Protein 4EQL (pdb70)

Solvent-accessible surface area: 38523 Å² total; per-residue (Å²): 128,140,114,9,81,134,60,14,134,53,16,0,32,71,1,117,57,41,9,36,97,14,0,76,88,2,1,76,78,10,14,153,5,71,7,0,95,146,29,117,2,98,138,62,42,49,132,48,2,68,151,46,2,50,59,7,28,14,93,89,10,74,83,21,3,52,76,3,20,95,47,79,70,10,71,10,3,2,48,98,85,5,67,1,4,0,26,12,33,5,20,17,88,44,57,42,31,43,3,4,34,5,82,32,28,2,67,9,13,32,58,0,16,67,2,33,24,48,5,1,24,103,76,15,144,52,0,106,180,11,55,0,2,11,4,14,19,2,47,127,52,49,122,7,105,34,44,52,32,0,46,30,25,31,0,8,6,9,84,25,84,77,2,134,95,45,63,124,54,16,6,13,38,30,4,7,28,42,81,0,0,63,3,68,68,13,83,7,0,7,7,0,1,2,0,0,0,0,16,28,28,94,75,0,13,7,0,0,5,63,87,0,9,24,2,9,15,0,4,18,37,1,40,68,17,12,14,15,0,0,14,0,0,48,40,9,115,22,2,75,50,1,101,38,118,20,0,69,87,11,0,59,149,32,1,63,27,100,86,62,143,37,0,78,62,0,40,120,30,6,85,99,168,51,50,115,7,0,1,78,78,0,3,65,60,5,77,0,0,9,4,18,2,19,32,50,11,30,64,18,21,90,78,0,43,81,6,0,63,108,16,54,10,0,0,12,22,18,43,25,14,10,5,3,0,0,1,4,17,90,3,88,23,135,17,116,95,2,19,2,0,0,0,0,30,1,1,2,0,2,0,31,18,83,59,60,50,5,187,84,129,40,14,18,1,68,79,7,98,117,49,9,27,0,11,0,0,0,0,10,14,6,5,0,3,5,0,106,3,20,7,8,0,48,2,61,14,96,81,80,93,0,1,38,1,71,36,47,124,44,81,100,42,70,3,11,4,10,30,0,54,1,28,54,72,24,26,60,52,0,60,90,127,47,123,27,118,23,12,35,97,88,71,42,5,19,1,0,1,99,85,129,87,64,45,39,41,25,27,44,22,0,18,34,0,2,30,39,10,7,50,2,0,10,46,0,29,47,112,27,33,7,2,6,49,2,4,0,61,96,158,20,98,31,191,116,22,86,132,62,14,134,55,16,0,33,71,1,103,59,40,7,40,97,13,0,81,95,3,0,75,79,10,12,162,6,74,6,0,96,145,33,129,2,105,150,47,49,41,118,50,1,50,175,40,3,48,60,8,31,13,93,86,11,72,78,27,6,56,77,3,22,93,48,78,69,9,76,11,2,1,48,100,85,5,67,2,5,0,23,14,29,7,28,21,86,44,35,34,32,22,3,5,33,4,79,27,26,1,69,11,14,29,57,0,16,58,2,35,18,60,6,1,34,119,80,13,189,48,1,90,174,10,55,0,2,14,3,16,14,3,70,118,40,15,49,1,37,32,32,52,31,0,44,40,24,27,0,7,6,7,88,22,80,76,1,136,100,47,62,120,54,28,10,10,36,31,3,5,27,40,81,0,0,62,3,69,68,16,83,7,0,5,6,0,1,2,0,0,0,0,15,30,30,93,78,0,12,3,0,0,5,62,89,0,9,25,2,6,19,0,4,19,38,1,44,73,18,13,16,15,0,0,14,0,0,48,42,9,113,21,2,70,49,0,100,38,121,22,0,70,86,11,0,56,148,32,0,64,26,97,75,57,109,29,0,79,58,0,41,118,26,2,82,85,160,52,40,111,0,1,1,82,77,0,3,69,63,4,71,0,0,11,5,20,2,24,35,49,11,28,64,20,22,90,83,0,44,82,7,0,54,106,13,54,9,0,0,12,23,19,41,25,14,12,5,3,0,0,0,5,16,89,3,87,24,137,19,119,96,3,19,2,0,1,0,0,29,0,1,3,0,0,0,30,19,74,59,69,49,4,194,80,121,28,11,16,1,59,76,6,95,124,51,8,28,0,2,0,0,0,1,9,19,6,7,1,5,6,1,96,4,13,8,3,0,48,2,62,14,89,80,85,92,0,1,37,1,76,40,55,130,50,52,110,44,74,14,13,1,12,46,0,61,20,52,148,196,124,44,118,22,13,38,97,87,74,40,5,17,2,0,13,94,142,109,58,70,49,0,8,77,60,1,34,92,34,18,26,13,0,17,115,2,17,58,119,32,31,8,2,5,48,2,3,4,80,112,133,62,95,3,40

Organism: Arabidopsis thaliana (NCBI:txid3702)

InterPro domains:
  IPR004993 GH3 family [PTHR31901] (2-574)
  IPR055377 GH3, middle domain [PF23571] (347-417)
  IPR055378 GH3, C-terminal domain [PF23572] (432-558)

Nearest PDB structures (foldseek):
  4eql-assembly3_A  TM=1.002E+00  e=3.583E-100  Arabidopsis thaliana
  6oms-assembly2_B  TM=9.947E-01  e=7.011E-95  Arabidopsis thaliana
  6oms-assembly1_A  TM=1.000E+00  e=2.782E-94  Arabidopsis thaliana
  4eq4-assembly3_A  TM=9.995E-01  e=4.380E-93  Arabidopsis thaliana
  4eql-assembly3_B  TM=1.001E+00  e=4.437E-92  Arabidopsis thaliana

Radius of gyration: 33.2 Å; Cα contacts (8 Å, |Δi|>4): 2059; chains: 2; bounding box: 100×49×92 Å

Structure (mmCIF, N/CA/C/O backbone):
data_4EQL
#
_entry.id   4EQL
#
_cell.length_a   91.420
_cell.length_b   66.580
_cell.length_c   101.000
_cell.angle_alpha   90.00
_cell.angle_beta   106.48
_cell.angle_gamma   90.00
#
_symmetry.space_group_name_H-M   'P 1 21 1'
#
loop_
_entity.id
_entity.type
_entity.pdbx_description
1 polymer '4-substituted benzoates-glutamate ligase GH3.12'
2 non-polymer 'ADENOSINE MONOPHOSPHATE'
3 non-polymer '2-HYDROXYBENZOIC ACID'
4 water water
#
loop_
_atom_site.group_PDB
_atom_site.id
_atom_site.type_symbol
_atom_site.label_atom_id
_atom_site.label_alt_id
_atom_site.label_comp_id
_atom_site.label_asym_id
_atom_site.label_entity_id
_atom_site.label_seq_id
_atom_site.pdbx_PDB_ins_code
_atom_site.Cartn_x
_atom_site.Cartn_y
_atom_site.Cartn_z
_atom_site.occupancy
_atom_site.B_iso_or_equiv
_atom_site.auth_seq_id
_atom_site.auth_comp_id
_atom_site.auth_asym_id
_atom_site.auth_atom_id
_atom_site.pdbx_PDB_model_num
ATOM 1 N N . ASN A 1 14 ? 40.598 11.225 -16.500 1.00 55.24 8 ASN A N 1
ATOM 2 C CA . ASN A 1 14 ? 41.078 9.847 -16.565 1.00 54.24 8 ASN A CA 1
ATOM 3 C C . ASN A 1 14 ? 42.593 9.759 -16.706 1.00 43.39 8 ASN A C 1
ATOM 4 O O . ASN A 1 14 ? 43.273 9.411 -15.752 1.00 41.49 8 ASN A O 1
ATOM 9 N N . GLU A 1 15 ? 43.112 10.073 -17.891 1.00 40.21 9 GLU A N 1
ATOM 10 C CA . GLU A 1 15 ? 44.557 10.059 -18.134 1.00 43.44 9 GLU A CA 1
ATOM 11 C C . GLU A 1 15 ? 45.313 10.796 -17.036 1.00 34.07 9 GLU A C 1
ATOM 12 O O . GLU A 1 15 ? 46.270 10.277 -16.465 1.00 33.61 9 GLU A O 1
ATOM 18 N N . THR A 1 16 ? 44.883 12.018 -16.753 1.00 27.24 10 THR A N 1
ATOM 19 C CA . THR A 1 16 ? 45.510 12.818 -15.710 1.00 27.72 10 THR A CA 1
ATOM 20 C C . THR A 1 16 ? 45.368 12.116 -14.367 1.00 26.07 10 THR A C 1
ATOM 21 O O . THR A 1 16 ? 46.325 12.040 -13.594 1.00 20.13 10 THR A O 1
ATOM 25 N N . PHE A 1 17 ? 44.168 11.609 -14.091 1.00 24.89 11 PHE A N 1
ATOM 26 C CA . PHE A 1 17 ? 43.923 10.885 -12.843 1.00 20.44 11 PHE A CA 1
ATOM 27 C C . PHE A 1 17 ? 44.712 9.576 -12.740 1.00 18.96 11 PHE A C 1
ATOM 28 O O . PHE A 1 17 ? 45.308 9.286 -11.704 1.00 23.28 11 PHE A O 1
ATOM 36 N N . GLU A 1 18 ? 44.701 8.779 -13.800 1.00 25.54 12 GLU A N 1
ATOM 37 C CA . GLU A 1 18 ? 45.411 7.501 -13.782 1.00 27.46 12 GLU A CA 1
ATOM 38 C C . GLU A 1 18 ? 46.877 7.730 -13.423 1.00 27.14 12 GLU A C 1
ATOM 39 O O . GLU A 1 18 ? 47.443 7.032 -12.576 1.00 20.17 12 GLU A O 1
ATOM 45 N N . LYS A 1 19 ? 47.480 8.726 -14.062 1.00 20.26 13 LYS A N 1
ATOM 46 C CA . LYS A 1 19 ? 48.874 9.048 -13.823 1.00 21.27 13 LYS A CA 1
ATOM 47 C C . LYS A 1 19 ? 49.075 9.610 -12.425 1.00 15.71 13 LYS A C 1
ATOM 48 O O . LYS A 1 19 ? 50.070 9.322 -11.761 1.00 14.38 13 LYS A O 1
ATOM 54 N N . GLN A 1 20 ? 48.121 10.417 -11.985 1.00 14.33 14 GLN A N 1
ATOM 55 C CA . GLN A 1 20 ? 48.195 11.042 -10.685 1.00 17.88 14 GLN A CA 1
ATOM 56 C C . GLN A 1 20 ? 48.221 9.978 -9.588 1.00 15.31 14 GLN A C 1
ATOM 57 O O . GLN A 1 20 ? 49.049 10.035 -8.675 1.00 13.56 14 GLN A O 1
ATOM 63 N N . LEU A 1 21 ? 47.319 9.008 -9.683 1.00 13.85 15 LEU A N 1
ATOM 64 C CA . LEU A 1 21 ? 47.221 7.967 -8.647 1.00 14.30 15 LEU A CA 1
ATOM 65 C C . LEU A 1 21 ? 48.433 7.025 -8.659 1.00 12.71 15 LEU A C 1
ATOM 66 O O . LEU A 1 21 ? 48.960 6.669 -7.602 1.00 12.58 15 LEU A O 1
ATOM 71 N N . LYS A 1 22 ? 48.875 6.628 -9.848 1.00 10.87 16 LYS A N 1
ATOM 72 C CA . LYS A 1 22 ? 50.047 5.761 -9.963 1.00 11.24 16 LYS A CA 1
ATOM 73 C C . LYS A 1 22 ? 51.278 6.437 -9.335 1.00 13.92 16 LYS A C 1
ATOM 74 O O . LYS A 1 22 ? 52.026 5.807 -8.595 1.00 14.98 16 LYS A O 1
ATOM 80 N N . ASP A 1 23 ? 51.478 7.727 -9.605 1.00 14.80 17 ASP A N 1
ATOM 81 C CA . ASP A 1 23 ? 52.599 8.463 -9.000 1.00 15.10 17 ASP A CA 1
ATOM 82 C C . ASP A 1 23 ? 52.516 8.600 -7.472 1.00 10.52 17 ASP A C 1
ATOM 83 O O . ASP A 1 23 ? 53.508 8.391 -6.770 1.00 13.77 17 ASP A O 1
ATOM 88 N N . LEU A 1 24 ? 51.349 8.998 -6.970 1.00 12.07 18 LEU A N 1
ATOM 89 C CA . LEU A 1 24 ? 51.132 9.089 -5.518 1.00 11.28 18 LEU A CA 1
ATOM 90 C C . LEU A 1 24 ? 51.435 7.781 -4.805 1.00 11.90 18 LEU A C 1
ATOM 91 O O . LEU A 1 24 ? 52.001 7.773 -3.716 1.00 18.26 18 LEU A O 1
ATOM 96 N N . THR A 1 25 ? 51.028 6.673 -5.413 1.00 11.55 19 THR A N 1
ATOM 97 C CA . THR A 1 25 ? 51.143 5.395 -4.737 1.00 11.56 19 THR A CA 1
ATOM 98 C C . THR A 1 25 ? 52.454 4.700 -5.069 1.00 14.32 19 THR A C 1
ATOM 99 O O . THR A 1 25 ? 52.866 3.807 -4.356 1.00 11.98 19 THR A O 1
ATOM 103 N N . SER A 1 26 ? 53.115 5.113 -6.148 1.00 11.31 20 SER A N 1
ATOM 104 C CA . SER A 1 26 ? 54.400 4.501 -6.475 1.00 13.79 20 SER A CA 1
ATOM 105 C C . SER A 1 26 ? 55.569 5.207 -5.785 1.00 16.44 20 SER A C 1
ATOM 106 O O . SER A 1 26 ? 56.532 4.568 -5.380 1.00 13.05 20 SER A O 1
ATOM 109 N N . ASN A 1 27 ? 55.470 6.523 -5.628 1.00 13.84 21 ASN A N 1
ATOM 110 C CA . ASN A 1 27 ? 56.594 7.311 -5.120 1.00 12.11 21 ASN A CA 1
ATOM 111 C C . ASN A 1 27 ? 56.449 7.722 -3.646 1.00 15.96 21 ASN A C 1
ATOM 112 O O . ASN A 1 27 ? 56.883 8.799 -3.243 1.00 12.67 21 ASN A O 1
ATOM 117 N N . VAL A 1 28 ? 55.858 6.849 -2.842 1.00 15.40 22 VAL A N 1
ATOM 118 C CA . VAL A 1 28 ? 55.572 7.143 -1.433 1.00 14.57 22 VAL A CA 1
ATOM 119 C C . VAL A 1 28 ? 56.790 7.593 -0.624 1.00 10.35 22 VAL A C 1
ATOM 120 O O . VAL A 1 28 ? 56.724 8.563 0.134 1.00 12.48 22 VAL A O 1
ATOM 124 N N . LYS A 1 29 ? 57.905 6.885 -0.779 1.00 11.27 23 LYS A N 1
ATOM 125 C CA . LYS A 1 29 ? 59.110 7.214 -0.029 1.00 14.01 23 LYS A CA 1
ATOM 126 C C . LYS A 1 29 ? 59.574 8.649 -0.284 1.00 15.77 23 LYS A C 1
ATOM 127 O O . LYS A 1 29 ? 59.783 9.423 0.648 1.00 15.25 23 LYS A O 1
ATOM 133 N N . SER A 1 30 ? 59.731 9.013 -1.551 1.00 12.47 24 SER A N 1
ATOM 134 C CA A SER A 1 30 ? 60.210 10.352 -1.879 0.54 16.10 24 SER A CA 1
ATOM 135 C CA B SER A 1 30 ? 60.197 10.347 -1.903 0.46 16.10 24 SER A CA 1
ATOM 136 C C . SER A 1 30 ? 59.159 11.419 -1.575 1.00 16.25 24 SER A C 1
ATOM 137 O O . SER A 1 30 ? 59.501 12.514 -1.123 1.00 12.13 24 SER A O 1
ATOM 142 N N . ILE A 1 31 ? 57.884 11.104 -1.803 1.00 13.42 25 ILE A N 1
ATOM 143 C CA . ILE A 1 31 ? 56.827 12.082 -1.502 1.00 10.80 25 ILE A CA 1
ATOM 144 C C . ILE A 1 31 ? 56.786 12.378 -0.004 1.00 12.50 25 ILE A C 1
ATOM 145 O O . ILE A 1 31 ? 56.696 13.528 0.401 1.00 12.95 25 ILE A O 1
ATOM 150 N N . GLN A 1 32 ? 56.887 11.341 0.819 1.00 9.77 26 GLN A N 1
ATOM 151 C CA . GLN A 1 32 ? 56.905 11.537 2.270 1.00 10.49 26 GLN A CA 1
ATOM 152 C C . GLN A 1 32 ? 58.132 12.352 2.718 1.00 14.47 26 GLN A C 1
ATOM 153 O O . GLN A 1 32 ? 58.004 13.285 3.513 1.00 10.04 26 GLN A O 1
ATOM 159 N N . ASP A 1 33 ? 59.309 12.002 2.209 1.00 14.16 27 ASP A N 1
ATOM 160 C CA . ASP A 1 33 ? 60.534 12.709 2.601 1.00 16.47 27 ASP A CA 1
ATOM 161 C C . ASP A 1 33 ? 60.493 14.170 2.154 1.00 14.64 27 ASP A C 1
ATOM 162 O O . ASP A 1 33 ? 60.936 15.064 2.877 1.00 14.21 27 ASP A O 1
ATOM 167 N N . ASN A 1 34 ? 59.973 14.409 0.957 1.00 14.31 28 ASN A N 1
ATOM 168 C CA . ASN A 1 34 ? 59.858 15.773 0.451 1.00 12.62 28 ASN A CA 1
ATOM 169 C C . ASN A 1 34 ? 58.838 16.565 1.279 1.00 16.86 28 ASN A C 1
ATOM 170 O O . ASN A 1 34 ? 59.033 17.743 1.545 1.00 11.51 28 ASN A O 1
ATOM 175 N N . LEU A 1 35 ? 57.758 15.905 1.697 1.00 9.69 29 LEU A N 1
ATOM 176 C CA . LEU A 1 35 ? 56.717 16.568 2.473 1.00 9.48 29 LEU A CA 1
ATOM 177 C C . LEU A 1 35 ? 57.283 16.994 3.817 1.00 10.82 29 LEU A C 1
ATOM 178 O O . LEU A 1 35 ? 57.014 18.093 4.294 1.00 13.10 29 LEU A O 1
ATOM 183 N N . LEU A 1 36 ? 58.079 16.123 4.424 1.00 9.68 30 LEU A N 1
ATOM 184 C CA . LEU A 1 36 ? 58.649 16.438 5.738 1.00 10.98 30 LEU A CA 1
ATOM 185 C C . LEU A 1 36 ? 59.552 17.670 5.623 1.00 13.99 30 LEU A C 1
ATOM 186 O O . LEU A 1 36 ? 59.550 18.541 6.490 1.00 11.00 30 LEU A O 1
ATOM 191 N N . GLU A 1 37 ? 60.297 17.763 4.530 1.00 13.11 31 GLU A N 1
ATOM 192 C CA . GLU A 1 37 ? 61.162 18.921 4.326 1.00 10.54 31 GLU A CA 1
ATOM 193 C C . GLU A 1 37 ? 60.332 20.184 4.098 1.00 10.34 31 GLU A C 1
ATOM 194 O O . GLU A 1 37 ? 60.673 21.260 4.593 1.00 12.59 31 GLU A O 1
ATOM 200 N N . GLU A 1 38 ? 59.242 20.037 3.349 1.00 10.13 32 GLU A N 1
ATOM 201 C CA . GLU A 1 38 ? 58.322 21.136 3.084 1.00 10.09 32 GLU A CA 1
ATOM 202 C C . GLU A 1 38 ? 57.743 21.695 4.385 1.00 10.27 32 GLU A C 1
ATOM 203 O O . GLU A 1 38 ? 57.579 22.914 4.530 1.00 11.31 32 GLU A O 1
ATOM 209 N N . ILE A 1 39 ? 57.425 20.798 5.320 1.00 11.93 33 ILE A N 1
ATOM 210 C CA . ILE A 1 39 ? 56.911 21.197 6.633 1.00 13.09 33 ILE A CA 1
ATOM 211 C C . ILE A 1 39 ? 58.000 21.789 7.537 1.00 15.68 33 ILE A C 1
ATOM 212 O O . ILE A 1 39 ? 57.811 22.846 8.140 1.00 18.08 33 ILE A O 1
ATOM 217 N N . ILE A 1 40 ? 59.142 21.117 7.632 1.00 12.87 34 ILE A N 1
ATOM 218 C CA . ILE A 1 40 ? 60.152 21.525 8.604 1.00 11.55 34 ILE A CA 1
ATOM 219 C C . ILE A 1 40 ? 60.834 22.846 8.255 1.00 15.97 34 ILE A C 1
ATOM 220 O O . ILE A 1 40 ? 61.047 23.693 9.133 1.00 12.08 34 ILE A O 1
ATOM 225 N N . THR A 1 41 ? 61.174 23.029 6.982 1.00 12.08 35 THR A N 1
ATOM 226 C CA . THR A 1 41 ? 62.027 24.159 6.596 1.00 12.09 35 THR A CA 1
ATOM 227 C C . THR A 1 41 ? 61.508 25.540 7.036 1.00 11.47 35 THR A C 1
ATOM 228 O O . THR A 1 41 ? 62.250 26.319 7.629 1.00 13.02 35 THR A O 1
ATOM 232 N N . PRO A 1 42 ? 60.242 25.856 6.745 1.00 11.29 36 PRO A N 1
ATOM 233 C CA . PRO A 1 42 ? 59.760 27.169 7.195 1.00 16.11 36 PRO A CA 1
ATOM 234 C C . PRO A 1 42 ? 59.525 27.237 8.698 1.00 16.48 36 PRO A C 1
ATOM 235 O O . PRO A 1 42 ? 59.379 28.334 9.235 1.00 17.08 36 PRO A O 1
ATOM 239 N N . ASN A 1 43 ? 59.525 26.084 9.364 1.00 11.36 37 ASN A N 1
ATOM 240 C CA . ASN A 1 43 ? 59.201 26.030 10.784 1.00 11.43 37 ASN A CA 1
ATOM 241 C C . ASN A 1 43 ? 60.397 25.946 11.726 1.00 12.97 37 ASN A C 1
ATOM 242 O O . ASN A 1 43 ? 60.217 25.819 12.935 1.00 13.29 37 ASN A O 1
ATOM 247 N N . THR A 1 44 ? 61.612 26.052 11.192 1.00 12.34 38 THR A N 1
ATOM 248 C CA . THR A 1 44 ? 62.802 25.865 12.026 1.00 14.67 38 THR A CA 1
ATOM 249 C C . THR A 1 44 ? 62.980 26.959 13.081 1.00 18.16 38 THR A C 1
ATOM 250 O O . THR A 1 44 ? 63.720 26.773 14.039 1.00 20.41 38 THR A O 1
ATOM 254 N N . LYS A 1 45 ? 62.297 28.086 12.916 1.00 13.63 39 LYS A N 1
ATOM 255 C CA . LYS A 1 45 ? 62.412 29.177 13.885 1.00 19.76 39 LYS A CA 1
ATOM 256 C C . LYS A 1 45 ? 61.197 29.332 14.811 1.00 17.39 39 LYS A C 1
ATOM 257 O O . LYS A 1 45 ? 61.112 30.302 15.570 1.00 17.31 39 LYS A O 1
ATOM 263 N N . THR A 1 46 ? 60.253 28.403 14.733 1.00 14.45 40 THR A N 1
ATOM 264 C CA . THR A 1 46 ? 59.158 28.360 15.692 1.00 12.81 40 THR A CA 1
ATOM 265 C C . THR A 1 46 ? 59.721 28.008 17.070 1.00 13.12 40 THR A C 1
ATOM 266 O O . THR A 1 46 ? 60.750 27.337 17.181 1.00 13.15 40 THR A O 1
ATOM 270 N N . GLU A 1 47 ? 59.040 28.447 18.124 1.00 13.40 41 GLU A N 1
ATOM 271 C CA . GLU A 1 47 ? 59.490 28.126 19.474 1.00 16.56 41 GLU A CA 1
ATOM 272 C C . GLU A 1 47 ? 59.625 26.610 19.639 1.00 13.45 41 GLU A C 1
ATOM 273 O O . GLU A 1 47 ? 60.582 26.113 20.256 1.00 15.49 41 GLU A O 1
ATOM 279 N N . TYR A 1 48 ? 58.674 25.879 19.079 1.00 13.34 42 TYR A N 1
ATOM 280 C CA . TYR A 1 48 ? 58.630 24.430 19.252 1.00 15.11 42 TYR A CA 1
ATOM 281 C C . TYR A 1 48 ? 59.826 23.728 18.610 1.00 13.33 42 TYR A C 1
ATOM 282 O O . TYR A 1 48 ? 60.510 22.964 19.284 1.00 12.80 42 TYR A O 1
ATOM 291 N N . LEU A 1 49 ? 60.093 23.968 17.323 1.00 14.86 43 LEU A N 1
ATOM 292 C CA . LEU A 1 49 ? 61.259 23.322 16.704 1.00 13.20 43 LEU A CA 1
ATOM 293 C C . LEU A 1 49 ? 62.584 23.836 17.278 1.00 14.03 43 LEU A C 1
ATOM 294 O O . LEU A 1 49 ? 63.561 23.085 17.361 1.00 15.41 43 LEU A O 1
ATOM 299 N N . GLN A 1 50 ? 62.631 25.109 17.664 1.00 15.38 44 GLN A N 1
ATOM 300 C CA A GLN A 1 50 ? 63.832 25.649 18.306 0.67 17.85 44 GLN A CA 1
ATOM 301 C CA B GLN A 1 50 ? 63.811 25.669 18.333 0.33 18.13 44 GLN A CA 1
ATOM 302 C C . GLN A 1 50 ? 64.119 24.900 19.606 1.00 16.74 44 GLN A C 1
ATOM 303 O O . GLN A 1 50 ? 65.278 24.622 19.930 1.00 16.78 44 GLN A O 1
ATOM 314 N N . ARG A 1 51 ? 63.062 24.568 20.336 1.00 13.81 45 ARG A N 1
ATOM 315 C CA . ARG A 1 51 ? 63.205 23.826 21.580 1.00 15.05 45 ARG A CA 1
ATOM 316 C C . ARG A 1 51 ? 63.969 22.528 21.344 1.00 13.96 45 ARG A C 1
ATOM 317 O O . ARG A 1 51 ? 64.831 22.141 22.147 1.00 14.95 45 ARG A O 1
ATOM 325 N N . PHE A 1 52 ? 63.648 21.853 20.242 1.00 13.47 46 PHE A N 1
ATOM 326 C CA . PHE A 1 52 ? 64.254 20.555 19.965 1.00 13.35 46 PHE A CA 1
ATOM 327 C C . PHE A 1 52 ? 65.454 20.626 19.021 1.00 15.12 46 PHE A C 1
ATOM 328 O O . PHE A 1 52 ? 65.936 19.608 18.540 1.00 13.19 46 PHE A O 1
ATOM 336 N N . LEU A 1 53 ? 65.952 21.841 18.808 1.00 14.12 47 LEU A N 1
ATOM 337 C CA . LEU A 1 53 ? 67.216 22.044 18.101 1.00 16.06 47 LEU A CA 1
ATOM 338 C C . LEU A 1 53 ? 67.129 21.612 16.635 1.00 15.48 47 LEU A C 1
ATOM 339 O O . LEU A 1 53 ? 68.115 21.175 16.037 1.00 18.93 47 LEU A O 1
ATOM 344 N N . ILE A 1 54 ? 65.944 21.738 16.056 1.00 16.83 48 ILE A N 1
ATOM 345 C CA . ILE A 1 54 ? 65.780 21.461 14.636 1.00 17.48 48 ILE A CA 1
ATOM 346 C C . ILE A 1 54 ? 65.950 22.773 13.875 1.00 20.72 48 ILE A C 1
ATOM 347 O O . ILE A 1 54 ? 64.990 23.513 13.677 1.00 17.62 48 ILE A O 1
ATOM 352 N N . ASP A 1 55 ? 67.179 23.070 13.470 1.00 22.59 49 ASP A N 1
ATOM 353 C CA . ASP A 1 55 ? 67.451 24.340 12.797 1.00 28.13 49 ASP A CA 1
ATOM 354 C C . ASP A 1 55 ? 67.601 24.208 11.277 1.00 24.61 49 ASP A C 1
ATOM 355 O O . ASP A 1 55 ? 67.879 25.183 10.581 1.00 29.47 49 ASP A O 1
ATOM 360 N N . ARG A 1 56 ? 67.398 23.002 10.772 1.00 23.90 50 ARG A N 1
ATOM 361 C CA . ARG A 1 56 ? 67.430 22.754 9.342 1.00 24.05 50 ARG A CA 1
ATOM 362 C C . ARG A 1 56 ? 66.719 21.433 9.110 1.00 23.97 50 ARG A C 1
ATOM 363 O O . ARG A 1 56 ? 66.510 20.666 10.054 1.00 24.49 50 ARG A O 1
ATOM 371 N N . PHE A 1 57 ? 66.341 21.157 7.866 1.00 25.44 51 PHE A N 1
ATOM 372 C CA . PHE A 1 57 ? 65.778 19.855 7.553 1.00 27.49 51 PHE A CA 1
ATOM 373 C C . PHE A 1 57 ? 66.838 18.766 7.653 1.00 29.97 51 PHE A C 1
ATOM 374 O O . PHE A 1 57 ? 67.823 18.759 6.918 1.00 25.99 51 PHE A O 1
ATOM 382 N N . ASP A 1 58 ? 66.619 17.841 8.570 1.00 24.62 52 ASP A N 1
ATOM 383 C CA . ASP A 1 58 ? 67.478 16.685 8.710 1.00 20.14 52 ASP A CA 1
ATOM 384 C C . ASP A 1 58 ? 66.615 15.596 9.306 1.00 19.43 52 ASP A C 1
ATOM 385 O O . ASP A 1 58 ? 66.192 15.677 10.464 1.00 22.34 52 ASP A O 1
ATOM 390 N N . LYS A 1 59 ? 66.339 14.580 8.503 1.00 16.62 53 LYS A N 1
ATOM 391 C CA . LYS A 1 59 ? 65.365 13.573 8.884 1.00 22.17 53 LYS A CA 1
ATOM 392 C C . LYS A 1 59 ? 65.802 12.798 10.121 1.00 20.90 53 LYS A C 1
ATOM 393 O O . LYS A 1 59 ? 64.992 12.499 10.996 1.00 20.38 53 LYS A O 1
ATOM 399 N N . GLU A 1 60 ? 67.094 12.484 10.194 1.00 21.23 54 GLU A N 1
ATOM 400 C CA . GLU A 1 60 ? 67.627 11.714 11.311 1.00 23.42 54 GLU A CA 1
ATOM 401 C C . GLU A 1 60 ? 67.562 12.508 12.617 1.00 18.64 54 GLU A C 1
ATOM 402 O O . GLU A 1 60 ? 67.177 11.976 13.664 1.00 19.01 54 GLU A O 1
ATOM 408 N N . LEU A 1 61 ? 67.923 13.781 12.549 1.00 14.53 55 LEU A N 1
ATOM 409 C CA . LEU A 1 61 ? 67.852 14.631 13.736 1.00 20.59 55 LEU A CA 1
ATOM 410 C C . LEU A 1 61 ? 66.407 14.818 14.200 1.00 21.35 55 LEU A C 1
ATOM 411 O O . LEU A 1 61 ? 66.139 14.844 15.396 1.00 16.59 55 LEU A O 1
ATOM 416 N N . PHE A 1 62 ? 65.484 14.941 13.246 1.00 18.15 56 PHE A N 1
ATOM 417 C CA . PHE A 1 62 ? 64.057 15.028 13.545 1.00 16.10 56 PHE A CA 1
ATOM 418 C C . PHE A 1 62 ? 63.592 13.803 14.316 1.00 21.32 56 PHE A C 1
ATOM 419 O O . PHE A 1 62 ? 62.951 13.933 15.360 1.00 17.31 56 PHE A O 1
ATOM 427 N N . LYS A 1 63 ? 63.924 12.610 13.812 1.00 11.72 57 LYS A N 1
ATOM 428 C CA . LYS A 1 63 ? 63.494 11.370 14.453 1.00 15.00 57 LYS A CA 1
ATOM 429 C C . LYS A 1 63 ? 64.166 11.169 15.804 1.00 17.36 57 LYS A C 1
ATOM 430 O O . LYS A 1 63 ? 63.607 10.545 16.702 1.00 18.84 57 LYS A O 1
ATOM 436 N N . LYS A 1 64 ? 65.366 11.710 15.941 1.00 17.08 58 LYS A N 1
ATOM 437 C CA . LYS A 1 64 ? 66.152 11.509 17.151 1.00 19.70 58 LYS A CA 1
ATOM 438 C C . LYS A 1 64 ? 65.748 12.472 18.260 1.00 18.47 58 LYS A C 1
ATOM 439 O O . LYS A 1 64 ? 65.714 12.095 19.433 1.00 18.32 58 LYS A O 1
ATOM 445 N N . ASN A 1 65 ? 65.409 13.705 17.887 1.00 16.48 59 ASN A N 1
ATOM 446 C CA . ASN A 1 65 ? 65.298 14.782 18.874 1.00 20.71 59 ASN A CA 1
ATOM 447 C C . ASN A 1 65 ? 63.896 15.331 19.122 1.00 17.71 59 ASN A C 1
ATOM 448 O O . ASN A 1 65 ? 63.620 15.847 20.203 1.00 20.23 59 ASN A O 1
ATOM 453 N N . VAL A 1 66 ? 63.016 15.232 18.131 1.00 15.47 60 VAL A N 1
ATOM 454 C CA . VAL A 1 66 ? 61.636 15.655 18.323 1.00 13.37 60 VAL A CA 1
ATOM 455 C C . VAL A 1 66 ? 60.883 14.494 18.959 1.00 19.39 60 VAL A C 1
ATOM 456 O O . VAL A 1 66 ? 60.900 13.385 18.440 1.00 17.47 60 VAL A O 1
ATOM 460 N N . PRO A 1 67 ? 60.226 14.743 20.095 1.00 18.96 61 PRO A N 1
ATOM 461 C CA . PRO A 1 67 ? 59.557 13.649 20.809 1.00 21.09 61 PRO A CA 1
ATOM 462 C C . PRO A 1 67 ? 58.240 13.263 20.157 1.00 18.11 61 PRO A C 1
ATOM 463 O O . PRO A 1 67 ? 57.571 14.101 19.558 1.00 17.44 61 PRO A O 1
ATOM 467 N N . ILE A 1 68 ? 57.888 11.985 20.260 1.00 16.00 62 ILE A N 1
ATOM 468 C CA . ILE A 1 68 ? 56.567 11.515 19.887 1.00 17.24 62 ILE A CA 1
ATOM 469 C C . ILE A 1 68 ? 55.620 11.875 21.037 1.00 20.07 62 ILE A C 1
ATOM 470 O O . ILE A 1 68 ? 55.871 11.511 22.182 1.00 21.40 62 ILE A O 1
ATOM 475 N N . VAL A 1 69 ? 54.547 12.601 20.738 1.00 12.22 63 VAL A N 1
ATOM 476 C CA . VAL A 1 69 ? 53.745 13.209 21.793 1.00 13.00 63 VAL A CA 1
ATOM 477 C C . VAL A 1 69 ? 52.290 12.777 21.774 1.00 16.65 63 VAL A C 1
ATOM 478 O O . VAL A 1 69 ? 51.761 12.354 20.747 1.00 18.38 63 VAL A O 1
ATOM 482 N N . SER A 1 70 ? 51.647 12.893 22.930 1.00 13.72 64 SER A N 1
ATOM 483 C CA . SER A 1 70 ? 50.205 12.780 23.018 1.00 15.59 64 SER A CA 1
ATOM 484 C C . SER A 1 70 ? 49.646 14.187 23.034 1.00 16.32 64 SER A C 1
ATOM 485 O O . SER A 1 70 ? 50.382 15.163 23.212 1.00 15.21 64 SER A O 1
ATOM 488 N N . TYR A 1 71 ? 48.335 14.290 22.857 1.00 15.53 65 TYR A N 1
ATOM 489 C CA . TYR A 1 71 ? 47.660 15.582 22.928 1.00 14.68 65 TYR A CA 1
ATOM 490 C C . TYR A 1 71 ? 47.963 16.290 24.250 1.00 21.68 65 TYR A C 1
ATOM 491 O O . TYR A 1 71 ? 48.304 17.476 24.278 1.00 19.50 65 TYR A O 1
ATOM 500 N N . GLU A 1 72 ? 47.852 15.562 25.353 1.00 18.16 66 GLU A N 1
ATOM 501 C CA . GLU A 1 72 ? 48.129 16.149 26.655 1.00 18.55 66 GLU A CA 1
ATOM 502 C C . GLU A 1 72 ? 49.564 16.704 26.756 1.00 21.33 66 GLU A C 1
ATOM 503 O O . GLU A 1 72 ? 49.792 17.725 27.406 1.00 20.09 66 GLU A O 1
ATOM 509 N N . ASP A 1 73 ? 50.530 16.042 26.118 1.00 19.05 67 ASP A N 1
ATOM 510 C CA . ASP A 1 73 ? 51.919 16.517 26.161 1.00 20.16 67 ASP A CA 1
ATOM 511 C C . ASP A 1 73 ? 52.063 17.935 25.600 1.00 19.89 67 ASP A C 1
ATOM 512 O O . ASP A 1 73 ? 52.848 18.738 26.118 1.00 20.71 67 ASP A O 1
ATOM 517 N N . ILE A 1 74 ? 51.334 18.236 24.525 1.00 15.63 68 ILE A N 1
ATOM 518 C CA . ILE A 1 74 ? 51.505 19.531 23.857 1.00 21.01 68 ILE A CA 1
ATOM 519 C C . ILE A 1 74 ? 50.395 20.538 24.137 1.00 22.23 68 ILE A C 1
ATOM 520 O O . ILE A 1 74 ? 50.398 21.639 23.594 1.00 18.63 68 ILE A O 1
ATOM 525 N N . LYS A 1 75 ? 49.458 20.169 25.004 1.00 21.01 69 LYS A N 1
ATOM 526 C CA . LYS A 1 75 ? 48.331 21.046 25.314 1.00 20.29 69 LYS A CA 1
ATOM 527 C C . LYS A 1 75 ? 48.750 22.437 25.799 1.00 19.51 69 LYS A C 1
ATOM 528 O O . LYS A 1 75 ? 48.079 23.424 25.500 1.00 19.63 69 LYS A O 1
ATOM 534 N N . PRO A 1 76 ? 49.859 22.526 26.553 1.00 22.57 70 PRO A N 1
ATOM 535 C CA . PRO A 1 76 ? 50.305 23.860 26.962 1.00 21.08 70 PRO A CA 1
ATOM 536 C C . PRO A 1 76 ? 50.631 24.778 25.776 1.00 24.19 70 PRO A C 1
ATOM 537 O O . PRO A 1 76 ? 50.434 25.985 25.903 1.00 22.06 70 PRO A O 1
ATOM 541 N N . TYR A 1 77 ? 51.123 24.233 24.662 1.00 16.48 71 TYR A N 1
ATOM 542 C CA . TYR A 1 77 ? 51.354 25.049 23.462 1.00 14.55 71 TYR A CA 1
ATOM 543 C C . TYR A 1 77 ? 50.025 25.413 22.818 1.00 14.66 71 TYR A C 1
ATOM 544 O O . TYR A 1 77 ? 49.780 26.573 22.477 1.00 16.04 71 TYR A O 1
ATOM 553 N N . LEU A 1 78 ? 49.164 24.415 22.655 1.00 17.75 72 LEU A N 1
ATOM 554 C CA . LEU A 1 78 ? 47.859 24.629 22.052 1.00 19.09 72 LEU A CA 1
ATOM 555 C C . LEU A 1 78 ? 47.036 25.659 22.835 1.00 15.17 72 LEU A C 1
ATOM 556 O O . LEU A 1 78 ? 46.405 26.532 22.248 1.00 17.25 72 LEU A O 1
ATOM 561 N N . ASP A 1 79 ? 47.038 25.550 24.158 1.00 16.28 73 ASP A N 1
ATOM 562 C CA . ASP A 1 79 ? 46.312 26.505 24.992 1.00 18.10 73 ASP A CA 1
ATOM 563 C C . ASP A 1 79 ? 46.751 27.951 24.722 1.00 16.02 73 ASP A C 1
ATOM 564 O O . ASP A 1 79 ? 45.935 28.872 24.688 1.00 16.90 73 ASP A O 1
ATOM 569 N N . ARG A 1 80 ? 48.050 28.145 24.527 1.00 18.03 74 ARG A N 1
ATOM 570 C CA . ARG A 1 80 ? 48.573 29.481 24.240 1.00 18.21 74 ARG A CA 1
ATOM 571 C C . ARG A 1 80 ? 47.998 30.043 22.937 1.00 14.23 74 ARG A C 1
ATOM 572 O O . ARG A 1 80 ? 47.576 31.201 22.882 1.00 18.91 74 ARG A O 1
ATOM 580 N N . VAL A 1 81 ? 47.969 29.217 21.897 1.00 17.98 75 VAL A N 1
ATOM 581 C CA . VAL A 1 81 ? 47.417 29.652 20.611 1.00 13.23 75 VAL A CA 1
ATOM 582 C C . VAL A 1 81 ? 45.899 29.847 20.703 1.00 16.16 75 VAL A C 1
ATOM 583 O O . VAL A 1 81 ? 45.348 30.806 20.158 1.00 15.74 75 VAL A O 1
ATOM 587 N N . VAL A 1 82 ? 45.232 28.957 21.426 1.00 17.47 76 VAL A N 1
ATOM 588 C CA . VAL A 1 82 ? 43.782 29.072 21.629 1.00 21.32 76 VAL A CA 1
ATOM 589 C C . VAL A 1 82 ? 43.409 30.369 22.336 1.00 13.89 76 VAL A C 1
ATOM 590 O O . VAL A 1 82 ? 42.366 30.964 22.058 1.00 20.45 76 VAL A O 1
ATOM 594 N N . ASN A 1 83 ? 44.279 30.806 23.243 1.00 14.41 77 ASN A N 1
ATOM 595 C CA . ASN A 1 83 ? 44.061 32.017 24.024 1.00 15.20 77 ASN A CA 1
ATOM 596 C C . ASN A 1 83 ? 44.521 33.306 23.329 1.00 23.76 77 ASN A C 1
ATOM 597 O O . ASN A 1 83 ? 44.272 34.402 23.827 1.00 23.84 77 ASN A O 1
ATOM 602 N N . GLY A 1 84 ? 45.191 33.182 22.184 1.00 19.07 78 GLY A N 1
ATOM 603 C CA . GLY A 1 84 ? 45.489 34.356 21.377 1.00 18.31 78 GLY A CA 1
ATOM 604 C C . GLY A 1 84 ? 46.956 34.661 21.118 1.00 15.07 78 GLY A C 1
ATOM 605 O O . GLY A 1 84 ? 47.286 35.681 20.504 1.00 16.69 78 GLY A O 1
ATOM 606 N N . GLU A 1 85 ? 47.845 33.787 21.569 1.00 16.32 79 GLU A N 1
ATOM 607 C CA . GLU A 1 85 ? 49.258 34.008 21.328 1.00 15.05 79 GLU A CA 1
ATOM 608 C C . GLU A 1 85 ? 49.563 33.703 19.862 1.00 14.47 79 GLU A C 1
ATOM 609 O O . GLU A 1 85 ? 48.864 32.916 19.223 1.00 13.92 79 GLU A O 1
ATOM 615 N N . SER A 1 86 ? 50.586 34.357 19.318 1.00 17.56 80 SER A N 1
ATOM 616 C CA . SER A 1 86 ? 50.951 34.140 17.922 1.00 15.14 80 SER A CA 1
ATOM 617 C C . SER A 1 86 ? 51.164 32.658 17.632 1.00 13.77 80 SER A C 1
ATOM 618 O O . SER A 1 86 ? 51.847 31.958 18.385 1.00 16.80 80 SER A O 1
ATOM 621 N N . SER A 1 87 ? 50.614 32.183 16.522 1.00 13.07 81 SER A N 1
ATOM 622 C CA A SER A 1 87 ? 50.728 30.776 16.155 0.64 14.33 81 SER A CA 1
ATOM 623 C CA B SER A 1 87 ? 50.725 30.772 16.167 0.36 14.85 81 SER A CA 1
ATOM 624 C C . SER A 1 87 ? 52.154 30.348 15.821 1.00 12.46 81 SER A C 1
ATOM 625 O O . SER A 1 87 ? 52.431 29.157 15.695 1.00 12.11 81 SER A O 1
ATOM 630 N N . ASP A 1 88 ? 53.060 31.318 15.678 1.00 12.84 82 ASP A N 1
ATOM 631 C CA . ASP A 1 88 ? 54.454 30.995 15.391 1.00 12.85 82 ASP A CA 1
ATOM 632 C C . ASP A 1 88 ? 55.158 30.242 16.515 1.00 17.03 82 ASP A C 1
ATOM 633 O O . ASP A 1 88 ? 56.270 29.775 16.346 1.00 18.90 82 ASP A O 1
ATOM 638 N N . VAL A 1 89 ? 54.498 30.093 17.655 1.00 13.69 83 VAL A N 1
ATOM 639 C CA A VAL A 1 89 ? 55.013 29.217 18.700 0.33 14.74 83 VAL A CA 1
ATOM 640 C CA B VAL A 1 89 ? 55.048 29.229 18.687 0.67 13.21 83 VAL A CA 1
ATOM 641 C C . VAL A 1 89 ? 55.159 27.798 18.159 1.00 14.08 83 VAL A C 1
ATOM 642 O O . VAL A 1 89 ? 56.086 27.082 18.521 1.00 14.57 83 VAL A O 1
ATOM 649 N N . ILE A 1 90 ? 54.232 27.396 17.280 1.00 12.24 84 ILE A N 1
ATOM 650 C CA . ILE A 1 90 ? 54.272 26.044 16.702 1.00 15.96 84 ILE A CA 1
ATOM 651 C C . ILE A 1 90 ? 54.219 25.952 15.168 1.00 12.35 84 ILE A C 1
ATOM 652 O O . ILE A 1 90 ? 54.596 24.929 14.598 1.00 11.92 84 ILE A O 1
ATOM 657 N N . SER A 1 91 ? 53.737 26.996 14.504 1.00 11.44 85 SER A N 1
ATOM 658 C CA . SER A 1 91 ? 53.557 26.927 13.051 1.00 11.12 85 SER A CA 1
ATOM 659 C C . SER A 1 91 ? 53.793 28.267 12.359 1.00 15.24 85 SER A C 1
ATOM 660 O O . SER A 1 91 ? 53.158 29.272 12.698 1.00 12.27 85 SER A O 1
ATOM 663 N N . ALA A 1 92 ? 54.683 28.277 11.372 1.00 11.35 86 ALA A N 1
ATOM 664 C CA . ALA A 1 92 ? 54.901 29.493 10.566 1.00 12.00 86 ALA A CA 1
ATOM 665 C C . ALA A 1 92 ? 53.810 29.688 9.498 1.00 14.98 86 ALA A C 1
ATOM 666 O O . ALA A 1 92 ? 53.788 30.709 8.811 1.00 16.55 86 ALA A O 1
ATOM 668 N N . ARG A 1 93 ? 52.943 28.690 9.348 1.00 15.00 87 ARG A N 1
ATOM 669 C CA . ARG A 1 93 ? 51.726 28.832 8.554 1.00 13.15 87 ARG A CA 1
ATOM 670 C C . ARG A 1 93 ? 50.613 29.222 9.536 1.00 14.54 87 ARG A C 1
ATOM 671 O O . ARG A 1 93 ? 50.236 28.428 10.398 1.00 12.90 87 ARG A O 1
ATOM 679 N N . THR A 1 94 ? 50.100 30.439 9.413 1.00 11.17 88 THR A N 1
ATOM 680 C CA . THR A 1 94 ? 49.241 31.001 10.454 1.00 11.65 88 THR A CA 1
ATOM 681 C C . THR A 1 94 ? 48.060 30.089 10.781 1.00 13.12 88 THR A C 1
ATOM 682 O O . THR A 1 94 ? 47.395 29.567 9.891 1.00 10.68 88 THR A O 1
ATOM 686 N N . ILE A 1 95 ? 47.819 29.887 12.073 1.00 11.13 89 ILE A N 1
ATOM 687 C CA . ILE A 1 95 ? 46.631 29.179 12.524 1.00 10.90 89 ILE A CA 1
ATOM 688 C C . ILE A 1 95 ? 45.420 30.123 12.529 1.00 12.38 89 ILE A C 1
ATOM 689 O O . ILE A 1 95 ? 45.419 31.150 13.210 1.00 11.55 89 ILE A O 1
ATOM 694 N N . THR A 1 96 ? 44.395 29.766 11.758 1.00 10.78 90 THR A N 1
ATOM 695 C CA . THR A 1 96 ? 43.230 30.627 11.549 1.00 10.94 90 THR A CA 1
ATOM 696 C C . THR A 1 96 ? 41.944 30.024 12.127 1.00 10.79 90 THR A C 1
ATOM 697 O O . THR A 1 96 ? 40.868 30.576 11.959 1.00 10.88 90 THR A O 1
ATOM 701 N N . GLY A 1 97 ? 42.070 28.893 12.819 1.00 11.59 91 GLY A N 1
ATOM 702 C CA . GLY A 1 97 ? 40.920 28.253 13.439 1.00 13.44 91 GLY A CA 1
ATOM 703 C C . GLY A 1 97 ? 41.345 26.963 14.115 1.00 11.22 91 GLY A C 1
ATOM 704 O O . GLY A 1 97 ? 42.520 26.607 14.084 1.00 10.33 91 GLY A O 1
ATOM 705 N N . PHE A 1 98 ? 40.391 26.262 14.714 1.00 12.48 92 PHE A N 1
ATOM 706 C CA . PHE A 1 98 ? 40.677 25.007 15.389 1.00 10.98 92 PHE A CA 1
ATOM 707 C C . PHE A 1 98 ? 39.639 23.984 14.964 1.00 11.71 92 PHE A C 1
ATOM 708 O O . PHE A 1 98 ? 38.550 24.347 14.562 1.00 10.56 92 PHE A O 1
ATOM 716 N N . LEU A 1 99 ? 40.006 22.712 15.020 1.00 12.06 93 LEU A N 1
ATOM 717 C CA . LEU A 1 99 ? 39.058 21.631 14.815 1.00 13.08 93 LEU A CA 1
ATOM 718 C C . LEU A 1 99 ? 38.689 21.024 16.151 1.00 10.95 93 LEU A C 1
ATOM 719 O O . LEU A 1 99 ? 39.553 20.752 16.990 1.00 12.16 93 LEU A O 1
ATOM 724 N N . LEU A 1 100 ? 37.394 20.826 16.341 1.00 15.77 94 LEU A N 1
ATOM 725 C CA . LEU A 1 100 ? 36.871 20.110 17.489 1.00 16.26 94 LEU A CA 1
ATOM 726 C C . LEU A 1 100 ? 36.887 18.608 17.206 1.00 19.52 94 LEU A C 1
ATOM 727 O O . LEU A 1 100 ? 36.227 18.126 16.291 1.00 19.91 94 LEU A O 1
ATOM 732 N N . SER A 1 101 ? 37.633 17.861 18.003 1.00 19.25 95 SER A N 1
ATOM 733 C CA . SER A 1 101 ? 37.711 16.426 17.804 1.00 22.85 95 SER A CA 1
ATOM 734 C C . SER A 1 101 ? 36.605 15.742 18.607 1.00 27.00 95 SER A C 1
ATOM 735 O O . SER A 1 101 ? 36.236 16.211 19.676 1.00 24.46 95 SER A O 1
ATOM 738 N N . SER A 1 102 ? 36.068 14.644 18.080 1.00 32.09 96 SER A N 1
ATOM 739 C CA . SER A 1 102 ? 35.097 13.851 18.831 1.00 38.53 96 SER A CA 1
ATOM 740 C C . SER A 1 102 ? 35.812 13.193 20.001 1.00 39.62 96 SER A C 1
ATOM 741 O O . SER A 1 102 ? 35.192 12.829 21.001 1.00 43.75 96 SER A O 1
ATOM 744 N N . GLY A 1 103 ? 37.128 13.049 19.866 1.00 32.81 97 GLY A N 1
ATOM 745 C CA . GLY A 1 103 ? 37.954 12.538 20.942 1.00 34.94 97 GLY A CA 1
ATOM 746 C C . GLY A 1 103 ? 38.034 13.539 22.074 1.00 40.86 97 GLY A C 1
ATOM 747 O O . GLY A 1 103 ? 38.108 14.743 21.839 1.00 47.71 97 GLY A O 1
ATOM 748 N N . THR A 1 104 ? 38.019 13.052 23.308 1.00 41.72 98 THR A N 1
ATOM 749 C CA . THR A 1 104 ? 38.015 13.947 24.456 1.00 45.15 98 THR A CA 1
ATOM 750 C C . THR A 1 104 ? 39.301 13.872 25.291 1.00 46.05 98 THR A C 1
ATOM 751 O O . THR A 1 104 ? 39.974 12.839 25.334 1.00 43.58 98 THR A O 1
ATOM 755 N N . SER A 1 105 ? 39.645 14.991 25.923 1.00 46.15 99 SER A N 1
ATOM 756 C CA . SER A 1 105 ? 40.727 15.052 26.902 1.00 51.85 99 SER A CA 1
ATOM 757 C C . SER A 1 105 ? 40.216 15.699 28.191 1.00 57.14 99 SER A C 1
ATOM 758 O O . SER A 1 105 ? 39.868 16.877 28.206 1.00 59.35 99 SER A O 1
ATOM 761 N N . GLY A 1 106 ? 40.158 14.921 29.267 1.00 60.38 100 GLY A N 1
ATOM 762 C CA . GLY A 1 106 ? 39.656 15.409 30.540 1.00 58.85 100 GLY A CA 1
ATOM 763 C C . GLY A 1 106 ? 38.203 15.845 30.480 1.00 59.65 100 GLY A C 1
ATOM 764 O O . GLY A 1 106 ? 37.822 16.850 31.078 1.00 67.20 100 GLY A O 1
ATOM 765 N N . GLY A 1 107 ? 37.388 15.087 29.755 1.00 53.51 101 GLY A N 1
ATOM 766 C CA . GLY A 1 107 ? 35.979 15.410 29.610 1.00 56.21 101 GLY A CA 1
ATOM 767 C C . GLY A 1 107 ? 35.686 16.520 28.615 1.00 58.30 101 GLY A C 1
ATOM 768 O O . GLY A 1 107 ? 34.528 16.768 28.283 1.00 60.49 101 GLY A O 1
ATOM 769 N N . ALA A 1 108 ? 36.732 17.187 28.138 1.00 52.49 102 ALA A N 1
ATOM 770 C CA . ALA A 1 108 ? 36.579 18.262 27.169 1.00 45.49 102 ALA A CA 1
ATOM 771 C C . ALA A 1 108 ? 37.080 17.838 25.790 1.00 40.33 102 ALA A C 1
ATOM 772 O O . ALA A 1 108 ? 38.119 17.200 25.672 1.00 45.74 102 ALA A O 1
ATOM 774 N N . GLN A 1 109 ? 36.327 18.184 24.752 1.00 32.13 103 GLN A N 1
ATOM 775 C CA . GLN A 1 109 ? 36.730 17.899 23.384 1.00 31.95 103 GLN A CA 1
ATOM 776 C C . GLN A 1 109 ? 38.112 18.470 23.094 1.00 24.16 103 GLN A C 1
ATOM 777 O O . GLN A 1 109 ? 38.424 19.601 23.472 1.00 27.82 103 GLN A O 1
ATOM 783 N N . LYS A 1 110 ? 38.938 17.687 22.417 1.00 22.79 104 LYS A N 1
ATOM 784 C CA . LYS A 1 110 ? 40.241 18.175 22.011 1.00 24.53 104 LYS A CA 1
ATOM 785 C C . LYS A 1 110 ? 40.092 19.227 20.917 1.00 26.66 104 LYS A C 1
ATOM 786 O O . LYS A 1 110 ? 39.230 19.119 20.042 1.00 23.01 104 LYS A O 1
ATOM 792 N N . MET A 1 111 ? 40.919 20.261 20.992 1.00 17.66 105 MET A N 1
ATOM 793 C CA . MET A 1 111 ? 40.964 21.279 19.960 1.00 19.20 105 MET A CA 1
ATOM 794 C C . MET A 1 111 ? 42.294 21.217 19.231 1.00 16.77 105 MET A C 1
ATOM 795 O O . MET A 1 111 ? 43.338 21.470 19.821 1.00 18.05 105 MET A O 1
ATOM 800 N N . MET A 1 112 ? 42.236 20.900 17.946 1.00 13.04 106 MET A N 1
ATOM 801 C CA . MET A 1 112 ? 43.435 20.762 17.144 1.00 11.76 106 MET A CA 1
ATOM 802 C C . MET A 1 112 ? 43.643 22.031 16.328 1.00 14.61 106 MET A C 1
ATOM 803 O O . MET A 1 112 ? 42.682 22.654 15.873 1.00 10.84 106 MET A O 1
ATOM 808 N N . PRO A 1 113 ? 44.905 22.418 16.124 1.00 14.03 107 PRO A N 1
ATOM 809 C CA . PRO A 1 113 ? 45.140 23.622 15.316 1.00 12.05 107 PRO A CA 1
ATOM 810 C C . PRO A 1 113 ? 44.796 23.385 13.843 1.00 9.79 107 PRO A C 1
ATOM 811 O O . PRO A 1 113 ? 44.860 22.249 13.356 1.00 11.20 107 PRO A O 1
ATOM 815 N N . TRP A 1 114 ? 44.428 24.448 13.140 1.00 9.79 108 TRP A N 1
ATOM 816 C CA . TRP A 1 114 ? 43.918 24.303 11.786 1.00 12.14 108 TRP A CA 1
ATOM 817 C C . TRP A 1 114 ? 44.253 25.532 10.958 1.00 9.59 108 TRP A C 1
ATOM 818 O O . TRP A 1 114 ? 44.393 26.632 11.495 1.00 9.92 108 TRP A O 1
ATOM 829 N N . ASN A 1 115 ? 44.389 25.323 9.649 1.00 9.36 109 ASN A N 1
ATOM 830 C CA . ASN A 1 115 ? 44.525 26.396 8.670 1.00 9.47 109 ASN A CA 1
ATOM 831 C C . ASN A 1 115 ? 44.094 25.827 7.334 1.00 9.25 109 ASN A C 1
ATOM 832 O O . ASN A 1 115 ? 43.639 24.675 7.265 1.00 12.36 109 ASN A O 1
ATOM 837 N N . ASN A 1 116 ? 44.194 26.614 6.271 1.00 9.29 110 ASN A N 1
ATOM 838 C CA . ASN A 1 116 ? 43.595 26.176 5.019 1.00 9.39 110 ASN A CA 1
ATOM 839 C C . ASN A 1 116 ? 44.291 25.000 4.333 1.00 9.61 110 ASN A C 1
ATOM 840 O O . ASN A 1 116 ? 43.749 24.429 3.395 1.00 10.04 110 ASN A O 1
ATOM 845 N N . LYS A 1 117 ? 45.469 24.609 4.817 1.00 8.90 111 LYS A N 1
ATOM 846 C CA . LYS A 1 117 ? 46.090 23.388 4.295 1.00 11.26 111 LYS A CA 1
ATOM 847 C C . LYS A 1 117 ? 45.223 22.159 4.580 1.00 9.93 111 LYS A C 1
ATOM 848 O O . LYS A 1 117 ? 45.207 21.193 3.816 1.00 10.74 111 LYS A O 1
ATOM 854 N N . TYR A 1 118 ? 44.518 22.183 5.704 1.00 8.47 112 TYR A N 1
ATOM 855 C CA . TYR A 1 118 ? 43.583 21.110 5.998 1.00 8.29 112 TYR A CA 1
ATOM 856 C C . TYR A 1 118 ? 42.569 20.983 4.851 1.00 11.21 112 TYR A C 1
ATOM 857 O O . TYR A 1 118 ? 42.251 19.870 4.400 1.00 12.92 112 TYR A O 1
ATOM 866 N N . LEU A 1 119 ? 42.070 22.124 4.378 1.00 9.29 113 LEU A N 1
ATOM 867 C CA . LEU A 1 119 ? 41.057 22.126 3.314 1.00 8.14 113 LEU A CA 1
ATOM 868 C C . LEU A 1 119 ? 41.649 21.868 1.925 1.00 11.10 113 LEU A C 1
ATOM 869 O O . LEU A 1 119 ? 40.991 21.285 1.068 1.00 9.40 113 LEU A O 1
ATOM 874 N N . ASP A 1 120 ? 42.884 22.316 1.700 1.00 12.91 114 ASP A N 1
ATOM 875 C CA . ASP A 1 120 ? 43.606 21.969 0.487 1.00 10.12 114 ASP A CA 1
ATOM 876 C C . ASP A 1 120 ? 43.675 20.446 0.380 1.00 10.80 114 ASP A C 1
ATOM 877 O O . ASP A 1 120 ? 43.351 19.863 -0.661 1.00 8.15 114 ASP A O 1
ATOM 882 N N . ASN A 1 121 ? 44.098 19.798 1.460 1.00 11.00 115 ASN A N 1
ATOM 883 C CA . ASN A 1 121 ? 44.190 18.329 1.471 1.00 11.60 115 ASN A CA 1
ATOM 884 C C . ASN A 1 121 ? 42.825 17.639 1.401 1.00 15.17 115 ASN A C 1
ATOM 885 O O . ASN A 1 121 ? 42.658 16.633 0.706 1.00 9.29 115 ASN A O 1
ATOM 890 N N . LEU A 1 122 ? 41.841 18.196 2.098 1.00 7.83 116 LEU A N 1
ATOM 891 C CA . LEU A 1 122 ? 40.507 17.606 2.107 1.00 10.25 116 LEU A CA 1
ATOM 892 C C . LEU A 1 122 ? 39.925 17.630 0.698 1.00 12.93 116 LEU A C 1
ATOM 893 O O . LEU A 1 122 ? 39.399 16.617 0.225 1.00 9.18 116 LEU A O 1
ATOM 898 N N . THR A 1 123 ? 40.017 18.778 0.018 1.00 9.19 117 THR A N 1
ATOM 899 C CA . THR A 1 123 ? 39.475 18.871 -1.330 1.00 7.85 117 THR A CA 1
ATOM 900 C C . THR A 1 123 ? 40.252 18.035 -2.355 1.00 9.34 117 THR A C 1
ATOM 901 O O . THR A 1 123 ? 39.682 17.550 -3.338 1.00 9.09 117 THR A O 1
ATOM 905 N N . PHE A 1 124 ? 41.552 17.885 -2.130 1.00 8.94 118 PHE A N 1
ATOM 906 C CA . PHE A 1 124 ? 42.372 16.978 -2.932 1.00 10.11 118 PHE A CA 1
ATOM 907 C C . PHE A 1 124 ? 41.786 15.562 -2.854 1.00 11.34 118 PHE A C 1
ATOM 908 O O . PHE A 1 124 ? 41.662 14.865 -3.872 1.00 10.18 118 PHE A O 1
ATOM 916 N N . ILE A 1 125 ? 41.413 15.156 -1.645 1.00 8.32 119 ILE A N 1
ATOM 917 C CA . ILE A 1 125 ? 40.874 13.804 -1.401 1.00 11.54 119 ILE A CA 1
ATOM 918 C C . ILE A 1 125 ? 39.481 13.654 -1.994 1.00 10.86 119 ILE A C 1
ATOM 919 O O . ILE A 1 125 ? 39.131 12.610 -2.552 1.00 11.62 119 ILE A O 1
ATOM 924 N N . TYR A 1 126 ? 38.677 14.700 -1.872 1.00 8.25 120 TYR A N 1
ATOM 925 C CA . TYR A 1 126 ? 37.353 14.701 -2.498 1.00 8.09 120 TYR A CA 1
ATOM 926 C C . TYR A 1 126 ? 37.459 14.504 -4.010 1.00 10.54 120 TYR A C 1
ATOM 927 O O . TYR A 1 126 ? 36.700 13.743 -4.588 1.00 9.99 120 TYR A O 1
ATOM 936 N N . ASP A 1 127 ? 38.390 15.202 -4.663 1.00 9.08 121 ASP A N 1
ATOM 937 C CA A ASP A 1 127 ? 38.551 15.066 -6.104 0.54 11.15 121 ASP A CA 1
ATOM 938 C CA B ASP A 1 127 ? 38.561 15.073 -6.105 0.46 11.17 121 ASP A CA 1
ATOM 939 C C . ASP A 1 127 ? 39.085 13.676 -6.450 1.00 12.72 121 ASP A C 1
ATOM 940 O O . ASP A 1 127 ? 38.653 13.059 -7.413 1.00 12.40 121 ASP A O 1
ATOM 949 N N . LEU A 1 128 ? 40.007 13.177 -5.639 1.00 10.36 122 LEU A N 1
ATOM 950 C CA . LEU A 1 128 ? 40.608 11.869 -5.891 1.00 8.92 122 LEU A CA 1
ATOM 951 C C . LEU A 1 128 ? 39.562 10.746 -5.748 1.00 8.52 122 LEU A C 1
ATOM 952 O O . LEU A 1 128 ? 39.453 9.858 -6.613 1.00 10.84 122 LEU A O 1
ATOM 957 N N . ARG A 1 129 ? 38.795 10.789 -4.663 1.00 9.67 123 ARG A N 1
ATOM 958 C CA . ARG A 1 129 ? 37.805 9.743 -4.418 1.00 11.38 123 ARG A CA 1
ATOM 959 C C . ARG A 1 129 ? 36.679 9.781 -5.447 1.00 11.60 123 ARG A C 1
ATOM 960 O O . ARG A 1 129 ? 36.131 8.733 -5.818 1.00 13.47 123 ARG A O 1
ATOM 968 N N . MET A 1 130 ? 36.349 10.980 -5.925 1.00 10.74 124 MET A N 1
ATOM 969 C CA . MET A 1 130 ? 35.392 11.133 -7.027 1.00 11.17 124 MET A CA 1
ATOM 970 C C . MET A 1 130 ? 35.861 10.387 -8.278 1.00 12.83 124 MET A C 1
ATOM 971 O O . MET A 1 130 ? 35.069 9.708 -8.942 1.00 13.29 124 MET A O 1
ATOM 976 N N . GLN A 1 131 ? 37.141 10.519 -8.608 1.00 8.92 125 GLN A N 1
ATOM 977 C CA . GLN A 1 131 ? 37.686 9.811 -9.772 1.00 10.85 125 GLN A CA 1
ATOM 978 C C . GLN A 1 131 ? 37.692 8.287 -9.560 1.00 13.36 125 GLN A C 1
ATOM 979 O O . GLN A 1 131 ? 37.452 7.515 -10.490 1.00 14.50 125 GLN A O 1
ATOM 985 N N . VAL A 1 132 ? 38.012 7.865 -8.344 1.00 10.21 126 VAL A N 1
ATOM 986 C CA . VAL A 1 132 ? 38.005 6.445 -8.007 1.00 15.96 126 VAL A CA 1
ATOM 987 C C . VAL A 1 132 ? 36.597 5.882 -8.195 1.00 13.07 126 VAL A C 1
ATOM 988 O O . VAL A 1 132 ? 36.396 4.821 -8.796 1.00 12.55 126 VAL A O 1
ATOM 992 N N . ILE A 1 133 ? 35.610 6.607 -7.684 1.00 10.99 127 ILE A N 1
ATOM 993 C CA . ILE A 1 133 ? 34.219 6.183 -7.830 1.00 12.55 127 ILE A CA 1
ATOM 994 C C . ILE A 1 133 ? 33.781 6.092 -9.294 1.00 13.41 127 ILE A C 1
ATOM 995 O O . ILE A 1 133 ? 33.221 5.084 -9.711 1.00 14.77 127 ILE A O 1
ATOM 1000 N N . THR A 1 134 ? 34.032 7.121 -10.092 1.00 12.28 128 THR A N 1
ATOM 1001 C CA A THR A 1 134 ? 33.556 7.083 -11.467 0.45 11.75 128 THR A CA 1
ATOM 1002 C CA B THR A 1 134 ? 33.577 7.104 -11.477 0.55 12.49 128 THR A CA 1
ATOM 1003 C C . THR A 1 134 ? 34.330 6.071 -12.311 1.00 10.39 128 THR A C 1
ATOM 1004 O O . THR A 1 134 ? 33.827 5.606 -13.337 1.00 14.25 128 THR A O 1
ATOM 1011 N N . LYS A 1 135 ? 35.533 5.709 -11.875 1.00 10.39 129 LYS A N 1
ATOM 1012 C CA . LYS A 1 135 ? 36.256 4.648 -12.591 1.00 10.86 129 LYS A CA 1
ATOM 1013 C C . LYS A 1 135 ? 35.457 3.346 -12.485 1.00 11.13 129 LYS A C 1
ATOM 1014 O O . LYS A 1 135 ? 35.361 2.571 -13.440 1.00 16.39 129 LYS A O 1
ATOM 1020 N N . HIS A 1 136 ? 34.880 3.116 -11.315 1.00 14.05 130 HIS A N 1
ATOM 1021 C CA . HIS A 1 136 ? 34.233 1.830 -11.040 1.00 13.89 130 HIS A CA 1
ATOM 1022 C C . HIS A 1 136 ? 32.710 1.821 -11.135 1.00 17.03 130 HIS A C 1
ATOM 1023 O O . HIS A 1 136 ? 32.104 0.747 -11.236 1.00 16.06 130 HIS A O 1
ATOM 1030 N N . VAL A 1 137 ? 32.092 3.001 -11.091 1.00 13.36 131 VAL A N 1
ATOM 1031 C CA . VAL A 1 137 ? 30.631 3.101 -11.084 1.00 17.41 131 VAL A CA 1
ATOM 1032 C C . VAL A 1 137 ? 30.148 3.975 -12.237 1.00 16.76 131 VAL A C 1
ATOM 1033 O O . VAL A 1 137 ? 30.505 5.156 -12.320 1.00 16.91 131 VAL A O 1
ATOM 1037 N N . LYS A 1 138 ? 29.352 3.388 -13.127 1.00 18.36 132 LYS A N 1
ATOM 1038 C CA . LYS A 1 138 ? 28.784 4.126 -14.255 1.00 29.62 132 LYS A CA 1
ATOM 1039 C C . LYS A 1 138 ? 27.374 4.644 -13.968 1.00 14.82 132 LYS A C 1
ATOM 1040 O O . LYS A 1 138 ? 26.726 4.222 -13.012 1.00 16.48 132 LYS A O 1
ATOM 1046 N N . GLY A 1 139 ? 26.924 5.586 -14.795 1.00 21.67 133 GLY A N 1
ATOM 1047 C CA . GLY A 1 139 ? 25.560 6.090 -14.718 1.00 23.01 133 GLY A CA 1
ATOM 1048 C C . GLY A 1 139 ? 25.326 7.098 -13.608 1.00 25.90 133 GLY A C 1
ATOM 1049 O O . GLY A 1 139 ? 24.240 7.157 -13.027 1.00 32.16 133 GLY A O 1
ATOM 1050 N N . VAL A 1 140 ? 26.339 7.896 -13.302 1.00 20.75 134 VAL A N 1
ATOM 1051 C CA . VAL A 1 140 ? 26.203 8.870 -12.227 1.00 21.29 134 VAL A CA 1
ATOM 1052 C C . VAL A 1 140 ? 26.428 10.316 -12.666 1.00 24.69 134 VAL A C 1
ATOM 1053 O O . VAL A 1 140 ? 26.081 11.255 -11.943 1.00 20.22 134 VAL A O 1
ATOM 1057 N N . GLU A 1 141 ? 26.995 10.501 -13.851 1.00 20.19 135 GLU A N 1
ATOM 1058 C CA . GLU A 1 141 ? 27.516 11.812 -14.221 1.00 22.63 135 GLU A CA 1
ATOM 1059 C C . GLU A 1 141 ? 26.469 12.843 -14.667 1.00 21.46 135 GLU A C 1
ATOM 1060 O O . GLU A 1 141 ? 26.772 14.032 -14.757 1.00 28.37 135 GLU A O 1
ATOM 1066 N N . GLU A 1 142 ? 25.245 12.401 -14.930 1.00 19.35 136 GLU A N 1
ATOM 1067 C CA . GLU A 1 142 ? 24.176 13.344 -15.267 1.00 16.97 136 GLU A CA 1
ATOM 1068 C C . GLU A 1 142 ? 23.160 13.523 -14.139 1.00 20.85 136 GLU A C 1
ATOM 1069 O O . GLU A 1 142 ? 22.156 14.205 -14.316 1.00 27.44 136 GLU A O 1
ATOM 1075 N N . GLY A 1 143 ? 23.417 12.922 -12.980 1.00 14.29 137 GLY A N 1
ATOM 1076 C CA . GLY A 1 143 ? 22.461 12.997 -11.883 1.00 10.44 137 GLY A CA 1
ATOM 1077 C C . GLY A 1 143 ? 22.956 13.825 -10.709 1.00 13.26 137 GLY A C 1
ATOM 1078 O O . GLY A 1 143 ? 23.989 14.500 -10.800 1.00 13.28 137 GLY A O 1
ATOM 1079 N N . LYS A 1 144 ? 22.201 13.786 -9.615 1.00 8.93 138 LYS A N 1
ATOM 1080 C CA . LYS A 1 144 ? 22.523 14.546 -8.409 1.00 12.70 138 LYS A CA 1
ATOM 1081 C C . LYS A 1 144 ? 22.636 13.596 -7.226 1.00 11.71 138 LYS A C 1
ATOM 1082 O O . LYS A 1 144 ? 22.174 12.469 -7.296 1.00 13.72 138 LYS A O 1
ATOM 1088 N N . GLY A 1 145 ? 23.221 14.055 -6.126 1.00 9.52 139 GLY A N 1
ATOM 1089 C CA . GLY A 1 145 ? 23.241 13.237 -4.926 1.00 10.76 139 GLY A CA 1
ATOM 1090 C C . GLY A 1 145 ? 22.306 13.759 -3.859 1.00 11.60 139 GLY A C 1
ATOM 1091 O O . GLY A 1 145 ? 22.222 14.960 -3.645 1.00 10.68 139 GLY A O 1
ATOM 1092 N N . MET A 1 146 ? 21.583 12.860 -3.200 1.00 9.42 140 MET A N 1
ATOM 1093 C CA . MET A 1 146 ? 20.834 13.240 -2.009 1.00 9.63 140 MET A CA 1
ATOM 1094 C C . MET A 1 146 ? 21.739 12.988 -0.820 1.00 13.78 140 MET A C 1
ATOM 1095 O O . MET A 1 146 ? 21.741 11.899 -0.261 1.00 12.04 140 MET A O 1
ATOM 1100 N N . MET A 1 147 ? 22.516 13.994 -0.444 1.00 11.34 141 MET A N 1
ATOM 1101 C CA . MET A 1 147 ? 23.561 13.794 0.550 1.00 10.84 141 MET A CA 1
ATOM 1102 C C . MET A 1 147 ? 23.162 14.470 1.849 1.00 9.88 141 MET A C 1
ATOM 1103 O O . MET A 1 147 ? 22.888 15.671 1.882 1.00 14.70 141 MET A O 1
ATOM 1108 N N . PHE A 1 148 ? 23.125 13.686 2.919 1.00 9.45 142 PHE A N 1
ATOM 1109 C CA . PHE A 1 148 ? 22.686 14.190 4.215 1.00 11.43 142 PHE A CA 1
ATOM 1110 C C . PHE A 1 148 ? 23.877 14.807 4.927 1.00 12.22 142 PHE A C 1
ATOM 1111 O O . PHE A 1 148 ? 24.515 14.182 5.769 1.00 11.11 142 PHE A O 1
ATOM 1119 N N . LEU A 1 149 ? 24.161 16.045 4.547 1.00 11.30 143 LEU A N 1
ATOM 1120 C CA . LEU A 1 149 ? 25.346 16.772 4.988 1.00 12.43 143 LEU A CA 1
ATOM 1121 C C . LEU A 1 149 ? 24.916 17.851 5.959 1.00 14.15 143 LEU A C 1
ATOM 1122 O O . LEU A 1 149 ? 23.960 18.575 5.687 1.00 11.44 143 LEU A O 1
ATOM 1127 N N . PHE A 1 150 ? 25.629 17.973 7.078 1.00 10.66 144 PHE A N 1
ATOM 1128 C CA . PHE A 1 150 ? 25.218 18.885 8.148 1.00 8.52 144 PHE A CA 1
ATOM 1129 C C . PHE A 1 150 ? 26.300 19.838 8.598 1.00 15.02 144 PHE A C 1
ATOM 1130 O O . PHE A 1 150 ? 27.471 19.477 8.669 1.00 17.84 144 PHE A O 1
ATOM 1138 N N . THR A 1 151 ? 25.887 21.057 8.916 1.00 12.66 145 THR A N 1
ATOM 1139 C CA . THR A 1 151 ? 26.793 22.045 9.474 1.00 14.59 145 THR A CA 1
ATOM 1140 C C . THR A 1 151 ? 26.502 22.144 10.962 1.00 20.85 145 THR A C 1
ATOM 1141 O O . THR A 1 151 ? 25.339 22.109 11.375 1.00 17.67 145 THR A O 1
ATOM 1145 N N . LYS A 1 152 ? 27.560 22.226 11.763 1.00 14.75 146 LYS A N 1
ATOM 1146 C CA . LYS A 1 152 ? 27.423 22.378 13.209 1.00 23.79 146 LYS A CA 1
ATOM 1147 C C . LYS A 1 152 ? 27.912 23.765 13.626 1.00 20.30 146 LYS A C 1
ATOM 1148 O O . LYS A 1 152 ? 28.960 24.218 13.172 1.00 21.14 146 LYS A O 1
ATOM 1154 N N . GLN A 1 153 ? 27.163 24.478 14.438 1.00 27.12 147 GLN A N 1
ATOM 1155 C CA . GLN A 1 153 ? 27.580 25.833 14.801 1.00 32.44 147 GLN A CA 1
ATOM 1156 C C . GLN A 1 153 ? 28.931 25.830 15.562 1.00 25.97 147 GLN A C 1
ATOM 1157 O O . GLN A 1 153 ? 29.197 24.962 16.327 1.00 24.09 147 GLN A O 1
ATOM 1163 N N . GLU A 1 154 ? 29.743 26.824 15.266 1.00 28.32 148 GLU A N 1
ATOM 1164 C CA . GLU A 1 154 ? 31.077 26.885 15.759 1.00 32.63 148 GLU A CA 1
ATOM 1165 C C . GLU A 1 154 ? 31.112 27.258 17.257 1.00 36.09 148 GLU A C 1
ATOM 1166 O O . GLU A 1 154 ? 30.141 27.710 17.806 1.00 32.41 148 GLU A O 1
ATOM 1172 N N . SER A 1 155 ? 32.226 27.003 17.903 1.00 26.58 149 SER A N 1
ATOM 1173 C CA . SER A 1 155 ? 32.497 27.469 19.238 1.00 28.69 149 SER A CA 1
ATOM 1174 C C . SER A 1 155 ? 33.593 28.535 19.202 1.00 27.84 149 SER A C 1
ATOM 1175 O O . SER A 1 155 ? 34.518 28.416 18.455 1.00 29.47 149 SER A O 1
ATOM 1178 N N . MET A 1 156 ? 33.433 29.600 19.958 1.00 22.41 150 MET A N 1
ATOM 1179 C CA . MET A 1 156 ? 34.383 30.709 19.939 1.00 26.01 150 MET A CA 1
ATOM 1180 C C . MET A 1 156 ? 35.471 30.503 20.997 1.00 22.11 150 MET A C 1
ATOM 1181 O O . MET A 1 156 ? 35.176 30.048 22.099 1.00 23.83 150 MET A O 1
ATOM 1186 N N . THR A 1 157 ? 36.724 30.808 20.652 1.00 21.01 151 THR A N 1
ATOM 1187 C CA . THR A 1 157 ? 37.842 30.710 21.608 1.00 16.98 151 THR A CA 1
ATOM 1188 C C . THR A 1 157 ? 38.294 32.105 22.030 1.00 16.22 151 THR A C 1
ATOM 1189 O O . THR A 1 157 ? 37.929 33.091 21.389 1.00 20.96 151 THR A O 1
ATOM 1193 N N . PRO A 1 158 ? 39.080 32.205 23.120 1.00 19.77 152 PRO A N 1
ATOM 1194 C CA . PRO A 1 158 ? 39.454 33.544 23.588 1.00 22.27 152 PRO A CA 1
ATOM 1195 C C . PRO A 1 158 ? 40.291 34.298 22.553 1.00 21.63 152 PRO A C 1
ATOM 1196 O O . PRO A 1 158 ? 40.258 35.521 22.544 1.00 22.33 152 PRO A O 1
ATOM 1200 N N . SER A 1 159 ? 41.009 33.577 21.693 1.00 20.87 153 SER A N 1
ATOM 1201 C CA . SER A 1 159 ? 41.776 34.206 20.619 1.00 17.61 153 SER A CA 1
ATOM 1202 C C . SER A 1 159 ? 40.853 34.897 19.629 1.00 20.00 153 SER A C 1
ATOM 1203 O O . SER A 1 159 ? 41.286 35.754 18.863 1.00 23.46 153 SER A O 1
ATOM 1206 N N . GLY A 1 160 ? 39.584 34.507 19.633 1.00 17.56 154 GLY A N 1
ATOM 1207 C CA . GLY A 1 160 ? 38.633 35.058 18.693 1.00 19.30 154 GLY A CA 1
ATOM 1208 C C . GLY A 1 160 ? 38.504 34.201 17.446 1.00 26.40 154 GLY A C 1
ATOM 1209 O O . GLY A 1 160 ? 37.677 34.493 16.587 1.00 25.91 154 GLY A O 1
ATOM 1210 N N . LEU A 1 161 ? 39.317 33.145 17.345 1.00 18.01 155 LEU A N 1
ATOM 1211 C CA . LEU A 1 161 ? 39.227 32.198 16.233 1.00 12.35 155 LEU A CA 1
ATOM 1212 C C . LEU A 1 161 ? 38.185 31.118 16.533 1.00 15.30 155 LEU A C 1
ATOM 1213 O O . LEU A 1 161 ? 38.073 30.660 17.669 1.00 16.56 155 LEU A O 1
ATOM 1218 N N . PRO A 1 162 ? 37.424 30.697 15.512 1.00 12.44 156 PRO A N 1
ATOM 1219 C CA . PRO A 1 162 ? 36.379 29.692 15.729 1.00 12.07 156 PRO A CA 1
ATOM 1220 C C . PRO A 1 162 ? 36.934 28.268 15.802 1.00 16.84 156 PRO A C 1
ATOM 1221 O O . PRO A 1 162 ? 37.968 27.964 15.202 1.00 13.65 156 PRO A O 1
ATOM 1225 N N . ALA A 1 163 ? 36.226 27.408 16.532 1.00 11.54 157 ALA A N 1
ATOM 1226 C CA . ALA A 1 163 ? 36.529 25.984 16.598 1.00 15.18 157 ALA A CA 1
ATOM 1227 C C . ALA A 1 163 ? 35.327 25.263 15.996 1.00 18.14 157 ALA A C 1
ATOM 1228 O O . ALA A 1 163 ? 34.191 25.475 16.428 1.00 20.73 157 ALA A O 1
ATOM 1230 N N . ARG A 1 164 ? 35.581 24.433 14.985 1.00 10.06 158 ARG A N 1
ATOM 1231 C CA . ARG A 1 164 ? 34.525 23.723 14.261 1.00 12.67 158 ARG A CA 1
ATOM 1232 C C . ARG A 1 164 ? 34.880 22.255 14.100 1.00 17.12 158 ARG A C 1
ATOM 1233 O O . ARG A 1 164 ? 36.048 21.885 14.231 1.00 14.62 158 ARG A O 1
ATOM 1241 N N . VAL A 1 165 ? 33.894 21.407 13.813 1.00 10.01 159 VAL A N 1
ATOM 1242 C CA . VAL A 1 165 ? 34.226 20.045 13.402 1.00 13.45 159 VAL A CA 1
ATOM 1243 C C . VAL A 1 165 ? 34.748 20.080 11.968 1.00 16.04 159 VAL A C 1
ATOM 1244 O O . VAL A 1 165 ? 34.444 21.010 11.221 1.00 12.65 159 VAL A O 1
ATOM 1248 N N . ALA A 1 166 ? 35.522 19.067 11.582 1.00 12.35 160 ALA A N 1
ATOM 1249 C CA . ALA A 1 166 ? 36.203 19.074 10.287 1.00 13.96 160 ALA A CA 1
ATOM 1250 C C . ALA A 1 166 ? 35.326 19.476 9.104 1.00 10.58 160 ALA A C 1
ATOM 1251 O O . ALA A 1 166 ? 35.637 20.413 8.371 1.00 13.95 160 ALA A O 1
ATOM 1253 N N . THR A 1 167 ? 34.220 18.775 8.901 1.00 9.96 161 THR A N 1
ATOM 1254 C CA . THR A 1 167 ? 33.421 19.065 7.715 1.00 10.83 161 THR A CA 1
ATOM 1255 C C . THR A 1 167 ? 32.712 20.419 7.773 1.00 11.37 161 THR A C 1
ATOM 1256 O O . THR A 1 167 ? 32.442 21.001 6.730 1.00 12.22 161 THR A O 1
ATOM 1260 N N . SER A 1 168 ? 32.409 20.915 8.980 1.00 12.12 162 SER A N 1
ATOM 1261 C CA . SER A 1 168 ? 31.892 22.277 9.113 1.00 14.72 162 SER A CA 1
ATOM 1262 C C . SER A 1 168 ? 32.945 23.323 8.739 1.00 14.41 162 SER A C 1
ATOM 1263 O O . SER A 1 168 ? 32.611 24.360 8.174 1.00 12.39 162 SER A O 1
ATOM 1266 N N . SER A 1 169 ? 34.214 23.041 9.024 1.00 13.39 163 SER A N 1
ATOM 1267 C CA . SER A 1 169 ? 35.279 23.954 8.617 1.00 10.93 163 SER A CA 1
ATOM 1268 C C . SER A 1 169 ? 35.297 24.068 7.091 1.00 11.29 163 SER A C 1
ATOM 1269 O O . SER A 1 169 ? 35.601 25.130 6.554 1.00 11.61 163 SER A O 1
ATOM 1272 N N . TYR A 1 170 ? 34.932 22.984 6.405 1.00 10.85 164 TYR A N 1
ATOM 1273 C CA . TYR A 1 170 ? 34.786 22.977 4.939 1.00 9.35 164 TYR A CA 1
ATOM 1274 C C . TYR A 1 170 ? 33.500 23.686 4.449 1.00 11.07 164 TYR A C 1
ATOM 1275 O O . TYR A 1 170 ? 33.568 24.622 3.642 1.00 9.68 164 TYR A O 1
ATOM 1284 N N . PHE A 1 171 ? 32.341 23.267 4.951 1.00 9.81 165 PHE A N 1
ATOM 1285 C CA . PHE A 1 171 ? 31.074 23.861 4.503 1.00 8.29 165 PHE A CA 1
ATOM 1286 C C . PHE A 1 171 ? 31.047 25.387 4.672 1.00 10.64 165 PHE A C 1
ATOM 1287 O O . PHE A 1 171 ? 30.550 26.102 3.802 1.00 13.70 165 PHE A O 1
ATOM 1295 N N . LYS A 1 172 ? 31.586 25.887 5.779 1.00 11.33 166 LYS A N 1
ATOM 1296 C CA . LYS A 1 172 ? 31.591 27.338 6.027 1.00 11.58 166 LYS A CA 1
ATOM 1297 C C . LYS A 1 172 ? 32.769 28.054 5.368 1.00 19.69 166 LYS A C 1
ATOM 1298 O O . LYS A 1 172 ? 33.261 29.048 5.892 1.00 25.49 166 LYS A O 1
ATOM 1304 N N . SER A 1 173 ? 33.227 27.547 4.225 1.00 17.07 167 SER A N 1
ATOM 1305 C CA . SER A 1 173 ? 34.332 28.166 3.509 1.00 13.31 167 SER A CA 1
ATOM 1306 C C . SER A 1 173 ? 34.068 28.204 2.011 1.00 11.10 167 SER A C 1
ATOM 1307 O O . SER A 1 173 ? 33.163 27.515 1.505 1.00 11.17 167 SER A O 1
ATOM 1310 N N . ASP A 1 174 ? 34.866 29.000 1.296 1.00 9.35 168 ASP A N 1
ATOM 1311 C CA . ASP A 1 174 ? 34.757 29.054 -0.151 1.00 14.19 168 ASP A CA 1
ATOM 1312 C C . ASP A 1 174 ? 35.163 27.732 -0.810 1.00 9.09 168 ASP A C 1
ATOM 1313 O O . ASP A 1 174 ? 34.866 27.522 -1.985 1.00 14.32 168 ASP A O 1
ATOM 1318 N N . TYR A 1 175 ? 35.866 26.864 -0.078 1.00 12.05 169 TYR A N 1
ATOM 1319 C CA . TYR A 1 175 ? 36.200 25.540 -0.614 1.00 12.77 169 TYR A CA 1
ATOM 1320 C C . TYR A 1 175 ? 34.909 24.784 -0.970 1.00 11.32 169 TYR A C 1
ATOM 1321 O O . TYR A 1 175 ? 34.887 23.978 -1.906 1.00 13.56 169 TYR A O 1
ATOM 1330 N N . PHE A 1 176 ? 33.843 25.056 -0.216 1.00 10.37 170 PHE A N 1
ATOM 1331 C CA . PHE A 1 176 ? 32.525 24.475 -0.478 1.00 10.06 170 PHE A CA 1
ATOM 1332 C C . PHE A 1 176 ? 31.657 25.396 -1.331 1.00 11.81 170 PHE A C 1
ATOM 1333 O O . PHE A 1 176 ? 31.072 24.960 -2.334 1.00 9.77 170 PHE A O 1
ATOM 1341 N N . LYS A 1 177 ? 31.571 26.669 -0.947 1.00 12.66 171 LYS A N 1
ATOM 1342 C CA . LYS A 1 177 ? 30.728 27.619 -1.683 1.00 9.41 171 LYS A CA 1
ATOM 1343 C C . LYS A 1 177 ? 31.071 27.665 -3.169 1.00 12.77 171 LYS A C 1
ATOM 1344 O O . LYS A 1 177 ? 30.178 27.748 -4.011 1.00 13.62 171 LYS A O 1
ATOM 1350 N N . ASN A 1 178 ? 32.371 27.633 -3.482 1.00 13.68 172 ASN A N 1
ATOM 1351 C CA . ASN A 1 178 ? 32.852 27.774 -4.861 1.00 11.16 172 ASN A CA 1
ATOM 1352 C C . ASN A 1 178 ? 33.378 26.439 -5.414 1.00 12.74 172 ASN A C 1
ATOM 1353 O O . ASN A 1 178 ? 34.238 26.407 -6.299 1.00 15.18 172 ASN A O 1
ATOM 1358 N N . ARG A 1 179 ? 32.841 25.341 -4.894 1.00 10.33 173 ARG A N 1
ATOM 1359 C CA . ARG A 1 179 ? 33.228 24.007 -5.341 1.00 13.62 173 ARG A CA 1
ATOM 1360 C C . ARG A 1 179 ? 32.942 23.797 -6.828 1.00 15.54 173 ARG A C 1
ATOM 1361 O O . ARG A 1 179 ? 32.181 24.553 -7.435 1.00 16.18 173 ARG A O 1
ATOM 1369 N N . PRO A 1 180 ? 33.539 22.749 -7.416 1.00 13.56 174 PRO A N 1
ATOM 1370 C CA . PRO A 1 180 ? 33.378 22.469 -8.847 1.00 20.24 174 PRO A CA 1
ATOM 1371 C C . PRO A 1 180 ? 31.927 22.214 -9.231 1.00 25.20 174 PRO A C 1
ATOM 1372 O O . PRO A 1 180 ? 31.125 21.724 -8.423 1.00 15.90 174 PRO A O 1
ATOM 1376 N N . SER A 1 181 ? 31.588 22.567 -10.464 1.00 20.23 175 SER A N 1
ATOM 1377 C CA . SER A 1 181 ? 30.240 22.375 -10.972 1.00 30.52 175 SER A CA 1
ATOM 1378 C C . SER A 1 181 ? 30.203 21.120 -11.826 1.00 38.51 175 SER A C 1
ATOM 1379 O O . SER A 1 181 ? 30.258 21.190 -13.054 1.00 40.90 175 SER A O 1
ATOM 1382 N N . ASN A 1 182 ? 30.153 19.972 -11.161 1.00 23.50 176 ASN A N 1
ATOM 1383 C CA . ASN A 1 182 ? 29.973 18.694 -11.826 1.00 21.53 176 ASN A CA 1
ATOM 1384 C C . ASN A 1 182 ? 29.135 17.801 -10.926 1.00 20.13 176 ASN A C 1
ATOM 1385 O O . ASN A 1 182 ? 28.841 18.173 -9.783 1.00 14.61 176 ASN A O 1
ATOM 1390 N N . TRP A 1 183 ? 28.758 16.630 -11.439 1.00 13.89 177 TRP A N 1
ATOM 1391 C CA . TRP A 1 183 ? 27.809 15.744 -10.767 1.00 13.24 177 TRP A CA 1
ATOM 1392 C C . TRP A 1 183 ? 28.148 15.452 -9.310 1.00 14.14 177 TRP A C 1
ATOM 1393 O O . TRP A 1 183 ? 27.251 15.330 -8.467 1.00 12.67 177 TRP A O 1
ATOM 1404 N N . TYR A 1 184 ? 29.438 15.324 -9.014 1.00 14.68 178 TYR A N 1
ATOM 1405 C CA . TYR A 1 184 ? 29.860 14.883 -7.696 1.00 11.14 178 TYR A CA 1
ATOM 1406 C C . TYR A 1 184 ? 29.587 15.949 -6.648 1.00 13.80 178 TYR A C 1
ATOM 1407 O O . TYR A 1 184 ? 29.463 15.644 -5.465 1.00 11.62 178 TYR A O 1
ATOM 1416 N N . TYR A 1 185 ? 29.510 17.202 -7.091 1.00 10.94 179 TYR A N 1
ATOM 1417 C CA . TYR A 1 185 ? 29.333 18.317 -6.167 1.00 10.76 179 TYR A CA 1
ATOM 1418 C C . TYR A 1 185 ? 27.932 18.909 -6.292 1.00 12.79 179 TYR A C 1
ATOM 1419 O O . TYR A 1 185 ? 27.661 20.008 -5.802 1.00 11.21 179 TYR A O 1
ATOM 1428 N N . SER A 1 186 ? 27.053 18.149 -6.943 1.00 10.42 180 SER A N 1
ATOM 1429 C CA A SER A 1 186 ? 25.680 18.577 -7.196 0.54 11.29 180 SER A CA 1
ATOM 1430 C CA B SER A 1 186 ? 25.682 18.578 -7.198 0.46 11.41 180 SER A CA 1
ATOM 1431 C C . SER A 1 186 ? 24.711 17.800 -6.305 1.00 11.84 180 SER A C 1
ATOM 1432 O O . SER A 1 186 ? 24.631 16.576 -6.388 1.00 12.42 180 SER A O 1
ATOM 1437 N N . TYR A 1 187 ? 23.975 18.521 -5.468 1.00 9.96 181 TYR A N 1
ATOM 1438 C CA . TYR A 1 187 ? 23.095 17.902 -4.474 1.00 10.49 181 TYR A CA 1
ATOM 1439 C C . TYR A 1 187 ? 21.651 18.281 -4.707 1.00 13.19 181 TYR A C 1
ATOM 1440 O O . TYR A 1 187 ? 21.374 19.317 -5.284 1.00 11.52 181 TYR A O 1
ATOM 1449 N N . THR A 1 188 ? 20.724 17.445 -4.246 1.00 11.61 182 THR A N 1
ATOM 1450 C CA . THR A 1 188 ? 19.310 17.801 -4.341 1.00 8.84 182 THR A CA 1
ATOM 1451 C C . THR A 1 188 ? 18.946 18.924 -3.362 1.00 9.02 182 THR A C 1
ATOM 1452 O O . THR A 1 188 ? 17.976 19.642 -3.589 1.00 10.74 182 THR A O 1
ATOM 1456 N N . SER A 1 189 ? 19.721 19.090 -2.285 1.00 9.80 183 SER A N 1
ATOM 1457 C CA . SER A 1 189 ? 19.464 20.177 -1.344 1.00 9.78 183 SER A CA 1
ATOM 1458 C C . SER A 1 189 ? 20.234 21.435 -1.725 1.00 9.30 183 SER A C 1
ATOM 1459 O O . SER A 1 189 ? 21.412 21.358 -2.087 1.00 11.16 183 SER A O 1
ATOM 1462 N N . PRO A 1 190 ? 19.565 22.600 -1.643 1.00 11.58 184 PRO A N 1
ATOM 1463 C CA . PRO A 1 190 ? 20.239 23.898 -1.783 1.00 12.23 184 PRO A CA 1
ATOM 1464 C C . PRO A 1 190 ? 21.330 24.032 -0.729 1.00 11.06 184 PRO A C 1
ATOM 1465 O O . PRO A 1 190 ? 21.233 23.434 0.338 1.00 9.46 184 PRO A O 1
ATOM 1469 N N . ASP A 1 191 ? 22.356 24.827 -1.014 1.00 10.53 185 ASP A N 1
ATOM 1470 C CA . ASP A 1 191 ? 23.417 25.054 -0.039 1.00 13.55 185 ASP A CA 1
ATOM 1471 C C . ASP A 1 191 ? 22.886 25.571 1.308 1.00 12.99 185 ASP A C 1
ATOM 1472 O O . ASP A 1 191 ? 23.456 25.280 2.355 1.00 12.39 185 ASP A O 1
ATOM 1477 N N . GLU A 1 192 ? 21.823 26.365 1.272 1.00 12.90 186 GLU A N 1
ATOM 1478 C CA . GLU A 1 192 ? 21.253 26.915 2.498 1.00 12.51 186 GLU A CA 1
ATOM 1479 C C . GLU A 1 192 ? 20.817 25.822 3.467 1.00 15.52 186 GLU A C 1
ATOM 1480 O O . GLU A 1 192 ? 20.917 25.983 4.686 1.00 12.13 186 GLU A O 1
ATOM 1486 N N . VAL A 1 193 ? 20.302 24.720 2.927 1.00 10.73 187 VAL A N 1
ATOM 1487 C CA . VAL A 1 193 ? 19.919 23.586 3.770 1.00 10.72 187 VAL A CA 1
ATOM 1488 C C . VAL A 1 193 ? 21.140 22.924 4.399 1.00 11.99 187 VAL A C 1
ATOM 1489 O O . VAL A 1 193 ? 21.142 22.600 5.589 1.00 12.69 187 VAL A O 1
ATOM 1493 N N . ILE A 1 194 ? 22.187 22.734 3.602 1.00 9.35 188 ILE A N 1
ATOM 1494 C CA . ILE A 1 194 ? 23.425 22.144 4.108 1.00 9.77 188 ILE A CA 1
ATOM 1495 C C . ILE A 1 194 ? 24.038 23.032 5.176 1.00 12.32 188 ILE A C 1
ATOM 1496 O O . ILE A 1 194 ? 24.556 22.530 6.176 1.00 13.37 188 ILE A O 1
ATOM 1501 N N . LEU A 1 195 ? 23.958 24.347 4.983 1.00 11.05 189 LEU A N 1
ATOM 1502 C CA . LEU A 1 195 ? 24.578 25.292 5.924 1.00 14.38 189 LEU A CA 1
ATOM 1503 C C . LEU A 1 195 ? 23.771 25.565 7.198 1.00 17.75 189 LEU A C 1
ATOM 1504 O O . LEU A 1 195 ? 24.257 26.247 8.112 1.00 16.35 189 LEU A O 1
ATOM 1509 N N . CYS A 1 196 ? 22.550 25.041 7.262 1.00 14.85 190 CYS A N 1
ATOM 1510 C CA . CYS A 1 196 ? 21.658 25.331 8.381 1.00 14.42 190 CYS A CA 1
ATOM 1511 C C . CYS A 1 196 ? 22.134 24.636 9.653 1.00 13.22 190 CYS A C 1
ATOM 1512 O O . CYS A 1 196 ? 22.233 23.416 9.684 1.00 15.92 190 CYS A O 1
ATOM 1515 N N . PRO A 1 197 ? 22.416 25.410 10.717 1.00 17.62 191 PRO A N 1
ATOM 1516 C CA . PRO A 1 197 ? 22.959 24.801 11.939 1.00 17.79 191 PRO A CA 1
ATOM 1517 C C . PRO A 1 197 ? 21.913 24.078 12.791 1.00 16.22 191 PRO A C 1
ATOM 1518 O O . PRO A 1 197 ? 22.269 23.355 13.720 1.00 18.66 191 PRO A O 1
ATOM 1522 N N . ASN A 1 198 ? 20.638 24.261 12.488 1.00 18.99 192 ASN A N 1
ATOM 1523 C CA . ASN A 1 198 ? 19.624 23.421 13.112 1.00 15.57 192 ASN A CA 1
ATOM 1524 C C . ASN A 1 198 ? 19.443 22.164 12.273 1.00 13.81 192 ASN A C 1
ATOM 1525 O O . ASN A 1 198 ? 18.799 22.200 11.240 1.00 11.25 192 ASN A O 1
ATOM 1530 N N . ASN A 1 199 ? 20.024 21.054 12.719 1.00 13.87 193 ASN A N 1
ATOM 1531 C CA . ASN A 1 199 ? 20.058 19.840 11.913 1.00 15.45 193 ASN A CA 1
ATOM 1532 C C . ASN A 1 199 ? 18.733 19.081 11.898 1.00 14.50 193 ASN A C 1
ATOM 1533 O O . ASN A 1 199 ? 18.522 18.209 11.058 1.00 14.20 193 ASN A O 1
ATOM 1538 N N . THR A 1 200 ? 17.832 19.394 12.826 1.00 12.63 194 THR A N 1
ATOM 1539 C CA . THR A 1 200 ? 16.512 18.774 12.761 1.00 13.32 194 THR A CA 1
ATOM 1540 C C . THR A 1 200 ? 15.752 19.377 11.585 1.00 14.32 194 THR A C 1
ATOM 1541 O O . THR A 1 200 ? 15.126 18.669 10.799 1.00 14.97 194 THR A O 1
ATOM 1545 N N . GLU A 1 201 ? 15.838 20.697 11.454 1.00 13.95 195 GLU A N 1
ATOM 1546 C CA . GLU A 1 201 ? 15.260 21.375 10.310 1.00 13.59 195 GLU A CA 1
ATOM 1547 C C . GLU A 1 201 ? 15.929 20.932 9.021 1.00 13.78 195 GLU A C 1
ATOM 1548 O O . GLU A 1 201 ? 15.269 20.708 8.005 1.00 12.68 195 GLU A O 1
ATOM 1554 N N . SER A 1 202 ? 17.250 20.832 9.031 1.00 12.20 196 SER A N 1
ATOM 1555 C CA . SER A 1 202 ? 17.908 20.603 7.756 1.00 11.21 196 SER A CA 1
ATOM 1556 C C . SER A 1 202 ? 17.733 19.165 7.279 1.00 10.50 196 SER A C 1
ATOM 1557 O O . SER A 1 202 ? 17.607 18.925 6.084 1.00 10.09 196 SER A O 1
ATOM 1560 N N . LEU A 1 203 ? 17.695 18.204 8.197 1.00 12.00 197 LEU A N 1
ATOM 1561 C CA . LEU A 1 203 ? 17.429 16.825 7.770 1.00 12.96 197 LEU A CA 1
ATOM 1562 C C . LEU A 1 203 ? 16.036 16.710 7.147 1.00 12.28 197 LEU A C 1
ATOM 1563 O O . LEU A 1 203 ? 15.848 16.024 6.147 1.00 10.98 197 LEU A O 1
ATOM 1568 N N . TYR A 1 204 ? 15.051 17.368 7.750 1.00 9.64 198 TYR A N 1
ATOM 1569 C CA . TYR A 1 204 ? 13.707 17.353 7.181 1.00 9.75 198 TYR A CA 1
ATOM 1570 C C . TYR A 1 204 ? 13.765 17.935 5.764 1.00 13.26 198 TYR A C 1
ATOM 1571 O O . TYR A 1 204 ? 13.202 17.375 4.818 1.00 9.47 198 TYR A O 1
ATOM 1580 N N . CYS A 1 205 ? 14.458 19.058 5.614 1.00 9.41 199 CYS A N 1
ATOM 1581 C CA . CYS A 1 205 ? 14.553 19.690 4.301 1.00 12.69 199 CYS A CA 1
ATOM 1582 C C . CYS A 1 205 ? 15.337 18.841 3.292 1.00 10.71 199 CYS A C 1
ATOM 1583 O O . CYS A 1 205 ? 14.984 18.813 2.114 1.00 9.18 199 CYS A O 1
ATOM 1586 N N . HIS A 1 206 ? 16.392 18.154 3.738 1.00 10.08 200 HIS A N 1
ATOM 1587 C CA . HIS A 1 206 ? 17.113 17.228 2.851 1.00 10.19 200 HIS A CA 1
ATOM 1588 C C . HIS A 1 206 ? 16.163 16.193 2.246 1.00 11.25 200 HIS A C 1
ATOM 1589 O O . HIS A 1 206 ? 16.207 15.905 1.036 1.00 9.29 200 HIS A O 1
ATOM 1596 N N . 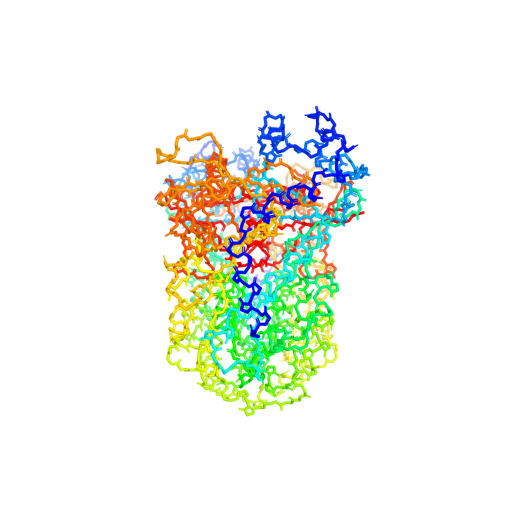LEU A 1 207 ? 15.345 15.591 3.099 1.00 8.97 201 LEU A N 1
ATOM 1597 C CA . LEU A 1 207 ? 14.407 14.579 2.643 1.00 10.91 201 LEU A CA 1
ATOM 1598 C C . LEU A 1 207 ? 13.371 15.160 1.690 1.00 9.68 201 LEU A C 1
ATOM 1599 O O . LEU A 1 207 ? 13.024 14.539 0.695 1.00 9.87 201 LEU A O 1
ATOM 1604 N N . LEU A 1 208 ? 12.847 16.334 2.018 1.00 9.24 202 LEU A N 1
ATOM 1605 C CA . LEU A 1 208 ? 11.821 16.938 1.179 1.00 9.34 202 LEU A CA 1
ATOM 1606 C C . LEU A 1 208 ? 12.351 17.235 -0.230 1.00 9.59 202 LEU A C 1
ATOM 1607 O O . LEU A 1 208 ? 11.705 16.924 -1.241 1.00 11.44 202 LEU A O 1
ATOM 1612 N N . CYS A 1 209 ? 13.518 17.865 -0.288 1.00 10.99 203 CYS A N 1
ATOM 1613 C CA . CYS A 1 209 ? 14.136 18.214 -1.561 1.00 8.92 203 CYS A CA 1
ATOM 1614 C C . CYS A 1 209 ? 14.487 16.945 -2.337 1.00 13.67 203 CYS A C 1
ATOM 1615 O O . CYS A 1 209 ? 14.315 16.886 -3.552 1.00 11.48 203 CYS A O 1
ATOM 1618 N N . GLY A 1 210 ? 14.963 15.919 -1.634 1.00 9.01 204 GLY A N 1
ATOM 1619 C CA . GLY A 1 210 ? 15.312 14.674 -2.299 1.00 8.81 204 GLY A CA 1
ATOM 1620 C C . GLY A 1 210 ? 14.087 13.994 -2.900 1.00 9.02 204 GLY A C 1
ATOM 1621 O O . GLY A 1 210 ? 14.155 13.427 -3.981 1.00 9.98 204 GLY A O 1
ATOM 1622 N N . LEU A 1 211 ? 12.969 14.024 -2.178 1.00 9.83 205 LEU A N 1
ATOM 1623 C CA . LEU A 1 211 ? 11.716 13.470 -2.692 1.00 10.82 205 LEU A CA 1
ATOM 1624 C C . LEU A 1 211 ? 11.201 14.232 -3.921 1.00 16.89 205 LEU A C 1
ATOM 1625 O O . LEU A 1 211 ? 10.749 13.632 -4.901 1.00 11.96 205 LEU A O 1
ATOM 1630 N N . VAL A 1 212 ? 11.245 15.557 -3.864 1.00 14.30 206 VAL A N 1
ATOM 1631 C CA . VAL A 1 212 ? 10.759 16.359 -4.978 1.00 16.22 206 VAL A CA 1
ATOM 1632 C C . VAL A 1 212 ? 11.536 16.033 -6.254 1.00 12.41 206 VAL A C 1
ATOM 1633 O O . VAL A 1 212 ? 10.960 16.002 -7.350 1.00 14.24 206 VAL A O 1
ATOM 1637 N N . GLN A 1 213 ? 12.835 15.763 -6.101 1.00 10.14 207 GLN A N 1
ATOM 1638 C CA . GLN A 1 213 ? 13.734 15.526 -7.228 1.00 10.25 207 GLN A CA 1
ATOM 1639 C C . GLN A 1 213 ? 14.133 14.062 -7.341 1.00 11.20 207 GLN A C 1
ATOM 1640 O O . GLN A 1 213 ? 15.191 13.742 -7.874 1.00 12.43 207 GLN A O 1
ATOM 1646 N N . ARG A 1 214 ? 13.276 13.170 -6.844 1.00 14.32 208 ARG A N 1
ATOM 1647 C CA . ARG A 1 214 ? 13.648 11.765 -6.682 1.00 9.51 208 ARG A CA 1
ATOM 1648 C C . ARG A 1 214 ? 14.217 11.074 -7.928 1.00 11.90 208 ARG A C 1
ATOM 1649 O O . ARG A 1 214 ? 15.099 10.227 -7.815 1.00 15.45 208 ARG A O 1
ATOM 1657 N N . ASP A 1 215 ? 13.715 11.415 -9.108 1.00 11.94 209 ASP A N 1
ATOM 1658 C CA . ASP A 1 215 ? 14.185 10.748 -10.326 1.00 17.60 209 ASP A CA 1
ATOM 1659 C C . ASP A 1 215 ? 15.649 11.079 -10.653 1.00 18.61 209 ASP A C 1
ATOM 1660 O O . ASP A 1 215 ? 16.346 10.302 -11.321 1.00 15.82 209 ASP A O 1
ATOM 1665 N N . GLU A 1 216 ? 16.110 12.230 -10.173 1.00 13.61 210 GLU A N 1
ATOM 1666 C CA . GLU A 1 216 ? 17.467 12.699 -10.467 1.00 11.75 210 GLU A CA 1
ATOM 1667 C C . GLU A 1 216 ? 18.540 12.122 -9.547 1.00 14.39 210 GLU A C 1
ATOM 1668 O O . GLU A 1 216 ? 19.730 12.263 -9.813 1.00 14.83 210 GLU A O 1
ATOM 1674 N N . VAL A 1 217 ? 18.113 11.486 -8.459 1.00 11.08 211 VAL A N 1
ATOM 1675 C CA . VAL A 1 217 ? 19.029 10.945 -7.465 1.00 9.08 211 VAL A CA 1
ATOM 1676 C C . VAL A 1 217 ? 19.765 9.704 -7.991 1.00 13.56 211 VAL A C 1
ATOM 1677 O O . VAL A 1 217 ? 19.146 8.681 -8.271 1.00 12.98 211 VAL A O 1
ATOM 1681 N N . VAL A 1 218 ? 21.083 9.801 -8.125 1.00 11.33 212 VAL A N 1
ATOM 1682 C CA . VAL A 1 218 ? 21.902 8.660 -8.558 1.00 11.52 212 VAL A CA 1
ATOM 1683 C C . VAL A 1 218 ? 22.834 8.163 -7.462 1.00 11.25 212 VAL A C 1
ATOM 1684 O O . VAL A 1 218 ? 23.551 7.170 -7.636 1.00 12.71 212 VAL A O 1
ATOM 1688 N N . ARG A 1 219 ? 22.850 8.870 -6.338 1.00 11.87 213 ARG A N 1
ATOM 1689 C CA . ARG A 1 219 ? 23.596 8.412 -5.164 1.00 12.05 213 ARG A CA 1
ATOM 1690 C C . ARG A 1 219 ? 22.987 9.072 -3.943 1.00 12.18 213 ARG A C 1
ATOM 1691 O O . ARG A 1 219 ? 22.362 10.119 -4.051 1.00 11.13 213 ARG A O 1
ATOM 1699 N N . THR A 1 220 ? 23.153 8.447 -2.790 1.00 13.17 214 THR A N 1
ATOM 1700 C CA . THR A 1 220 ? 22.748 9.057 -1.535 1.00 13.02 214 THR A CA 1
ATOM 1701 C C . THR A 1 220 ? 23.749 8.613 -0.473 1.00 14.38 214 THR A C 1
ATOM 1702 O O . THR A 1 220 ? 24.496 7.663 -0.685 1.00 14.36 214 THR A O 1
ATOM 1706 N N . GLY A 1 221 ? 23.781 9.310 0.652 1.00 13.29 215 GLY A N 1
ATOM 1707 C CA . GLY A 1 221 ? 24.687 8.955 1.728 1.00 12.10 215 GLY A CA 1
ATOM 1708 C C . GLY A 1 221 ? 24.944 10.093 2.694 1.00 15.60 215 GLY A C 1
ATOM 1709 O O . GLY A 1 221 ? 24.192 11.075 2.755 1.00 11.73 215 GLY A O 1
ATOM 1710 N N . SER A 1 222 ? 26.021 9.953 3.451 1.00 13.54 216 SER A N 1
ATOM 1711 C CA . SER A 1 222 ? 26.363 10.885 4.529 1.00 14.41 216 SER A CA 1
ATOM 1712 C C . SER A 1 222 ? 27.779 10.547 4.945 1.00 17.22 216 SER A C 1
ATOM 1713 O O . SER A 1 222 ? 28.340 9.587 4.434 1.00 15.32 216 SER A O 1
ATOM 1716 N N . ILE A 1 223 ? 28.369 11.315 5.859 1.00 14.63 217 ILE A N 1
ATOM 1717 C CA . ILE A 1 223 ? 29.756 11.034 6.230 1.00 15.98 217 ILE A CA 1
ATOM 1718 C C . ILE A 1 223 ? 29.851 9.657 6.898 1.00 15.38 217 ILE A C 1
ATOM 1719 O O . ILE A 1 223 ? 30.643 8.807 6.490 1.00 16.48 217 ILE A O 1
ATOM 1724 N N . PHE A 1 224 ? 29.026 9.433 7.915 1.00 10.83 218 PHE A N 1
ATOM 1725 C CA . PHE A 1 224 ? 29.021 8.162 8.634 1.00 12.82 218 PHE A CA 1
ATOM 1726 C C . PHE A 1 224 ? 27.687 7.424 8.517 1.00 13.06 218 PHE A C 1
ATOM 1727 O O . PHE A 1 224 ? 26.624 8.042 8.414 1.00 19.60 218 PHE A O 1
ATOM 1735 N N . ALA A 1 225 ? 27.754 6.100 8.556 1.00 10.04 219 ALA A N 1
ATOM 1736 C CA . ALA A 1 225 ? 26.566 5.264 8.400 1.00 10.96 219 ALA A CA 1
ATOM 1737 C C . ALA A 1 225 ? 25.461 5.606 9.411 1.00 15.24 219 ALA A C 1
ATOM 1738 O O . ALA A 1 225 ? 24.286 5.453 9.111 1.00 17.18 219 ALA A O 1
ATOM 1740 N N . SER A 1 226 ? 25.840 6.055 10.606 1.00 18.01 220 SER A N 1
ATOM 1741 C CA . SER A 1 226 ? 24.852 6.321 11.646 1.00 18.32 220 SER A CA 1
ATOM 1742 C C . SER A 1 226 ? 23.874 7.398 11.195 1.00 18.62 220 SER A C 1
ATOM 1743 O O . SER A 1 226 ? 22.677 7.353 11.519 1.00 20.46 220 SER A O 1
ATOM 1746 N N . VAL A 1 227 ? 24.387 8.365 10.445 1.00 14.48 221 VAL A N 1
ATOM 1747 C CA . VAL A 1 227 ? 23.575 9.476 9.971 1.00 17.55 221 VAL A CA 1
ATOM 1748 C C . VAL A 1 227 ? 22.673 9.034 8.818 1.00 15.82 221 VAL A C 1
ATOM 1749 O O . VAL A 1 227 ? 21.519 9.462 8.727 1.00 13.35 221 VAL A O 1
ATOM 1753 N N . MET A 1 228 ? 23.176 8.150 7.957 1.00 13.10 222 MET A N 1
ATOM 1754 C CA . MET A 1 228 ? 22.325 7.591 6.910 1.00 10.82 222 MET A CA 1
ATOM 1755 C C . MET A 1 228 ? 21.134 6.843 7.515 1.00 14.60 222 MET A C 1
ATOM 1756 O O . MET A 1 228 ? 20.000 6.968 7.043 1.00 12.51 222 MET A O 1
ATOM 1761 N N . VAL A 1 229 ? 21.392 6.037 8.536 1.00 11.83 223 VAL A N 1
ATOM 1762 C CA . VAL A 1 229 ? 20.313 5.284 9.169 1.00 17.48 223 VAL A CA 1
ATOM 1763 C C . VAL A 1 229 ? 19.300 6.233 9.821 1.00 15.23 223 VAL A C 1
ATOM 1764 O O . VAL A 1 229 ? 18.086 6.028 9.719 1.00 15.49 223 VAL A O 1
ATOM 1768 N N . ARG A 1 230 ? 19.807 7.272 10.474 1.00 14.73 224 ARG A N 1
ATOM 1769 C CA . ARG A 1 230 ? 18.956 8.279 11.092 1.00 21.86 224 ARG A CA 1
ATOM 1770 C C . ARG A 1 230 ? 18.058 8.959 10.053 1.00 20.69 224 ARG A C 1
ATOM 1771 O O . ARG A 1 230 ? 16.884 9.207 10.308 1.00 14.52 224 ARG A O 1
ATOM 1779 N N . ALA A 1 231 ? 18.616 9.260 8.884 1.00 19.01 225 ALA A N 1
ATOM 1780 C CA . ALA A 1 231 ? 17.848 9.907 7.821 1.00 12.48 225 ALA A CA 1
ATOM 1781 C C . ALA A 1 231 ? 16.684 9.020 7.379 1.00 12.51 225 ALA A C 1
ATOM 1782 O O . ALA A 1 231 ? 15.589 9.500 7.137 1.00 14.03 225 ALA A O 1
ATOM 1784 N N . ILE A 1 232 ? 16.935 7.724 7.242 1.00 11.48 226 ILE A N 1
ATOM 1785 C CA . ILE A 1 232 ? 15.881 6.785 6.878 1.00 10.62 226 ILE A CA 1
ATOM 1786 C C . ILE A 1 232 ? 14.843 6.651 7.996 1.00 11.05 226 ILE A C 1
ATOM 1787 O O . ILE A 1 232 ? 13.641 6.578 7.739 1.00 13.85 226 ILE A O 1
ATOM 1792 N N . GLU A 1 233 ? 15.305 6.619 9.240 1.00 11.24 227 GLU A N 1
ATOM 1793 C CA . GLU A 1 233 ? 14.374 6.506 10.366 1.00 17.69 227 GLU A CA 1
ATOM 1794 C C . GLU A 1 233 ? 13.503 7.763 10.447 1.00 14.39 227 GLU A C 1
ATOM 1795 O O . GLU A 1 233 ? 12.301 7.667 10.710 1.00 11.91 227 GLU A O 1
ATOM 1801 N N . VAL A 1 234 ? 14.096 8.934 10.190 1.00 12.43 228 VAL A N 1
ATOM 1802 C CA . VAL A 1 234 ? 13.323 10.173 10.180 1.00 16.21 228 VAL A CA 1
ATOM 1803 C C . VAL A 1 234 ? 12.311 10.184 9.024 1.00 16.05 228 VAL A C 1
ATOM 1804 O O . VAL A 1 234 ? 11.173 10.637 9.181 1.00 13.65 228 VAL A O 1
ATOM 1808 N N . LEU A 1 235 ? 12.717 9.644 7.876 1.00 11.90 229 LEU A N 1
ATOM 1809 C CA . LEU A 1 235 ? 11.811 9.464 6.739 1.00 10.73 229 LEU A CA 1
ATOM 1810 C C . LEU A 1 235 ? 10.607 8.607 7.129 1.00 14.06 229 LEU A C 1
ATOM 1811 O O . LEU A 1 235 ? 9.460 8.961 6.855 1.00 12.24 229 LEU A O 1
ATOM 1816 N N . LYS A 1 236 ? 10.865 7.482 7.789 1.00 11.53 230 LYS A N 1
ATOM 1817 C CA . LYS A 1 236 ? 9.786 6.608 8.245 1.00 12.06 230 LYS A CA 1
ATOM 1818 C C . LYS A 1 236 ? 8.833 7.344 9.200 1.00 12.81 230 LYS A C 1
ATOM 1819 O O . LYS A 1 236 ? 7.624 7.093 9.207 1.00 12.98 230 LYS A O 1
ATOM 1825 N N . ASN A 1 237 ? 9.383 8.265 9.987 1.00 12.62 231 ASN A N 1
ATOM 1826 C CA . ASN A 1 237 ? 8.584 8.997 1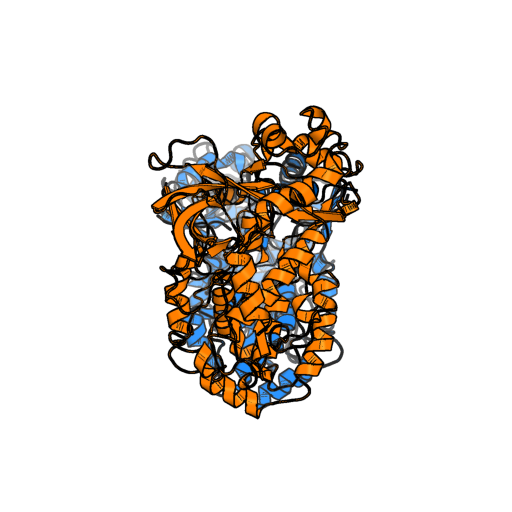0.970 1.00 12.85 231 ASN A CA 1
ATOM 1827 C C . ASN A 1 237 ? 7.991 10.328 10.501 1.00 12.23 231 ASN A C 1
ATOM 1828 O O . ASN A 1 237 ? 7.317 11.017 11.286 1.00 14.13 231 ASN A O 1
ATOM 1833 N N . SER A 1 238 ? 8.237 10.688 9.243 1.00 11.79 232 SER A N 1
ATOM 1834 C CA . SER A 1 238 ? 7.891 12.022 8.747 1.00 11.56 232 SER A CA 1
ATOM 1835 C C . SER A 1 238 ? 7.276 12.023 7.349 1.00 12.43 232 SER A C 1
ATOM 1836 O O . SER A 1 238 ? 6.996 13.095 6.811 1.00 14.85 232 SER A O 1
ATOM 1839 N N . TRP A 1 239 ? 7.099 10.851 6.741 1.00 14.16 233 TRP A N 1
ATOM 1840 C CA . TRP A 1 239 ? 6.694 10.811 5.331 1.00 13.35 233 TRP A CA 1
ATOM 1841 C C . TRP A 1 239 ? 5.317 11.430 5.056 1.00 15.08 233 TRP A C 1
ATOM 1842 O O . TRP A 1 239 ? 5.130 12.079 4.025 1.00 11.27 233 TRP A O 1
ATOM 1853 N N . GLU A 1 240 ? 4.367 11.243 5.973 1.00 12.29 234 GLU A N 1
ATOM 1854 C CA . GLU A 1 240 ? 3.047 11.843 5.818 1.00 12.66 234 GLU A CA 1
ATOM 1855 C C . GLU A 1 240 ? 3.169 13.364 5.740 1.00 14.36 234 GLU A C 1
ATOM 1856 O O . GLU A 1 240 ? 2.530 14.000 4.905 1.00 13.20 234 GLU A O 1
ATOM 1862 N N . GLU A 1 241 ? 3.987 13.946 6.610 1.00 12.17 235 GLU A N 1
ATOM 1863 C CA . GLU A 1 241 ? 4.152 15.400 6.633 1.00 13.71 235 GLU A CA 1
ATOM 1864 C C . GLU A 1 241 ? 4.889 15.873 5.393 1.00 11.54 235 GLU A C 1
ATOM 1865 O O . GLU A 1 241 ? 4.491 16.852 4.758 1.00 11.18 235 GLU A O 1
ATOM 1871 N N . LEU A 1 242 ? 5.968 15.178 5.052 1.00 10.96 236 LEU A N 1
ATOM 1872 C CA . LEU A 1 242 ? 6.716 15.510 3.843 1.00 12.56 236 LEU A CA 1
ATOM 1873 C C . LEU A 1 242 ? 5.779 15.529 2.638 1.00 10.65 236 LEU A C 1
ATOM 1874 O O . LEU A 1 242 ? 5.815 16.457 1.825 1.00 10.53 236 LEU A O 1
ATOM 1879 N N . CYS A 1 243 ? 4.928 14.509 2.525 1.00 10.89 237 CYS A N 1
ATOM 1880 C CA . CYS A 1 243 ? 4.019 14.435 1.379 1.00 15.65 237 CYS A CA 1
ATOM 1881 C C . CYS A 1 243 ? 2.974 15.544 1.414 1.00 12.35 237 CYS A C 1
ATOM 1882 O O . CYS A 1 243 ? 2.549 16.024 0.359 1.00 11.48 237 CYS A O 1
ATOM 1885 N N . SER A 1 244 ? 2.557 15.963 2.607 1.00 11.37 238 SER A N 1
ATOM 1886 C CA . SER A 1 244 ? 1.613 17.080 2.668 1.00 11.57 238 SER A CA 1
ATOM 1887 C C . SER A 1 244 ? 2.245 18.381 2.131 1.00 13.27 238 SER A C 1
ATOM 1888 O O . SER A 1 244 ? 1.548 19.179 1.498 1.00 14.48 238 SER A O 1
ATOM 1891 N N . ASN A 1 245 ? 3.538 18.603 2.398 1.00 11.09 239 ASN A N 1
ATOM 1892 C CA . ASN A 1 245 ? 4.258 19.778 1.856 1.00 10.92 239 ASN A CA 1
ATOM 1893 C C . ASN A 1 245 ? 4.377 19.713 0.327 1.00 10.77 239 ASN A C 1
ATOM 1894 O O . ASN A 1 245 ? 4.216 20.717 -0.381 1.00 11.40 239 ASN A O 1
ATOM 1899 N N . ILE A 1 246 ? 4.719 18.536 -0.177 1.00 10.62 240 ILE A N 1
ATOM 1900 C CA . ILE A 1 246 ? 4.744 18.304 -1.620 1.00 14.16 240 ILE A CA 1
ATOM 1901 C C . ILE A 1 246 ? 3.363 18.585 -2.242 1.00 16.46 240 ILE A C 1
ATOM 1902 O O . ILE A 1 246 ? 3.258 19.278 -3.256 1.00 12.63 240 ILE A O 1
ATOM 1907 N N . ARG A 1 247 ? 2.308 18.059 -1.619 1.00 12.38 241 ARG A N 1
ATOM 1908 C CA . ARG A 1 247 ? 0.942 18.265 -2.094 1.00 12.31 241 ARG A CA 1
ATOM 1909 C C . ARG A 1 247 ? 0.553 19.746 -2.141 1.00 17.14 241 ARG A C 1
ATOM 1910 O O . ARG A 1 247 ? -0.067 20.194 -3.111 1.00 15.64 241 ARG A O 1
ATOM 1918 N N . SER A 1 248 ? 0.929 20.504 -1.112 1.00 12.64 242 SER A N 1
ATOM 1919 C CA . SER A 1 248 ? 0.486 21.898 -1.000 1.00 17.40 242 SER A CA 1
ATOM 1920 C C . SER A 1 248 ? 1.454 22.873 -1.672 1.00 18.47 242 SER A C 1
ATOM 1921 O O . SER A 1 248 ? 1.090 24.016 -1.963 1.00 16.80 242 SER A O 1
ATOM 1924 N N . GLY A 1 249 ? 2.685 22.420 -1.887 1.00 14.38 243 GLY A N 1
ATOM 1925 C CA . GLY A 1 249 ? 3.762 23.275 -2.379 1.00 13.06 243 GLY A CA 1
ATOM 1926 C C . GLY A 1 249 ? 4.287 24.260 -1.354 1.00 14.38 243 GLY A C 1
ATOM 1927 O O . GLY A 1 249 ? 4.973 25.231 -1.695 1.00 17.90 243 GLY A O 1
ATOM 1928 N N . HIS A 1 250 ? 3.970 24.009 -0.087 1.00 11.31 244 HIS A N 1
ATOM 1929 C CA . HIS A 1 250 ? 4.463 24.824 1.021 1.00 14.89 244 HIS A CA 1
ATOM 1930 C C . HIS A 1 250 ? 5.274 24.010 2.041 1.00 13.65 244 HIS A C 1
ATOM 1931 O O . HIS A 1 250 ? 4.894 22.899 2.418 1.00 15.94 244 HIS A O 1
ATOM 1938 N N . LEU A 1 251 ? 6.380 24.586 2.496 1.00 14.17 245 LEU A N 1
ATOM 1939 C CA . LEU A 1 251 ? 7.186 24.008 3.572 1.00 11.97 245 LEU A CA 1
ATOM 1940 C C . LEU A 1 251 ? 6.437 24.169 4.901 1.00 14.40 245 LEU A C 1
ATOM 1941 O O . LEU A 1 251 ? 5.796 25.197 5.127 1.00 15.09 245 LEU A O 1
ATOM 1946 N N . SER A 1 252 ? 6.513 23.175 5.782 1.00 12.35 246 SER A N 1
ATOM 1947 C CA . SER A 1 252 ? 5.871 23.306 7.096 1.00 11.61 246 SER A CA 1
ATOM 1948 C C . SER A 1 252 ? 6.359 24.530 7.881 1.00 11.82 246 SER A C 1
ATOM 1949 O O . SER A 1 252 ? 7.546 24.850 7.873 1.00 12.80 246 SER A O 1
ATOM 1952 N N . ASN A 1 253 ? 5.425 25.206 8.549 1.00 18.88 247 ASN A N 1
ATOM 1953 C CA . ASN A 1 253 ? 5.706 26.415 9.330 1.00 21.70 247 ASN A CA 1
ATOM 1954 C C . ASN A 1 253 ? 6.791 26.261 10.398 1.00 20.22 247 ASN A C 1
ATOM 1955 O O . ASN A 1 253 ? 7.488 27.226 10.723 1.00 17.46 247 ASN A O 1
ATOM 1960 N N . TRP A 1 254 ? 6.925 25.063 10.961 1.00 12.50 248 TRP A N 1
ATOM 1961 C CA . TRP A 1 254 ? 7.857 24.875 12.079 1.00 15.99 248 TRP A CA 1
ATOM 1962 C C . TRP A 1 254 ? 9.328 25.087 11.711 1.00 18.00 248 TRP A C 1
ATOM 1963 O O . TRP A 1 254 ? 10.152 25.320 12.589 1.00 14.51 248 TRP A O 1
ATOM 1974 N N . VAL A 1 255 ? 9.661 24.989 10.425 1.00 13.58 249 VAL A N 1
ATOM 1975 C CA . VAL A 1 255 ? 11.035 25.229 9.992 1.00 13.93 249 VAL A CA 1
ATOM 1976 C C . VAL A 1 255 ? 11.307 26.731 10.015 1.00 13.34 249 VAL A C 1
ATOM 1977 O O . VAL A 1 255 ? 10.736 27.488 9.227 1.00 19.72 249 VAL A O 1
ATOM 1981 N N . THR A 1 256 ? 12.180 27.157 10.922 1.00 16.76 250 THR A N 1
ATOM 1982 C CA . THR A 1 256 ? 12.355 28.583 11.198 1.00 20.18 250 THR A CA 1
ATOM 1983 C C . THR A 1 256 ? 13.495 29.211 10.404 1.00 20.81 250 THR A C 1
ATOM 1984 O O . THR A 1 256 ? 13.536 30.429 10.233 1.00 19.49 250 THR A O 1
ATOM 1988 N N . ASP A 1 257 ? 14.429 28.390 9.935 1.00 13.12 251 ASP A N 1
ATOM 1989 C CA . ASP A 1 257 ? 15.595 28.925 9.233 1.00 16.33 251 ASP A CA 1
ATOM 1990 C C . ASP A 1 257 ? 15.191 29.635 7.940 1.00 15.26 251 ASP A C 1
ATOM 1991 O O . ASP A 1 257 ? 14.637 29.024 7.035 1.00 13.30 251 ASP A O 1
ATOM 1996 N N . LEU A 1 258 ? 15.479 30.930 7.861 1.00 11.62 252 LEU A N 1
ATOM 1997 C CA . LEU A 1 258 ? 15.172 31.728 6.679 1.00 21.00 252 LEU A CA 1
ATOM 1998 C C . LEU A 1 258 ? 15.762 31.157 5.382 1.00 16.32 252 LEU A C 1
ATOM 1999 O O . LEU A 1 258 ? 15.097 31.154 4.355 1.00 16.07 252 LEU A O 1
ATOM 2004 N N . GLY A 1 259 ? 17.005 30.690 5.430 1.00 18.90 253 GLY A N 1
ATOM 2005 C CA . GLY A 1 259 ? 17.642 30.092 4.265 1.00 15.09 253 GLY A CA 1
ATOM 2006 C C . GLY A 1 259 ? 16.881 28.884 3.736 1.00 17.87 253 GLY A C 1
ATOM 2007 O O . GLY A 1 259 ? 16.671 28.745 2.529 1.00 16.66 253 GLY A O 1
ATOM 2008 N N . CYS A 1 260 ? 16.467 28.005 4.642 1.00 14.44 254 CYS A N 1
ATOM 2009 C CA . CYS A 1 260 ? 15.670 26.844 4.263 1.00 12.07 254 CYS A CA 1
ATOM 2010 C C . CYS A 1 260 ? 14.325 27.264 3.668 1.00 12.28 254 CYS A C 1
ATOM 2011 O O . CYS A 1 260 ? 13.914 26.765 2.624 1.00 17.10 254 CYS A O 1
ATOM 2014 N N . GLN A 1 261 ? 13.631 28.171 4.356 1.00 13.20 255 GLN A N 1
ATOM 2015 C CA . GLN A 1 261 ? 12.343 28.653 3.890 1.00 12.25 255 GLN A CA 1
ATOM 2016 C C . GLN A 1 261 ? 12.429 29.160 2.450 1.00 15.44 255 GLN A C 1
ATOM 2017 O O . GLN A 1 261 ? 11.644 28.758 1.586 1.00 17.16 255 GLN A O 1
ATOM 2023 N N . ASN A 1 262 ? 13.373 30.052 2.183 1.00 12.41 256 ASN A N 1
ATOM 2024 C CA . ASN A 1 262 ? 13.450 30.635 0.846 1.00 16.41 256 ASN A CA 1
ATOM 2025 C C . ASN A 1 262 ? 13.862 29.612 -0.218 1.00 11.33 256 ASN A C 1
ATOM 2026 O O . ASN A 1 262 ? 13.227 29.506 -1.270 1.00 17.10 256 ASN A O 1
ATOM 2031 N N . SER A 1 263 ? 14.910 28.852 0.061 1.00 13.55 257 SER A N 1
ATOM 2032 C CA . SER A 1 263 ? 15.456 27.932 -0.937 1.00 14.11 257 SER A CA 1
ATOM 2033 C C . SER A 1 263 ? 14.537 26.738 -1.207 1.00 17.09 257 SER A C 1
ATOM 2034 O O . SER A 1 263 ? 14.342 26.329 -2.361 1.00 17.25 257 SER A O 1
ATOM 2037 N N . VAL A 1 264 ? 13.961 26.183 -0.144 1.00 12.06 258 VAL A N 1
ATOM 2038 C CA . VAL A 1 264 ? 13.082 25.024 -0.285 1.00 15.00 258 VAL A CA 1
ATOM 2039 C C . VAL A 1 264 ? 11.759 25.408 -0.952 1.00 14.22 258 VAL A C 1
ATOM 2040 O O . VAL A 1 264 ? 11.219 24.647 -1.738 1.00 14.80 258 VAL A O 1
ATOM 2044 N N . SER A 1 265 ? 11.246 26.597 -0.660 1.00 15.65 259 SER A N 1
ATOM 2045 C CA . SER A 1 265 ? 10.076 27.076 -1.389 1.00 14.87 259 SER A CA 1
ATOM 2046 C C . SER A 1 265 ? 10.290 27.042 -2.912 1.00 14.11 259 SER A C 1
ATOM 2047 O O . SER A 1 265 ? 9.382 26.684 -3.662 1.00 15.32 259 SER A O 1
ATOM 2050 N N . LEU A 1 266 ? 11.485 27.413 -3.367 1.00 13.75 260 LEU A N 1
ATOM 2051 C CA . LEU A 1 266 ? 11.790 27.394 -4.800 1.00 16.39 260 LEU A CA 1
ATOM 2052 C C . LEU A 1 266 ? 11.849 25.970 -5.363 1.00 16.83 260 LEU A C 1
ATOM 2053 O O . LEU A 1 266 ? 11.406 25.729 -6.476 1.00 14.27 260 LEU A O 1
ATOM 2058 N N . VAL A 1 267 ? 12.394 25.034 -4.593 1.00 15.07 261 VAL A N 1
ATOM 2059 C CA . VAL A 1 267 ? 12.402 23.621 -4.977 1.00 15.18 261 VAL A CA 1
ATOM 2060 C C . VAL A 1 267 ? 10.989 23.065 -5.128 1.00 15.21 261 VAL A C 1
ATOM 2061 O O . VAL A 1 267 ? 10.694 22.345 -6.092 1.00 13.68 261 VAL A O 1
ATOM 2065 N N . LEU A 1 268 ? 10.127 23.388 -4.163 1.00 14.12 262 LEU A N 1
ATOM 2066 C CA . LEU A 1 268 ? 8.728 22.964 -4.199 1.00 16.99 262 LEU A CA 1
ATOM 2067 C C . LEU A 1 268 ? 8.030 23.550 -5.428 1.00 16.16 262 LEU A C 1
ATOM 2068 O O . LEU A 1 268 ? 7.374 22.832 -6.177 1.00 15.18 262 LEU A O 1
ATOM 2073 N N . GLY A 1 269 ? 8.181 24.857 -5.627 1.00 17.21 263 GLY A N 1
ATOM 2074 C CA . GLY A 1 269 ? 7.632 25.529 -6.795 1.00 14.61 263 GLY A CA 1
ATOM 2075 C C . GLY A 1 269 ? 6.139 25.809 -6.744 1.00 23.16 263 GLY A C 1
ATOM 2076 O O . GLY A 1 269 ? 5.708 26.954 -6.879 1.00 35.58 263 GLY A O 1
ATOM 2077 N N . GLY A 1 270 ? 5.346 24.757 -6.574 1.00 22.90 264 GLY A N 1
ATOM 2078 C CA . GLY A 1 270 ? 3.897 24.877 -6.534 1.00 16.98 264 GLY A CA 1
ATOM 2079 C C . GLY A 1 270 ? 3.330 23.537 -6.118 1.00 14.10 264 GLY A C 1
ATOM 2080 O O . GLY A 1 270 ? 4.089 22.583 -5.949 1.00 15.00 264 GLY A O 1
ATOM 2081 N N . PRO A 1 271 ? 2.007 23.454 -5.958 1.00 15.95 265 PRO A N 1
ATOM 2082 C CA . PRO A 1 271 ? 1.358 22.203 -5.542 1.00 17.78 265 PRO A CA 1
ATOM 2083 C C . PRO A 1 271 ? 1.709 21.019 -6.437 1.00 16.45 265 PRO A C 1
ATOM 2084 O O . PRO A 1 271 ? 1.646 21.127 -7.664 1.00 19.29 265 PRO A O 1
ATOM 2088 N N . ARG A 1 272 ? 2.080 19.898 -5.820 1.00 14.87 266 ARG A N 1
ATOM 2089 C CA . ARG A 1 272 ? 2.364 18.668 -6.553 1.00 15.23 266 ARG A CA 1
ATOM 2090 C C . ARG A 1 272 ? 1.539 17.480 -6.031 1.00 17.79 266 ARG A C 1
ATOM 2091 O O . ARG A 1 272 ? 2.107 16.500 -5.542 1.00 14.43 266 ARG A O 1
ATOM 2099 N N . PRO A 1 273 ? 0.201 17.552 -6.151 1.00 16.76 267 PRO A N 1
ATOM 2100 C CA . PRO A 1 273 ? -0.636 16.479 -5.593 1.00 17.33 267 PRO A CA 1
ATOM 2101 C C . PRO A 1 273 ? -0.355 15.110 -6.207 1.00 20.10 267 PRO A C 1
ATOM 2102 O O . PRO A 1 273 ? -0.471 14.100 -5.500 1.00 19.93 267 PRO A O 1
ATOM 2106 N N . GLU A 1 274 ? -0.002 15.058 -7.491 1.00 17.02 268 GLU A N 1
ATOM 2107 C CA . GLU A 1 274 ? 0.231 13.762 -8.128 1.00 15.24 268 GLU A CA 1
ATOM 2108 C C . GLU A 1 274 ? 1.501 13.090 -7.632 1.00 17.95 268 GLU A C 1
ATOM 2109 O O . GLU A 1 274 ? 1.531 11.871 -7.445 1.00 15.87 268 GLU A O 1
ATOM 2115 N N . LEU A 1 275 ? 2.554 13.878 -7.448 1.00 15.51 269 LEU A N 1
ATOM 2116 C CA . LEU A 1 275 ? 3.802 13.350 -6.909 1.00 12.03 269 LEU A CA 1
ATOM 2117 C C . LEU A 1 275 ? 3.593 12.898 -5.466 1.00 11.05 269 LEU A C 1
ATOM 2118 O O . LEU A 1 275 ? 4.082 11.844 -5.063 1.00 13.27 269 LEU A O 1
ATOM 2123 N N . ALA A 1 276 ? 2.845 13.687 -4.709 1.00 11.87 270 ALA A N 1
ATOM 2124 C CA . ALA A 1 276 ? 2.472 13.293 -3.351 1.00 16.16 270 ALA A CA 1
ATOM 2125 C C . ALA A 1 276 ? 1.752 11.939 -3.346 1.00 17.84 270 ALA A C 1
ATOM 2126 O O . ALA A 1 276 ? 2.099 11.057 -2.558 1.00 15.00 270 ALA A O 1
ATOM 2128 N N . ASP A 1 277 ? 0.773 11.763 -4.235 1.00 11.77 271 ASP A N 1
ATOM 2129 C CA . ASP A 1 277 ? 0.066 10.481 -4.328 1.00 19.60 271 ASP A CA 1
ATOM 2130 C C . ASP A 1 277 ? 1.035 9.342 -4.598 1.00 17.12 271 ASP A C 1
ATOM 2131 O O . ASP A 1 277 ? 0.944 8.282 -3.987 1.00 16.03 271 ASP A O 1
ATOM 2136 N N . THR A 1 278 ? 1.959 9.562 -5.528 1.00 11.85 272 THR A N 1
ATOM 2137 C CA . THR A 1 278 ? 2.924 8.541 -5.916 1.00 12.92 272 THR A CA 1
ATOM 2138 C C . THR A 1 278 ? 3.799 8.123 -4.741 1.00 15.64 272 THR A C 1
ATOM 2139 O O . THR A 1 278 ? 4.013 6.933 -4.498 1.00 12.83 272 THR A O 1
ATOM 2143 N N . ILE A 1 279 ? 4.306 9.112 -4.014 1.00 11.37 273 ILE A N 1
ATOM 2144 C CA . ILE A 1 279 ? 5.165 8.843 -2.871 1.00 11.24 273 ILE A CA 1
ATOM 2145 C C . ILE A 1 279 ? 4.365 8.160 -1.749 1.00 13.28 273 ILE A C 1
ATOM 2146 O O . ILE A 1 279 ? 4.820 7.178 -1.160 1.00 13.36 273 ILE A O 1
ATOM 2151 N N . GLU A 1 280 ? 3.177 8.680 -1.456 1.00 11.74 274 GLU A N 1
ATOM 2152 C CA . GLU A 1 280 ? 2.316 8.062 -0.442 1.00 12.13 274 GLU A CA 1
ATOM 2153 C C . GLU A 1 280 ? 2.034 6.594 -0.731 1.00 14.57 274 GLU A C 1
ATOM 2154 O O . GLU A 1 280 ? 2.108 5.765 0.179 1.00 15.31 274 GLU A O 1
ATOM 2160 N N . GLU A 1 281 ? 1.722 6.263 -1.987 1.00 16.31 275 GLU A N 1
ATOM 2161 C CA . GLU A 1 281 ? 1.510 4.854 -2.344 1.00 17.28 275 GLU A CA 1
ATOM 2162 C C . GLU A 1 281 ? 2.728 3.981 -2.066 1.00 19.87 275 GLU A C 1
ATOM 2163 O O . GLU A 1 281 ? 2.585 2.836 -1.638 1.00 20.74 275 GLU A O 1
ATOM 2169 N N . ILE A 1 282 ? 3.922 4.504 -2.332 1.00 14.28 276 ILE A N 1
ATOM 2170 C CA . ILE A 1 282 ? 5.144 3.746 -2.070 1.00 15.06 276 ILE A CA 1
ATOM 2171 C C . ILE A 1 282 ? 5.353 3.512 -0.575 1.00 18.71 276 ILE A C 1
ATOM 2172 O O . ILE A 1 282 ? 5.651 2.392 -0.144 1.00 19.72 276 ILE A O 1
ATOM 2177 N N . CYS A 1 283 ? 5.196 4.571 0.214 1.00 14.94 277 CYS A N 1
ATOM 2178 C CA . CYS A 1 283 ? 5.374 4.465 1.658 1.00 16.91 277 CYS A CA 1
ATOM 2179 C C . CYS A 1 283 ? 4.314 3.596 2.340 1.00 19.07 277 CYS A C 1
ATOM 2180 O O . CYS A 1 283 ? 4.565 3.066 3.410 1.00 16.37 277 CYS A O 1
ATOM 2183 N N . ASN A 1 284 ? 3.143 3.440 1.723 1.00 16.38 278 ASN A N 1
ATOM 2184 C CA . ASN A 1 284 ? 2.064 2.640 2.316 1.00 21.35 278 ASN A CA 1
ATOM 2185 C C . ASN A 1 284 ? 2.151 1.123 2.109 1.00 28.88 278 ASN A C 1
ATOM 2186 O O . ASN A 1 284 ? 1.223 0.397 2.469 1.00 27.74 278 ASN A O 1
ATOM 2191 N N . GLN A 1 285 ? 3.239 0.631 1.532 1.00 31.11 279 GLN A N 1
ATOM 2192 C CA . GLN A 1 285 ? 3.376 -0.815 1.371 1.00 34.82 279 GLN A CA 1
ATOM 2193 C C . GLN A 1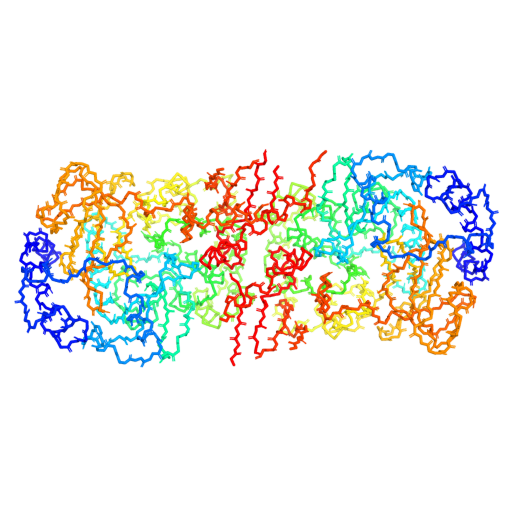 285 ? 3.542 -1.489 2.742 1.00 40.61 279 GLN A C 1
ATOM 2194 O O . GLN A 1 285 ? 3.793 -0.819 3.743 1.00 43.21 279 GLN A O 1
ATOM 2200 N N . ASN A 1 286 ? 3.396 -2.810 2.777 1.00 45.06 280 ASN A N 1
ATOM 2201 C CA . ASN A 1 286 ? 3.471 -3.570 4.025 1.00 45.61 280 ASN A CA 1
ATOM 2202 C C . ASN A 1 286 ? 4.787 -3.414 4.786 1.00 36.15 280 ASN A C 1
ATOM 2203 O O . ASN A 1 286 ? 4.814 -3.511 6.012 1.00 36.68 280 ASN A O 1
ATOM 2208 N N . SER A 1 287 ? 5.876 -3.184 4.060 1.00 27.43 281 SER A N 1
ATOM 2209 C CA . SER A 1 287 ? 7.207 -3.255 4.653 1.00 23.13 281 SER A CA 1
ATOM 2210 C C . SER A 1 287 ? 8.113 -2.107 4.208 1.00 21.57 281 SER A C 1
ATOM 2211 O O . SER A 1 287 ? 7.937 -1.562 3.120 1.00 24.69 281 SER A O 1
ATOM 2214 N N . TRP A 1 288 ? 9.074 -1.752 5.061 1.00 17.88 282 TRP A N 1
ATOM 2215 C CA . TRP A 1 288 ? 10.075 -0.737 4.739 1.00 20.74 282 TRP A CA 1
ATOM 2216 C C . TRP A 1 288 ? 11.286 -1.343 4.026 1.00 17.59 282 TRP A C 1
ATOM 2217 O O . TRP A 1 288 ? 12.203 -0.620 3.635 1.00 18.11 282 TRP A O 1
ATOM 2228 N N . LYS A 1 289 ? 11.290 -2.665 3.863 1.00 20.49 283 LYS A N 1
ATOM 2229 C CA . LYS A 1 289 ? 12.366 -3.317 3.117 1.00 22.90 283 LYS A CA 1
ATOM 2230 C C . LYS A 1 289 ? 12.557 -2.651 1.747 1.00 13.68 283 LYS A C 1
ATOM 2231 O O . LYS A 1 289 ? 11.600 -2.458 0.998 1.00 19.00 283 LYS A O 1
ATOM 2237 N N . GLY A 1 290 ? 13.803 -2.304 1.436 1.00 15.50 284 GLY A N 1
ATOM 2238 C CA . GLY A 1 290 ? 14.155 -1.698 0.166 1.00 14.85 284 GLY A CA 1
ATOM 2239 C C . GLY A 1 290 ? 13.620 -0.302 -0.094 1.00 18.97 284 GLY A C 1
ATOM 2240 O O . GLY A 1 290 ? 13.655 0.170 -1.232 1.00 15.82 284 GLY A O 1
ATOM 2241 N N . ILE A 1 291 ? 13.148 0.376 0.952 1.00 13.96 285 ILE A N 1
ATOM 2242 C CA . ILE A 1 291 ? 12.472 1.660 0.766 1.00 11.91 285 ILE A CA 1
ATOM 2243 C C . ILE A 1 291 ? 13.343 2.682 0.014 1.00 11.37 285 ILE A C 1
ATOM 2244 O O . ILE A 1 291 ? 12.834 3.439 -0.806 1.00 14.97 285 ILE A O 1
ATOM 2249 N N . VAL A 1 292 ? 14.642 2.702 0.285 1.00 13.64 286 VAL A N 1
ATOM 2250 C CA . VAL A 1 292 ? 15.510 3.676 -0.369 1.00 14.41 286 VAL A CA 1
ATOM 2251 C C . VAL A 1 292 ? 15.526 3.484 -1.876 1.00 15.42 286 VAL A C 1
ATOM 2252 O O . VAL A 1 292 ? 15.418 4.443 -2.629 1.00 14.08 286 VAL A O 1
ATOM 2256 N N . LYS A 1 293 ? 15.616 2.240 -2.328 1.00 14.16 287 LYS A N 1
ATOM 2257 C CA A LYS A 1 293 ? 15.690 1.978 -3.761 0.49 12.59 287 LYS A CA 1
ATOM 2258 C CA B LYS A 1 293 ? 15.689 1.975 -3.761 0.51 12.55 287 LYS A CA 1
ATOM 2259 C C . LYS A 1 293 ? 14.325 2.149 -4.432 1.00 14.66 287 LYS A C 1
ATOM 2260 O O . LYS A 1 293 ? 14.228 2.431 -5.633 1.00 17.92 287 LYS A O 1
ATOM 2271 N N . ARG A 1 294 ? 13.262 1.995 -3.657 1.00 17.82 288 ARG A N 1
ATOM 2272 C CA . ARG A 1 294 ? 11.929 2.178 -4.204 1.00 12.72 288 ARG A CA 1
ATOM 2273 C C . ARG A 1 294 ? 11.583 3.659 -4.360 1.00 15.51 288 ARG A C 1
ATOM 2274 O O . ARG A 1 294 ? 10.937 4.045 -5.327 1.00 15.66 288 ARG A O 1
ATOM 2282 N N . LEU A 1 295 ? 12.011 4.490 -3.411 1.00 15.91 289 LEU A N 1
ATOM 2283 C CA . LEU A 1 295 ? 11.749 5.934 -3.506 1.00 16.72 289 LEU A CA 1
ATOM 2284 C C . LEU A 1 295 ? 12.717 6.618 -4.453 1.00 15.04 289 LEU A C 1
ATOM 2285 O O . LEU A 1 295 ? 12.378 7.620 -5.077 1.00 12.58 289 LEU A O 1
ATOM 2290 N N . TRP A 1 296 ? 13.917 6.063 -4.563 1.00 12.42 290 TRP A N 1
ATOM 2291 C CA . TRP A 1 296 ? 14.966 6.641 -5.408 1.00 10.90 290 TRP A CA 1
ATOM 2292 C C . TRP A 1 296 ? 15.534 5.554 -6.333 1.00 13.61 290 TRP A C 1
ATOM 2293 O O . TRP A 1 296 ? 16.632 5.044 -6.122 1.00 13.73 290 TRP A O 1
ATOM 2304 N N . PRO A 1 297 ? 14.764 5.199 -7.368 1.00 12.16 291 PRO A N 1
ATOM 2305 C CA . PRO A 1 297 ? 15.037 4.007 -8.182 1.00 13.70 291 PRO A CA 1
ATOM 2306 C C . PRO A 1 297 ? 16.300 4.096 -9.042 1.00 15.31 291 PRO A C 1
ATOM 2307 O O . PRO A 1 297 ? 16.769 3.051 -9.512 1.00 15.97 291 PRO A O 1
ATOM 2311 N N . ASN A 1 298 ? 16.850 5.298 -9.226 1.00 13.11 292 ASN A N 1
ATOM 2312 C CA . ASN A 1 298 ? 18.056 5.472 -10.045 1.00 17.32 292 ASN A CA 1
ATOM 2313 C C . ASN A 1 298 ? 19.353 5.527 -9.244 1.00 15.93 292 ASN A C 1
ATOM 2314 O O . ASN A 1 298 ? 20.436 5.729 -9.800 1.00 13.42 292 ASN A O 1
ATOM 2319 N N . THR A 1 299 ? 19.237 5.315 -7.939 1.00 12.51 293 THR A N 1
ATOM 2320 C CA . THR A 1 299 ? 20.395 5.275 -7.045 1.00 10.38 293 THR A CA 1
ATOM 2321 C C . THR A 1 299 ? 21.348 4.149 -7.434 1.00 17.59 293 THR A C 1
ATOM 2322 O O . THR A 1 299 ? 20.924 3.011 -7.578 1.00 14.56 293 THR A O 1
ATOM 2326 N N . LYS A 1 300 ? 22.628 4.470 -7.591 1.00 13.00 294 LYS A N 1
ATOM 2327 C CA . LYS A 1 300 ? 23.635 3.477 -7.995 1.00 16.38 294 LYS A CA 1
ATOM 2328 C C . LYS A 1 300 ? 24.410 2.915 -6.805 1.00 14.11 294 LYS A C 1
ATOM 2329 O O . LYS A 1 300 ? 24.896 1.766 -6.830 1.00 12.30 294 LYS A O 1
ATOM 2335 N N . TYR A 1 301 ? 24.554 3.731 -5.772 1.00 9.92 295 TYR A N 1
ATOM 2336 C CA . TYR A 1 301 ? 25.276 3.314 -4.562 1.00 13.10 295 TYR A CA 1
ATOM 2337 C C . TYR A 1 301 ? 24.940 4.227 -3.381 1.00 12.40 295 TYR A C 1
ATOM 2338 O O . TYR A 1 301 ? 24.391 5.323 -3.556 1.00 12.56 295 TYR A O 1
ATOM 2347 N N . ILE A 1 302 ? 25.257 3.747 -2.182 1.00 9.65 296 ILE A N 1
ATOM 2348 C CA . ILE A 1 302 ? 25.153 4.514 -0.946 1.00 13.85 296 ILE A CA 1
ATOM 2349 C C . ILE A 1 302 ? 26.559 4.913 -0.521 1.00 14.53 296 ILE A C 1
ATOM 2350 O O . ILE A 1 302 ? 27.428 4.049 -0.358 1.00 15.06 296 ILE A O 1
ATOM 2355 N N . GLU A 1 303 ? 26.794 6.210 -0.332 1.00 10.54 297 GLU A N 1
ATOM 2356 C CA . GLU A 1 303 ? 28.144 6.671 -0.014 1.00 10.91 297 GLU A CA 1
ATOM 2357 C C . GLU A 1 303 ? 28.244 7.046 1.463 1.00 16.20 297 GLU A C 1
ATOM 2358 O O . GLU A 1 303 ? 27.786 8.110 1.870 1.00 12.91 297 GLU A O 1
ATOM 2364 N N . THR A 1 304 ? 28.831 6.164 2.267 1.00 10.75 298 THR A N 1
ATOM 2365 C CA . THR A 1 304 ? 28.910 6.421 3.702 1.00 16.35 298 THR A CA 1
ATOM 2366 C C . THR A 1 304 ? 29.945 5.513 4.345 1.00 14.15 298 THR A C 1
ATOM 2367 O O . THR A 1 304 ? 30.158 4.394 3.885 1.00 14.21 298 THR A O 1
ATOM 2371 N N . VAL A 1 305 ? 30.600 5.999 5.395 1.00 11.13 299 VAL A N 1
ATOM 2372 C CA . VAL A 1 305 ? 31.575 5.172 6.107 1.00 13.09 299 VAL A CA 1
ATOM 2373 C C . VAL A 1 305 ? 30.894 4.036 6.853 1.00 14.08 299 VAL A C 1
ATOM 2374 O O . VAL A 1 305 ? 29.965 4.270 7.639 1.00 14.54 299 VAL A O 1
ATOM 2378 N N . VAL A 1 306 ? 31.347 2.805 6.594 1.00 10.09 300 VAL A N 1
ATOM 2379 C CA . VAL A 1 306 ? 30.771 1.640 7.253 1.00 12.57 300 VAL A CA 1
ATOM 2380 C C . VAL A 1 306 ? 31.827 0.819 7.997 1.00 13.95 300 VAL A C 1
ATOM 2381 O O . VAL A 1 306 ? 31.607 -0.347 8.339 1.00 16.73 300 VAL A O 1
ATOM 2385 N N . THR A 1 307 ? 32.959 1.445 8.274 1.00 11.92 301 THR A N 1
ATOM 2386 C CA . THR A 1 307 ? 34.046 0.781 8.979 1.00 11.05 301 THR A CA 1
ATOM 2387 C C . THR A 1 307 ? 34.107 1.214 10.443 1.00 15.42 301 THR A C 1
ATOM 2388 O O . THR A 1 307 ? 33.390 2.131 10.861 1.00 14.64 301 THR A O 1
ATOM 2392 N N . GLY A 1 308 ? 34.937 0.539 11.232 1.00 14.78 302 GLY A N 1
ATOM 2393 C CA . GLY A 1 308 ? 34.992 0.799 12.665 1.00 13.79 302 GLY A CA 1
ATOM 2394 C C . GLY A 1 308 ? 33.638 0.596 13.341 1.00 15.57 302 GLY A C 1
ATOM 2395 O O . GLY A 1 308 ? 32.934 -0.385 13.085 1.00 17.13 302 GLY A O 1
ATOM 2396 N N . SER A 1 309 ? 33.259 1.528 14.204 1.00 17.52 303 SER A N 1
ATOM 2397 C CA . SER A 1 309 ? 32.013 1.385 14.954 1.00 26.46 303 SER A CA 1
ATOM 2398 C C . SER A 1 309 ? 30.800 1.461 14.029 1.00 26.91 303 SER A C 1
ATOM 2399 O O . SER A 1 309 ? 29.703 1.013 14.381 1.00 26.79 303 SER A O 1
ATOM 2402 N N . MET A 1 310 ? 31.002 2.010 12.837 1.00 17.64 304 MET A N 1
ATOM 2403 C CA . MET A 1 310 ? 29.901 2.134 11.885 1.00 16.23 304 MET A CA 1
ATOM 2404 C C . MET A 1 310 ? 29.498 0.813 11.236 1.00 18.42 304 MET A C 1
ATOM 2405 O O . MET A 1 310 ? 28.450 0.735 10.605 1.00 19.11 304 MET A O 1
ATOM 2410 N N . GLY A 1 311 ? 30.331 -0.215 11.379 1.00 15.79 305 GLY A N 1
ATOM 2411 C CA . GLY A 1 311 ? 30.007 -1.521 10.834 1.00 14.58 305 GLY A CA 1
ATOM 2412 C C . GLY A 1 311 ? 28.702 -2.068 11.389 1.00 24.11 305 GLY A C 1
ATOM 2413 O O . GLY A 1 311 ? 28.057 -2.904 10.762 1.00 17.26 305 GLY A O 1
ATOM 2414 N N . GLN A 1 312 ? 28.302 -1.602 12.570 1.00 22.62 306 GLN A N 1
ATOM 2415 C CA . GLN A 1 312 ? 27.093 -2.135 13.201 1.00 24.54 306 GLN A CA 1
ATOM 2416 C C . GLN A 1 312 ? 25.828 -1.797 12.407 1.00 19.22 306 GLN A C 1
ATOM 2417 O O . GLN A 1 312 ? 24.792 -2.440 12.584 1.00 19.87 306 GLN A O 1
ATOM 2423 N N . TYR A 1 313 ? 25.921 -0.804 11.519 1.00 13.74 307 TYR A N 1
ATOM 2424 C CA . TYR A 1 313 ? 24.754 -0.314 10.792 1.00 17.55 307 TYR A CA 1
ATOM 2425 C C . TYR A 1 313 ? 24.562 -0.987 9.438 1.00 16.76 307 TYR A C 1
ATOM 2426 O O . TYR A 1 313 ? 23.551 -0.778 8.777 1.00 16.31 307 TYR A O 1
ATOM 2435 N N . VAL A 1 314 ? 25.527 -1.813 9.043 1.00 16.40 308 VAL A N 1
ATOM 2436 C CA . VAL A 1 314 ? 25.487 -2.449 7.731 1.00 14.58 308 VAL A CA 1
ATOM 2437 C C . VAL A 1 314 ? 24.236 -3.309 7.490 1.00 18.00 308 VAL A C 1
ATOM 2438 O O . VAL A 1 314 ? 23.632 -3.227 6.425 1.00 19.02 308 VAL A O 1
ATOM 2442 N N . PRO A 1 315 ? 23.844 -4.145 8.468 1.00 19.88 309 PRO A N 1
ATOM 2443 C CA . PRO A 1 315 ? 22.637 -4.931 8.196 1.00 18.77 309 PRO A CA 1
ATOM 2444 C C . PRO A 1 315 ? 21.389 -4.070 7.968 1.00 15.61 309 PRO A C 1
ATOM 2445 O O . PRO A 1 315 ? 20.611 -4.381 7.064 1.00 16.68 309 PRO A O 1
ATOM 2449 N N . MET A 1 316 ? 21.201 -3.012 8.755 1.00 15.68 310 MET A N 1
ATOM 2450 C CA . MET A 1 316 ? 20.039 -2.143 8.560 1.00 19.22 310 MET A CA 1
ATOM 2451 C C . MET A 1 316 ? 20.110 -1.432 7.210 1.00 18.39 310 MET A C 1
ATOM 2452 O O . MET A 1 316 ? 19.117 -1.342 6.504 1.00 15.96 310 MET A O 1
ATOM 2457 N N . LEU A 1 317 ? 21.286 -0.922 6.853 1.00 18.16 311 LEU A N 1
ATOM 2458 C CA . LEU A 1 317 ? 21.450 -0.306 5.540 1.00 15.74 311 LEU A CA 1
ATOM 2459 C C . LEU A 1 317 ? 21.090 -1.255 4.393 1.00 16.54 311 LEU A C 1
ATOM 2460 O O . LEU A 1 317 ? 20.355 -0.869 3.482 1.00 17.79 311 LEU A O 1
ATOM 2465 N N . ASN A 1 318 ? 21.603 -2.485 4.425 1.00 13.27 312 ASN A N 1
ATOM 2466 C CA . ASN A 1 318 ? 21.284 -3.440 3.363 1.00 14.82 312 ASN A CA 1
ATOM 2467 C C . ASN A 1 318 ? 19.784 -3.735 3.290 1.00 16.64 312 ASN A C 1
ATOM 2468 O O . ASN A 1 318 ? 19.228 -3.936 2.212 1.00 16.88 312 ASN A O 1
ATOM 2473 N N . TYR A 1 319 ? 19.132 -3.753 4.444 1.00 15.18 313 TYR A N 1
ATOM 2474 C CA . TYR A 1 319 ? 17.688 -3.984 4.481 1.00 19.66 313 TYR A CA 1
ATOM 2475 C C . TYR A 1 319 ? 16.931 -2.863 3.758 1.00 15.88 313 TYR A C 1
ATOM 2476 O O . TYR A 1 319 ? 16.087 -3.125 2.898 1.00 15.21 313 TYR A O 1
ATOM 2485 N N . TYR A 1 320 ? 17.263 -1.621 4.098 1.00 15.66 314 TYR A N 1
ATOM 2486 C CA . TYR A 1 320 ? 16.591 -0.451 3.530 1.00 13.45 314 TYR A CA 1
ATOM 2487 C C . TYR A 1 320 ? 16.993 -0.143 2.085 1.00 15.13 314 TYR A C 1
ATOM 2488 O O . TYR A 1 320 ? 16.255 0.528 1.368 1.00 17.18 314 TYR A O 1
ATOM 2497 N N . CYS A 1 321 ? 18.154 -0.635 1.658 1.00 18.09 315 CYS A N 1
ATOM 2498 C CA . CYS A 1 321 ? 18.720 -0.232 0.367 1.00 15.44 315 CYS A CA 1
ATOM 2499 C C . CYS A 1 321 ? 18.790 -1.368 -0.673 1.00 23.26 315 CYS A C 1
ATOM 2500 O O . CYS A 1 321 ? 19.349 -1.188 -1.751 1.00 21.75 315 CYS A O 1
ATOM 2503 N N . ASN A 1 322 ? 18.205 -2.520 -0.349 1.00 20.73 316 ASN A N 1
ATOM 2504 C CA A ASN A 1 322 ? 18.205 -3.678 -1.241 0.46 20.09 316 ASN A CA 1
ATOM 2505 C CA B ASN A 1 322 ? 18.199 -3.667 -1.260 0.54 20.89 316 ASN A CA 1
ATOM 2506 C C . ASN A 1 322 ? 19.599 -4.014 -1.772 1.00 20.52 316 ASN A C 1
ATOM 2507 O O . ASN A 1 322 ? 19.797 -4.227 -2.971 1.00 22.04 316 ASN A O 1
ATOM 2516 N N . ASP A 1 323 ? 20.566 -4.063 -0.867 1.00 17.16 317 ASP A N 1
ATOM 2517 C CA . ASP A 1 323 ? 21.922 -4.435 -1.238 1.00 31.89 317 ASP A CA 1
ATOM 2518 C C . ASP A 1 323 ? 22.515 -3.627 -2.409 1.00 34.75 317 ASP A C 1
ATOM 2519 O O . ASP A 1 323 ? 23.297 -4.155 -3.204 1.00 28.61 317 ASP A O 1
ATOM 2524 N N . LEU A 1 324 ? 22.130 -2.355 -2.521 1.00 24.71 318 LEU A N 1
ATOM 2525 C CA . LEU A 1 324 ? 22.935 -1.401 -3.271 1.00 15.93 318 LEU A CA 1
ATOM 2526 C C . LEU A 1 324 ? 24.314 -1.442 -2.628 1.00 15.02 318 LEU A C 1
ATOM 2527 O O . LEU A 1 324 ? 24.433 -1.691 -1.423 1.00 15.61 318 LEU A O 1
ATOM 2532 N N . PRO A 1 325 ? 25.365 -1.196 -3.418 1.00 12.31 319 PRO A N 1
ATOM 2533 C CA . PRO A 1 325 ? 26.712 -1.170 -2.837 1.00 16.63 319 PRO A CA 1
ATOM 2534 C C . PRO A 1 325 ? 26.831 -0.080 -1.783 1.00 14.66 319 PRO A C 1
ATOM 2535 O O . PRO A 1 325 ? 26.343 1.027 -1.998 1.00 15.52 319 PRO A O 1
ATOM 2539 N N . LEU A 1 326 ? 27.470 -0.399 -0.661 1.00 11.69 320 LEU A N 1
ATOM 2540 C CA . LEU A 1 326 ? 27.827 0.591 0.339 1.00 13.84 320 LEU A CA 1
ATOM 2541 C C . LEU A 1 326 ? 29.287 0.972 0.136 1.00 15.13 320 LEU A C 1
ATOM 2542 O O . LEU A 1 326 ? 30.186 0.154 0.323 1.00 17.79 320 LEU A O 1
ATOM 2547 N N . VAL A 1 327 ? 29.518 2.215 -0.262 1.00 12.25 321 VAL A N 1
ATOM 2548 C CA . VAL A 1 327 ? 30.857 2.682 -0.621 1.00 10.62 321 VAL A CA 1
ATOM 2549 C C . VAL A 1 327 ? 31.422 3.563 0.485 1.00 13.54 321 VAL A C 1
ATOM 2550 O O . VAL A 1 327 ? 30.919 4.658 0.749 1.00 13.76 321 VAL A O 1
ATOM 2554 N N . SER A 1 328 ? 32.465 3.046 1.128 1.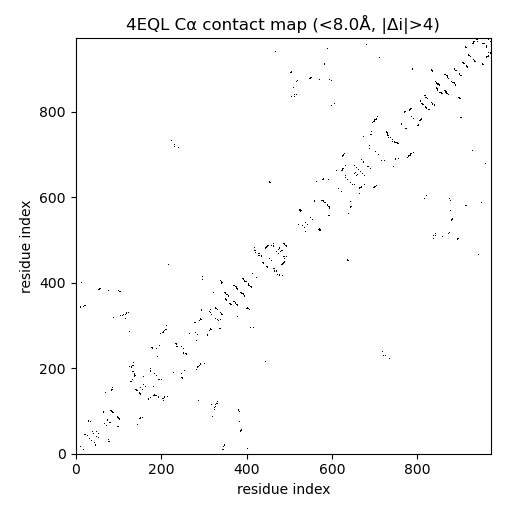00 13.11 322 SER A N 1
ATOM 2555 C CA . SER A 1 328 ? 33.111 3.663 2.269 1.00 12.71 322 SER A CA 1
ATOM 2556 C C . SER A 1 328 ? 34.441 4.236 1.781 1.00 13.85 322 SER A C 1
ATOM 2557 O O . SER A 1 328 ? 35.398 3.486 1.595 1.00 11.32 322 SER A O 1
ATOM 2560 N N . THR A 1 329 ? 34.506 5.553 1.566 1.00 11.68 323 THR A N 1
ATOM 2561 C CA . THR A 1 329 ? 35.622 6.124 0.800 1.00 10.03 323 THR A CA 1
ATOM 2562 C C . THR A 1 329 ? 36.837 6.593 1.593 1.00 11.68 323 THR A C 1
ATOM 2563 O O . THR A 1 329 ? 37.954 6.485 1.117 1.00 13.14 323 THR A O 1
ATOM 2567 N N . THR A 1 330 ? 36.608 7.151 2.776 1.00 8.53 324 THR A N 1
ATOM 2568 C CA . THR A 1 330 ? 37.597 8.044 3.378 1.00 11.70 324 THR A CA 1
ATOM 2569 C C . THR A 1 330 ? 37.821 7.797 4.856 1.00 14.47 324 THR A C 1
ATOM 2570 O O . THR A 1 330 ? 36.883 7.550 5.605 1.00 11.36 324 THR A O 1
ATOM 2574 N N . TYR A 1 331 ? 39.087 7.876 5.261 1.00 8.58 325 TYR A N 1
ATOM 2575 C CA . TYR A 1 331 ? 39.487 7.785 6.657 1.00 8.80 325 TYR A CA 1
ATOM 2576 C C . TYR A 1 331 ? 40.203 9.095 6.976 1.00 12.00 325 TYR A C 1
ATOM 2577 O O . TYR A 1 331 ? 41.144 9.484 6.279 1.00 10.23 325 TYR A O 1
ATOM 2586 N N . GLY A 1 332 ? 39.726 9.804 7.997 1.00 11.19 326 GLY A N 1
ATOM 2587 C CA . GLY A 1 332 ? 40.278 11.107 8.336 1.00 10.52 326 GLY A CA 1
ATOM 2588 C C . GLY A 1 332 ? 40.055 11.456 9.795 1.00 14.21 326 GLY A C 1
ATOM 2589 O O . GLY A 1 332 ? 39.231 10.838 10.459 1.00 13.28 326 GLY A O 1
ATOM 2590 N N . SER A 1 333 ? 40.787 12.455 10.287 1.00 14.31 327 SER A N 1
ATOM 2591 C CA . SER A 1 333 ? 40.656 12.889 11.674 1.00 12.63 327 SER A CA 1
ATOM 2592 C C . SER A 1 333 ? 40.936 14.380 11.750 1.00 14.93 327 SER A C 1
ATOM 2593 O O . SER A 1 333 ? 41.296 15.000 10.743 1.00 13.08 327 SER A O 1
ATOM 2596 N N . SER A 1 334 ? 40.799 14.938 12.951 1.00 15.99 328 SER A N 1
ATOM 2597 C CA A SER A 1 334 ? 41.073 16.353 13.177 0.51 14.68 328 SER A CA 1
ATOM 2598 C CA B SER A 1 334 ? 41.069 16.354 13.164 0.49 14.62 328 SER A CA 1
ATOM 2599 C C . SER A 1 334 ? 42.554 16.691 12.988 1.00 14.32 328 SER A C 1
ATOM 2600 O O . SER A 1 334 ? 42.917 17.855 12.810 1.00 18.06 328 SER A O 1
ATOM 2605 N N . GLU A 1 335 ? 43.417 15.677 13.035 1.00 12.55 329 GLU A N 1
ATOM 2606 C CA . GLU A 1 335 ? 44.842 15.904 12.781 1.00 13.96 329 GLU A CA 1
ATOM 2607 C C . GLU A 1 335 ? 45.157 16.034 11.294 1.00 15.81 329 GLU A C 1
ATOM 2608 O O . GLU A 1 335 ? 46.022 16.815 10.900 1.00 14.53 329 GLU A O 1
ATOM 2614 N N . THR A 1 336 ? 44.478 15.231 10.481 1.00 13.15 330 THR A N 1
ATOM 2615 C CA . THR A 1 336 ? 44.724 15.187 9.051 1.00 13.71 330 THR A CA 1
ATOM 2616 C C . THR A 1 336 ? 43.780 14.190 8.410 1.00 9.61 330 THR A C 1
ATOM 2617 O O . THR A 1 336 ? 43.307 13.264 9.070 1.00 11.72 330 THR A O 1
ATOM 2621 N N . THR A 1 337 ? 43.525 14.370 7.120 1.00 8.44 331 THR A N 1
ATOM 2622 C CA . THR A 1 337 ? 42.872 13.323 6.344 1.00 9.35 331 THR A CA 1
ATOM 2623 C C . THR A 1 337 ? 43.958 12.268 6.096 1.00 15.63 331 THR A C 1
ATOM 2624 O O . THR A 1 337 ? 45.113 12.609 5.874 1.00 13.64 331 THR A O 1
ATOM 2628 N N . PHE A 1 338 ? 43.609 10.994 6.177 1.00 8.84 332 PHE A N 1
ATOM 2629 C CA . PHE A 1 338 ? 44.611 9.948 6.007 1.00 13.27 332 PHE A CA 1
ATOM 2630 C C . PHE A 1 338 ? 44.648 9.426 4.568 1.00 15.29 332 PHE A C 1
ATOM 2631 O O . PHE A 1 338 ? 45.697 9.452 3.916 1.00 9.48 332 PHE A O 1
ATOM 2639 N N . GLY A 1 339 ? 43.516 8.931 4.073 1.00 8.50 333 GLY A N 1
ATOM 2640 C CA . GLY A 1 339 ? 43.501 8.427 2.717 1.00 11.25 333 GLY A CA 1
ATOM 2641 C C . GLY A 1 339 ? 42.166 7.818 2.346 1.00 12.63 333 GLY A C 1
ATOM 2642 O O . GLY A 1 339 ? 41.150 8.046 3.016 1.00 11.94 333 GLY A O 1
ATOM 2643 N N . ILE A 1 340 ? 42.174 7.042 1.273 1.00 10.03 334 ILE A N 1
ATOM 2644 C CA . ILE A 1 340 ? 40.929 6.581 0.682 1.00 8.75 334 ILE A CA 1
ATOM 2645 C C . ILE A 1 340 ? 40.921 5.107 0.310 1.00 10.36 334 ILE A C 1
ATOM 2646 O O . ILE A 1 340 ? 41.966 4.455 0.206 1.00 10.99 334 ILE A O 1
ATOM 2651 N N . ASN A 1 341 ? 39.714 4.611 0.067 1.00 11.83 335 ASN A N 1
ATOM 2652 C CA . ASN A 1 341 ? 39.500 3.230 -0.323 1.00 9.54 335 ASN A CA 1
ATOM 2653 C C . ASN A 1 341 ? 39.636 3.077 -1.844 1.00 11.88 335 ASN A C 1
ATOM 2654 O O . ASN A 1 341 ? 38.826 3.596 -2.620 1.00 10.75 335 ASN A O 1
ATOM 2659 N N . LEU A 1 342 ? 40.682 2.390 -2.274 1.00 9.93 336 LEU A N 1
ATOM 2660 C CA . LEU A 1 342 ? 40.924 2.224 -3.701 1.00 10.64 336 LEU A CA 1
ATOM 2661 C C . LEU A 1 342 ? 40.169 1.031 -4.310 1.00 15.35 336 LEU A C 1
ATOM 2662 O O . LEU A 1 342 ? 40.272 0.784 -5.506 1.00 14.64 336 LEU A O 1
ATOM 2667 N N . ASP A 1 343 ? 39.407 0.309 -3.489 1.00 11.51 337 ASP A N 1
ATOM 2668 C CA . ASP A 1 343 ? 38.538 -0.773 -3.977 1.00 11.05 337 ASP A CA 1
ATOM 2669 C C . ASP A 1 343 ? 37.117 -0.531 -3.454 1.00 11.98 337 ASP A C 1
ATOM 2670 O O . ASP A 1 343 ? 36.618 -1.277 -2.610 1.00 16.52 337 ASP A O 1
ATOM 2675 N N . PRO A 1 344 ? 36.468 0.530 -3.947 1.00 13.13 338 PRO A N 1
ATOM 2676 C CA . PRO A 1 344 ? 35.212 1.030 -3.379 1.00 14.10 338 PRO A CA 1
ATOM 2677 C C . PRO A 1 344 ? 34.065 0.018 -3.417 1.00 12.65 338 PRO A C 1
ATOM 2678 O O . PRO A 1 344 ? 33.157 0.111 -2.584 1.00 13.27 338 PRO A O 1
ATOM 2682 N N . LEU A 1 345 ? 34.091 -0.932 -4.349 1.00 11.99 339 LEU A N 1
ATOM 2683 C CA . LEU A 1 345 ? 32.966 -1.862 -4.470 1.00 12.05 339 LEU A CA 1
ATOM 2684 C C . LEU A 1 345 ? 33.101 -3.133 -3.608 1.00 16.30 339 LEU A C 1
ATOM 2685 O O . LEU A 1 345 ? 32.303 -4.059 -3.744 1.00 16.23 339 LEU A O 1
ATOM 2690 N N . CYS A 1 346 ? 34.102 -3.177 -2.728 1.00 17.17 340 CYS A N 1
ATOM 2691 C CA . CYS A 1 346 ? 34.295 -4.317 -1.822 1.00 15.33 340 CYS A CA 1
ATOM 2692 C C . CYS A 1 346 ? 33.229 -4.346 -0.724 1.00 13.19 340 CYS A C 1
ATOM 2693 O O . CYS A 1 346 ? 32.530 -3.355 -0.494 1.00 15.53 340 CYS A O 1
ATOM 2696 N N . LYS A 1 347 ? 33.102 -5.486 -0.047 1.00 13.79 341 LYS A N 1
ATOM 2697 C CA . LYS A 1 347 ? 32.210 -5.581 1.105 1.00 14.61 341 LYS A CA 1
ATOM 2698 C C . LYS A 1 347 ? 32.747 -4.743 2.268 1.00 13.47 341 LYS A C 1
ATOM 2699 O O . LYS A 1 347 ? 33.955 -4.561 2.407 1.00 14.74 341 LYS A O 1
ATOM 2705 N N . PRO A 1 348 ? 31.844 -4.225 3.116 1.00 17.58 342 PRO A N 1
ATOM 2706 C CA . PRO A 1 348 ? 32.248 -3.385 4.252 1.00 17.72 342 PRO A CA 1
ATOM 2707 C C . PRO A 1 348 ? 33.344 -4.008 5.113 1.00 14.76 342 PRO A C 1
ATOM 2708 O O . PRO A 1 348 ? 34.290 -3.314 5.502 1.00 18.20 342 PRO A O 1
ATOM 2712 N N . GLU A 1 349 ? 33.231 -5.303 5.386 1.00 14.34 343 GLU A N 1
ATOM 2713 C CA . GLU A 1 349 ? 34.210 -5.987 6.218 1.00 19.49 343 GLU A CA 1
ATOM 2714 C C . GLU A 1 349 ? 35.576 -6.097 5.550 1.00 24.46 343 GLU A C 1
ATOM 2715 O O . GLU A 1 349 ? 36.559 -6.427 6.210 1.00 20.92 343 GLU A O 1
ATOM 2721 N N . ASP A 1 350 ? 35.643 -5.823 4.249 1.00 15.89 344 ASP A N 1
ATOM 2722 C CA . ASP A 1 350 ? 36.902 -5.951 3.506 1.00 16.24 344 ASP A CA 1
ATOM 2723 C C . ASP A 1 350 ? 37.529 -4.595 3.156 1.00 17.65 344 ASP A C 1
ATOM 2724 O O . ASP A 1 350 ? 38.499 -4.539 2.406 1.00 12.46 344 ASP A O 1
ATOM 2729 N N . VAL A 1 351 ? 36.965 -3.511 3.680 1.00 12.06 345 VAL A N 1
ATOM 2730 C CA . VAL A 1 351 ? 37.475 -2.168 3.382 1.00 11.46 345 VAL A CA 1
ATOM 2731 C C . VAL A 1 351 ? 38.824 -1.876 4.017 1.00 13.87 345 VAL A C 1
ATOM 2732 O O . VAL A 1 351 ? 39.020 -2.045 5.230 1.00 15.08 345 VAL A O 1
ATOM 2736 N N . SER A 1 352 ? 39.761 -1.436 3.181 1.00 11.27 346 SER A N 1
ATOM 2737 C CA . SER A 1 352 ? 41.030 -0.885 3.648 1.00 13.35 346 SER A CA 1
ATOM 2738 C C . SER A 1 352 ? 41.243 0.486 3.036 1.00 11.52 346 SER A C 1
ATOM 2739 O O . SER A 1 352 ? 40.744 0.775 1.942 1.00 10.76 346 SER A O 1
ATOM 2742 N N . TYR A 1 353 ? 41.997 1.322 3.746 1.00 10.67 347 TYR A N 1
ATOM 2743 C CA . TYR A 1 353 ? 42.253 2.698 3.332 1.00 10.09 347 TYR A CA 1
ATOM 2744 C C . TYR A 1 353 ? 43.727 2.857 2.999 1.00 9.86 347 TYR A C 1
ATOM 2745 O O . TYR A 1 353 ? 44.593 2.499 3.793 1.00 12.88 347 TYR A O 1
ATOM 2754 N N . THR A 1 354 ? 44.006 3.374 1.811 1.00 12.45 348 THR A N 1
ATOM 2755 C CA . THR A 1 354 ? 45.376 3.590 1.367 1.00 13.90 348 THR A CA 1
ATOM 2756 C C . THR A 1 354 ? 45.766 5.013 1.742 1.00 10.28 348 THR A C 1
ATOM 2757 O O . THR A 1 354 ? 45.144 5.958 1.276 1.00 9.75 348 THR A O 1
ATOM 2761 N N . PHE A 1 355 ? 46.760 5.177 2.617 1.00 10.88 349 PHE A N 1
ATOM 2762 C CA . PHE A 1 355 ? 47.134 6.524 3.045 1.00 10.69 349 PHE A CA 1
ATOM 2763 C C . PHE A 1 355 ? 47.737 7.275 1.857 1.00 10.97 349 PHE A C 1
ATOM 2764 O O . PHE A 1 355 ? 48.454 6.696 1.037 1.00 11.97 349 PHE A O 1
ATOM 2772 N N . MET A 1 356 ? 47.447 8.566 1.753 1.00 9.06 350 MET A N 1
ATOM 2773 C CA . MET A 1 356 ? 47.989 9.365 0.662 1.00 8.78 350 MET A CA 1
ATOM 2774 C C . MET A 1 356 ? 49.179 10.175 1.164 1.00 10.46 350 MET A C 1
ATOM 2775 O O . MET A 1 356 ? 49.070 10.941 2.140 1.00 9.59 350 MET A O 1
ATOM 2780 N N . PRO A 1 357 ? 50.333 9.993 0.504 1.00 8.97 351 PRO A N 1
ATOM 2781 C CA . PRO A 1 357 ? 51.599 10.466 1.071 1.00 9.05 351 PRO A CA 1
ATOM 2782 C C . PRO A 1 357 ? 51.768 11.979 1.004 1.00 9.71 351 PRO A C 1
ATOM 2783 O O . PRO A 1 357 ? 52.754 12.500 1.518 1.00 11.09 351 PRO A O 1
ATOM 2787 N N . ASN A 1 358 ? 50.802 12.681 0.414 1.00 9.38 352 ASN A N 1
ATOM 2788 C CA . ASN A 1 358 ? 50.850 14.131 0.382 1.00 12.74 352 ASN A CA 1
ATOM 2789 C C . ASN A 1 358 ? 50.043 14.790 1.507 1.00 13.18 352 ASN A C 1
ATOM 2790 O O . ASN A 1 358 ? 49.996 16.013 1.601 1.00 14.20 352 ASN A O 1
ATOM 2795 N N . MET A 1 359 ? 49.431 13.980 2.373 1.00 8.47 353 MET A N 1
ATOM 2796 C CA . MET A 1 359 ? 48.541 14.509 3.406 1.00 8.35 353 MET A CA 1
ATOM 2797 C C . MET A 1 359 ? 49.264 15.094 4.620 1.00 13.09 353 MET A C 1
ATOM 2798 O O . MET A 1 359 ? 48.944 16.190 5.084 1.00 15.36 353 MET A O 1
ATOM 2803 N N . SER A 1 360 ? 50.211 14.329 5.144 1.00 8.58 354 SER A N 1
ATOM 2804 C CA . SER A 1 360 ? 50.997 14.686 6.317 1.00 8.72 354 SER A CA 1
ATOM 2805 C C . SER A 1 360 ? 52.160 13.718 6.302 1.00 10.28 354 SER A C 1
ATOM 2806 O O . SER A 1 360 ? 52.155 12.763 5.528 1.00 9.32 354 SER A O 1
ATOM 2809 N N . TYR A 1 361 ? 53.144 13.944 7.164 1.00 9.07 355 TYR A N 1
ATOM 2810 C CA . TYR A 1 361 ? 54.228 12.980 7.314 1.00 9.28 355 TYR A CA 1
ATOM 2811 C C . TYR A 1 361 ? 53.814 11.944 8.349 1.00 9.39 355 TYR A C 1
ATOM 2812 O O . TYR A 1 361 ? 53.575 12.285 9.504 1.00 12.12 355 TYR A O 1
ATOM 2821 N N . PHE A 1 362 ? 53.736 10.685 7.934 1.00 9.48 356 PHE A N 1
ATOM 2822 C CA . PHE A 1 362 ? 53.152 9.650 8.785 1.00 11.40 356 PHE A CA 1
ATOM 2823 C C . PHE A 1 362 ? 54.200 8.733 9.391 1.00 14.91 356 PHE A C 1
ATOM 2824 O O . PHE A 1 362 ? 55.083 8.236 8.688 1.00 14.56 356 PHE A O 1
ATOM 2832 N N . GLU A 1 363 ? 54.074 8.467 10.688 1.00 10.93 357 GLU A N 1
ATOM 2833 C CA . GLU A 1 363 ? 54.857 7.405 11.308 1.00 10.57 357 GLU A CA 1
ATOM 2834 C C . GLU A 1 363 ? 53.913 6.483 12.061 1.00 10.78 357 GLU A C 1
ATOM 2835 O O . GLU A 1 363 ? 52.731 6.804 12.222 1.00 10.96 357 GLU A O 1
ATOM 2841 N N . PHE A 1 364 ? 54.442 5.345 12.514 1.00 11.67 358 PHE A N 1
ATOM 2842 C CA . PHE A 1 364 ? 53.615 4.279 13.069 1.00 15.16 358 PHE A CA 1
ATOM 2843 C C . PHE A 1 364 ? 54.274 3.564 14.247 1.00 12.68 358 PHE A C 1
ATOM 2844 O O . PHE A 1 364 ? 55.399 3.070 14.141 1.00 13.86 358 PHE A O 1
ATOM 2852 N N . ILE A 1 365 ? 53.567 3.531 15.375 1.00 16.83 359 ILE A N 1
ATOM 2853 C CA . ILE A 1 365 ? 54.025 2.806 16.566 1.00 12.80 359 ILE A CA 1
ATOM 2854 C C . ILE A 1 365 ? 53.423 1.405 16.601 1.00 13.20 359 ILE A C 1
ATOM 2855 O O . ILE A 1 365 ? 52.207 1.266 16.655 1.00 15.45 359 ILE A O 1
ATOM 2860 N N . PRO A 1 366 ? 54.272 0.360 16.598 1.00 13.65 360 PRO A N 1
ATOM 2861 C CA . PRO A 1 366 ? 53.753 -1.013 16.620 1.00 16.07 360 PRO A CA 1
ATOM 2862 C C . PRO A 1 366 ? 52.936 -1.314 17.871 1.00 22.07 360 PRO A C 1
ATOM 2863 O O . PRO A 1 366 ? 53.318 -0.939 18.989 1.00 18.96 360 PRO A O 1
ATOM 2867 N N . MET A 1 367 ? 51.822 -2.008 17.677 1.00 15.62 361 MET A N 1
ATOM 2868 C CA . MET A 1 367 ? 50.890 -2.305 18.758 1.00 19.92 361 MET A CA 1
ATOM 2869 C C . MET A 1 367 ? 50.765 -3.805 18.993 1.00 22.67 361 MET A C 1
ATOM 2870 O O . MET A 1 367 ? 49.911 -4.248 19.759 1.00 29.28 361 MET A O 1
ATOM 2875 N N . ASP A 1 368 ? 51.608 -4.582 18.322 1.00 21.63 362 ASP A N 1
ATOM 2876 C CA . ASP A 1 368 ? 51.693 -6.017 18.583 1.00 25.93 362 ASP A CA 1
ATOM 2877 C C . ASP A 1 368 ? 53.123 -6.511 18.361 1.00 29.69 362 ASP A C 1
ATOM 2878 O O . ASP A 1 368 ? 53.997 -5.739 17.956 1.00 27.52 362 ASP A O 1
ATOM 2883 N N . GLY A 1 369 ? 53.361 -7.789 18.636 1.00 29.01 363 GLY A N 1
ATOM 2884 C CA . GLY A 1 369 ? 54.707 -8.336 18.605 1.00 33.88 363 GLY A CA 1
ATOM 2885 C C . GLY A 1 369 ? 55.286 -8.587 17.221 1.00 35.43 363 GLY A C 1
ATOM 2886 O O . GLY A 1 369 ? 56.449 -8.971 17.099 1.00 36.29 363 GLY A O 1
ATOM 2887 N N . GLY A 1 370 ? 54.489 -8.363 16.178 1.00 31.24 364 GLY A N 1
ATOM 2888 C CA . GLY A 1 370 ? 54.927 -8.628 14.816 1.00 28.47 364 GLY A CA 1
ATOM 2889 C C . GLY A 1 370 ? 56.002 -7.668 14.345 1.00 31.93 364 GLY A C 1
ATOM 2890 O O . GLY A 1 370 ? 56.782 -7.978 13.450 1.00 39.22 364 GLY A O 1
ATOM 2891 N N . ASP A 1 371 ? 56.042 -6.491 14.955 1.00 24.85 365 ASP A N 1
ATOM 2892 C CA . ASP A 1 371 ? 57.019 -5.473 14.598 1.00 22.65 365 ASP A CA 1
ATOM 2893 C C . ASP A 1 371 ? 57.684 -4.985 15.877 1.00 25.53 365 ASP A C 1
ATOM 2894 O O . ASP A 1 371 ? 57.030 -4.372 16.720 1.00 27.10 365 ASP A O 1
ATOM 2899 N N . LYS A 1 372 ? 58.983 -5.246 16.012 1.00 25.56 366 LYS A N 1
ATOM 2900 C CA . LYS A 1 372 ? 59.697 -4.958 17.254 1.00 29.05 366 LYS A CA 1
ATOM 2901 C C . LYS A 1 372 ? 60.386 -3.596 17.290 1.00 32.90 366 LYS A C 1
ATOM 2902 O O . LYS A 1 372 ? 61.089 -3.279 18.249 1.00 30.76 366 LYS A O 1
ATOM 2908 N N . ASN A 1 373 ? 60.187 -2.795 16.249 1.00 25.53 367 ASN A N 1
ATOM 2909 C CA . ASN A 1 373 ? 60.753 -1.452 16.212 1.00 26.11 367 ASN A CA 1
ATOM 2910 C C . ASN A 1 373 ? 60.010 -0.515 17.166 1.00 23.37 367 ASN A C 1
ATOM 2911 O O . ASN A 1 373 ? 58.895 -0.813 17.583 1.00 22.45 367 ASN A O 1
ATOM 2916 N N . ASP A 1 374 ? 60.615 0.622 17.505 1.00 22.28 368 ASP A N 1
ATOM 2917 C CA . ASP A 1 374 ? 59.945 1.590 18.377 1.00 22.41 368 ASP A CA 1
ATOM 2918 C C . ASP A 1 374 ? 58.912 2.399 17.588 1.00 16.10 368 ASP A C 1
ATOM 2919 O O . ASP A 1 374 ? 57.791 2.626 18.055 1.00 20.64 368 ASP A O 1
ATOM 2924 N N . VAL A 1 375 ? 59.302 2.833 16.390 1.00 17.08 369 VAL A N 1
ATOM 2925 C CA . VAL A 1 375 ? 58.421 3.600 15.518 1.00 18.98 369 VAL A CA 1
ATOM 2926 C C . VAL A 1 375 ? 58.959 3.462 14.094 1.00 19.13 369 VAL A C 1
ATOM 2927 O O . VAL A 1 375 ? 60.168 3.386 13.902 1.00 18.36 369 VAL A O 1
ATOM 2931 N N . VAL A 1 376 ? 58.074 3.430 13.101 1.00 16.85 370 VAL A N 1
ATOM 2932 C CA . VAL A 1 376 ? 58.505 3.207 11.725 1.00 15.16 370 VAL A CA 1
ATOM 2933 C C . VAL A 1 376 ? 57.819 4.147 10.740 1.00 15.89 370 VAL A C 1
ATOM 2934 O O . VAL A 1 376 ? 56.711 4.621 10.984 1.00 13.30 370 VAL A O 1
ATOM 2938 N N . ASP A 1 377 ? 58.497 4.424 9.631 1.00 12.35 371 ASP A N 1
ATOM 2939 C CA . ASP A 1 377 ? 57.907 5.216 8.539 1.00 11.09 371 ASP A CA 1
ATOM 2940 C C . ASP A 1 377 ? 56.788 4.472 7.816 1.00 11.04 371 ASP A C 1
ATOM 2941 O O . ASP A 1 377 ? 56.689 3.242 7.882 1.00 15.11 371 ASP A O 1
ATOM 2946 N N . LEU A 1 378 ? 55.952 5.233 7.114 1.00 10.67 372 LEU A N 1
ATOM 2947 C CA . LEU A 1 378 ? 54.892 4.668 6.286 1.00 10.61 372 LEU A CA 1
ATOM 2948 C C . LEU A 1 378 ? 55.420 3.555 5.392 1.00 12.68 372 LEU A C 1
ATOM 2949 O O . LEU A 1 378 ? 54.839 2.476 5.343 1.00 12.61 372 LEU A O 1
ATOM 2954 N N . GLU A 1 379 ? 56.533 3.796 4.705 1.00 11.34 373 GLU A N 1
ATOM 2955 C CA . GLU A 1 379 ? 57.024 2.814 3.732 1.00 13.61 373 GLU A CA 1
ATOM 2956 C C . GLU A 1 379 ? 57.557 1.512 4.346 1.00 12.91 373 GLU A C 1
ATOM 2957 O O . GLU A 1 379 ? 57.905 0.581 3.609 1.00 15.53 373 GLU A O 1
ATOM 2963 N N . ASP A 1 380 ? 57.635 1.454 5.677 1.00 14.42 374 ASP A N 1
ATOM 2964 C CA . ASP A 1 380 ? 58.233 0.307 6.383 1.00 15.06 374 ASP A CA 1
ATOM 2965 C C . ASP A 1 380 ? 57.259 -0.552 7.189 1.00 20.00 374 ASP A C 1
ATOM 2966 O O . ASP A 1 380 ? 57.680 -1.533 7.795 1.00 16.13 374 ASP A O 1
ATOM 2971 N N . VAL A 1 381 ? 55.978 -0.190 7.224 1.00 12.30 375 VAL A N 1
ATOM 2972 C CA . VAL A 1 381 ? 55.007 -0.985 7.990 1.00 12.54 375 VAL A CA 1
ATOM 2973 C C . VAL A 1 381 ? 54.862 -2.414 7.443 1.00 19.18 375 VAL A C 1
ATOM 2974 O O . VAL A 1 381 ? 55.036 -2.645 6.243 1.00 14.45 375 VAL A O 1
ATOM 2978 N N . LYS A 1 382 ? 54.554 -3.367 8.330 1.00 16.06 376 LYS A N 1
ATOM 2979 C CA . LYS A 1 382 ? 54.535 -4.792 7.972 1.00 18.02 376 LYS A CA 1
ATOM 2980 C C . LYS A 1 382 ? 53.143 -5.367 7.820 1.00 16.08 376 LYS A C 1
ATOM 2981 O O . LYS A 1 382 ? 52.241 -5.044 8.597 1.00 14.79 376 LYS A O 1
ATOM 2987 N N . LEU A 1 383 ? 52.973 -6.241 6.826 1.00 19.28 377 LEU A N 1
ATOM 2988 C CA . LEU A 1 383 ? 51.685 -6.889 6.568 1.00 15.88 377 LEU A CA 1
ATOM 2989 C C . LEU A 1 383 ? 51.185 -7.640 7.805 1.00 16.27 377 LEU A C 1
ATOM 2990 O O . LEU A 1 383 ? 51.941 -8.361 8.443 1.00 19.87 377 LEU A O 1
ATOM 2995 N N . GLY A 1 384 ? 49.917 -7.459 8.150 1.00 20.25 378 GLY A N 1
ATOM 2996 C CA . GLY A 1 384 ? 49.321 -8.184 9.261 1.00 21.53 378 GLY A CA 1
ATOM 2997 C C . GLY A 1 384 ? 49.644 -7.639 10.646 1.00 22.19 378 GLY A C 1
ATOM 2998 O O . GLY A 1 384 ? 49.246 -8.220 11.655 1.00 23.23 378 GLY A O 1
ATOM 2999 N N . CYS A 1 385 ? 50.361 -6.522 10.697 1.00 18.16 379 CYS A N 1
ATOM 3000 C CA . CYS A 1 385 ? 50.731 -5.910 11.973 1.00 23.21 379 CYS A CA 1
ATOM 3001 C C . CYS A 1 385 ? 49.876 -4.704 12.283 1.00 18.81 379 CYS A C 1
ATOM 3002 O O . CYS A 1 385 ? 49.427 -4.014 11.371 1.00 14.91 379 CYS A O 1
ATOM 3005 N N . THR A 1 386 ? 49.648 -4.447 13.570 1.00 14.46 380 THR A N 1
ATOM 3006 C CA . THR A 1 386 ? 48.822 -3.309 13.956 1.00 13.98 380 THR A CA 1
ATOM 3007 C C . THR A 1 386 ? 49.717 -2.173 14.424 1.00 13.67 380 THR A C 1
ATOM 3008 O O . THR A 1 386 ? 50.798 -2.415 14.973 1.00 14.99 380 THR A O 1
ATOM 3012 N N . TYR A 1 387 ? 49.252 -0.938 14.222 1.00 13.09 381 TYR A N 1
ATOM 3013 C CA . TYR A 1 387 ? 50.029 0.247 14.581 1.00 12.78 381 TYR A CA 1
ATOM 3014 C C . TYR A 1 387 ? 49.127 1.363 15.076 1.00 14.03 381 TYR A C 1
ATOM 3015 O O . TYR A 1 387 ? 47.939 1.384 14.751 1.00 15.23 381 TYR A O 1
ATOM 3024 N N . GLU A 1 388 ? 49.699 2.284 15.851 1.00 16.41 382 GLU A N 1
ATOM 3025 C CA . GLU A 1 388 ? 49.079 3.592 16.069 1.00 12.82 382 GLU A CA 1
ATOM 3026 C C . GLU A 1 388 ? 49.733 4.620 15.140 1.00 12.63 382 GLU A C 1
ATOM 3027 O O . GLU A 1 388 ? 50.954 4.809 15.171 1.00 13.65 382 GLU A O 1
ATOM 3033 N N . PRO A 1 389 ? 48.924 5.285 14.304 1.00 13.05 383 PRO A N 1
ATOM 3034 C CA . PRO A 1 389 ? 49.481 6.333 13.446 1.00 10.67 383 PRO A CA 1
ATOM 3035 C C . PRO A 1 389 ? 49.970 7.548 14.244 1.00 15.91 383 PRO A C 1
ATOM 3036 O O . PRO A 1 389 ? 49.422 7.878 15.303 1.00 15.26 383 PRO A O 1
ATOM 3040 N N . VAL A 1 390 ? 51.005 8.191 13.712 1.00 12.93 384 VAL A N 1
ATOM 3041 C CA . VAL A 1 390 ? 51.635 9.357 14.313 1.00 10.47 384 VAL A CA 1
ATOM 3042 C C . VAL A 1 390 ? 51.717 10.389 13.173 1.00 10.07 384 VAL A C 1
ATOM 3043 O O . VAL A 1 390 ? 52.102 10.039 12.058 1.00 13.15 384 VAL A O 1
ATOM 3047 N N . VAL A 1 391 ? 51.339 11.634 13.451 1.00 11.01 385 VAL A N 1
ATOM 3048 C CA . VAL A 1 391 ? 51.125 12.639 12.406 1.00 9.62 385 VAL A CA 1
ATOM 3049 C C . VAL A 1 391 ? 51.965 13.899 12.612 1.00 9.66 385 VAL A C 1
ATOM 3050 O O . VAL A 1 391 ? 51.988 14.473 13.701 1.00 12.56 385 VAL A O 1
ATOM 3054 N N . THR A 1 392 ? 52.664 14.309 11.560 1.00 11.33 386 THR A N 1
ATOM 3055 C CA . THR A 1 392 ? 53.282 15.627 11.507 1.00 9.70 386 THR A CA 1
ATOM 3056 C C . THR A 1 392 ? 52.583 16.404 10.400 1.00 13.77 386 THR A C 1
ATOM 3057 O O . THR A 1 392 ? 52.648 16.014 9.228 1.00 9.16 386 THR A O 1
ATOM 3061 N N . ASN A 1 393 ? 51.891 17.490 10.758 1.00 9.42 387 ASN A N 1
ATOM 3062 C CA . ASN A 1 393 ? 51.061 18.188 9.766 1.00 9.09 387 ASN A CA 1
ATOM 3063 C C . ASN A 1 393 ? 51.499 19.622 9.433 1.00 10.54 387 ASN A C 1
ATOM 3064 O O . ASN A 1 393 ? 52.619 20.030 9.763 1.00 9.74 387 ASN A O 1
ATOM 3069 N N . PHE A 1 394 ? 50.628 20.364 8.745 1.00 9.46 388 PHE A N 1
ATOM 3070 C CA . PHE A 1 394 ? 50.936 21.722 8.297 1.00 11.82 388 PHE A CA 1
ATOM 3071 C C . PHE A 1 394 ? 50.375 22.807 9.242 1.00 15.42 388 PHE A C 1
ATOM 3072 O O . PHE A 1 394 ? 50.301 23.987 8.876 1.00 11.20 388 PHE A O 1
ATOM 3080 N N . ALA A 1 395 ? 50.009 22.416 10.458 1.00 9.45 389 ALA A N 1
ATOM 3081 C CA . ALA A 1 395 ? 49.388 23.356 11.384 1.00 11.63 389 ALA A CA 1
ATOM 3082 C C . ALA A 1 395 ? 49.974 23.270 12.787 1.00 14.92 389 ALA A C 1
ATOM 3083 O O . ALA A 1 395 ? 49.310 23.625 13.767 1.00 16.11 389 ALA A O 1
ATOM 3085 N N . GLY A 1 396 ? 51.211 22.804 12.895 1.00 10.89 390 GLY A N 1
ATOM 3086 C CA . GLY A 1 396 ? 51.902 22.860 14.176 1.00 10.36 390 GLY A CA 1
ATOM 3087 C C . GLY A 1 396 ? 51.915 21.597 15.022 1.00 10.39 390 GLY A C 1
ATOM 3088 O O . GLY A 1 396 ? 52.360 21.639 16.165 1.00 11.03 390 GLY A O 1
ATOM 3089 N N . LEU A 1 397 ? 51.414 20.482 14.490 1.00 10.10 391 LEU A N 1
ATOM 3090 C CA . LEU A 1 397 ? 51.543 19.196 15.181 1.00 10.18 391 LEU A CA 1
ATOM 3091 C C . LEU A 1 397 ? 52.768 18.478 14.649 1.00 10.46 391 LEU A C 1
ATOM 3092 O O . LEU A 1 397 ? 52.901 18.302 13.436 1.00 12.54 391 LEU A O 1
ATOM 3097 N N . TYR A 1 398 ? 53.658 18.072 15.556 1.00 10.44 392 TYR A N 1
ATOM 3098 C CA . TYR A 1 398 ? 54.843 17.289 15.186 1.00 13.66 392 TYR A CA 1
ATOM 3099 C C . TYR A 1 398 ? 54.849 15.966 15.946 1.00 12.36 392 TYR A C 1
ATOM 3100 O O . TYR A 1 398 ? 54.820 15.942 17.183 1.00 12.87 392 TYR A O 1
ATOM 3109 N N . ARG A 1 399 ? 54.874 14.875 15.185 1.00 11.07 393 ARG A N 1
ATOM 3110 C CA . ARG A 1 399 ? 54.883 13.521 15.717 1.00 13.27 393 ARG A CA 1
ATOM 3111 C C . ARG A 1 399 ? 53.811 13.274 16.776 1.00 12.17 393 ARG A C 1
ATOM 3112 O O . ARG A 1 399 ? 54.092 12.714 17.821 1.00 13.96 393 ARG A O 1
ATOM 3120 N N . MET A 1 400 ? 52.577 13.665 16.460 1.00 10.98 394 MET A N 1
ATOM 3121 C CA . MET A 1 400 ? 51.426 13.514 17.360 1.00 12.08 394 MET A CA 1
ATOM 3122 C C . MET A 1 400 ? 50.715 12.162 17.198 1.00 15.39 394 MET A C 1
ATOM 3123 O O . MET A 1 400 ? 50.253 11.833 16.116 1.00 11.75 394 MET A O 1
ATOM 3128 N N . ARG A 1 401 ? 50.619 11.394 18.278 1.00 13.73 395 ARG A N 1
ATOM 3129 C CA . ARG A 1 401 ? 49.836 10.155 18.284 1.00 12.35 395 ARG A CA 1
ATOM 3130 C C . ARG A 1 401 ? 48.348 10.407 18.079 1.00 18.50 395 ARG A C 1
ATOM 3131 O O . ARG A 1 401 ? 47.757 11.301 18.703 1.00 16.97 395 ARG A O 1
ATOM 3139 N N . VAL A 1 402 ? 47.735 9.581 17.234 1.00 12.28 396 VAL A N 1
ATOM 3140 C CA . VAL A 1 402 ? 46.352 9.768 16.817 1.00 12.58 396 VAL A CA 1
ATOM 3141 C C . VAL A 1 402 ? 45.371 9.006 17.709 1.00 16.19 396 VAL A C 1
ATOM 3142 O O . VAL A 1 402 ? 44.205 9.375 17.819 1.00 23.21 396 VAL A O 1
ATOM 3146 N N . GLY A 1 403 ? 45.848 7.946 18.345 1.00 15.78 397 GLY A N 1
ATOM 3147 C CA . GLY A 1 403 ? 45.006 7.162 19.233 1.00 18.71 397 GLY A CA 1
ATOM 3148 C C . GLY A 1 403 ? 44.134 6.125 18.542 1.00 24.25 397 GLY A C 1
ATOM 3149 O O . GLY A 1 403 ? 43.320 5.468 19.191 1.00 24.38 397 GLY A O 1
ATOM 3150 N N . ASP A 1 404 ? 44.287 5.985 17.229 1.00 17.91 398 ASP A N 1
ATOM 3151 C CA . ASP A 1 404 ? 43.577 4.952 16.478 1.00 14.18 398 ASP A CA 1
ATOM 3152 C C . ASP A 1 404 ? 44.473 3.727 16.348 1.00 15.92 398 ASP A C 1
ATOM 3153 O O . ASP A 1 404 ? 45.685 3.818 16.501 1.00 15.18 398 ASP A O 1
ATOM 3158 N N . ILE A 1 405 ? 43.874 2.574 16.074 1.00 15.26 399 ILE A N 1
ATOM 3159 C CA . ILE A 1 405 ? 44.638 1.362 15.809 1.00 13.26 399 ILE A CA 1
ATOM 3160 C C . ILE A 1 405 ? 44.322 0.892 14.393 1.00 14.12 399 ILE A C 1
ATOM 3161 O O . ILE A 1 405 ? 43.161 0.710 14.055 1.00 16.25 399 ILE A O 1
ATOM 3166 N N . VAL A 1 406 ? 45.353 0.691 13.576 1.00 16.84 400 VAL A N 1
ATOM 3167 C CA . VAL A 1 406 ? 45.146 0.247 12.194 1.00 15.47 400 VAL A CA 1
ATOM 3168 C C . VAL A 1 406 ? 45.937 -1.027 11.918 1.00 14.22 400 VAL A C 1
ATOM 3169 O O . VAL A 1 406 ? 46.953 -1.282 12.549 1.00 17.83 400 VAL A O 1
ATOM 3173 N N . LEU A 1 407 ? 45.449 -1.830 10.977 1.00 15.24 401 LEU A N 1
ATOM 3174 C CA . LEU A 1 407 ? 46.074 -3.108 10.626 1.00 13.01 401 LEU A CA 1
ATOM 3175 C C . LEU A 1 407 ? 46.492 -3.076 9.148 1.00 12.76 401 LEU A C 1
ATOM 3176 O O . LEU A 1 407 ? 45.671 -2.792 8.288 1.00 15.78 401 LEU A O 1
ATOM 3181 N N . VAL A 1 408 ? 47.758 -3.371 8.860 1.00 12.93 402 VAL A N 1
ATOM 3182 C CA . VAL A 1 408 ? 48.207 -3.410 7.472 1.00 17.74 402 VAL A CA 1
ATOM 3183 C C . VAL A 1 408 ? 47.625 -4.652 6.772 1.00 13.23 402 VAL A C 1
ATOM 3184 O O . VAL A 1 408 ? 47.807 -5.787 7.236 1.00 13.84 402 VAL A O 1
ATOM 3188 N N . THR A 1 409 ? 46.909 -4.424 5.677 1.00 12.97 403 THR A N 1
ATOM 3189 C CA . THR A 1 409 ? 46.264 -5.504 4.943 1.00 14.28 403 THR A CA 1
ATOM 3190 C C . THR A 1 409 ? 46.922 -5.732 3.588 1.00 18.58 403 THR A C 1
ATOM 3191 O O . THR A 1 409 ? 46.704 -6.765 2.960 1.00 15.36 403 THR A O 1
ATOM 3195 N N . GLY A 1 410 ? 47.718 -4.770 3.125 1.00 16.38 404 GLY A N 1
ATOM 3196 C CA . GLY A 1 410 ? 48.382 -4.934 1.840 1.00 13.15 404 GLY A CA 1
ATOM 3197 C C . GLY A 1 410 ? 49.082 -3.670 1.377 1.00 12.65 404 GLY A C 1
ATOM 3198 O O . GLY A 1 410 ? 49.239 -2.732 2.157 1.00 12.26 404 GLY A O 1
ATOM 3199 N N . PHE A 1 411 ? 49.498 -3.653 0.112 1.00 12.71 405 PHE A N 1
ATOM 3200 C CA . PHE A 1 411 ? 50.195 -2.494 -0.465 1.00 13.40 405 PHE A CA 1
ATOM 3201 C C . PHE A 1 411 ? 49.723 -2.295 -1.897 1.00 12.99 405 PHE A C 1
ATOM 3202 O O . PHE A 1 411 ? 49.719 -3.241 -2.690 1.00 14.98 405 PHE A O 1
ATOM 3210 N N . TYR A 1 412 ? 49.318 -1.067 -2.223 1.00 12.03 406 TYR A N 1
ATOM 3211 C CA . TYR A 1 412 ? 48.884 -0.741 -3.575 1.00 11.76 406 TYR A CA 1
ATOM 3212 C C . TYR A 1 412 ? 50.056 -0.014 -4.202 1.00 11.72 406 TYR A C 1
ATOM 3213 O O . TYR A 1 412 ? 50.377 1.103 -3.799 1.00 11.33 406 TYR A O 1
ATOM 3222 N N . ASN A 1 413 ? 50.708 -0.651 -5.164 1.00 12.16 407 ASN A N 1
ATOM 3223 C CA . ASN A 1 413 ? 52.047 -0.217 -5.566 1.00 12.60 407 ASN A CA 1
ATOM 3224 C C . ASN A 1 413 ? 52.912 -0.134 -4.301 1.00 12.16 407 ASN A C 1
ATOM 3225 O O . ASN A 1 413 ? 53.055 -1.141 -3.601 1.00 13.26 407 ASN A O 1
ATOM 3230 N N . ASN A 1 414 ? 53.449 1.043 -3.978 1.00 11.80 408 ASN A N 1
ATOM 3231 C CA . ASN A 1 414 ? 54.244 1.202 -2.757 1.00 11.72 408 ASN A CA 1
ATOM 3232 C C . ASN A 1 414 ? 53.495 1.879 -1.594 1.00 11.28 408 ASN A C 1
ATOM 3233 O O . ASN A 1 414 ? 54.113 2.319 -0.626 1.00 15.17 408 ASN A O 1
ATOM 3238 N N . ALA A 1 415 ? 52.170 1.949 -1.686 1.00 11.08 409 ALA A N 1
ATOM 3239 C CA . ALA A 1 415 ? 51.364 2.604 -0.662 1.00 10.70 409 ALA A CA 1
ATOM 3240 C C . ALA A 1 415 ? 50.642 1.567 0.210 1.00 10.88 409 ALA A C 1
ATOM 3241 O O . ALA A 1 415 ? 49.806 0.826 -0.272 1.00 11.80 409 ALA A O 1
ATOM 3243 N N . PRO A 1 416 ? 51.006 1.499 1.496 1.00 10.90 410 PRO A N 1
ATOM 3244 C CA . PRO A 1 416 ? 50.363 0.611 2.472 1.00 11.12 410 PRO A CA 1
ATOM 3245 C C . PRO A 1 416 ? 48.861 0.854 2.564 1.00 10.88 410 PRO A C 1
ATOM 3246 O O . PRO A 1 416 ? 48.392 1.989 2.478 1.00 10.47 410 PRO A O 1
ATOM 3250 N N . GLN A 1 417 ? 48.116 -0.233 2.732 1.00 11.57 411 GLN A N 1
ATOM 3251 C CA . GLN A 1 417 ? 46.676 -0.175 2.889 1.00 11.32 411 GLN A CA 1
ATOM 3252 C C . GLN A 1 417 ? 46.307 -0.673 4.287 1.00 11.26 411 GLN A C 1
ATOM 3253 O O . GLN A 1 417 ? 46.846 -1.677 4.764 1.00 11.72 411 GLN A O 1
ATOM 3259 N N . PHE A 1 418 ? 45.386 0.031 4.938 1.00 10.98 412 PHE A N 1
ATOM 3260 C CA . PHE A 1 418 ? 45.113 -0.214 6.354 1.00 11.91 412 PHE A CA 1
ATOM 3261 C C . PHE A 1 418 ? 43.639 -0.502 6.628 1.00 11.51 412 PHE A C 1
ATOM 3262 O O . PHE A 1 418 ? 42.753 0.211 6.148 1.00 12.22 412 PHE A O 1
ATOM 3270 N N . LYS A 1 419 ? 43.373 -1.520 7.436 1.00 11.85 413 LYS A N 1
ATOM 3271 C CA . LYS A 1 419 ? 42.023 -1.706 7.963 1.00 12.47 413 LYS A CA 1
ATOM 3272 C C . LYS A 1 419 ? 41.911 -0.911 9.257 1.00 15.70 413 LYS A C 1
ATOM 3273 O O . LYS A 1 419 ? 42.805 -0.979 10.097 1.00 15.53 413 LYS A O 1
ATOM 3279 N N . PHE A 1 420 ? 40.831 -0.153 9.421 1.00 15.10 414 PHE A N 1
ATOM 3280 C CA . PHE A 1 420 ? 40.610 0.529 10.692 1.00 12.83 414 PHE A CA 1
ATOM 3281 C C . PHE A 1 420 ? 40.137 -0.494 11.723 1.00 15.40 414 PHE A C 1
ATOM 3282 O O . PHE A 1 420 ? 39.135 -1.170 11.516 1.00 20.26 414 PHE A O 1
ATOM 3290 N N . VAL A 1 421 ? 40.857 -0.615 12.829 1.00 16.75 415 VAL A N 1
ATOM 3291 C CA . VAL A 1 421 ? 40.489 -1.588 13.852 1.00 21.95 415 VAL A CA 1
ATOM 3292 C C . VAL A 1 421 ? 39.593 -0.965 14.924 1.00 21.91 415 VAL A C 1
ATOM 3293 O O . VAL A 1 421 ? 38.457 -1.400 15.131 1.00 23.75 415 VAL A O 1
ATOM 3297 N N . ARG A 1 422 ? 40.100 0.057 15.598 1.00 20.10 416 ARG A N 1
ATOM 3298 C CA . ARG A 1 422 ? 39.343 0.696 16.672 1.00 27.58 416 ARG A CA 1
ATOM 3299 C C . ARG A 1 422 ? 40.006 2.000 17.075 1.00 30.11 416 ARG A C 1
ATOM 3300 O O . ARG A 1 422 ? 41.176 2.224 16.778 1.00 20.41 416 ARG A O 1
ATOM 3308 N N . ARG A 1 423 ? 39.253 2.865 17.746 1.00 25.89 417 ARG A N 1
ATOM 3309 C CA . ARG A 1 423 ? 39.876 3.956 18.477 1.00 25.12 417 ARG A CA 1
ATOM 3310 C C . ARG A 1 423 ? 40.245 3.424 19.858 1.00 23.96 417 ARG A C 1
ATOM 3311 O O . ARG A 1 423 ? 39.416 2.830 20.555 1.00 26.26 417 ARG A O 1
ATOM 3319 N N . GLU A 1 424 ? 41.500 3.605 20.244 1.00 25.84 418 GLU A N 1
ATOM 3320 C CA . GLU A 1 424 ? 41.992 2.982 21.468 1.00 35.19 418 GLU A CA 1
ATOM 3321 C C . GLU A 1 424 ? 41.221 3.497 22.681 1.00 32.91 418 GLU A C 1
ATOM 3322 O O . GLU A 1 424 ? 40.918 4.687 22.773 1.00 32.47 418 GLU A O 1
ATOM 3328 N N . ASN A 1 425 ? 40.881 2.584 23.586 1.00 35.23 419 ASN A N 1
ATOM 3329 C CA . ASN A 1 425 ? 40.184 2.919 24.831 1.00 42.34 419 ASN A CA 1
ATOM 3330 C C . ASN A 1 425 ? 38.685 3.196 24.696 1.00 41.63 419 ASN A C 1
ATOM 3331 O O . ASN A 1 425 ? 37.997 3.338 25.702 1.00 41.80 419 ASN A O 1
ATOM 3336 N N . VAL A 1 426 ? 38.176 3.275 23.470 1.00 37.33 420 VAL A N 1
ATOM 3337 C CA . VAL A 1 426 ? 36.743 3.488 23.259 1.00 35.26 420 VAL A CA 1
ATOM 3338 C C . VAL A 1 426 ? 35.937 2.210 23.532 1.00 42.25 420 VAL A C 1
ATOM 3339 O O . VAL A 1 426 ? 36.189 1.164 22.930 1.00 41.09 420 VAL A O 1
ATOM 3343 N N . VAL A 1 427 ? 34.969 2.301 24.443 1.00 43.08 421 VAL A N 1
ATOM 3344 C CA . VAL A 1 427 ? 34.142 1.147 24.798 1.00 40.48 421 VAL A CA 1
ATOM 3345 C C . VAL A 1 427 ? 32.720 1.236 24.249 1.00 41.23 421 VAL A C 1
ATOM 3346 O O . VAL A 1 427 ? 32.086 0.215 23.985 1.00 46.71 421 VAL A O 1
ATOM 3350 N N . LEU A 1 428 ? 32.222 2.456 24.078 1.00 33.34 422 LEU A N 1
ATOM 3351 C CA . LEU A 1 428 ? 30.849 2.656 23.622 1.00 34.06 422 LEU A CA 1
ATOM 3352 C C . LEU A 1 428 ? 30.776 3.714 22.530 1.00 38.08 422 LEU A C 1
ATOM 3353 O O . LEU A 1 428 ? 31.276 4.829 22.698 1.00 36.72 422 LEU A O 1
ATOM 3358 N N . SER A 1 429 ? 30.155 3.361 21.410 1.00 35.10 423 SER A N 1
ATOM 3359 C CA . SER A 1 429 ? 29.947 4.315 20.326 1.00 35.00 423 SER A CA 1
ATOM 3360 C C . SER A 1 429 ? 28.687 3.993 19.519 1.00 35.06 423 SER A C 1
ATOM 3361 O O . SER A 1 429 ? 28.521 2.879 19.015 1.00 37.18 423 SER A O 1
ATOM 3364 N N . ILE A 1 430 ? 27.757 4.931 19.450 1.00 41.26 424 ILE A N 1
ATOM 3365 C CA . ILE A 1 430 ? 26.604 4.812 18.580 1.00 40.81 424 ILE A CA 1
ATOM 3366 C C . ILE A 1 430 ? 26.650 5.740 17.348 1.00 40.72 424 ILE A C 1
ATOM 3367 O O . ILE A 1 430 ? 26.370 5.320 16.258 1.00 41.39 424 ILE A O 1
ATOM 3372 N N . ASP A 1 431 ? 26.991 7.010 17.573 1.00 38.04 425 ASP A N 1
ATOM 3373 C CA . ASP A 1 431 ? 26.960 8.045 16.552 1.00 40.42 425 ASP A CA 1
ATOM 3374 C C . ASP A 1 431 ? 28.335 8.672 16.511 1.00 43.72 425 ASP A C 1
ATOM 3375 O O . ASP A 1 431 ? 29.280 7.988 16.297 1.00 40.08 425 ASP A O 1
ATOM 3380 N N . SER A 1 432 ? 28.449 9.971 16.733 1.00 45.97 426 SER A N 1
ATOM 3381 C CA . SER A 1 432 ? 29.786 10.571 16.835 1.00 49.63 426 SER A CA 1
ATOM 3382 C C . SER A 1 432 ? 30.437 10.445 18.213 1.00 45.34 426 SER A C 1
ATOM 3383 O O . SER A 1 432 ? 31.621 10.645 18.357 1.00 38.15 426 SER A O 1
ATOM 3386 N N . ASP A 1 433 ? 29.622 10.092 19.206 1.00 40.58 427 ASP A N 1
ATOM 3387 C CA . ASP A 1 433 ? 30.111 9.823 20.554 1.00 38.82 427 ASP A CA 1
ATOM 3388 C C . ASP A 1 433 ? 31.140 8.699 20.552 1.00 40.41 427 ASP A C 1
ATOM 3389 O O . ASP A 1 433 ? 30.925 7.652 19.941 1.00 36.70 427 ASP A O 1
ATOM 3394 N N . LYS A 1 434 ? 32.251 8.919 21.247 1.00 36.67 428 LYS A N 1
ATOM 3395 C CA . LYS A 1 434 ? 33.246 7.877 21.468 1.00 37.17 428 LYS A CA 1
ATOM 3396 C C . LYS A 1 434 ? 33.596 7.821 22.949 1.00 42.59 428 LYS A C 1
ATOM 3397 O O . LYS A 1 434 ? 34.616 8.359 23.380 1.00 42.70 428 LYS A O 1
ATOM 3403 N N . THR A 1 435 ? 32.734 7.174 23.726 1.00 41.00 429 THR A N 1
ATOM 3404 C CA . THR A 1 435 ? 32.934 7.054 25.165 1.00 38.84 429 THR A CA 1
ATOM 3405 C C . THR A 1 435 ? 33.992 6.006 25.468 1.00 39.83 429 THR A C 1
ATOM 3406 O O . THR A 1 435 ? 33.876 4.857 25.043 1.00 40.11 429 THR A O 1
ATOM 3410 N N . ASN A 1 436 ? 35.030 6.405 26.195 1.00 51.04 430 ASN A N 1
ATOM 3411 C CA . ASN A 1 436 ? 36.119 5.489 26.516 1.00 55.42 430 ASN A CA 1
ATOM 3412 C C . ASN A 1 436 ? 36.008 4.882 27.915 1.00 54.28 430 ASN A C 1
ATOM 3413 O O . ASN A 1 436 ? 35.170 5.297 28.716 1.00 51.06 430 ASN A O 1
ATOM 3418 N N . GLU A 1 437 ? 36.859 3.900 28.198 1.00 56.14 431 GLU A N 1
ATOM 3419 C CA . GLU A 1 437 ? 36.808 3.177 29.464 1.00 62.58 431 GLU A CA 1
ATOM 3420 C C . GLU A 1 437 ? 36.845 4.115 30.674 1.00 64.55 431 GLU A C 1
ATOM 3421 O O . GLU A 1 437 ? 36.176 3.869 31.679 1.00 61.95 431 GLU A O 1
ATOM 3423 N N . GLU A 1 438 ? 37.620 5.192 30.565 1.00 64.51 432 GLU A N 1
ATOM 3424 C CA . GLU A 1 438 ? 37.781 6.147 31.661 1.00 67.10 432 GLU A CA 1
ATOM 3425 C C . GLU A 1 438 ? 36.487 6.901 31.973 1.00 63.86 432 GLU A C 1
ATOM 3426 O O . GLU A 1 438 ? 36.126 7.063 33.138 1.00 64.19 432 GLU A O 1
ATOM 3428 N N . ASP A 1 439 ? 35.800 7.362 30.930 1.00 64.45 433 ASP A N 1
ATOM 3429 C CA . ASP A 1 439 ? 34.527 8.067 31.080 1.00 66.54 433 ASP A CA 1
ATOM 3430 C C . ASP A 1 439 ? 33.489 7.179 31.758 1.00 62.97 433 ASP A C 1
ATOM 3431 O O . ASP A 1 439 ? 32.697 7.639 32.589 1.00 46.04 433 ASP A O 1
ATOM 3436 N N . LEU A 1 440 ? 33.489 5.907 31.372 1.00 59.22 434 LEU A N 1
ATOM 3437 C CA . LEU A 1 440 ? 32.535 4.936 31.889 1.00 59.80 434 LEU A CA 1
ATOM 3438 C C . LEU A 1 440 ? 32.842 4.601 33.346 1.00 62.60 434 LEU A C 1
ATOM 3439 O O . LEU A 1 440 ? 31.936 4.344 34.141 1.00 60.30 434 LEU A O 1
ATOM 3444 N N . PHE A 1 441 ? 34.127 4.603 33.687 1.00 61.97 435 PHE A N 1
ATOM 3445 C CA . PHE A 1 441 ? 34.556 4.363 35.056 1.00 65.56 435 PHE A CA 1
ATOM 3446 C C . PHE A 1 441 ? 34.037 5.473 35.966 1.00 65.63 435 PHE A C 1
ATOM 3447 O O . PHE A 1 441 ? 33.492 5.207 37.038 1.00 67.14 435 PHE A O 1
ATOM 3449 N N . LYS A 1 442 ? 34.204 6.717 35.524 1.00 60.89 436 LYS A N 1
ATOM 3450 C CA . LYS A 1 442 ? 33.714 7.873 36.266 1.00 59.85 436 LYS A CA 1
ATOM 3451 C C . LYS A 1 442 ? 32.195 7.829 36.441 1.00 59.26 436 LYS A C 1
ATOM 3452 O O . LYS A 1 442 ? 31.673 8.176 37.499 1.00 58.90 436 LYS A O 1
ATOM 3454 N N . ALA A 1 443 ? 31.493 7.401 35.396 1.00 58.90 437 ALA A N 1
ATOM 3455 C CA . ALA A 1 443 ? 30.038 7.306 35.435 1.00 57.50 437 ALA A CA 1
ATOM 3456 C C . ALA A 1 443 ? 29.567 6.264 36.448 1.00 57.00 437 ALA A C 1
ATOM 3457 O O . ALA A 1 443 ? 28.720 6.545 37.297 1.00 53.80 437 ALA A O 1
ATOM 3459 N N . VAL A 1 444 ? 30.107 5.063 36.366 1.00 62.96 438 VAL A N 1
ATOM 3460 C CA . VAL A 1 444 ? 29.694 4.000 37.277 1.00 71.61 438 VAL A CA 1
ATOM 3461 C C . VAL A 1 444 ? 30.082 4.249 38.694 1.00 81.33 438 VAL A C 1
ATOM 3462 O O . VAL A 1 444 ? 29.470 3.716 39.608 1.00 88.55 438 VAL A O 1
ATOM 3466 N N . SER A 1 445 ? 31.139 5.017 38.878 1.00 79.01 439 SER A N 1
ATOM 3467 C CA . SER A 1 445 ? 31.486 5.497 40.181 1.00 78.11 439 SER A CA 1
ATOM 3468 C C . SER A 1 445 ? 30.313 6.319 40.667 1.00 80.49 439 SER A C 1
ATOM 3469 O O . SER A 1 445 ? 29.728 6.014 41.697 1.00 82.29 439 SER A O 1
ATOM 3472 N N . GLN A 1 446 ? 29.973 7.360 39.919 1.00 76.70 440 GLN A N 1
ATOM 3473 C CA . GLN A 1 446 ? 28.926 8.266 40.354 1.00 74.65 440 GLN A CA 1
ATOM 3474 C C . GLN A 1 446 ? 27.635 7.504 40.637 1.00 72.82 440 GLN A C 1
ATOM 3475 O O . GLN A 1 446 ? 26.866 7.927 41.484 1.00 73.08 440 GLN A O 1
ATOM 3481 N N . ALA A 1 447 ? 27.416 6.389 39.947 1.00 68.36 441 ALA A N 1
ATOM 3482 C CA . ALA A 1 447 ? 26.270 5.527 40.214 1.00 67.24 441 ALA A CA 1
ATOM 3483 C C . ALA A 1 447 ? 26.387 4.868 41.584 1.00 71.46 441 ALA A C 1
ATOM 3484 O O . ALA A 1 447 ? 25.395 4.718 42.298 1.00 73.91 441 ALA A O 1
ATOM 3486 N N . THR A 1 462 ? 29.321 -3.879 33.494 1.00 76.78 456 THR A N 1
ATOM 3487 C CA . THR A 1 462 ? 29.745 -3.837 32.098 1.00 75.89 456 THR A CA 1
ATOM 3488 C C . THR A 1 462 ? 28.715 -3.114 31.233 1.00 68.25 456 THR A C 1
ATOM 3489 O O . THR A 1 462 ? 27.671 -2.689 31.726 1.00 68.07 456 THR A O 1
ATOM 3493 N N . SER A 1 463 ? 29.008 -2.979 29.943 1.00 61.41 457 SER A N 1
ATOM 3494 C CA . SER A 1 463 ? 28.153 -2.196 29.063 1.00 61.31 457 SER A CA 1
ATOM 3495 C C . SER A 1 463 ? 28.048 -2.777 27.660 1.00 60.92 457 SER A C 1
ATOM 3496 O O . SER A 1 463 ? 28.794 -3.684 27.287 1.00 63.76 457 SER A O 1
ATOM 3499 N N . TYR A 1 464 ? 27.115 -2.231 26.888 1.00 59.20 458 TYR A N 1
ATOM 3500 C CA . TYR A 1 464 ? 26.852 -2.684 25.529 1.00 55.78 458 TYR A CA 1
ATOM 3501 C C . TYR A 1 464 ? 26.130 -1.581 24.765 1.00 50.75 458 TYR A C 1
ATOM 3502 O O . TYR A 1 464 ? 25.240 -0.920 25.310 1.00 44.95 458 TYR A O 1
ATOM 3511 N N . ALA A 1 465 ? 26.527 -1.374 23.510 1.00 44.40 459 ALA A N 1
ATOM 3512 C CA . ALA A 1 465 ? 25.885 -0.382 22.655 1.00 45.45 459 ALA A CA 1
ATOM 3513 C C . ALA A 1 465 ? 24.721 -1.017 21.904 1.00 53.36 459 ALA A C 1
ATOM 3514 O O . ALA A 1 465 ? 24.918 -1.830 20.997 1.00 53.21 459 ALA A O 1
ATOM 3516 N N . ASP A 1 466 ? 23.508 -0.640 22.291 1.00 52.38 460 ASP A N 1
ATOM 3517 C CA . ASP A 1 466 ? 22.302 -1.230 21.732 1.00 53.26 460 ASP A CA 1
ATOM 3518 C C . ASP A 1 466 ? 21.801 -0.398 20.556 1.00 54.31 460 ASP A C 1
ATOM 3519 O O . ASP A 1 466 ? 21.390 0.750 20.731 1.00 54.61 460 ASP A O 1
ATOM 3524 N N . THR A 1 467 ? 21.846 -0.976 19.358 1.00 54.87 461 THR A N 1
ATOM 3525 C CA . THR A 1 467 ? 21.305 -0.314 18.172 1.00 57.79 461 THR A CA 1
ATOM 3526 C C . THR A 1 467 ? 20.226 -1.162 17.502 1.00 62.10 461 THR A C 1
ATOM 3527 O O . THR A 1 467 ? 19.946 -0.999 16.315 1.00 64.68 461 THR A O 1
ATOM 3531 N N . SER A 1 468 ? 19.621 -2.063 18.271 1.00 65.60 462 SER A N 1
ATOM 3532 C CA . SER A 1 468 ? 18.540 -2.902 17.762 1.00 69.36 462 SER A CA 1
ATOM 3533 C C . SER A 1 468 ? 17.302 -2.059 17.488 1.00 73.02 462 SER A C 1
ATOM 3534 O O . SER A 1 468 ? 16.403 -2.473 16.757 1.00 77.13 462 SER A O 1
ATOM 3537 N N . THR A 1 469 ? 17.264 -0.874 18.086 1.00 73.40 463 THR A N 1
ATOM 3538 C CA . THR A 1 469 ? 16.188 0.079 17.850 1.00 77.32 463 THR A CA 1
ATOM 3539 C C . THR A 1 469 ? 16.754 1.480 17.630 1.00 72.04 463 THR A C 1
ATOM 3540 O O . THR A 1 469 ? 17.920 1.743 17.929 1.00 64.00 463 THR A O 1
ATOM 3544 N N . PHE A 1 470 ? 15.925 2.375 17.103 1.00 71.22 464 PHE A N 1
ATOM 3545 C CA . PHE A 1 470 ? 16.350 3.748 16.859 1.00 67.60 464 PHE A CA 1
ATOM 3546 C C . PHE A 1 470 ? 15.609 4.735 17.760 1.00 69.07 464 PHE A C 1
ATOM 3547 O O . PHE A 1 470 ? 14.386 4.666 17.891 1.00 74.15 464 PHE A O 1
ATOM 3555 N N . PRO A 1 471 ? 16.353 5.662 18.383 1.00 64.63 465 PRO A N 1
ATOM 3556 C CA . PRO A 1 471 ? 17.813 5.753 18.250 1.00 56.54 465 PRO A CA 1
ATOM 3557 C C . PRO A 1 471 ? 18.511 4.668 19.062 1.00 53.47 465 PRO A C 1
ATOM 3558 O O . PRO A 1 471 ? 17.873 4.035 19.904 1.00 56.70 465 PRO A O 1
ATOM 3562 N N . GLY A 1 472 ? 19.799 4.452 18.811 1.00 46.16 466 GLY A N 1
ATOM 3563 C CA . GLY A 1 472 ? 20.576 3.529 19.619 1.00 48.31 466 GLY A CA 1
ATOM 3564 C C . GLY A 1 472 ? 20.768 4.110 21.008 1.00 43.25 466 GLY A C 1
ATOM 3565 O O . GLY A 1 472 ? 20.603 5.317 21.198 1.00 42.83 466 GLY A O 1
ATOM 3566 N N . HIS A 1 473 ? 21.110 3.269 21.979 1.00 43.41 467 HIS A N 1
ATOM 3567 C CA . HIS A 1 473 ? 21.316 3.749 23.343 1.00 43.10 467 HIS A CA 1
ATOM 3568 C C . HIS A 1 473 ? 22.307 2.883 24.113 1.00 49.15 467 HIS A C 1
ATOM 3569 O O . HIS A 1 473 ? 22.472 1.700 23.813 1.00 47.99 467 HIS A O 1
ATOM 3576 N N . TYR A 1 474 ? 22.969 3.480 25.103 1.00 42.45 468 TYR A N 1
ATOM 3577 C CA . TYR A 1 474 ? 23.897 2.743 25.952 1.00 47.58 468 TYR A CA 1
ATOM 3578 C C . TYR A 1 474 ? 23.108 1.868 26.922 1.00 48.31 468 TYR A C 1
ATOM 3579 O O . TYR A 1 474 ? 22.054 2.275 27.414 1.00 45.12 468 TYR A O 1
ATOM 3588 N N . VAL A 1 475 ? 23.636 0.678 27.199 1.00 46.45 469 VAL A N 1
ATOM 3589 C CA . VAL A 1 475 ? 23.038 -0.236 28.162 1.00 53.46 469 VAL A CA 1
ATOM 3590 C C . VAL A 1 475 ? 24.083 -0.688 29.178 1.00 56.97 469 VAL A C 1
ATOM 3591 O O . VAL A 1 475 ? 25.030 -1.391 28.827 1.00 55.62 469 VAL A O 1
ATOM 3595 N N . VAL A 1 476 ? 23.914 -0.283 30.436 1.00 57.29 470 VAL A N 1
ATOM 3596 C CA . VAL A 1 476 ? 24.874 -0.646 31.479 1.00 57.44 470 VAL A CA 1
ATOM 3597 C C . VAL A 1 476 ? 24.306 -1.697 32.432 1.00 62.55 470 VAL A C 1
ATOM 3598 O O . VAL A 1 476 ? 23.326 -1.444 33.138 1.00 68.56 470 VAL A O 1
ATOM 3602 N N . TYR A 1 477 ? 24.918 -2.880 32.440 1.00 62.55 471 TYR A N 1
ATOM 3603 C CA . TYR A 1 477 ? 24.549 -3.929 33.389 1.00 65.95 471 TYR A CA 1
ATOM 3604 C C . TYR A 1 477 ? 25.178 -3.631 34.746 1.00 68.91 471 TYR A C 1
ATOM 3605 O O . TYR A 1 477 ? 26.374 -3.362 34.832 1.00 67.31 471 TYR A O 1
ATOM 3614 N N . LEU A 1 478 ? 24.375 -3.675 35.805 1.00 74.23 472 LEU A N 1
ATOM 3615 C CA . LEU A 1 478 ? 24.884 -3.438 37.154 1.00 78.73 472 LEU A CA 1
ATOM 3616 C C . LEU A 1 478 ? 24.536 -4.588 38.094 1.00 83.45 472 LEU A C 1
ATOM 3617 O O . LEU A 1 478 ? 23.377 -4.769 38.463 1.00 88.23 472 LEU A O 1
ATOM 3622 N N . GLU A 1 494 ? 11.062 -5.020 46.214 1.00 100.60 488 GLU A N 1
ATOM 3623 C CA . GLU A 1 494 ? 11.288 -4.370 44.926 1.00 95.72 488 GLU A CA 1
ATOM 3624 C C . GLU A 1 494 ? 12.449 -3.390 45.000 1.00 86.85 488 GLU A C 1
ATOM 3625 O O . GLU A 1 494 ? 12.937 -3.070 46.082 1.00 88.41 488 GLU A O 1
ATOM 3631 N N . LEU A 1 495 ? 12.880 -2.907 43.840 1.00 83.10 489 LEU A N 1
ATOM 3632 C CA . LEU A 1 495 ? 13.952 -1.922 43.776 1.00 83.10 489 LEU A CA 1
ATOM 3633 C C . LEU A 1 495 ? 13.402 -0.501 43.837 1.00 82.73 489 LEU A C 1
ATOM 3634 O O . LEU A 1 495 ? 12.289 -0.235 43.383 1.00 84.00 489 LEU A O 1
ATOM 3639 N N . ASP A 1 496 ? 14.186 0.402 44.416 1.00 79.95 490 ASP A N 1
ATOM 3640 C CA . ASP A 1 496 ? 13.842 1.815 44.444 1.00 86.30 490 ASP A CA 1
ATOM 3641 C C . ASP A 1 496 ? 13.989 2.368 43.026 1.00 77.83 490 ASP A C 1
ATOM 3642 O O . ASP A 1 496 ? 15.090 2.715 42.598 1.00 73.48 490 ASP A O 1
ATOM 3647 N N . GLU A 1 497 ? 12.879 2.433 42.296 1.00 76.11 491 GLU A N 1
ATOM 3648 C CA . GLU A 1 497 ? 12.916 2.904 40.915 1.00 73.06 491 GLU A CA 1
ATOM 3649 C C . GLU A 1 497 ? 13.365 4.359 40.803 1.00 72.14 491 GLU A C 1
ATOM 3650 O O . GLU A 1 497 ? 13.938 4.756 39.789 1.00 68.97 491 GLU A O 1
ATOM 3656 N N . GLU A 1 498 ? 13.103 5.153 41.839 1.00 76.24 492 GLU A N 1
ATOM 3657 C CA . GLU A 1 498 ? 13.590 6.527 41.868 1.00 81.39 492 GLU A CA 1
ATOM 3658 C C . GLU A 1 498 ? 15.116 6.515 41.940 1.00 77.57 492 GLU A C 1
ATOM 3659 O O . GLU A 1 498 ? 15.787 7.277 41.241 1.00 70.99 492 GLU A O 1
ATOM 3665 N N . ALA A 1 499 ? 15.651 5.631 42.780 1.00 77.83 493 ALA A N 1
ATOM 3666 C CA . ALA A 1 499 ? 17.091 5.528 42.993 1.00 75.48 493 ALA A CA 1
ATOM 3667 C C . ALA A 1 499 ? 17.832 5.051 41.748 1.00 72.11 493 ALA A C 1
ATOM 3668 O O . ALA A 1 499 ? 18.861 5.616 41.373 1.00 67.57 493 ALA A O 1
ATOM 3670 N N . LEU A 1 500 ? 17.306 4.007 41.113 1.00 73.30 494 LEU A N 1
ATOM 3671 C CA . LEU A 1 500 ? 17.957 3.415 39.946 1.00 71.63 494 LEU A CA 1
ATOM 3672 C C . LEU A 1 500 ? 17.736 4.217 38.662 1.00 72.29 494 LEU A C 1
ATOM 3673 O O . LEU A 1 500 ? 18.497 4.086 37.701 1.00 70.51 494 LEU A O 1
ATOM 3678 N N . SER A 1 501 ? 16.699 5.048 38.649 1.00 73.28 495 SER A N 1
ATOM 3679 C CA . SER A 1 501 ? 16.491 5.972 37.542 1.00 73.05 495 SER A CA 1
ATOM 3680 C C . SER A 1 501 ? 17.449 7.155 37.676 1.00 75.76 495 SER A C 1
ATOM 3681 O O . SER A 1 501 ? 17.862 7.748 36.677 1.00 75.71 495 SER A O 1
ATOM 3684 N N . THR A 1 502 ? 17.799 7.486 38.917 1.00 76.12 496 THR A N 1
ATOM 3685 C CA . THR A 1 502 ? 18.780 8.532 39.190 1.00 75.10 496 THR A CA 1
ATOM 3686 C C . THR A 1 502 ? 20.184 8.052 38.833 1.00 69.70 496 THR A C 1
ATOM 3687 O O . THR A 1 502 ? 21.029 8.842 38.411 1.00 68.93 496 THR A O 1
ATOM 3691 N N . CYS A 1 503 ? 20.424 6.754 39.005 1.00 64.38 497 CYS A N 1
ATOM 3692 C CA . CYS A 1 503 ? 21.686 6.145 38.593 1.00 63.32 497 CYS A CA 1
ATOM 3693 C C . CYS A 1 503 ? 21.907 6.322 37.093 1.00 62.38 497 CYS A C 1
ATOM 3694 O O . CYS A 1 503 ? 22.972 6.773 36.668 1.00 59.59 497 CYS A O 1
ATOM 3697 N N . CYS A 1 504 ? 20.900 5.959 36.298 1.00 59.34 498 CYS A N 1
ATOM 3698 C CA . CYS A 1 504 ? 20.944 6.157 34.852 1.00 59.16 498 CYS A CA 1
ATOM 3699 C C . CYS A 1 504 ? 21.272 7.609 34.546 1.00 59.95 498 CYS A C 1
ATOM 3700 O O . CYS A 1 504 ? 22.037 7.910 33.626 1.00 56.22 498 CYS A O 1
ATOM 3703 N N . LEU A 1 505 ? 20.679 8.502 35.332 1.00 61.77 499 LEU A N 1
ATOM 3704 C CA . LEU A 1 505 ? 20.811 9.935 35.121 1.00 62.52 499 LEU A CA 1
ATOM 3705 C C . LEU A 1 505 ? 22.239 10.421 35.359 1.00 58.47 499 LEU A C 1
ATOM 3706 O O . LEU A 1 505 ? 22.882 10.938 34.445 1.00 58.10 499 LEU A O 1
ATOM 3711 N N . VAL A 1 506 ? 22.734 10.247 36.581 1.00 57.85 500 VAL A N 1
ATOM 3712 C CA . VAL A 1 506 ? 24.076 10.705 36.926 1.00 57.99 500 VAL A CA 1
ATOM 3713 C C . VAL A 1 506 ? 25.148 10.077 36.035 1.00 58.89 500 VAL A C 1
ATOM 3714 O O . VAL A 1 506 ? 26.220 10.656 35.845 1.00 56.10 500 VAL A O 1
ATOM 3718 N N . MET A 1 507 ? 24.858 8.894 35.494 1.00 61.11 501 MET A N 1
ATOM 3719 C CA . MET A 1 507 ? 25.780 8.241 34.566 1.00 61.37 501 MET A CA 1
ATOM 3720 C C . MET A 1 507 ? 25.881 9.022 33.260 1.00 53.22 501 MET A C 1
ATOM 3721 O O . MET A 1 507 ? 26.981 9.275 32.767 1.00 49.38 501 MET A O 1
ATOM 3726 N N . GLU A 1 508 ? 24.733 9.408 32.708 1.00 49.72 502 GLU A N 1
ATOM 3727 C CA . GLU A 1 508 ? 24.706 10.204 31.484 1.00 46.74 502 GLU A CA 1
ATOM 3728 C C . GLU A 1 508 ? 25.313 11.587 31.688 1.00 47.67 502 GLU A C 1
ATOM 3729 O O . GLU A 1 508 ? 26.078 12.071 30.854 1.00 44.21 502 GLU A O 1
ATOM 3735 N N . GLU A 1 509 ? 24.963 12.226 32.799 1.00 47.23 503 GLU A N 1
ATOM 3736 C CA . GLU A 1 509 ? 25.461 13.565 33.088 1.00 50.23 503 GLU A CA 1
ATOM 3737 C C . GLU A 1 509 ? 26.987 13.612 33.177 1.00 50.58 503 GLU A C 1
ATOM 3738 O O . GLU A 1 509 ? 27.596 14.671 33.014 1.00 47.85 503 GLU A O 1
ATOM 3744 N N . SER A 1 510 ? 27.604 12.465 33.435 1.00 47.32 504 SER A N 1
ATOM 3745 C CA . SER A 1 510 ? 29.051 12.420 33.567 1.00 50.64 504 SER A CA 1
ATOM 3746 C C . SER A 1 510 ? 29.758 12.141 32.237 1.00 47.60 504 SER A C 1
ATOM 3747 O O . SER A 1 510 ? 30.978 12.212 32.162 1.00 45.32 504 SER A O 1
ATOM 3750 N N . LEU A 1 511 ? 28.992 11.826 31.194 1.00 44.26 505 LEU A N 1
ATOM 3751 C CA . LEU A 1 511 ? 29.566 11.620 29.858 1.00 44.99 505 LEU A CA 1
ATOM 3752 C C . LEU A 1 511 ? 29.941 12.959 29.220 1.00 42.41 505 LEU A C 1
ATOM 3753 O O . LEU A 1 511 ? 29.749 14.011 29.829 1.00 45.00 505 LEU A O 1
ATOM 3758 N N . ASP A 1 512 ? 30.470 12.929 27.999 1.00 44.58 506 ASP A N 1
ATOM 3759 C CA . ASP A 1 512 ? 31.016 14.148 27.399 1.00 45.25 506 ASP A CA 1
ATOM 3760 C C . ASP A 1 512 ? 30.046 14.916 26.491 1.00 44.31 506 ASP A C 1
ATOM 3761 O O . ASP A 1 512 ? 28.948 14.446 26.187 1.00 42.34 506 ASP A O 1
ATOM 3766 N N . ASN A 1 513 ? 30.478 16.098 26.059 1.00 40.70 507 ASN A N 1
ATOM 3767 C CA . ASN A 1 513 ? 29.640 17.012 25.289 1.00 50.53 507 ASN A CA 1
ATOM 3768 C C . ASN A 1 513 ? 29.194 16.465 23.939 1.00 46.58 507 ASN A C 1
ATOM 3769 O O . ASN A 1 513 ? 28.108 16.796 23.457 1.00 45.33 507 ASN A O 1
ATOM 3774 N N . VAL A 1 514 ? 30.029 15.635 23.323 1.00 45.47 508 VAL A N 1
ATOM 3775 C CA . VAL A 1 514 ? 29.628 14.971 22.092 1.00 37.97 508 VAL A CA 1
ATOM 3776 C C . VAL A 1 514 ? 28.418 14.077 22.367 1.00 37.90 508 VAL A C 1
ATOM 3777 O O . VAL A 1 514 ? 27.421 14.115 21.639 1.00 38.07 508 VAL A O 1
ATOM 3781 N N . TYR A 1 515 ? 28.508 13.281 23.427 1.00 37.95 509 TYR A N 1
ATOM 3782 C CA . TYR A 1 515 ? 27.400 12.413 23.816 1.00 41.19 509 TYR A CA 1
ATOM 3783 C C . TYR A 1 515 ? 26.130 13.221 24.035 1.00 39.08 509 TYR A C 1
ATOM 3784 O O . TYR A 1 515 ? 25.076 12.895 23.504 1.00 39.32 509 TYR A O 1
ATOM 3793 N N . LYS A 1 516 ? 26.244 14.287 24.817 1.00 39.90 510 LYS A N 1
ATOM 3794 C CA . LYS A 1 516 ? 25.086 15.091 25.174 1.00 41.20 510 LYS A CA 1
ATOM 3795 C C . LYS A 1 516 ? 24.465 15.798 23.967 1.00 47.23 510 LYS A C 1
ATOM 3796 O O . LYS A 1 516 ? 23.254 16.025 23.931 1.00 45.50 510 LYS A O 1
ATOM 3802 N N . ARG A 1 517 ? 25.285 16.128 22.974 1.00 43.35 511 ARG A N 1
ATOM 3803 C CA . ARG A 1 517 ? 24.757 16.719 21.749 1.00 45.55 511 ARG A CA 1
ATOM 3804 C C . ARG A 1 517 ? 23.956 15.691 20.958 1.00 45.90 511 ARG A C 1
ATOM 3805 O O . ARG A 1 517 ? 22.866 15.983 20.468 1.00 50.74 511 ARG A O 1
ATOM 3813 N N . CYS A 1 518 ? 24.505 14.485 20.834 1.00 39.77 512 CYS A N 1
ATOM 3814 C CA . CYS A 1 518 ? 23.818 13.388 20.151 1.00 42.80 512 CYS A CA 1
ATOM 3815 C C . CYS A 1 518 ? 22.538 12.999 20.886 1.00 41.79 512 CYS A C 1
ATOM 3816 O O . CYS A 1 518 ? 21.535 12.629 20.275 1.00 43.69 512 CYS A O 1
ATOM 3819 N N . ARG A 1 519 ? 22.588 13.076 22.208 1.00 44.69 513 ARG A N 1
ATOM 3820 C CA . ARG A 1 519 ? 21.484 12.622 23.040 1.00 41.98 513 ARG A CA 1
ATOM 3821 C C . ARG A 1 519 ? 20.347 13.639 23.123 1.00 46.11 513 ARG A C 1
ATOM 3822 O O . ARG A 1 519 ? 19.190 13.314 22.851 1.00 44.83 513 ARG A O 1
ATOM 3830 N N . PHE A 1 520 ? 20.677 14.874 23.482 1.00 52.18 514 PHE A N 1
ATOM 3831 C CA . PHE A 1 520 ? 19.650 15.865 23.795 1.00 59.03 514 PHE A CA 1
ATOM 3832 C C . PHE A 1 520 ? 19.307 16.829 22.655 1.00 65.48 514 PHE A C 1
ATOM 3833 O O . PHE A 1 520 ? 18.243 17.451 22.665 1.00 68.25 514 PHE A O 1
ATOM 3841 N N . LYS A 1 521 ? 20.198 16.949 21.676 1.00 62.87 515 LYS A N 1
ATOM 3842 C CA . LYS A 1 521 ? 19.979 17.872 20.567 1.00 63.56 515 LYS A CA 1
ATOM 3843 C C . LYS A 1 521 ? 19.655 17.144 19.263 1.00 63.46 515 LYS A C 1
ATOM 3844 O O . LYS A 1 521 ? 18.626 17.406 18.639 1.00 63.67 515 LYS A O 1
ATOM 3850 N N . ASP A 1 522 ? 20.532 16.231 18.856 1.00 60.12 516 ASP A N 1
ATOM 3851 C CA . ASP A 1 522 ? 20.346 15.501 17.605 1.00 61.12 516 ASP A CA 1
ATOM 3852 C C . ASP A 1 522 ? 19.273 14.421 17.726 1.00 58.75 516 ASP A C 1
ATOM 3853 O O . ASP A 1 522 ? 18.587 14.101 16.752 1.00 51.41 516 ASP A O 1
ATOM 3858 N N . GLY A 1 523 ? 19.136 13.856 18.920 1.00 56.02 517 GLY A N 1
ATOM 3859 C CA . GLY A 1 523 ? 18.226 12.745 19.130 1.00 55.77 517 GLY A CA 1
ATOM 3860 C C . GLY A 1 523 ? 18.739 11.467 18.493 1.00 51.06 517 GLY A C 1
ATOM 3861 O O . GLY A 1 523 ? 17.981 10.525 18.270 1.00 48.46 517 GLY A O 1
ATOM 3862 N N . SER A 1 524 ? 20.035 11.439 18.198 1.00 48.68 518 SER A N 1
ATOM 3863 C CA . SER A 1 524 ? 20.671 10.267 17.604 1.00 48.45 518 SER A CA 1
ATOM 3864 C C . SER A 1 524 ? 20.967 9.200 18.654 1.00 47.22 518 SER A C 1
ATOM 3865 O O . SER A 1 524 ? 21.303 8.061 18.321 1.00 46.74 518 SER A O 1
ATOM 3868 N N . ILE A 1 525 ? 20.847 9.573 19.924 1.00 41.79 519 ILE A N 1
ATOM 3869 C CA . ILE A 1 525 ? 21.038 8.623 21.011 1.00 43.86 519 ILE A CA 1
ATOM 3870 C C . ILE A 1 525 ? 19.872 8.709 21.988 1.00 44.72 519 ILE A C 1
ATOM 3871 O O . ILE A 1 525 ? 19.469 9.800 22.395 1.00 45.66 519 ILE A O 1
ATOM 3876 N N . GLY A 1 526 ? 19.333 7.554 22.362 1.00 43.67 520 GLY A N 1
ATOM 3877 C CA . GLY A 1 526 ? 18.217 7.507 23.287 1.00 45.21 520 GLY A CA 1
ATOM 3878 C C . GLY A 1 526 ? 18.673 7.503 24.730 1.00 45.03 520 GLY A C 1
ATOM 3879 O O . GLY A 1 526 ? 19.868 7.566 25.009 1.00 43.74 520 GLY A O 1
ATOM 3880 N N . PRO A 1 527 ? 17.713 7.431 25.662 1.00 49.68 521 PRO A N 1
ATOM 3881 C CA . PRO A 1 527 ? 18.008 7.378 27.096 1.00 47.01 521 PRO A CA 1
ATOM 3882 C C . PRO A 1 527 ? 18.866 6.172 27.477 1.00 46.42 521 PRO A C 1
ATOM 3883 O O . PRO A 1 527 ? 18.548 5.034 27.117 1.00 46.91 521 PRO A O 1
ATOM 3887 N N . LEU A 1 528 ? 19.951 6.432 28.200 1.00 45.67 522 LEU A N 1
ATOM 3888 C CA . LEU A 1 528 ? 20.794 5.373 28.735 1.00 45.55 522 LEU A CA 1
ATOM 3889 C C . LEU A 1 528 ? 19.952 4.440 29.593 1.00 52.42 522 LEU A C 1
ATOM 3890 O O . LEU A 1 528 ? 19.066 4.884 30.336 1.00 48.83 522 LEU A O 1
ATOM 3895 N N . GLU A 1 529 ? 20.230 3.146 29.483 1.00 47.68 523 GLU A N 1
ATOM 3896 C CA . GLU A 1 529 ? 19.452 2.132 30.178 1.00 55.94 523 GLU A CA 1
ATOM 3897 C C . GLU A 1 529 ? 20.321 1.327 31.136 1.00 55.11 523 GLU A C 1
ATOM 3898 O O . GLU A 1 529 ? 21.389 0.844 30.758 1.00 49.39 523 GLU A O 1
ATOM 3904 N N . ILE A 1 530 ? 19.867 1.196 32.378 1.00 52.11 524 ILE A N 1
ATOM 3905 C CA . ILE A 1 530 ? 20.537 0.330 33.341 1.00 58.58 524 ILE A CA 1
ATOM 3906 C C . ILE A 1 530 ? 19.773 -0.979 33.500 1.00 61.32 524 ILE A C 1
ATOM 3907 O O . ILE A 1 530 ? 18.566 -0.982 33.751 1.00 65.05 524 ILE A O 1
ATOM 3912 N N . ARG A 1 531 ? 20.480 -2.092 33.343 1.00 60.43 525 ARG A N 1
ATOM 3913 C CA . ARG A 1 531 ? 19.871 -3.405 33.504 1.00 63.53 525 ARG A CA 1
ATOM 3914 C C . ARG A 1 531 ? 20.494 -4.128 34.690 1.00 67.01 525 ARG A C 1
ATOM 3915 O O . ARG A 1 531 ? 21.586 -4.691 34.582 1.00 64.35 525 ARG A O 1
ATOM 3923 N N . VAL A 1 532 ? 19.791 -4.094 35.822 1.00 68.12 526 VAL A N 1
ATOM 3924 C CA . VAL A 1 532 ? 20.281 -4.675 37.072 1.00 70.95 526 VAL A CA 1
ATOM 3925 C C . VAL A 1 532 ? 20.324 -6.200 37.023 1.00 69.32 526 VAL A C 1
ATOM 3926 O O . VAL A 1 532 ? 19.411 -6.839 36.499 1.00 70.74 526 VAL A O 1
ATOM 3930 N N . LYS A 1 577 ? 15.006 -3.286 34.719 1.00 79.59 571 LYS A N 1
ATOM 3931 C CA . LYS A 1 577 ? 15.474 -2.291 33.762 1.00 76.90 571 LYS A CA 1
ATOM 3932 C C . LYS A 1 577 ? 14.986 -0.895 34.132 1.00 76.84 571 LYS A C 1
ATOM 3933 O O . LYS A 1 577 ? 13.821 -0.702 34.483 1.00 80.44 571 LYS A O 1
ATOM 3939 N N . PHE A 1 578 ? 15.886 0.076 34.049 1.00 59.40 572 PHE A N 1
ATOM 3940 C CA . PHE A 1 578 ? 15.539 1.463 34.316 1.00 64.68 572 PHE A CA 1
ATOM 3941 C C . PHE A 1 578 ? 16.155 2.353 33.244 1.00 56.55 572 PHE A C 1
ATOM 3942 O O . PHE A 1 578 ? 17.145 1.978 32.620 1.00 54.79 572 PHE A O 1
ATOM 3950 N N . PHE A 1 579 ? 15.561 3.524 33.031 1.00 59.16 573 PHE A N 1
ATOM 3951 C CA . PHE A 1 579 ? 16.033 4.455 32.011 1.00 54.39 573 PHE A CA 1
ATOM 3952 C C . PHE A 1 579 ? 16.271 5.843 32.592 1.00 56.64 573 PHE A C 1
ATOM 3953 O O . PHE A 1 579 ? 15.673 6.213 33.604 1.00 56.33 573 PHE A O 1
ATOM 3961 N N . SER A 1 580 ? 17.146 6.608 31.943 1.00 52.33 574 SER A N 1
ATOM 3962 C CA . SER A 1 580 ? 17.436 7.975 32.368 1.00 59.23 574 SER A CA 1
ATOM 3963 C C . SER A 1 580 ? 16.309 8.927 31.970 1.00 58.67 574 SER A C 1
ATOM 3964 O O . SER A 1 580 ? 15.336 8.518 31.334 1.00 57.68 574 SER A O 1
ATOM 3967 N N . GLU B 1 15 ? -31.546 21.548 42.325 1.00 47.30 9 GLU B N 1
ATOM 3968 C CA . GLU B 1 15 ? -31.919 21.730 43.723 1.00 52.07 9 GLU B CA 1
ATOM 3969 C C . GLU B 1 15 ? -30.908 21.057 44.638 1.00 45.99 9 GLU B C 1
ATOM 3970 O O . GLU B 1 15 ? -30.527 21.608 45.675 1.00 39.28 9 GLU B O 1
ATOM 3976 N N . THR B 1 16 ? -30.490 19.853 44.255 1.00 38.44 10 THR B N 1
ATOM 3977 C CA . THR B 1 16 ? -29.622 19.051 45.104 1.00 38.05 10 THR B CA 1
ATOM 3978 C C . THR B 1 16 ? -28.247 19.687 45.247 1.00 32.64 10 THR B C 1
ATOM 3979 O O . THR B 1 16 ? -27.721 19.784 46.357 1.00 32.13 10 THR B O 1
ATOM 3983 N N . PHE B 1 17 ? -27.665 20.117 44.130 1.00 27.64 11 PHE B N 1
ATOM 3984 C CA . PHE B 1 17 ? -26.373 20.798 44.181 1.00 27.36 11 PHE B CA 1
ATOM 3985 C C . PHE B 1 17 ? -26.434 22.122 44.941 1.00 21.48 11 PHE B C 1
ATOM 3986 O O . PHE B 1 17 ? -25.550 22.421 45.744 1.00 29.01 11 PHE B O 1
ATOM 3994 N N . GLU B 1 18 ? -27.467 22.913 44.684 1.00 17.79 12 GLU B N 1
ATOM 3995 C CA . GLU B 1 18 ? -27.660 24.173 45.400 1.00 21.68 12 GLU B CA 1
ATOM 3996 C C . GLU B 1 18 ? -27.635 23.950 46.905 1.00 27.75 12 GLU B C 1
ATOM 3997 O O . GLU B 1 18 ? -26.916 24.637 47.635 1.00 25.94 12 GLU B O 1
ATOM 4003 N N . LYS B 1 19 ? -28.427 22.982 47.362 1.00 24.03 13 LYS B N 1
ATOM 4004 C CA . LYS B 1 19 ? -28.480 22.641 48.777 1.00 26.00 13 LYS B CA 1
ATOM 4005 C C . LYS B 1 19 ? -27.150 22.079 49.248 1.00 18.63 13 LYS B C 1
ATOM 4006 O O . LYS B 1 19 ? -26.691 22.378 50.356 1.00 14.95 13 LYS B O 1
ATOM 4012 N N . GLN B 1 20 ? -26.535 21.260 48.404 1.00 17.71 14 GLN B N 1
ATOM 4013 C CA . GLN B 1 20 ? -25.266 20.648 48.731 1.00 14.18 14 GLN B CA 1
ATOM 4014 C C . GLN B 1 20 ? -24.213 21.709 49.038 1.00 17.28 14 GLN B C 1
ATOM 4015 O O . GLN B 1 20 ? -23.517 21.643 50.052 1.00 14.94 14 GLN B O 1
ATOM 4021 N N . LEU B 1 21 ? -24.096 22.679 48.144 1.00 13.12 15 LEU B N 1
ATOM 4022 C CA . LEU B 1 21 ? -23.054 23.699 48.281 1.00 13.96 15 LEU B CA 1
ATOM 4023 C C . LEU B 1 21 ? -23.388 24.620 49.446 1.00 14.28 15 LEU B C 1
ATOM 4024 O O . LEU B 1 21 ? -22.503 25.007 50.210 1.00 14.30 15 LEU B O 1
ATOM 4029 N N . LYS B 1 22 ? -24.659 24.982 49.577 1.00 12.13 16 LYS B N 1
ATOM 4030 C CA . LYS B 1 22 ? -25.076 25.773 50.727 1.00 12.55 16 LYS B CA 1
ATOM 4031 C C . LYS B 1 22 ? -24.662 25.103 52.048 1.00 20.09 16 LYS B C 1
ATOM 4032 O O . LYS B 1 22 ? -24.090 25.746 52.926 1.00 17.21 16 LYS B O 1
ATOM 4038 N N . ASP B 1 23 ? -24.938 23.809 52.187 1.00 18.99 17 ASP B N 1
ATOM 4039 C CA . ASP B 1 23 ? -24.591 23.096 53.414 1.00 15.86 17 ASP B CA 1
ATOM 4040 C C . ASP B 1 23 ? -23.086 23.018 53.662 1.00 15.17 17 ASP B C 1
ATOM 4041 O O . ASP B 1 23 ? -22.622 23.288 54.776 1.00 16.97 17 ASP B O 1
ATOM 4046 N N . LEU B 1 24 ? -22.325 22.631 52.640 1.00 13.01 18 LEU B N 1
ATOM 4047 C CA . LEU B 1 24 ? -20.869 22.560 52.774 1.00 16.67 18 LEU B CA 1
ATOM 4048 C C . LEU B 1 24 ? -20.279 23.883 53.253 1.00 16.33 18 LEU B C 1
ATOM 4049 O O . LEU B 1 24 ? -19.370 23.910 54.078 1.00 19.16 18 LEU B O 1
ATOM 4054 N N . THR B 1 25 ? -20.776 24.979 52.701 1.00 11.87 19 THR B N 1
ATOM 4055 C CA . THR B 1 25 ? -20.153 26.269 52.970 1.00 11.53 19 THR B CA 1
ATOM 4056 C C . THR B 1 25 ? -20.734 26.965 54.175 1.00 14.45 19 THR B C 1
ATOM 4057 O O . THR B 1 25 ? -20.124 27.899 54.701 1.00 14.20 19 THR B O 1
ATOM 4061 N N . SER B 1 26 ? -21.898 26.511 54.631 1.00 12.81 20 SER B N 1
ATOM 4062 C CA . SER B 1 26 ? -22.518 27.120 55.817 1.00 12.79 20 SER B CA 1
ATOM 4063 C C . SER B 1 26 ? -22.155 26.407 57.121 1.00 22.68 20 SER B C 1
ATOM 4064 O O . SER B 1 26 ? -22.078 27.038 58.171 1.00 22.40 20 SER B O 1
ATOM 4067 N N . ASN B 1 27 ? -21.930 25.096 57.055 1.00 16.78 21 ASN B N 1
ATOM 4068 C CA . ASN B 1 27 ? -21.677 24.306 58.263 1.00 17.01 21 ASN B CA 1
ATOM 4069 C C . ASN B 1 27 ? -20.215 23.885 58.415 1.00 19.65 21 ASN B C 1
ATOM 4070 O O . ASN B 1 27 ? -19.924 22.778 58.849 1.00 16.19 21 ASN B O 1
ATOM 4075 N N . VAL B 1 28 ? -19.308 24.792 58.080 1.00 16.10 22 VAL B N 1
ATOM 4076 C CA . VAL B 1 28 ? -17.878 24.508 58.048 1.00 11.80 22 VAL B CA 1
ATOM 4077 C C . VAL B 1 28 ? -17.314 24.054 59.389 1.00 13.31 22 VAL B C 1
ATOM 4078 O O . VAL B 1 28 ? -16.552 23.092 59.458 1.00 15.15 22 VAL B O 1
ATOM 4082 N N . LYS B 1 29 ? -17.680 24.727 60.472 1.00 16.40 23 LYS B N 1
ATOM 4083 C CA A LYS B 1 29 ? -17.147 24.349 61.777 0.55 21.63 23 LYS B CA 1
ATOM 4084 C CA B LYS B 1 29 ? -17.142 24.349 61.773 0.45 21.59 23 LYS B CA 1
ATOM 4085 C C . LYS B 1 29 ? -17.541 22.929 62.160 1.00 16.09 23 LYS B C 1
ATOM 4086 O O . LYS B 1 29 ? -16.700 22.139 62.575 1.00 15.43 23 LYS B O 1
ATOM 4097 N N . SER B 1 30 ? -18.825 22.607 62.027 1.00 13.50 24 SER B N 1
ATOM 4098 C CA . SER B 1 30 ? -19.277 21.270 62.409 1.00 16.27 24 SER B CA 1
ATOM 4099 C C . SER B 1 30 ? -18.795 20.180 61.447 1.00 14.81 24 SER B C 1
ATOM 4100 O O . SER B 1 30 ? -18.520 19.052 61.872 1.00 16.45 24 SER B O 1
ATOM 4103 N N . ILE B 1 31 ? -18.681 20.511 60.161 1.00 12.18 25 ILE B N 1
ATOM 4104 C CA . ILE B 1 31 ? -18.164 19.540 59.205 1.00 11.82 25 ILE B CA 1
ATOM 4105 C C . ILE B 1 31 ? -16.692 19.221 59.486 1.00 14.39 25 ILE B C 1
ATOM 4106 O O . ILE B 1 31 ? -16.284 18.055 59.451 1.00 13.85 25 ILE B O 1
ATOM 4111 N N . GLN B 1 32 ? -15.894 20.249 59.770 1.00 12.02 26 GLN B N 1
ATOM 4112 C CA . GLN B 1 32 ? -14.494 20.027 60.122 1.00 14.28 26 GLN B CA 1
ATOM 4113 C C . GLN B 1 32 ? -14.337 19.220 61.418 1.00 15.76 26 GLN B C 1
ATOM 4114 O O . GLN B 1 32 ? -13.535 18.283 61.480 1.00 12.42 26 GLN B O 1
ATOM 4120 N N . ASP B 1 33 ? -15.083 19.592 62.454 1.00 14.09 27 ASP B N 1
ATOM 4121 C CA . ASP B 1 33 ? -14.985 18.886 63.726 1.00 17.55 27 ASP B CA 1
ATOM 4122 C C . ASP B 1 33 ? -15.396 17.429 63.568 1.00 14.85 27 ASP B C 1
ATOM 4123 O O . ASP B 1 33 ? -14.738 16.536 64.104 1.00 16.20 27 ASP B O 1
ATOM 4128 N N . ASN B 1 34 ? -16.475 17.183 62.826 1.00 17.50 28 ASN B N 1
ATOM 4129 C CA . ASN B 1 34 ? -16.909 15.810 62.554 1.00 14.03 28 ASN B CA 1
ATOM 4130 C C . ASN B 1 34 ? -15.895 15.031 61.707 1.00 16.59 28 ASN B C 1
ATOM 4131 O O . ASN B 1 34 ? -15.720 13.829 61.891 1.00 15.81 28 ASN B O 1
ATOM 4136 N N . LEU B 1 35 ? -15.222 15.720 60.789 1.00 15.18 29 LEU B N 1
ATOM 4137 C CA . LEU B 1 35 ? -14.219 15.069 59.944 1.00 11.73 29 LEU B CA 1
ATOM 4138 C C . LEU B 1 35 ? -13.013 14.639 60.770 1.00 15.72 29 LEU B C 1
ATOM 4139 O O . LEU B 1 35 ? -12.454 13.561 60.556 1.00 14.38 29 LEU B O 1
ATOM 4144 N N . LEU B 1 36 ? -12.599 15.486 61.710 1.00 12.10 30 LEU B N 1
ATOM 4145 C CA . LEU B 1 36 ? -11.458 15.139 62.555 1.00 12.37 30 LEU B CA 1
ATOM 4146 C C . LEU B 1 36 ? -11.768 13.877 63.354 1.00 15.23 30 LEU B C 1
ATOM 4147 O O . LEU B 1 36 ? -10.911 13.009 63.500 1.00 12.96 30 LEU B O 1
ATOM 4152 N N . GLU B 1 37 ? -12.996 13.780 63.860 1.00 13.01 31 GLU B N 1
ATOM 4153 C CA . GLU B 1 37 ? -13.417 12.580 64.579 1.00 16.06 31 GLU B CA 1
ATOM 4154 C C . GLU B 1 37 ? -13.436 11.357 63.653 1.00 14.50 31 GLU B C 1
ATOM 4155 O O . GLU B 1 37 ? -12.983 10.278 64.041 1.00 18.11 31 GLU B O 1
ATOM 4161 N N . GLU B 1 38 ? -13.949 11.527 62.434 1.00 13.01 32 GLU B N 1
ATOM 4162 C CA . GLU B 1 38 ? -14.005 10.427 61.464 1.00 15.46 32 GLU B CA 1
ATOM 4163 C C . GLU B 1 38 ? -12.593 9.890 61.158 1.00 17.17 32 GLU B C 1
ATOM 4164 O O . GLU B 1 38 ? -12.375 8.676 61.073 1.00 13.13 32 GLU B O 1
ATOM 4170 N N . ILE B 1 39 ? -11.637 10.803 61.002 1.00 14.38 33 ILE B N 1
ATOM 4171 C CA . ILE B 1 39 ? -10.250 10.439 60.707 1.00 16.26 33 ILE B CA 1
ATOM 4172 C C . ILE B 1 39 ? -9.550 9.833 61.910 1.00 19.66 33 ILE B C 1
ATOM 4173 O O . ILE B 1 39 ? -8.907 8.789 61.802 1.00 21.07 33 ILE B O 1
ATOM 4178 N N . ILE B 1 40 ? -9.670 10.487 63.060 1.00 15.07 34 ILE B N 1
ATOM 4179 C CA . ILE B 1 40 ? -8.880 10.094 64.225 1.00 15.45 34 ILE B CA 1
ATOM 4180 C C . ILE B 1 40 ? -9.387 8.824 64.909 1.00 19.61 34 ILE B C 1
ATOM 4181 O O . ILE B 1 40 ? -8.590 8.004 65.367 1.00 19.49 34 ILE B O 1
ATOM 4186 N N . THR B 1 41 ? -10.704 8.660 64.986 1.00 17.13 35 THR B N 1
ATOM 4187 C CA . THR B 1 41 ? -11.271 7.542 65.753 1.00 16.29 35 THR B CA 1
ATOM 4188 C C . THR B 1 41 ? -10.669 6.165 65.419 1.00 15.34 35 THR B C 1
ATOM 4189 O O . THR B 1 41 ? -10.228 5.441 66.323 1.00 16.76 35 THR B O 1
ATOM 4193 N N . PRO B 1 42 ? -10.667 5.783 64.133 1.00 15.59 36 PRO B N 1
ATOM 4194 C CA . PRO B 1 42 ? -10.095 4.468 63.808 1.00 20.09 36 PRO B CA 1
ATOM 4195 C C . PRO B 1 42 ? -8.572 4.411 63.903 1.00 25.14 36 PRO B C 1
ATOM 4196 O O . PRO B 1 42 ? -8.019 3.316 63.770 1.00 18.86 36 PRO B O 1
ATOM 4200 N N . ASN B 1 43 ? -7.918 5.549 64.140 1.00 15.16 37 ASN B N 1
ATOM 4201 C CA . ASN B 1 43 ? -6.455 5.615 64.145 1.00 15.27 37 ASN B CA 1
ATOM 4202 C C . ASN B 1 43 ? -5.770 5.757 65.499 1.00 23.29 37 ASN B C 1
ATOM 4203 O O . ASN B 1 43 ? -4.537 5.813 65.568 1.00 20.65 37 ASN B O 1
ATOM 4208 N N . THR B 1 44 ? -6.559 5.801 66.571 1.00 16.11 38 THR B N 1
ATOM 4209 C CA . THR B 1 44 ? -6.002 6.018 67.902 1.00 23.87 38 THR B CA 1
ATOM 4210 C C . THR B 1 44 ? -5.031 4.916 68.320 1.00 27.17 38 THR B C 1
ATOM 4211 O O . THR B 1 44 ? -4.209 5.119 69.208 1.00 27.48 38 THR B O 1
ATOM 4215 N N . LYS B 1 45 ? -5.121 3.750 67.684 1.00 19.07 39 LYS B N 1
ATOM 4216 C CA . LYS B 1 45 ? -4.238 2.644 68.045 1.00 19.03 39 LYS B CA 1
ATOM 4217 C C . LYS B 1 45 ? -3.120 2.377 67.026 1.00 18.10 39 LYS B C 1
ATOM 4218 O O . LYS B 1 45 ? -2.458 1.341 67.078 1.00 23.10 39 LYS B O 1
ATOM 4224 N N . THR B 1 46 ? -2.902 3.314 66.112 1.00 17.39 40 THR B N 1
ATOM 4225 C CA . THR B 1 46 ? -1.755 3.229 65.214 1.00 17.32 40 THR B CA 1
ATOM 4226 C C . THR B 1 46 ? -0.501 3.560 66.013 1.00 22.26 40 THR B C 1
ATOM 4227 O O . THR B 1 46 ? -0.570 4.302 66.984 1.00 21.41 40 THR B O 1
ATOM 4231 N N . GLU B 1 47 ? 0.641 3.005 65.607 1.00 23.75 41 GLU B N 1
ATOM 4232 C CA . GLU B 1 47 ? 1.907 3.289 66.282 1.00 22.34 41 GLU B CA 1
ATOM 4233 C C . GLU B 1 47 ? 2.081 4.789 66.463 1.00 20.34 41 GLU B C 1
ATOM 4234 O O . GLU B 1 47 ? 2.417 5.257 67.548 1.00 18.71 41 GLU B O 1
ATOM 4240 N N . TYR B 1 48 ? 1.822 5.531 65.390 1.00 17.57 42 TYR B N 1
ATOM 4241 C CA . TYR B 1 48 ? 2.060 6.969 65.354 1.00 17.19 42 TYR B CA 1
ATOM 4242 C C . TYR B 1 48 ? 1.254 7.744 66.401 1.00 17.88 42 TYR B C 1
ATOM 4243 O O . TYR B 1 48 ? 1.819 8.497 67.195 1.00 19.18 42 TYR B O 1
ATOM 4252 N N . LEU B 1 49 ? -0.091 7.546 66.385 1.00 16.75 43 LEU B N 1
ATOM 4253 C CA . LEU B 1 49 ? -0.857 8.286 67.382 1.00 16.72 43 LEU B CA 1
ATOM 4254 C C . LEU B 1 49 ? -0.747 7.664 68.768 1.00 20.52 43 LEU B C 1
ATOM 4255 O O . LEU B 1 49 ? -0.860 8.366 69.777 1.00 23.42 43 LEU B O 1
ATOM 4260 N N . GLN B 1 50 ? -0.426 6.504 68.928 1.00 18.67 44 GLN B N 1
ATOM 4261 C CA . GLN B 1 50 ? -0.141 5.982 70.261 1.00 19.76 44 GLN B CA 1
ATOM 4262 C C . GLN B 1 50 ? 1.042 6.715 70.875 1.00 24.82 44 GLN B C 1
ATOM 4263 O O . GLN B 1 50 ? 1.069 6.959 72.078 1.00 28.18 44 GLN B O 1
ATOM 4269 N N . ARG B 1 51 ? 2.029 7.042 70.043 1.00 27.42 45 ARG B N 1
ATOM 4270 C CA . ARG B 1 51 ? 3.245 7.708 70.513 1.00 27.23 45 ARG B CA 1
ATOM 4271 C C . ARG B 1 51 ? 2.889 9.000 71.232 1.00 34.90 45 ARG B C 1
ATOM 4272 O O . ARG B 1 51 ? 3.486 9.342 72.247 1.00 33.42 45 ARG B O 1
ATOM 4280 N N . PHE B 1 52 ? 1.901 9.712 70.703 1.00 34.76 46 PHE B N 1
ATOM 4281 C CA . PHE B 1 52 ? 1.479 10.976 71.290 1.00 34.31 46 PHE B CA 1
ATOM 4282 C C . PHE B 1 52 ? 0.246 10.799 72.164 1.00 31.81 46 PHE B C 1
ATOM 4283 O O . PHE B 1 52 ? -0.525 11.732 72.390 1.00 34.21 46 PHE B O 1
ATOM 4291 N N . LEU B 1 53 ? 0.079 9.578 72.659 1.00 39.82 47 LEU B N 1
ATOM 4292 C CA . LEU B 1 53 ? -0.875 9.309 73.730 1.00 40.27 47 LEU B CA 1
ATOM 4293 C C . LEU B 1 53 ? -2.295 9.719 73.354 1.00 37.64 47 LEU B C 1
ATOM 4294 O O . LEU B 1 53 ? -3.113 10.037 74.218 1.00 41.16 47 LEU B O 1
ATOM 4299 N N . ILE B 1 54 ? -2.569 9.726 72.056 1.00 25.76 48 ILE B N 1
ATOM 4300 C CA . ILE B 1 54 ? -3.923 9.891 71.555 1.00 34.49 48 ILE B CA 1
ATOM 4301 C C . ILE B 1 54 ? -4.636 8.552 71.680 1.00 46.29 48 ILE B C 1
ATOM 4302 O O . ILE B 1 54 ? -4.593 7.731 70.763 1.00 51.61 48 ILE B O 1
ATOM 4307 N N . ASP B 1 55 ? -5.316 8.387 72.799 1.00 39.92 49 ASP B N 1
ATOM 4308 C CA . ASP B 1 55 ? -5.971 7.145 73.070 1.00 44.96 49 ASP B CA 1
ATOM 4309 C C . ASP B 1 55 ? -7.434 7.092 72.750 1.00 44.22 49 ASP B C 1
ATOM 4310 O O . ASP B 1 55 ? -8.051 6.048 72.786 1.00 46.87 49 ASP B O 1
ATOM 4315 N N . ARG B 1 56 ? -7.988 8.254 72.500 1.00 46.56 50 ARG B N 1
ATOM 4316 C CA . ARG B 1 56 ? -9.354 8.417 72.076 1.00 51.24 50 ARG B CA 1
ATOM 4317 C C . ARG B 1 56 ? -9.463 9.685 71.319 1.00 48.80 50 ARG B C 1
ATOM 4318 O O . ARG B 1 56 ? -8.556 10.505 71.368 1.00 45.95 50 ARG B O 1
ATOM 4326 N N . PHE B 1 57 ? -10.610 9.853 70.667 1.00 41.53 51 PHE B N 1
ATOM 4327 C CA . PHE B 1 57 ? -10.912 11.087 70.052 1.00 37.39 51 PHE B CA 1
ATOM 4328 C C . PHE B 1 57 ? -11.275 12.148 71.054 1.00 33.70 51 PHE B C 1
ATOM 4329 O O . PHE B 1 57 ? -12.248 12.041 71.714 1.00 32.40 51 PHE B O 1
ATOM 4337 N N . ASP B 1 58 ? -10.460 13.173 71.077 1.00 32.07 52 ASP B N 1
ATOM 4338 C CA . ASP B 1 58 ? -10.656 14.356 71.838 1.00 30.97 52 ASP B CA 1
ATOM 4339 C C . ASP B 1 58 ? -9.970 15.470 71.123 1.00 27.00 52 ASP B C 1
ATOM 4340 O O . ASP B 1 58 ? -8.793 15.455 71.010 1.00 26.46 52 ASP B O 1
ATOM 4345 N N . LYS B 1 59 ? -10.726 16.453 70.668 1.00 28.68 53 LYS B N 1
ATOM 4346 C CA . LYS B 1 59 ? -10.148 17.483 69.818 1.00 29.54 53 LYS B CA 1
ATOM 4347 C C . LYS B 1 59 ? -9.055 18.272 70.523 1.00 27.78 53 LYS B C 1
ATOM 4348 O O . LYS B 1 59 ? -8.040 18.605 69.917 1.00 25.53 53 LYS B O 1
ATOM 4354 N N . GLU B 1 60 ? -9.264 18.578 71.801 1.00 28.44 54 GLU B N 1
ATOM 4355 C CA . GLU B 1 60 ? -8.261 19.309 72.577 1.00 29.96 54 GLU B CA 1
ATOM 4356 C C . GLU B 1 60 ? -7.009 18.484 72.851 1.00 21.28 54 GLU B C 1
ATOM 4357 O O . GLU B 1 60 ? -5.907 19.014 72.853 1.00 25.33 54 GLU B O 1
ATOM 4363 N N . LEU B 1 61 ? -7.182 17.189 73.093 1.00 21.73 55 LEU B N 1
ATOM 4364 C CA . LEU B 1 61 ? -6.036 16.301 73.282 1.00 19.11 55 LEU B CA 1
ATOM 4365 C C . LEU B 1 61 ? -5.204 16.240 71.995 1.00 23.91 55 LEU B C 1
ATOM 4366 O O . LEU B 1 61 ? -3.972 16.299 72.024 1.00 22.77 55 LEU B O 1
ATOM 4371 N N . PHE B 1 62 ? -5.894 16.124 70.865 1.00 24.41 56 PHE B N 1
ATOM 4372 C CA . PHE B 1 62 ? -5.242 16.122 69.558 1.00 21.61 56 PHE B CA 1
ATOM 4373 C C . PHE B 1 62 ? -4.425 17.397 69.385 1.00 19.62 56 PHE B C 1
ATOM 4374 O O . PHE B 1 62 ? -3.245 17.344 69.083 1.00 17.74 56 PHE B O 1
ATOM 4382 N N . LYS B 1 63 ? -5.050 18.551 69.599 1.00 18.32 57 LYS B N 1
ATOM 4383 C CA . LYS B 1 63 ? -4.340 19.809 69.434 1.00 20.40 57 LYS B CA 1
ATOM 4384 C C . LYS B 1 63 ? -3.156 19.958 70.394 1.00 20.56 57 LYS B C 1
ATOM 4385 O O . LYS B 1 63 ? -2.129 20.535 70.040 1.00 19.57 57 LYS B O 1
ATOM 4391 N N . LYS B 1 64 ? -3.288 19.427 71.605 1.00 23.00 58 LYS B N 1
ATOM 4392 C CA . LYS B 1 64 ? -2.215 19.590 72.581 1.00 23.08 58 LYS B CA 1
ATOM 4393 C C . LYS B 1 64 ? -1.050 18.634 72.351 1.00 24.82 58 LYS B C 1
ATOM 4394 O O . LYS B 1 64 ? 0.115 19.005 72.534 1.00 23.60 58 LYS B O 1
ATOM 4400 N N . ASN B 1 65 ? -1.367 17.407 71.943 1.00 22.79 59 ASN B N 1
ATOM 4401 C CA . ASN B 1 65 ? -0.385 16.325 71.941 1.00 22.48 59 ASN B CA 1
ATOM 4402 C C . ASN B 1 65 ? 0.239 15.995 70.584 1.00 19.26 59 ASN B C 1
ATOM 4403 O O . ASN B 1 65 ? 1.402 15.595 70.514 1.00 17.86 59 ASN B O 1
ATOM 4408 N N . VAL B 1 66 ? -0.536 16.129 69.511 1.00 16.97 60 VAL B N 1
ATOM 4409 C CA . VAL B 1 66 ? -0.030 15.770 68.184 1.00 16.24 60 VAL B CA 1
ATOM 4410 C C . VAL B 1 66 ? 0.777 16.925 67.617 1.00 17.98 60 VAL B C 1
ATOM 4411 O O . VAL B 1 66 ? 0.279 18.041 67.506 1.00 17.81 60 VAL B O 1
ATOM 4415 N N . PRO B 1 67 ? 2.042 16.668 67.270 1.00 16.25 61 PRO B N 1
ATOM 4416 C CA . PRO B 1 67 ? 2.910 17.763 66.828 1.00 23.28 61 PRO B CA 1
ATOM 4417 C C . PRO B 1 67 ? 2.617 18.201 65.400 1.00 22.66 61 PRO B C 1
ATOM 4418 O O . PRO B 1 67 ? 2.219 17.384 64.570 1.00 18.67 61 PRO B O 1
ATOM 4422 N N . ILE B 1 68 ? 2.788 19.490 65.137 1.00 18.11 62 ILE B N 1
ATOM 4423 C CA . ILE B 1 68 ? 2.745 20.016 63.783 1.00 15.30 62 ILE B CA 1
ATOM 4424 C C . ILE B 1 68 ? 4.089 19.674 63.150 1.00 20.68 62 ILE B C 1
ATOM 4425 O O . ILE B 1 68 ? 5.140 20.009 63.698 1.00 22.76 62 ILE B O 1
ATOM 4430 N N . VAL B 1 69 ? 4.053 19.001 62.005 1.00 15.55 63 VAL B N 1
ATOM 4431 C CA . VAL B 1 69 ? 5.254 18.386 61.440 1.00 17.87 63 VAL B CA 1
ATOM 4432 C C . VAL B 1 69 ? 5.533 18.834 60.017 1.00 20.88 63 VAL B C 1
ATOM 4433 O O . VAL B 1 69 ? 4.642 19.305 59.310 1.00 20.63 63 VAL B O 1
ATOM 4437 N N . SER B 1 70 ? 6.795 18.713 59.622 1.00 20.09 64 SER B N 1
ATOM 4438 C CA . SER B 1 70 ? 7.190 18.845 58.235 1.00 21.23 64 SER B CA 1
ATOM 4439 C C . SER B 1 70 ? 7.378 17.436 57.693 1.00 20.16 64 SER B C 1
ATOM 4440 O O . SER B 1 70 ? 7.478 16.473 58.454 1.00 17.22 64 SER B O 1
ATOM 4443 N N . TYR B 1 71 ? 7.438 17.330 56.372 1.00 20.39 65 TYR B N 1
ATOM 4444 C CA . TYR B 1 71 ? 7.680 16.066 55.697 1.00 16.61 65 TYR B CA 1
ATOM 4445 C C . TYR B 1 71 ? 8.915 15.381 56.258 1.00 17.95 65 TYR B C 1
ATOM 4446 O O . TYR B 1 71 ? 8.905 14.179 56.531 1.00 22.63 65 TYR B O 1
ATOM 4455 N N . GLU B 1 72 ? 9.986 16.148 56.435 1.00 16.68 66 GLU B N 1
ATOM 4456 C CA . GLU B 1 72 ? 11.213 15.600 56.994 1.00 24.80 66 GLU B CA 1
ATOM 4457 C C . GLU B 1 72 ? 10.999 14.959 58.371 1.00 20.03 66 GLU B C 1
ATOM 4458 O O . GLU B 1 72 ? 11.624 13.953 58.688 1.00 20.44 66 GLU B O 1
ATOM 4464 N N . ASP B 1 73 ? 10.125 15.549 59.183 1.00 19.71 67 ASP B N 1
ATOM 4465 C CA . ASP B 1 73 ? 9.859 15.036 60.522 1.00 24.76 67 ASP B CA 1
ATOM 4466 C C . ASP B 1 73 ? 9.289 13.626 60.496 1.00 26.60 67 ASP B C 1
ATOM 4467 O O . ASP B 1 73 ? 9.629 12.808 61.338 1.00 24.47 67 ASP B O 1
ATOM 4472 N N . ILE B 1 74 ? 8.413 13.342 59.538 1.00 23.14 68 ILE B N 1
ATOM 4473 C CA . ILE B 1 74 ? 7.732 12.049 59.525 1.00 28.57 68 ILE B CA 1
ATOM 4474 C C . ILE B 1 74 ? 8.240 11.087 58.449 1.00 24.93 68 ILE B C 1
ATOM 4475 O O . ILE B 1 74 ? 7.709 9.988 58.284 1.00 21.35 68 ILE B O 1
ATOM 4480 N N . LYS B 1 75 ? 9.281 11.495 57.733 1.00 23.67 69 LYS B N 1
ATOM 4481 C CA . LYS B 1 75 ? 9.834 10.675 56.656 1.00 28.83 69 LYS B CA 1
ATOM 4482 C C . LYS B 1 75 ? 10.216 9.253 57.101 1.00 25.89 69 LYS B C 1
ATOM 4483 O O . LYS B 1 75 ? 10.021 8.305 56.345 1.00 25.03 69 LYS B O 1
ATOM 4489 N N . PRO B 1 76 ? 10.764 9.103 58.320 1.00 27.36 70 PRO B N 1
ATOM 4490 C CA . PRO B 1 76 ? 11.075 7.763 58.827 1.00 27.08 70 PRO B CA 1
ATOM 4491 C C . PRO B 1 76 ? 9.868 6.821 58.841 1.00 27.93 70 PRO B C 1
ATOM 4492 O O . PRO B 1 76 ? 10.044 5.627 58.578 1.00 24.26 70 PRO B O 1
ATOM 4496 N N . TYR B 1 77 ? 8.677 7.341 59.145 1.00 22.84 71 TYR B N 1
ATOM 4497 C CA . TYR B 1 77 ? 7.460 6.530 59.101 1.00 22.09 71 TYR B CA 1
ATOM 4498 C C . TYR B 1 77 ? 7.058 6.223 57.660 1.00 21.29 71 TYR B C 1
ATOM 4499 O O . TYR B 1 77 ? 6.703 5.095 57.328 1.00 19.74 71 TYR B O 1
ATOM 4508 N N . LEU B 1 78 ? 7.118 7.234 56.802 1.00 21.27 72 LEU B N 1
ATOM 4509 C CA . LEU B 1 78 ? 6.783 7.050 55.399 1.00 20.03 72 LEU B CA 1
ATOM 4510 C C . LEU B 1 78 ? 7.724 6.048 54.725 1.00 19.43 72 LEU B C 1
ATOM 4511 O O . LEU B 1 78 ? 7.283 5.197 53.950 1.00 18.26 72 LEU B O 1
ATOM 4516 N N . ASP B 1 79 ? 9.018 6.155 55.023 1.00 19.56 73 ASP B N 1
ATOM 4517 C CA . ASP B 1 79 ? 10.016 5.214 54.513 1.00 22.38 73 ASP B CA 1
ATOM 4518 C C . ASP B 1 79 ? 9.634 3.765 54.814 1.00 21.01 73 ASP B C 1
ATOM 4519 O O . ASP B 1 79 ? 9.784 2.880 53.970 1.00 19.46 73 ASP B O 1
ATOM 4524 N N . ARG B 1 80 ? 9.153 3.524 56.029 1.00 18.29 74 ARG B N 1
ATOM 4525 C CA . ARG B 1 80 ? 8.818 2.163 56.451 1.00 18.71 74 ARG B CA 1
ATOM 4526 C C . ARG B 1 80 ? 7.684 1.592 55.604 1.00 18.12 74 ARG B C 1
ATOM 4527 O O . ARG B 1 80 ? 7.728 0.437 55.198 1.00 19.66 74 ARG B O 1
ATOM 4535 N N . VAL B 1 81 ? 6.673 2.414 55.343 1.00 17.27 75 VAL B N 1
ATOM 4536 C CA . VAL B 1 81 ? 5.536 2.003 54.527 1.00 19.25 75 VAL B CA 1
ATOM 4537 C C . VAL B 1 81 ? 5.966 1.829 53.064 1.00 19.86 75 VAL B C 1
ATOM 4538 O O . VAL B 1 81 ? 5.624 0.835 52.420 1.00 16.66 75 VAL B O 1
ATOM 4542 N N . VAL B 1 82 ? 6.747 2.784 52.554 1.00 16.47 76 VAL B N 1
ATOM 4543 C CA . VAL B 1 82 ? 7.300 2.697 51.200 1.00 17.07 76 VAL B CA 1
ATOM 4544 C C . VAL B 1 82 ? 8.081 1.406 50.972 1.00 17.22 76 VAL B C 1
ATOM 4545 O O . VAL B 1 82 ? 8.062 0.843 49.876 1.00 22.46 76 VAL B O 1
ATOM 4549 N N . ASN B 1 83 ? 8.754 0.932 52.016 1.00 17.98 77 ASN B N 1
ATOM 4550 C CA . ASN B 1 83 ? 9.545 -0.291 51.932 1.00 19.96 77 ASN B CA 1
ATOM 4551 C C . ASN B 1 83 ? 8.769 -1.575 52.205 1.00 26.14 77 ASN B C 1
ATOM 4552 O O . ASN B 1 83 ? 9.313 -2.669 52.069 1.00 24.86 77 ASN B O 1
ATOM 4557 N N . GLY B 1 84 ? 7.504 -1.447 52.592 1.00 22.56 78 GLY B N 1
ATOM 4558 C CA . GLY B 1 84 ? 6.639 -2.611 52.674 1.00 21.54 78 GLY B CA 1
ATOM 4559 C C . GLY B 1 84 ? 6.087 -2.958 54.042 1.00 21.37 78 GLY B C 1
ATOM 4560 O O . GLY B 1 84 ? 5.395 -3.971 54.187 1.00 23.66 78 GLY B O 1
ATOM 4561 N N . GLU B 1 85 ? 6.382 -2.143 55.050 1.00 18.96 79 GLU B N 1
ATOM 4562 C CA . GLU B 1 85 ? 5.824 -2.391 56.379 1.00 21.45 79 GLU B CA 1
ATOM 4563 C C . GLU B 1 85 ? 4.323 -2.071 56.368 1.00 20.21 79 GLU B C 1
ATOM 4564 O O . GLU B 1 85 ? 3.874 -1.239 55.587 1.00 18.66 79 GLU B O 1
ATOM 4570 N N . SER B 1 86 ? 3.549 -2.766 57.201 1.00 18.78 80 SER B N 1
ATOM 4571 C CA . SER B 1 86 ? 2.117 -2.524 57.279 1.00 18.20 80 SER B CA 1
ATOM 4572 C C . SER B 1 86 ? 1.820 -1.043 57.482 1.00 17.45 80 SER B C 1
ATOM 4573 O O . SER B 1 86 ? 2.415 -0.389 58.349 1.00 17.98 80 SER B O 1
ATOM 4576 N N . SER B 1 87 ? 0.883 -0.520 56.696 1.00 16.69 81 SER B N 1
ATOM 4577 C CA A SER B 1 87 ? 0.534 0.891 56.784 0.70 16.00 81 SER B CA 1
ATOM 4578 C CA B SER B 1 87 ? 0.519 0.889 56.777 0.30 16.00 81 SER B CA 1
ATOM 4579 C C . SER B 1 87 ? -0.120 1.279 58.113 1.00 16.06 81 SER B C 1
ATOM 4580 O O . SER B 1 87 ? -0.272 2.457 58.406 1.00 17.41 81 SER B O 1
ATOM 4585 N N . ASP B 1 88 ? -0.506 0.290 58.912 1.00 16.63 82 ASP B N 1
ATOM 4586 C CA . ASP B 1 88 ? -1.125 0.584 60.212 1.00 16.77 82 ASP B CA 1
ATOM 4587 C C . ASP B 1 88 ? -0.182 1.266 61.206 1.00 18.25 82 ASP B C 1
ATOM 4588 O O . ASP B 1 88 ? -0.588 1.671 62.296 1.00 19.24 82 ASP B O 1
ATOM 4593 N N . VAL B 1 89 ? 1.075 1.422 60.809 1.00 22.86 83 VAL B N 1
ATOM 4594 C CA . VAL B 1 89 ? 1.979 2.286 61.549 1.00 20.47 83 VAL B CA 1
ATOM 4595 C C . VAL B 1 89 ? 1.424 3.707 61.588 1.00 16.69 83 VAL B C 1
ATOM 4596 O O . VAL B 1 89 ? 1.612 4.415 62.579 1.00 16.85 83 VAL B O 1
ATOM 4600 N N . ILE B 1 90 ? 0.735 4.123 60.521 1.00 15.98 84 ILE B N 1
ATOM 4601 C CA . ILE B 1 90 ? 0.188 5.487 60.471 1.00 15.35 84 ILE B CA 1
ATOM 4602 C C . ILE B 1 90 ? -1.293 5.618 60.103 1.00 18.52 84 ILE B C 1
ATOM 4603 O O . ILE B 1 90 ? -1.907 6.661 60.370 1.00 14.42 84 ILE B O 1
ATOM 4608 N N . SER B 1 91 ? -1.871 4.572 59.516 1.00 14.82 85 SER B N 1
ATOM 4609 C CA . SER B 1 91 ? -3.238 4.651 58.977 1.00 14.34 85 SER B CA 1
ATOM 4610 C C . SER B 1 91 ? -3.994 3.314 59.041 1.00 14.70 85 SER B C 1
ATOM 4611 O O . SER B 1 91 ? -3.506 2.293 58.543 1.00 16.65 85 SER B O 1
ATOM 4614 N N . ALA B 1 92 ? -5.185 3.338 59.635 1.00 18.57 86 ALA B N 1
ATOM 4615 C CA . ALA B 1 92 ? -6.061 2.163 59.722 1.00 16.86 86 ALA B CA 1
ATOM 4616 C C . ALA B 1 92 ? -6.750 1.911 58.388 1.00 14.70 86 ALA B C 1
ATOM 4617 O O . ALA B 1 92 ? -7.412 0.889 58.188 1.00 17.25 86 ALA B O 1
ATOM 4619 N N . ARG B 1 93 ? -6.624 2.888 57.498 1.00 14.06 87 ARG B N 1
ATOM 4620 C CA A ARG B 1 93 ? -7.101 2.766 56.125 0.57 13.68 87 ARG B CA 1
ATOM 4621 C CA B ARG B 1 93 ? -7.090 2.756 56.126 0.43 13.68 87 ARG B CA 1
ATOM 4622 C C . ARG B 1 93 ? -5.900 2.385 55.254 1.00 16.97 87 ARG B C 1
ATOM 4623 O O . ARG B 1 93 ? -4.995 3.187 55.063 1.00 15.50 87 ARG B O 1
ATOM 4638 N N . THR B 1 94 ? -5.894 1.157 54.745 1.00 14.06 88 THR B N 1
ATOM 4639 C CA . THR B 1 94 ? -4.726 0.625 54.050 1.00 14.25 88 THR B CA 1
ATOM 4640 C C . THR B 1 94 ? -4.150 1.575 53.001 1.00 13.74 88 THR B C 1
ATOM 4641 O O . THR B 1 94 ? -4.878 2.099 52.170 1.00 14.04 88 THR B O 1
ATOM 4645 N N . ILE B 1 95 ? -2.839 1.788 53.049 1.00 13.84 89 ILE B N 1
ATOM 4646 C CA A ILE B 1 95 ? -2.139 2.520 51.988 0.33 13.45 89 ILE B CA 1
ATOM 4647 C CA B ILE B 1 95 ? -2.149 2.526 51.988 0.67 13.45 89 ILE B CA 1
ATOM 4648 C C . ILE B 1 95 ? -1.870 1.610 50.786 1.00 13.59 89 ILE B C 1
ATOM 4649 O O . ILE B 1 95 ? -1.179 0.593 50.907 1.00 14.18 89 ILE B O 1
ATOM 4658 N N . THR B 1 96 ? -2.428 1.966 49.632 1.00 13.09 90 THR B N 1
ATOM 4659 C CA . THR B 1 96 ? -2.363 1.113 48.448 1.00 13.20 90 THR B CA 1
ATOM 4660 C C . THR B 1 96 ? -1.552 1.718 47.313 1.00 12.94 90 THR B C 1
ATOM 4661 O O . THR B 1 96 ? -1.520 1.172 46.208 1.00 12.97 90 THR B O 1
ATOM 4665 N N . GLY B 1 97 ? -0.898 2.841 47.593 1.00 12.74 91 GLY B N 1
ATOM 4666 C CA . GLY B 1 97 ? -0.027 3.485 46.622 1.00 16.63 91 GLY B CA 1
ATOM 4667 C C . GLY B 1 97 ? 0.550 4.761 47.206 1.00 16.37 91 GLY B C 1
ATOM 4668 O O . GLY B 1 97 ? 0.284 5.100 48.368 1.00 14.93 91 GLY B O 1
ATOM 4669 N N . PHE B 1 98 ? 1.332 5.481 46.407 1.00 13.83 92 PHE B N 1
ATOM 4670 C CA . PHE B 1 98 ? 1.893 6.744 46.856 1.00 13.52 92 PHE B CA 1
ATOM 4671 C C . PHE B 1 98 ? 1.722 7.821 45.799 1.00 16.57 92 PHE B C 1
ATOM 4672 O O . PHE B 1 98 ? 1.542 7.520 44.612 1.00 12.88 92 PHE B O 1
ATOM 4680 N N . LEU B 1 99 ? 1.754 9.076 46.237 1.00 13.21 93 LEU B N 1
ATOM 4681 C CA . LEU B 1 99 ? 1.752 10.185 45.286 1.00 17.97 93 LEU B CA 1
ATOM 4682 C C . LEU B 1 99 ? 3.118 10.853 45.242 1.00 20.01 93 LEU B C 1
ATOM 4683 O O . LEU B 1 99 ? 3.721 11.137 46.281 1.00 15.92 93 LEU B O 1
ATOM 4688 N N . LEU B 1 100 ? 3.607 11.088 44.030 1.00 16.59 94 LEU B N 1
ATOM 4689 C CA . LEU B 1 100 ? 4.851 11.818 43.834 1.00 16.10 94 LEU B CA 1
ATOM 4690 C C . LEU B 1 100 ? 4.565 13.308 43.786 1.00 21.66 94 LEU B C 1
ATOM 4691 O O . LEU B 1 100 ? 3.783 13.775 42.957 1.00 25.33 94 LEU B O 1
ATOM 4696 N N . SER B 1 101 ? 5.196 14.055 44.677 1.00 21.30 95 SER B N 1
ATOM 4697 C CA . SER B 1 101 ? 5.025 15.497 44.698 1.00 19.86 95 SER B CA 1
ATOM 4698 C C . SER B 1 101 ? 6.075 16.147 43.811 1.00 25.57 95 SER B C 1
ATOM 4699 O O . SER B 1 101 ? 7.147 15.584 43.591 1.00 21.03 95 SER B O 1
ATOM 4702 N N . SER B 1 102 ? 5.768 17.330 43.294 1.00 25.28 96 SER B N 1
ATOM 4703 C CA . SER B 1 102 ? 6.750 18.070 42.516 1.00 36.79 96 SER B CA 1
ATOM 4704 C C . SER B 1 102 ? 7.718 18.733 43.487 1.00 40.78 96 SER B C 1
ATOM 4705 O O . SER B 1 102 ? 8.770 19.237 43.092 1.00 39.54 96 SER B O 1
ATOM 4708 N N . GLY B 1 103 ? 7.361 18.709 44.767 1.00 34.81 97 GLY B N 1
ATOM 4709 C CA . GLY B 1 103 ? 8.263 19.153 45.813 1.00 33.71 97 GLY B CA 1
ATOM 4710 C C . GLY B 1 103 ? 9.333 18.110 46.074 1.00 40.99 97 GLY B C 1
ATOM 4711 O O . GLY B 1 103 ? 9.118 16.921 45.852 1.00 40.80 97 GLY B O 1
ATOM 4712 N N . THR B 1 104 ? 10.492 18.547 46.551 1.00 46.66 98 THR B N 1
ATOM 4713 C CA . THR B 1 104 ? 11.604 17.627 46.751 1.00 47.11 98 THR B CA 1
ATOM 4714 C C . THR B 1 104 ? 12.190 17.693 48.158 1.00 50.64 98 THR B C 1
ATOM 4715 O O . THR B 1 104 ? 12.086 18.713 48.843 1.00 47.62 98 THR B O 1
ATOM 4719 N N . SER B 1 105 ? 12.792 16.585 48.582 1.00 54.02 99 SER B N 1
ATOM 4720 C CA . SER B 1 105 ? 13.576 16.541 49.808 1.00 57.53 99 SER B CA 1
ATOM 4721 C C . SER B 1 105 ? 14.894 15.849 49.481 1.00 61.68 99 SER B C 1
ATOM 4722 O O . SER B 1 105 ? 14.938 14.633 49.280 1.00 63.90 99 SER B O 1
ATOM 4725 N N . GLY B 1 106 ? 15.962 16.635 49.404 1.00 63.70 100 GLY B N 1
ATOM 4726 C CA . GLY B 1 106 ? 17.250 16.123 48.976 1.00 63.42 100 GLY B CA 1
ATOM 4727 C C . GLY B 1 106 ? 17.266 15.906 47.475 1.00 63.54 100 GLY B C 1
ATOM 4728 O O . GLY B 1 106 ? 17.881 14.961 46.979 1.00 64.55 100 GLY B O 1
ATOM 4729 N N . GLY B 1 107 ? 16.579 16.782 46.748 1.00 62.72 101 GLY B N 1
ATOM 4730 C CA . GLY B 1 107 ? 16.491 16.665 45.304 1.00 62.83 101 GLY B CA 1
ATOM 4731 C C . GLY B 1 107 ? 15.713 15.434 44.884 1.00 61.52 101 GLY B C 1
ATOM 4732 O O . GLY B 1 107 ? 15.604 15.123 43.694 1.00 56.53 101 GLY B O 1
ATOM 4733 N N . ALA B 1 108 ? 15.180 14.725 45.875 1.00 59.86 102 ALA B N 1
ATOM 4734 C CA . ALA B 1 108 ? 14.341 13.561 45.634 1.00 51.72 102 ALA B CA 1
ATOM 4735 C C . ALA B 1 108 ? 12.885 13.962 45.819 1.00 47.70 102 ALA B C 1
ATOM 4736 O O . ALA B 1 108 ? 12.538 14.620 46.802 1.00 48.73 102 ALA B O 1
ATOM 4738 N N . GLN B 1 109 ? 12.036 13.585 44.870 1.00 37.12 103 GLN B N 1
ATOM 4739 C CA . GLN B 1 109 ? 10.622 13.911 44.972 1.00 32.48 103 GLN B CA 1
ATOM 4740 C C . GLN B 1 109 ? 10.047 13.338 46.259 1.00 26.07 103 GLN B C 1
ATOM 4741 O O . GLN B 1 109 ? 10.368 12.219 46.646 1.00 23.25 103 GLN B O 1
ATOM 4747 N N . LYS B 1 110 ? 9.194 14.112 46.919 1.00 23.35 104 LYS B N 1
ATOM 4748 C CA . LYS B 1 110 ? 8.506 13.612 48.094 1.00 28.91 104 LYS B CA 1
ATOM 4749 C C . LYS B 1 110 ? 7.470 12.578 47.670 1.00 24.89 104 LYS B C 1
ATOM 4750 O O . LYS B 1 110 ? 6.827 12.719 46.623 1.00 21.76 104 LYS B O 1
ATOM 4756 N N . MET B 1 111 ? 7.337 11.526 48.473 1.00 20.45 105 MET B N 1
ATOM 4757 C CA . MET B 1 111 ? 6.285 10.537 48.283 1.00 22.49 105 MET B CA 1
ATOM 4758 C C . MET B 1 111 ? 5.287 10.603 49.422 1.00 19.62 105 MET B C 1
ATOM 4759 O O . MET B 1 111 ? 5.647 10.392 50.577 1.00 23.96 105 MET B O 1
ATOM 4764 N N . MET B 1 112 ? 4.035 10.885 49.090 1.00 17.43 106 MET B N 1
ATOM 4765 C CA . MET B 1 112 ? 2.986 10.959 50.094 1.00 16.52 106 MET B CA 1
ATOM 4766 C C . MET B 1 112 ? 2.162 9.673 50.088 1.00 17.00 106 MET B C 1
ATOM 4767 O O . MET B 1 112 ? 1.949 9.067 49.037 1.00 13.18 106 MET B O 1
ATOM 4772 N N . PRO B 1 113 ? 1.687 9.250 51.268 1.00 15.44 107 PRO B N 1
ATOM 4773 C CA . PRO B 1 113 ? 0.823 8.061 51.315 1.00 13.28 107 PRO B CA 1
ATOM 4774 C C . PRO B 1 113 ? -0.522 8.320 50.630 1.00 13.61 107 PRO B C 1
ATOM 4775 O O . PRO B 1 113 ? -1.023 9.454 50.601 1.00 12.96 107 PRO B O 1
ATOM 4779 N N . TRP B 1 114 ? -1.109 7.265 50.077 1.00 12.80 108 TRP B N 1
ATOM 4780 C CA . TRP B 1 114 ? -2.308 7.413 49.256 1.00 12.43 108 TRP B CA 1
ATOM 4781 C C . TRP B 1 114 ? -3.203 6.176 49.389 1.00 11.53 108 TRP B C 1
ATOM 4782 O O . TRP B 1 114 ? -2.724 5.068 49.651 1.00 11.99 108 TRP B O 1
ATOM 4793 N N . ASN B 1 115 ? -4.508 6.382 49.252 1.00 11.23 109 ASN B N 1
ATOM 4794 C CA . ASN B 1 115 ? -5.464 5.280 49.175 1.00 11.39 109 ASN B CA 1
ATOM 4795 C C . ASN B 1 115 ? -6.675 5.822 48.447 1.00 11.60 109 ASN B C 1
ATOM 4796 O O . ASN B 1 115 ? -6.651 6.968 48.009 1.00 13.32 109 ASN B O 1
ATOM 4801 N N . ASN B 1 116 ? -7.725 5.021 48.296 1.00 11.09 110 ASN B N 1
ATOM 4802 C CA . ASN B 1 116 ? -8.845 5.460 47.475 1.00 14.67 110 ASN B CA 1
ATOM 4803 C C . ASN B 1 116 ? -9.668 6.626 48.039 1.00 10.50 110 ASN B C 1
ATOM 4804 O O . ASN B 1 116 ? -10.468 7.221 47.311 1.00 11.68 110 ASN B O 1
ATOM 4809 N N . LYS B 1 117 ? -9.467 6.971 49.310 1.00 10.64 111 LYS B N 1
ATOM 4810 C CA . LYS B 1 117 ? -10.082 8.194 49.846 1.00 12.70 111 LYS B CA 1
ATOM 4811 C C . LYS B 1 117 ? -9.606 9.441 49.102 1.00 10.76 111 LYS B C 1
ATOM 4812 O O . LYS B 1 117 ? -10.328 10.445 48.991 1.00 11.91 111 LYS B O 1
ATOM 4818 N N . TYR B 1 118 ? -8.377 9.403 48.607 1.00 11.09 112 TYR B N 1
ATOM 4819 C CA . TYR B 1 118 ? -7.894 10.528 47.804 1.00 9.69 112 TYR B CA 1
ATOM 4820 C C . TYR B 1 118 ? -8.764 10.684 46.558 1.00 14.56 112 TYR B C 1
ATOM 4821 O O . TYR B 1 118 ? -9.155 11.791 46.186 1.00 12.83 112 TYR B O 1
ATOM 4830 N N . LEU B 1 119 ? -9.080 9.562 45.924 1.00 12.49 113 LEU B N 1
ATOM 4831 C CA . LEU B 1 119 ? -9.915 9.563 44.730 1.00 11.64 113 LEU B CA 1
ATOM 4832 C C . LEU B 1 119 ? -11.398 9.798 45.038 1.00 12.30 113 LEU B C 1
ATOM 4833 O O . LEU B 1 119 ? -12.098 10.426 44.263 1.00 10.96 113 LEU B O 1
ATOM 4838 N N . ASP B 1 120 ? -11.876 9.299 46.179 1.00 11.37 114 ASP B N 1
ATOM 4839 C CA . ASP B 1 120 ? -13.219 9.652 46.633 1.00 12.55 114 ASP B CA 1
ATOM 4840 C C . ASP B 1 120 ? -13.335 11.187 46.718 1.00 11.01 114 ASP B C 1
ATOM 4841 O O . ASP B 1 120 ? -14.302 11.781 46.245 1.00 12.33 114 ASP B O 1
ATOM 4846 N N . ASN B 1 121 ? -12.331 11.825 47.307 1.00 9.56 115 ASN B N 1
ATOM 4847 C CA . ASN B 1 121 ? -12.388 13.277 47.481 1.00 15.91 115 ASN B CA 1
ATOM 4848 C C . ASN B 1 121 ? -12.203 14.019 46.159 1.00 14.82 115 ASN B C 1
ATOM 4849 O O . ASN B 1 121 ? -12.889 15.009 45.877 1.00 12.01 115 ASN B O 1
ATOM 4854 N N . LEU B 1 122 ? -11.273 13.532 45.348 1.00 10.62 116 LEU B N 1
ATOM 4855 C CA . LEU B 1 122 ? -10.996 14.158 44.062 1.00 8.98 116 LEU B CA 1
ATOM 4856 C C . LEU B 1 122 ? -12.240 14.125 43.176 1.00 13.44 116 LEU B C 1
ATOM 4857 O O . LEU B 1 122 ? -12.611 15.131 42.557 1.00 12.19 116 LEU B O 1
ATOM 4862 N N . THR B 1 123 ? -12.912 12.973 43.121 1.00 9.71 117 THR B N 1
ATOM 4863 C CA . THR B 1 123 ? -14.098 12.879 42.278 1.00 8.80 117 THR B CA 1
ATOM 4864 C C . THR B 1 123 ? -15.286 13.670 42.851 1.00 11.94 117 THR B C 1
ATOM 4865 O O . THR B 1 123 ? -16.115 14.167 42.106 1.00 11.61 117 THR B O 1
ATOM 4869 N N . PHE B 1 124 ? -15.376 13.779 44.171 1.00 9.02 118 PHE B N 1
ATOM 4870 C CA . PHE B 1 124 ? -16.367 14.680 44.775 1.00 9.14 118 PHE B CA 1
ATOM 4871 C C . PHE B 1 124 ? -16.180 16.113 44.223 1.00 9.49 118 PHE B C 1
ATOM 4872 O O . PHE B 1 124 ? -17.138 16.819 43.888 1.00 10.90 118 PHE B O 1
ATOM 4880 N N . ILE B 1 125 ? -14.925 16.519 44.132 1.00 9.19 119 ILE B N 1
ATOM 4881 C CA . ILE B 1 125 ? -14.554 17.870 43.708 1.00 9.76 119 ILE B CA 1
ATOM 4882 C C . ILE B 1 125 ? -14.807 18.036 42.201 1.00 12.28 119 ILE B C 1
ATOM 4883 O O . ILE B 1 125 ? -15.284 19.083 41.743 1.00 12.88 119 ILE B O 1
ATOM 4888 N N . TYR B 1 126 ? -14.511 16.993 41.426 1.00 11.70 120 TYR B N 1
ATOM 4889 C CA . TYR B 1 126 ? -14.842 17.013 40.002 1.00 12.37 120 TYR B CA 1
ATOM 4890 C C . TYR B 1 126 ? -16.339 17.234 39.803 1.00 9.29 120 TYR B C 1
ATOM 4891 O O . TYR B 1 126 ? -16.745 18.059 38.981 1.00 14.39 120 TYR B O 1
ATOM 4900 N N . ASP B 1 127 ? -17.163 16.498 40.557 1.00 8.88 121 ASP B N 1
ATOM 4901 C CA . ASP B 1 127 ? -18.608 16.628 40.448 1.00 11.22 121 ASP B CA 1
ATOM 4902 C C . ASP B 1 127 ? -19.080 18.009 40.877 1.00 12.85 121 ASP B C 1
ATOM 4903 O O . ASP B 1 127 ? -19.966 18.590 40.268 1.00 14.55 121 ASP B O 1
ATOM 4908 N N . LEU B 1 128 ? -18.476 18.531 41.932 1.00 13.27 122 LEU B N 1
ATOM 4909 C CA . LEU B 1 128 ? -18.891 19.820 42.466 1.00 15.13 122 LEU B CA 1
ATOM 4910 C C . LEU B 1 128 ? -18.556 20.950 41.487 1.00 9.52 122 LEU B C 1
ATOM 4911 O O . LEU B 1 128 ? -19.392 21.826 41.209 1.00 9.93 122 LEU B O 1
ATOM 4916 N N . ARG B 1 129 ? -17.334 20.926 40.971 1.00 11.49 123 ARG B N 1
ATOM 4917 C CA . ARG B 1 129 ? -16.879 21.995 40.071 1.00 16.40 123 ARG B CA 1
ATOM 4918 C C . ARG B 1 129 ? -17.624 21.940 38.744 1.00 13.79 123 ARG B C 1
ATOM 4919 O O . ARG B 1 129 ? -17.908 22.983 38.138 1.00 12.70 123 ARG B O 1
ATOM 4927 N N . MET B 1 130 ? -17.956 20.727 38.301 1.00 9.13 124 MET B N 1
ATOM 4928 C CA . MET B 1 130 ? -18.847 20.535 37.145 1.00 16.04 124 MET B CA 1
ATOM 4929 C C . MET B 1 130 ? -20.145 21.326 37.331 1.00 13.17 124 MET B C 1
ATOM 4930 O O . MET B 1 130 ? -20.608 22.041 36.428 1.00 12.21 124 MET B O 1
ATOM 4935 N N . GLN B 1 131 ? -20.758 21.174 38.494 1.00 9.78 125 GLN B N 1
ATOM 4936 C CA . GLN B 1 131 ? -22.007 21.892 38.769 1.00 10.20 125 GLN B CA 1
ATOM 4937 C C . GLN B 1 131 ? -21.803 23.409 38.838 1.00 11.33 125 GLN B C 1
ATOM 4938 O O . GLN B 1 131 ? -22.667 24.176 38.419 1.00 11.81 125 GLN B O 1
ATOM 4944 N N . VAL B 1 132 ? -20.684 23.836 39.401 1.00 10.79 126 VAL B N 1
ATOM 4945 C CA . VAL B 1 132 ? -20.370 25.263 39.449 1.00 11.94 126 VAL B CA 1
ATOM 4946 C C . VAL B 1 132 ? -20.227 25.820 38.033 1.00 10.84 126 VAL B C 1
ATOM 4947 O O . VAL B 1 132 ? -20.774 26.871 37.719 1.00 11.22 126 VAL B O 1
ATOM 4951 N N . ILE B 1 133 ? -19.518 25.102 37.172 1.00 10.47 127 ILE B N 1
ATOM 4952 C CA . ILE B 1 133 ? -19.352 25.544 35.796 1.00 12.38 127 ILE B CA 1
ATOM 4953 C C . ILE B 1 133 ? -20.666 25.627 35.024 1.00 13.98 127 ILE B C 1
ATOM 4954 O O . ILE B 1 133 ? -20.943 26.650 34.383 1.00 15.29 127 ILE B O 1
ATOM 4959 N N . THR B 1 134 ? -21.503 24.589 35.075 1.00 12.88 128 THR B N 1
ATOM 4960 C CA A THR B 1 134 ? -22.725 24.628 34.277 0.74 13.49 128 THR B CA 1
ATOM 4961 C CA B THR B 1 134 ? -22.760 24.613 34.310 0.26 14.49 128 THR B CA 1
ATOM 4962 C C . THR B 1 134 ? -23.742 25.642 34.823 1.00 12.74 128 THR B C 1
ATOM 4963 O O . THR B 1 134 ? -24.588 26.124 34.076 1.00 12.11 128 THR B O 1
ATOM 4970 N N . LYS B 1 135 ? -23.641 25.968 36.107 1.00 11.43 129 LYS B N 1
ATOM 4971 C CA . LYS B 1 135 ? -24.509 27.009 36.668 1.00 11.94 129 LYS B CA 1
ATOM 4972 C C . LYS B 1 135 ? -24.241 28.326 35.932 1.00 12.42 129 LYS B C 1
ATOM 4973 O O . LYS B 1 135 ? -25.170 29.062 35.575 1.00 13.38 129 LYS B O 1
ATOM 4979 N N . HIS B 1 136 ? -22.967 28.614 35.701 1.00 11.91 130 HIS B N 1
ATOM 4980 C CA . HIS B 1 136 ? -22.572 29.926 35.196 1.00 13.52 130 HIS B CA 1
ATOM 4981 C C . HIS B 1 136 ? -22.264 30.011 33.708 1.00 16.11 130 HIS B C 1
ATOM 4982 O O . HIS B 1 136 ? -22.235 31.109 33.162 1.00 15.45 130 HIS B O 1
ATOM 4989 N N . VAL B 1 137 ? -22.017 28.868 33.068 1.00 13.61 131 VAL B N 1
ATOM 4990 C CA . VAL B 1 137 ? -21.624 28.843 31.656 1.00 14.00 131 VAL B CA 1
ATOM 4991 C C . VAL B 1 137 ? -22.653 28.064 30.846 1.00 19.15 131 VAL B C 1
ATOM 4992 O O . VAL B 1 137 ? -22.876 26.879 31.098 1.00 15.41 131 VAL B O 1
ATOM 4996 N N . LYS B 1 138 ? -23.272 28.727 29.877 1.00 12.56 132 LYS B N 1
ATOM 4997 C CA . LYS B 1 138 ? -24.277 28.074 29.048 1.00 12.80 132 LYS B CA 1
ATOM 4998 C C . LYS B 1 138 ? -23.616 27.366 27.858 1.00 14.09 132 LYS B C 1
ATOM 4999 O O . LYS B 1 138 ? -22.514 27.731 27.427 1.00 16.12 132 LYS B O 1
ATOM 5005 N N . GLY B 1 139 ? -24.295 26.356 27.334 1.00 15.16 133 GLY B N 1
ATOM 5006 C CA . GLY B 1 139 ? -23.913 25.779 26.059 1.00 13.95 133 GLY B CA 1
ATOM 5007 C C . GLY B 1 139 ? -22.779 24.780 26.150 1.00 19.88 133 GLY B C 1
ATOM 5008 O O . GLY B 1 139 ? -21.985 24.650 25.212 1.00 18.28 133 GLY B O 1
ATOM 5009 N N . VAL B 1 140 ? -22.691 24.074 27.275 1.00 15.82 134 VAL B N 1
ATOM 5010 C CA . VAL B 1 140 ? -21.637 23.069 27.434 1.00 13.30 134 VAL B CA 1
ATOM 5011 C C . VAL B 1 140 ? -22.157 21.638 27.573 1.00 15.78 134 VAL B C 1
ATOM 5012 O O . VAL B 1 140 ? -21.405 20.701 27.389 1.00 15.72 134 VAL B O 1
ATOM 5016 N N . GLU B 1 141 ? -23.429 21.469 27.919 1.00 18.09 135 GLU B N 1
ATOM 5017 C CA . GLU B 1 141 ? -23.913 20.141 28.293 1.00 14.06 135 GLU B CA 1
ATOM 5018 C C . GLU B 1 141 ? -24.142 19.175 27.125 1.00 18.74 135 GLU B C 1
ATOM 5019 O O . GLU B 1 141 ? -24.316 17.977 27.343 1.00 16.04 135 GLU B O 1
ATOM 5025 N N . GLU B 1 142 ? -24.137 19.681 25.895 1.00 14.58 136 GLU B N 1
ATOM 5026 C CA . GLU B 1 142 ? -24.406 18.823 24.747 1.00 13.48 136 GLU B CA 1
ATOM 5027 C C . GLU B 1 142 ? -23.140 18.451 23.976 1.00 16.74 136 GLU B C 1
ATOM 5028 O O . GLU B 1 142 ? -23.215 17.736 22.974 1.00 19.79 136 GLU B O 1
ATOM 5034 N N . GLY B 1 143 ? -21.994 18.940 24.439 1.00 13.65 137 GLY B N 1
ATOM 5035 C CA . GLY B 1 143 ? -20.746 18.779 23.710 1.00 11.22 137 GLY B CA 1
ATOM 5036 C C . GLY B 1 143 ? -19.695 18.008 24.492 1.00 14.94 137 GLY B C 1
ATOM 5037 O O . GLY B 1 143 ? -20.002 17.376 25.516 1.00 15.37 137 GLY B O 1
ATOM 5038 N N . LYS B 1 144 ? -18.452 18.080 24.018 1.00 12.77 138 LYS B N 1
ATOM 5039 C CA . LYS B 1 144 ? -17.333 17.356 24.608 1.00 9.79 138 LYS B CA 1
ATOM 5040 C C . LYS B 1 144 ? -16.169 18.287 24.897 1.00 11.73 138 LYS B C 1
ATOM 5041 O O . LYS B 1 144 ? -16.085 19.384 24.348 1.00 12.30 138 LYS B O 1
ATOM 5047 N N . GLY B 1 145 ? -15.261 17.859 25.764 1.00 12.58 139 GLY B N 1
ATOM 5048 C CA . GLY B 1 145 ? -14.068 18.649 25.997 1.00 10.98 139 GLY B CA 1
ATOM 5049 C C . GLY B 1 145 ? -12.857 18.146 25.225 1.00 12.57 139 GLY B C 1
ATOM 5050 O O . GLY B 1 145 ? -12.616 16.946 25.151 1.00 13.26 139 GLY B O 1
ATOM 5051 N N . MET B 1 146 ? -12.083 19.060 24.651 1.00 10.78 140 MET B N 1
ATOM 5052 C CA . MET B 1 146 ? -10.798 18.671 24.101 1.00 12.23 140 MET B CA 1
ATOM 5053 C C . MET B 1 146 ? -9.795 18.915 25.213 1.00 13.04 140 MET B C 1
ATOM 5054 O O . MET B 1 146 ? -9.240 20.011 25.328 1.00 15.78 140 MET B O 1
ATOM 5059 N N . MET B 1 147 ? -9.590 17.897 26.042 1.00 12.18 141 MET B N 1
ATOM 5060 C CA . MET B 1 147 ? -8.828 18.069 27.263 1.00 14.14 141 MET B CA 1
ATOM 5061 C C . MET B 1 147 ? -7.485 17.379 27.111 1.00 9.46 141 MET B C 1
ATOM 5062 O O . MET B 1 147 ? -7.402 16.167 26.885 1.00 12.84 141 MET B O 1
ATOM 5067 N N . PHE B 1 148 ? -6.436 18.178 27.219 1.00 11.44 142 PHE B N 1
ATOM 5068 C CA . PHE B 1 148 ? -5.075 17.679 27.068 1.00 10.06 142 PHE B CA 1
ATOM 5069 C C . PHE B 1 148 ? -4.627 17.093 28.396 1.00 16.02 142 PHE B C 1
ATOM 5070 O O . PHE B 1 148 ? -3.938 17.742 29.179 1.00 12.23 142 PHE B O 1
ATOM 5078 N N . LEU B 1 149 ? -5.072 15.862 28.634 1.00 11.51 143 LEU B N 1
ATOM 5079 C CA . LEU B 1 149 ? -4.846 15.149 29.890 1.00 12.81 143 LEU B CA 1
ATOM 5080 C C . LEU B 1 149 ? -3.813 14.061 29.640 1.00 13.96 143 LEU B C 1
ATOM 5081 O O . LEU B 1 149 ? -3.893 13.345 28.644 1.00 11.57 143 LEU B O 1
ATOM 5086 N N . PHE B 1 150 ? -2.836 13.942 30.533 1.00 12.62 144 PHE B N 1
ATOM 5087 C CA . PHE B 1 150 ? -1.719 13.031 30.312 1.00 10.83 144 PHE B CA 1
ATOM 5088 C C . PHE B 1 150 ? -1.533 12.089 31.481 1.00 14.71 144 PHE B C 1
ATOM 5089 O O . PHE B 1 150 ? -1.722 12.468 32.634 1.00 13.67 144 PHE B O 1
ATOM 5097 N N . THR B 1 151 ? -1.137 10.865 31.160 1.00 11.95 145 THR B N 1
ATOM 5098 C CA . THR B 1 151 ? -0.756 9.885 32.168 1.00 20.30 145 THR B CA 1
ATOM 5099 C C . THR B 1 151 ? 0.758 9.761 32.159 1.00 21.86 145 THR B C 1
ATOM 5100 O O . THR B 1 151 ? 1.367 9.677 31.087 1.00 17.64 145 THR B O 1
ATOM 5104 N N . LYS B 1 152 ? 1.365 9.789 33.345 1.00 15.41 146 LYS B N 1
ATOM 5105 C CA . LYS B 1 152 ? 2.803 9.592 33.482 1.00 19.16 146 LYS B CA 1
ATOM 5106 C C . LYS B 1 152 ? 3.041 8.210 34.084 1.00 16.07 146 LYS B C 1
ATOM 5107 O O . LYS B 1 152 ? 2.391 7.834 35.062 1.00 20.26 146 LYS B O 1
ATOM 5113 N N . GLN B 1 153 ? 3.969 7.456 33.504 1.00 22.57 147 GLN B N 1
ATOM 5114 C CA . GLN B 1 153 ? 4.325 6.126 34.010 1.00 27.28 147 GLN B CA 1
ATOM 5115 C C . GLN B 1 153 ? 4.690 6.140 35.504 1.00 26.35 147 GLN B C 1
ATOM 5116 O O . GLN B 1 153 ? 5.452 6.993 35.965 1.00 19.72 147 GLN B O 1
ATOM 5122 N N . GLU B 1 154 ? 4.136 5.120 36.242 1.00 24.89 148 GLU B N 1
ATOM 5123 C CA . GLU B 1 154 ? 4.417 5.144 37.672 1.00 23.90 148 GLU B CA 1
ATOM 5124 C C . GLU B 1 154 ? 5.863 4.781 37.992 1.00 28.67 148 GLU B C 1
ATOM 5125 O O . GLU B 1 154 ? 6.574 4.191 37.173 1.00 24.80 148 GLU B O 1
ATOM 5131 N N . SER B 1 155 ? 6.296 4.983 39.200 1.00 23.20 149 SER B N 1
ATOM 5132 C CA . SER B 1 155 ? 7.561 4.503 39.731 1.00 26.94 149 SER B CA 1
ATOM 5133 C C . SER B 1 155 ? 7.284 3.435 40.791 1.00 23.83 149 SER B C 1
ATOM 5134 O O . SER B 1 155 ? 6.396 3.586 41.624 1.00 22.95 149 SER B O 1
ATOM 5137 N N . MET B 1 156 ? 8.044 2.349 40.749 1.00 22.71 150 MET B N 1
ATOM 5138 C CA . MET B 1 156 ? 7.830 1.218 41.645 1.00 26.45 150 MET B CA 1
ATOM 5139 C C . MET B 1 156 ? 8.588 1.413 42.958 1.00 25.11 150 MET B C 1
ATOM 5140 O O . MET B 1 156 ? 9.712 1.908 42.958 1.00 26.75 150 MET B O 1
ATOM 5145 N N . THR B 1 157 ? 7.968 1.033 44.071 1.00 21.19 151 THR B N 1
ATOM 5146 C CA . THR B 1 157 ? 8.621 1.118 45.376 1.00 21.27 151 THR B CA 1
ATOM 5147 C C . THR B 1 157 ? 8.952 -0.292 45.864 1.00 19.72 151 THR B C 1
ATOM 5148 O O . THR B 1 157 ? 8.411 -1.272 45.345 1.00 24.86 151 THR B O 1
ATOM 5152 N N . PRO B 1 158 ? 9.854 -0.408 46.854 1.00 23.86 152 PRO B N 1
ATOM 5153 C CA . PRO B 1 158 ? 10.219 -1.738 47.357 1.00 22.45 152 PRO B CA 1
ATOM 5154 C C . PRO B 1 158 ? 9.018 -2.496 47.936 1.00 25.53 152 PRO B C 1
ATOM 5155 O O . PRO B 1 158 ? 9.006 -3.728 47.896 1.00 23.91 152 PRO B O 1
ATOM 5159 N N . SER B 1 159 ? 8.024 -1.771 48.445 1.00 24.51 153 SER B N 1
ATOM 5160 C CA . SER B 1 159 ? 6.790 -2.380 48.940 1.00 22.70 153 SER B CA 1
ATOM 5161 C C . SER B 1 159 ? 6.048 -3.111 47.825 1.00 24.81 153 SER B C 1
ATOM 5162 O O . SER B 1 159 ? 5.175 -3.933 48.088 1.00 24.81 153 SER B O 1
ATOM 5165 N N . GLY B 1 160 ? 6.380 -2.790 46.580 1.00 21.58 154 GLY B N 1
ATOM 5166 C CA . GLY B 1 160 ? 5.630 -3.303 45.443 1.00 19.34 154 GLY B CA 1
ATOM 5167 C C . GLY B 1 160 ? 4.440 -2.436 45.040 1.00 22.37 154 GLY B C 1
ATOM 5168 O O . GLY B 1 160 ? 3.750 -2.748 44.067 1.00 21.84 154 GLY B O 1
ATOM 5169 N N . LEU B 1 161 ? 4.194 -1.359 45.788 1.00 17.67 155 LEU B N 1
ATOM 5170 C CA . LEU B 1 161 ? 3.135 -0.399 45.465 1.00 16.78 155 LEU B CA 1
ATOM 5171 C C . LEU B 1 161 ? 3.652 0.716 44.563 1.00 19.79 155 LEU B C 1
ATOM 5172 O O . LEU B 1 161 ? 4.793 1.157 44.708 1.00 17.69 155 LEU B O 1
ATOM 5177 N N . PRO B 1 162 ? 2.804 1.197 43.642 1.00 18.38 156 PRO B N 1
ATOM 5178 C CA . PRO B 1 162 ? 3.252 2.241 42.716 1.00 18.01 156 PRO B CA 1
ATOM 5179 C C . PRO B 1 162 ? 3.198 3.645 43.318 1.00 17.78 156 PRO B C 1
ATOM 5180 O O . PRO B 1 162 ? 2.383 3.918 44.206 1.00 14.94 156 PRO B O 1
ATOM 5184 N N . ALA B 1 163 ? 4.072 4.519 42.824 1.00 13.61 157 ALA B N 1
ATOM 5185 C CA . ALA B 1 163 ? 4.030 5.934 43.129 1.00 13.45 157 ALA B CA 1
ATOM 5186 C C . ALA B 1 163 ? 3.729 6.652 41.819 1.00 14.89 157 ALA B C 1
ATOM 5187 O O . ALA B 1 163 ? 4.404 6.426 40.809 1.00 15.67 157 ALA B O 1
ATOM 5189 N N . ARG B 1 164 ? 2.716 7.513 41.847 1.00 12.51 158 ARG B N 1
ATOM 5190 C CA . ARG B 1 164 ? 2.231 8.211 40.656 1.00 17.15 158 ARG B CA 1
ATOM 5191 C C . ARG B 1 164 ? 1.972 9.676 41.010 1.00 20.19 158 ARG B C 1
ATOM 5192 O O . ARG B 1 164 ? 1.835 10.018 42.187 1.00 16.20 158 ARG B O 1
ATOM 5200 N N . VAL B 1 165 ? 1.894 10.549 40.009 1.00 12.71 159 VAL B N 1
ATOM 5201 C CA . VAL B 1 165 ? 1.437 11.909 40.278 1.00 13.79 159 VAL B CA 1
ATOM 5202 C C . VAL B 1 165 ? -0.066 11.859 40.503 1.00 13.81 159 VAL B C 1
ATOM 5203 O O . VAL B 1 165 ? -0.726 10.921 40.074 1.00 14.31 159 VAL B O 1
ATOM 5207 N N . ALA B 1 166 ? -0.612 12.865 41.177 1.00 15.99 160 ALA B N 1
ATOM 5208 C CA . ALA B 1 166 ? -2.016 12.825 41.577 1.00 15.73 160 ALA B CA 1
ATOM 5209 C C . ALA B 1 166 ? -2.976 12.473 40.444 1.00 13.57 160 ALA B C 1
ATOM 5210 O O . ALA B 1 166 ? -3.806 11.576 40.583 1.00 17.57 160 ALA B O 1
ATOM 5212 N N . THR B 1 167 ? -2.886 13.170 39.316 1.00 15.59 161 THR B N 1
ATOM 5213 C CA . THR B 1 167 ? -3.872 12.934 38.267 1.00 16.48 161 THR B CA 1
ATOM 5214 C C . THR B 1 167 ? -3.696 11.572 37.598 1.00 14.49 161 THR B C 1
ATOM 5215 O O . THR B 1 167 ? -4.675 10.975 37.154 1.00 13.87 161 THR B O 1
ATOM 5219 N N . SER B 1 168 ? -2.459 11.080 37.541 1.00 15.69 162 SER B N 1
ATOM 5220 C CA . SER B 1 168 ? -2.221 9.732 37.032 1.00 16.38 162 SER B CA 1
ATOM 5221 C C . SER B 1 168 ? -2.775 8.662 37.983 1.00 15.03 162 SER B C 1
ATOM 5222 O O . SER B 1 168 ? -3.195 7.599 37.535 1.00 15.25 162 SER B O 1
ATOM 5225 N N . SER B 1 169 ? -2.792 8.931 39.288 1.00 15.86 163 SER B N 1
ATOM 5226 C CA . SER B 1 169 ? -3.424 7.979 40.197 1.00 12.48 163 SER B CA 1
ATOM 5227 C C . SER B 1 169 ? -4.918 7.850 39.882 1.00 11.93 163 SER B C 1
ATOM 5228 O O . SER B 1 169 ? -5.524 6.796 40.101 1.00 10.00 163 SER B O 1
ATOM 5231 N N . TYR B 1 170 ? -5.508 8.933 39.377 1.00 10.75 164 TYR B N 1
ATOM 5232 C CA . TYR B 1 170 ? -6.896 8.931 38.952 1.00 13.86 164 TYR B CA 1
ATOM 5233 C C . TYR B 1 170 ? -7.082 8.233 37.587 1.00 11.47 164 TYR B C 1
ATOM 5234 O O . TYR B 1 170 ? -7.897 7.312 37.468 1.00 11.30 164 TYR B O 1
ATOM 5243 N N . PHE B 1 171 ? -6.314 8.641 36.575 1.00 13.34 165 PHE B N 1
ATOM 5244 C CA . PHE B 1 171 ? -6.466 8.062 35.238 1.00 13.53 165 PHE B CA 1
ATOM 5245 C C . PHE B 1 171 ? -6.282 6.545 35.223 1.00 9.59 165 PHE B C 1
ATOM 5246 O O . PHE B 1 171 ? -7.014 5.825 34.536 1.00 14.75 165 PHE B O 1
ATOM 5254 N N . LYS B 1 172 ? -5.316 6.054 35.992 1.00 13.93 166 LYS B N 1
ATOM 5255 C CA . LYS B 1 172 ? -5.018 4.622 36.012 1.00 12.25 166 LYS B CA 1
ATOM 5256 C C . LYS B 1 172 ? -5.933 3.816 36.940 1.00 20.74 166 LYS B C 1
ATOM 5257 O O . LYS B 1 172 ? -5.646 2.658 37.252 1.00 28.13 166 LYS B O 1
ATOM 5263 N N . SER B 1 173 ? -7.039 4.418 37.363 1.00 16.73 167 SER B N 1
ATOM 5264 C CA . SER B 1 173 ? -7.971 3.749 38.264 1.00 12.47 167 SER B CA 1
ATOM 5265 C C . SER B 1 173 ? -9.356 3.632 37.643 1.00 16.65 167 SER B C 1
ATOM 5266 O O . SER B 1 173 ? -9.652 4.286 36.644 1.00 13.70 167 SER B O 1
ATOM 5269 N N . ASP B 1 174 ? -10.217 2.821 38.249 1.00 10.55 168 ASP B N 1
ATOM 5270 C CA . ASP B 1 174 ? -11.589 2.714 37.769 1.00 12.46 168 ASP B CA 1
ATOM 5271 C C . ASP B 1 174 ? -12.434 3.955 38.076 1.00 10.26 168 ASP B C 1
ATOM 5272 O O . ASP B 1 174 ? -13.550 4.092 37.553 1.00 14.92 168 ASP B O 1
ATOM 5277 N N . TYR B 1 175 ? -11.915 4.854 38.912 1.00 14.86 169 TYR B N 1
ATOM 5278 C CA . TYR B 1 175 ? -12.594 6.132 39.127 1.00 10.75 169 TYR B CA 1
ATOM 5279 C C . TYR B 1 175 ? -12.644 6.877 37.809 1.00 13.81 169 TYR B C 1
ATOM 5280 O O . TYR B 1 175 ? -13.596 7.606 37.537 1.00 11.02 169 TYR B O 1
ATOM 5289 N N . PHE B 1 176 ? -11.613 6.686 36.987 1.00 10.25 170 PHE B N 1
ATOM 5290 C CA . PHE B 1 176 ? -11.601 7.267 35.649 1.00 14.23 170 PHE B CA 1
ATOM 5291 C C . PHE B 1 176 ? -12.252 6.344 34.603 1.00 12.00 170 PHE B C 1
ATOM 5292 O O . PHE B 1 176 ? -13.128 6.769 33.847 1.00 13.08 170 PHE B O 1
ATOM 5300 N N . LYS B 1 177 ? -11.833 5.078 34.556 1.00 9.79 171 LYS B N 1
ATOM 5301 C CA . LYS B 1 177 ? -12.376 4.154 33.558 1.00 12.98 171 LYS B CA 1
ATOM 5302 C C . LYS B 1 177 ? -13.887 4.003 33.655 1.00 20.78 171 LYS B C 1
ATOM 5303 O O . LYS B 1 177 ? -14.586 3.969 32.643 1.00 15.05 171 LYS B O 1
ATOM 5309 N N . ASN B 1 178 ? -14.389 3.940 34.884 1.00 14.01 172 ASN B N 1
ATOM 5310 C CA . ASN B 1 178 ? -15.803 3.766 35.134 1.00 12.60 172 ASN B CA 1
ATOM 5311 C C . ASN B 1 178 ? -16.457 5.069 35.604 1.00 17.03 172 ASN B C 1
ATOM 5312 O O . ASN B 1 178 ? -17.374 5.053 36.431 1.00 20.52 172 ASN B O 1
ATOM 5317 N N . ARG B 1 179 ? -15.988 6.193 35.067 1.00 14.19 173 ARG B N 1
ATOM 5318 C CA . ARG B 1 179 ? -16.519 7.505 35.444 1.00 11.88 173 ARG B CA 1
ATOM 5319 C C . ARG B 1 179 ? -17.947 7.706 34.951 1.00 12.38 173 ARG B C 1
ATOM 5320 O O . ARG B 1 179 ? -18.440 6.960 34.102 1.00 15.37 173 ARG B O 1
ATOM 5328 N N . PRO B 1 180 ? -18.624 8.723 35.490 1.00 15.75 174 PRO B N 1
ATOM 5329 C CA . PRO B 1 180 ? -20.011 9.000 35.134 1.00 20.37 174 PRO B CA 1
ATOM 5330 C C . PRO B 1 180 ? -20.120 9.277 33.644 1.00 21.93 174 PRO B C 1
ATOM 5331 O O . PRO B 1 180 ? -19.161 9.736 33.006 1.00 25.94 174 PRO B O 1
ATOM 5335 N N . SER B 1 181 ? -21.292 8.990 33.097 1.00 21.73 175 SER B N 1
ATOM 5336 C CA . SER B 1 181 ? -21.560 9.200 31.684 1.00 26.81 175 SER B CA 1
ATOM 5337 C C . SER B 1 181 ? -22.356 10.482 31.500 1.00 35.59 175 SER B C 1
ATOM 5338 O O . SER B 1 181 ? -23.587 10.463 31.447 1.00 50.77 175 SER B O 1
ATOM 5341 N N . ASN B 1 182 ? -21.640 11.597 31.426 1.00 15.36 176 ASN B N 1
ATOM 5342 C CA . ASN B 1 182 ? -22.235 12.905 31.174 1.00 20.40 176 ASN B CA 1
ATOM 5343 C C . ASN B 1 182 ? -21.224 13.834 30.509 1.00 22.38 176 ASN B C 1
ATOM 5344 O O . ASN B 1 182 ? -20.056 13.467 30.350 1.00 18.26 176 ASN B O 1
ATOM 5349 N N . TRP B 1 183 ? -21.680 15.020 30.107 1.00 14.20 177 TRP B N 1
ATOM 5350 C CA . TRP B 1 183 ? -20.887 15.944 29.299 1.00 15.42 177 TRP B CA 1
ATOM 5351 C C . TRP B 1 183 ? -19.512 16.267 29.912 1.00 13.64 177 TRP B C 1
ATOM 5352 O O . TRP B 1 183 ? -18.525 16.461 29.192 1.00 14.16 177 TRP B O 1
ATOM 5363 N N . TYR B 1 184 ? -19.454 16.346 31.239 1.00 12.09 178 TYR B N 1
ATOM 5364 C CA . TYR B 1 184 ? -18.233 16.805 31.893 1.00 9.16 178 TYR B CA 1
ATOM 5365 C C . TYR B 1 184 ? -17.116 15.754 31.796 1.00 10.51 178 TYR B C 1
ATOM 5366 O O . TYR B 1 184 ? -15.934 16.079 31.841 1.00 9.54 178 TYR B O 1
ATOM 5375 N N . TYR B 1 185 ? -17.518 14.501 31.622 1.00 9.35 179 TYR B N 1
ATOM 5376 C CA . TYR B 1 185 ? -16.588 13.379 31.574 1.00 12.47 179 TYR B CA 1
ATOM 5377 C C . TYR B 1 185 ? -16.458 12.797 30.165 1.00 13.80 179 TYR B C 1
ATOM 5378 O O . TYR B 1 185 ? -15.975 11.674 29.980 1.00 11.72 179 TYR B O 1
ATOM 5387 N N . SER B 1 186 ? -16.885 13.583 29.181 1.00 12.86 180 SER B N 1
ATOM 5388 C CA A SER B 1 186 ? -16.860 13.162 27.789 0.43 10.86 180 SER B CA 1
ATOM 5389 C CA B SER B 1 186 ? -16.871 13.172 27.781 0.57 10.21 180 SER B CA 1
ATOM 5390 C C . SER B 1 186 ? -15.848 14.001 27.026 1.00 12.65 180 SER B C 1
ATOM 5391 O O . SER B 1 186 ? -15.947 15.233 26.997 1.00 10.46 180 SER B O 1
ATOM 5396 N N . TYR B 1 187 ? -14.876 13.322 26.416 1.00 13.97 181 TYR B N 1
ATOM 5397 C CA . TYR B 1 187 ? -13.754 13.983 25.752 1.00 9.25 181 TYR B CA 1
ATOM 5398 C C . TYR B 1 187 ? -13.690 13.614 24.292 1.00 11.65 181 TYR B C 1
ATOM 5399 O O . TYR B 1 187 ? -14.209 12.582 23.883 1.00 12.23 181 TYR B O 1
ATOM 5408 N N . THR B 1 188 ? -13.046 14.459 23.497 1.00 14.11 182 THR B N 1
ATOM 5409 C CA . THR B 1 188 ? -12.846 14.119 22.089 1.00 12.90 182 THR B CA 1
ATOM 5410 C C . THR B 1 188 ? -11.805 13.011 21.923 1.00 11.43 182 THR B C 1
ATOM 5411 O O . THR B 1 188 ? -11.814 12.299 20.929 1.00 13.28 182 THR B O 1
ATOM 5415 N N . SER B 1 189 ? -10.924 12.865 22.907 1.00 10.20 183 SER B N 1
ATOM 5416 C CA . SER B 1 189 ? -9.913 11.812 22.879 1.00 12.92 183 SER B CA 1
ATOM 5417 C C . SER B 1 189 ? -10.414 10.508 23.491 1.00 14.29 183 SER B C 1
ATOM 5418 O O . SER B 1 189 ? -10.978 10.503 24.590 1.00 13.32 183 SER B O 1
ATOM 5421 N N . PRO B 1 190 ? -10.162 9.385 22.799 1.00 13.37 184 PRO B N 1
ATOM 5422 C CA . PRO B 1 190 ? -10.431 8.068 23.379 1.00 16.61 184 PRO B CA 1
ATOM 5423 C C . PRO B 1 190 ? -9.646 7.910 24.676 1.00 14.60 184 PRO B C 1
ATOM 5424 O O . PRO B 1 190 ? -8.607 8.543 24.861 1.00 13.91 184 PRO B O 1
ATOM 5428 N N . ASP B 1 191 ? -10.145 7.082 25.582 1.00 14.44 185 ASP B N 1
ATOM 5429 C CA . ASP B 1 191 ? -9.434 6.846 26.840 1.00 14.08 185 ASP B CA 1
ATOM 5430 C C . ASP B 1 191 ? -8.023 6.338 26.603 1.00 13.18 185 ASP B C 1
ATOM 5431 O O . ASP B 1 191 ? -7.114 6.656 27.359 1.00 13.48 185 ASP B O 1
ATOM 5436 N N . GLU B 1 192 ? -7.852 5.530 25.563 1.00 14.66 186 GLU B N 1
ATOM 5437 C CA . GLU B 1 192 ? -6.523 5.015 25.217 1.00 15.93 186 GLU B CA 1
ATOM 5438 C C . GLU B 1 192 ? -5.523 6.138 25.003 1.00 16.71 186 GLU B C 1
ATOM 5439 O O . GLU B 1 192 ? -4.334 5.991 25.286 1.00 14.04 186 GLU B O 1
ATOM 5445 N N . VAL B 1 193 ? -5.994 7.263 24.481 1.00 10.88 187 VAL B N 1
ATOM 5446 C CA . VAL B 1 193 ? -5.074 8.373 24.247 1.00 10.01 187 VAL B CA 1
ATOM 5447 C C . VAL B 1 193 ? -4.667 9.026 25.574 1.00 14.33 187 VAL B C 1
ATOM 5448 O O . VAL B 1 193 ? -3.496 9.322 25.793 1.00 10.25 187 VAL B O 1
ATOM 5452 N N . ILE B 1 194 ? -5.642 9.234 26.456 1.00 14.01 188 ILE B N 1
ATOM 5453 C CA . ILE B 1 194 ? -5.382 9.805 27.777 1.00 10.38 188 ILE B CA 1
ATOM 5454 C C . ILE B 1 194 ? -4.445 8.918 28.589 1.00 15.76 188 ILE B C 1
ATOM 5455 O O . ILE B 1 194 ? -3.580 9.414 29.316 1.00 16.13 188 ILE B O 1
ATOM 5460 N N . LEU B 1 195 ? -4.606 7.607 28.442 1.00 11.47 189 LEU B N 1
ATOM 5461 C CA . LEU B 1 195 ? -3.817 6.637 29.207 1.00 15.89 189 LEU B CA 1
ATOM 5462 C C . LEU B 1 195 ? -2.413 6.371 28.652 1.00 23.35 189 LEU B C 1
ATOM 5463 O O . LEU B 1 195 ? -1.621 5.671 29.278 1.00 15.92 189 LEU B O 1
ATOM 5468 N N . CYS B 1 196 ? -2.112 6.917 27.479 1.00 16.19 190 CYS B N 1
ATOM 5469 C CA . CYS B 1 196 ? -0.827 6.666 26.827 1.00 16.35 190 CYS B CA 1
ATOM 5470 C C . CYS B 1 196 ? 0.336 7.341 27.557 1.00 13.55 190 CYS B C 1
ATOM 5471 O O . CYS B 1 196 ? 0.365 8.565 27.702 1.00 18.90 190 CYS B O 1
ATOM 5474 N N . PRO B 1 197 ? 1.324 6.544 28.000 1.00 20.22 191 PRO B N 1
ATOM 5475 C CA . PRO B 1 197 ? 2.440 7.095 28.779 1.00 23.44 191 PRO B CA 1
ATOM 5476 C C . PRO B 1 197 ? 3.469 7.857 27.935 1.00 19.84 191 PRO B C 1
ATOM 5477 O O . PRO B 1 197 ? 4.302 8.572 28.485 1.00 18.24 191 PRO B O 1
ATOM 5481 N N . ASN B 1 198 ? 3.412 7.719 26.618 1.00 21.34 192 ASN B N 1
ATOM 5482 C CA . ASN B 1 198 ? 4.221 8.580 25.766 1.00 21.33 192 ASN B CA 1
ATOM 5483 C C . ASN B 1 198 ? 3.419 9.839 25.468 1.00 16.88 192 ASN B C 1
ATOM 5484 O O . ASN B 1 198 ? 2.486 9.811 24.667 1.00 13.90 192 ASN B O 1
ATOM 5489 N N . ASN B 1 199 ? 3.770 10.939 26.123 1.00 16.56 193 ASN B N 1
ATOM 5490 C CA . ASN B 1 199 ? 2.950 12.142 26.050 1.00 14.47 193 ASN B CA 1
ATOM 5491 C C . ASN B 1 199 ? 3.164 12.910 24.733 1.00 15.32 193 ASN B C 1
ATOM 5492 O O . ASN B 1 199 ? 2.363 13.759 24.371 1.00 13.06 193 ASN B O 1
ATOM 5497 N N . THR B 1 200 ? 4.241 12.610 24.014 1.00 16.23 194 THR B N 1
ATOM 5498 C CA . THR B 1 200 ? 4.446 13.196 22.696 1.00 13.02 194 THR B CA 1
ATOM 5499 C C . THR B 1 200 ? 3.415 12.617 21.726 1.00 16.52 194 THR B C 1
ATOM 5500 O O . THR B 1 200 ? 2.731 13.346 21.007 1.00 15.19 194 THR B O 1
ATOM 5504 N N . GLU B 1 201 ? 3.315 11.294 21.713 1.00 17.47 195 GLU B N 1
ATOM 5505 C CA . GLU B 1 201 ? 2.265 10.622 20.960 1.00 14.60 195 GLU B CA 1
ATOM 5506 C C . GLU B 1 201 ? 0.875 11.065 21.407 1.00 12.03 195 GLU B C 1
ATOM 5507 O O . GLU B 1 201 ? 0.035 11.399 20.584 1.00 13.94 195 GLU B O 1
ATOM 5513 N N . SER B 1 202 ? 0.622 11.101 22.714 1.00 12.29 196 SER B N 1
ATOM 5514 C CA . SER B 1 202 ? -0.745 11.397 23.145 1.00 11.52 196 SER B CA 1
ATOM 5515 C C . SER B 1 202 ? -1.145 12.852 22.848 1.00 12.62 196 SER B C 1
ATOM 5516 O O . SER B 1 202 ? -2.285 13.128 22.481 1.00 13.51 196 SER B O 1
ATOM 5519 N N . LEU B 1 203 ? -0.209 13.787 22.950 1.00 11.36 197 LEU B N 1
ATOM 5520 C CA . LEU B 1 203 ? -0.564 15.166 22.638 1.00 10.84 197 LEU B CA 1
ATOM 5521 C C . LEU B 1 203 ? -0.928 15.293 21.149 1.00 11.01 197 LEU B C 1
ATOM 5522 O O . LEU B 1 203 ? -1.912 15.943 20.801 1.00 12.25 197 LEU B O 1
ATOM 5527 N N . TYR B 1 204 ? -0.138 14.657 20.289 1.00 12.03 198 TYR B N 1
ATOM 5528 C CA . TYR B 1 204 ? -0.429 14.642 18.852 1.00 11.56 198 TYR B CA 1
ATOM 5529 C C . TYR B 1 204 ? -1.844 14.090 18.625 1.00 11.22 198 TYR B C 1
ATOM 5530 O O . TYR B 1 204 ? -2.665 14.697 17.928 1.00 11.21 198 TYR B O 1
ATOM 5539 N N . CYS B 1 205 ? -2.133 12.945 19.235 1.00 11.02 199 CYS B N 1
ATOM 5540 C CA . CYS B 1 205 ? -3.444 12.322 19.096 1.00 11.76 199 CYS B CA 1
ATOM 5541 C C . CYS B 1 205 ? -4.589 13.163 19.678 1.00 14.52 199 CYS B C 1
ATOM 5542 O O . CYS B 1 205 ? -5.673 13.175 19.121 1.00 11.85 199 CYS B O 1
ATOM 5545 N N . HIS B 1 206 ? -4.351 13.835 20.803 1.00 11.32 200 HIS B N 1
ATOM 5546 C CA . HIS B 1 206 ? -5.322 14.787 21.357 1.00 11.72 200 HIS B CA 1
ATOM 5547 C C . HIS B 1 206 ? -5.730 15.827 20.322 1.00 10.43 200 HIS B C 1
ATOM 5548 O O . HIS B 1 206 ? -6.922 16.103 20.123 1.00 10.14 200 HIS B O 1
ATOM 5555 N N . LEU B 1 207 ? -4.736 16.427 19.672 1.00 13.15 201 LEU B N 1
ATOM 5556 C CA . LEU B 1 207 ? -5.015 17.462 18.687 1.00 10.80 201 LEU B CA 1
ATOM 5557 C C . LEU B 1 207 ? -5.746 16.885 17.496 1.00 10.90 201 LEU B C 1
ATOM 5558 O O . LEU B 1 207 ? -6.681 17.497 16.990 1.00 10.97 201 LEU B O 1
ATOM 5563 N N . LEU B 1 208 ? -5.316 15.708 17.042 1.00 10.98 202 LEU B N 1
ATOM 5564 C CA . LEU B 1 208 ? -5.953 15.091 15.883 1.00 11.14 202 LEU B CA 1
ATOM 5565 C C . LEU B 1 208 ? -7.424 14.758 16.146 1.00 13.24 202 LEU B C 1
ATOM 5566 O O . LEU B 1 208 ? -8.275 15.035 15.322 1.00 11.05 202 LEU B O 1
ATOM 5571 N N . CYS B 1 209 ? -7.724 14.141 17.282 1.00 13.34 203 CYS B N 1
ATOM 5572 C CA . CYS B 1 209 ? -9.113 13.803 17.591 1.00 12.29 203 CYS B CA 1
ATOM 5573 C C . CYS B 1 209 ? -9.961 15.054 17.807 1.00 12.83 203 CYS B C 1
ATOM 5574 O O . CYS B 1 209 ? -11.119 15.083 17.425 1.00 11.51 203 CYS B O 1
ATOM 5577 N N . GLY B 1 210 ? -9.382 16.086 18.410 1.00 10.32 204 GLY B N 1
ATOM 5578 C CA . GLY B 1 210 ? -10.090 17.343 18.586 1.00 10.36 204 GLY B CA 1
ATOM 5579 C C . GLY B 1 210 ? -10.445 18.032 17.275 1.00 10.85 204 GLY B C 1
ATOM 5580 O O . GLY B 1 210 ? -11.548 18.592 17.124 1.00 11.08 204 GLY B O 1
ATOM 5581 N N . LEU B 1 211 ? -9.520 17.978 16.315 1.00 10.97 205 LEU B N 1
ATOM 5582 C CA . LEU B 1 211 ? -9.740 18.560 14.998 1.00 11.38 205 LEU B CA 1
ATOM 5583 C C . LEU B 1 211 ? -10.822 17.810 14.228 1.00 11.48 205 LEU B C 1
ATOM 5584 O O . LEU B 1 211 ? -11.689 18.413 13.600 1.00 11.74 205 LEU B O 1
ATOM 5589 N N . VAL B 1 212 ? -10.765 16.487 14.258 1.00 13.85 206 VAL B N 1
ATOM 5590 C CA . VAL B 1 212 ? -11.768 15.684 13.556 1.00 11.50 206 VAL B CA 1
ATOM 5591 C C . VAL B 1 212 ? -13.176 15.973 14.077 1.00 18.59 206 VAL B C 1
ATOM 5592 O O . VAL B 1 212 ? -14.134 16.056 13.303 1.00 11.74 206 VAL B O 1
ATOM 5596 N N . GLN B 1 213 ? -13.297 16.147 15.388 1.00 14.24 207 GLN B N 1
ATOM 5597 C CA . GLN B 1 213 ? -14.603 16.378 16.007 1.00 13.79 207 GLN B CA 1
ATOM 5598 C C . GLN B 1 213 ? -14.789 17.826 16.438 1.00 13.60 207 GLN B C 1
ATOM 5599 O O . GLN B 1 213 ? -15.466 18.104 17.431 1.00 14.49 207 GLN B O 1
ATOM 5605 N N . ARG B 1 214 ? -14.205 18.743 15.672 1.00 12.63 208 ARG B N 1
ATOM 5606 C CA . ARG B 1 214 ? -14.110 20.148 16.067 1.00 12.78 208 ARG B CA 1
ATOM 5607 C C . ARG B 1 214 ? -15.429 20.869 16.406 1.00 11.60 208 ARG B C 1
ATOM 5608 O O . ARG B 1 214 ? -15.450 21.754 17.272 1.00 12.98 208 ARG B O 1
ATOM 5616 N N . ASP B 1 215 ? -16.519 20.525 15.732 1.00 12.05 209 ASP B N 1
ATOM 5617 C CA . ASP B 1 215 ? -17.799 21.176 16.041 1.00 15.27 209 ASP B CA 1
ATOM 5618 C C . ASP B 1 215 ? -18.370 20.774 17.404 1.00 14.70 209 ASP B C 1
ATOM 5619 O O . ASP B 1 215 ? -19.163 21.510 17.988 1.00 14.04 209 ASP B O 1
ATOM 5624 N N . GLU B 1 216 ? -17.986 19.600 17.891 1.00 11.43 210 GLU B N 1
ATOM 5625 C CA . GLU B 1 216 ? -18.465 19.116 19.191 1.00 14.70 210 GLU B CA 1
ATOM 5626 C C . GLU B 1 216 ? -17.714 19.697 20.390 1.00 14.18 210 GLU B C 1
ATOM 5627 O O . GLU B 1 216 ? -18.143 19.521 21.535 1.00 10.66 210 GLU B O 1
ATOM 5633 N N . VAL B 1 217 ? -16.601 20.382 20.141 1.00 11.83 211 VAL B N 1
ATOM 5634 C CA . VAL B 1 217 ? -15.773 20.884 21.231 1.00 10.53 211 VAL B CA 1
ATOM 5635 C C . VAL B 1 217 ? -16.410 22.124 21.893 1.00 15.91 211 VAL B C 1
ATOM 5636 O O . VAL B 1 217 ? -16.589 23.150 21.249 1.00 13.63 211 VAL B O 1
ATOM 5640 N N . VAL B 1 218 ? -16.752 22.027 23.175 1.00 11.03 212 VAL B N 1
ATOM 5641 C CA . VAL B 1 218 ? -17.380 23.157 23.875 1.00 10.66 212 VAL B CA 1
ATOM 5642 C C . VAL B 1 218 ? -16.518 23.696 25.003 1.00 15.64 212 VAL B C 1
ATOM 5643 O O . VAL B 1 218 ? -16.834 24.722 25.628 1.00 12.87 212 VAL B O 1
ATOM 5647 N N . ARG B 1 219 ? -15.408 23.017 25.260 1.00 13.09 213 ARG B N 1
ATOM 5648 C CA . ARG B 1 219 ? -14.423 23.512 26.213 1.00 14.66 213 ARG B CA 1
ATOM 5649 C C . ARG B 1 219 ? -13.106 22.831 25.890 1.00 13.19 213 ARG B C 1
ATOM 5650 O O . ARG B 1 219 ? -13.095 21.777 25.273 1.00 11.13 213 ARG B O 1
ATOM 5658 N N . THR B 1 220 ? -12.000 23.459 26.267 1.00 12.36 214 THR B N 1
ATOM 5659 C CA . THR B 1 220 ? -10.698 22.850 26.101 1.00 10.75 214 THR B CA 1
ATOM 5660 C C . THR B 1 220 ? -9.849 23.265 27.289 1.00 13.97 214 THR B C 1
ATOM 5661 O O . THR B 1 220 ? -10.160 24.233 27.978 1.00 16.50 214 THR B O 1
ATOM 5665 N N . GLY B 1 221 ? -8.770 22.542 27.536 1.00 14.60 215 GLY B N 1
ATOM 5666 C CA . GLY B 1 221 ? -7.893 22.913 28.629 1.00 10.47 215 GLY B CA 1
ATOM 5667 C C . GLY B 1 221 ? -7.008 21.778 29.062 1.00 14.02 215 GLY B C 1
ATOM 5668 O O . GLY B 1 221 ? -6.776 20.836 28.305 1.00 12.96 215 GLY B O 1
ATOM 5669 N N . SER B 1 222 ? -6.530 21.878 30.295 1.00 14.75 216 SER B N 1
ATOM 5670 C CA . SER B 1 222 ? -5.526 20.972 30.838 1.00 15.38 216 SER B CA 1
ATOM 5671 C C . SER B 1 222 ? -5.438 21.296 32.314 1.00 18.08 216 SER B C 1
ATOM 5672 O O . SER B 1 222 ? -6.050 22.253 32.768 1.00 16.45 216 SER B O 1
ATOM 5675 N N . ILE B 1 223 ? -4.671 20.531 33.075 1.00 15.61 217 ILE B N 1
ATOM 5676 C CA . ILE B 1 223 ? -4.606 20.804 34.507 1.00 13.39 217 ILE B CA 1
ATOM 5677 C C . ILE B 1 223 ? -4.010 22.180 34.798 1.00 17.11 217 ILE B C 1
ATOM 5678 O O . ILE B 1 223 ? -4.576 22.958 35.568 1.00 17.75 217 ILE B O 1
ATOM 5683 N N . PHE B 1 224 ? -2.871 22.471 34.174 1.00 12.86 218 PHE B N 1
ATOM 5684 C CA . PHE B 1 224 ? -2.165 23.739 34.340 1.00 15.63 218 PHE B CA 1
ATOM 5685 C C . PHE B 1 224 ? -1.978 24.465 33.005 1.00 15.67 218 PHE B C 1
ATOM 5686 O O . PHE B 1 224 ? -1.889 23.829 31.955 1.00 16.24 218 PHE B O 1
ATOM 5694 N N . ALA B 1 225 ? -1.914 25.794 33.056 1.00 13.01 219 ALA B N 1
ATOM 5695 C CA . ALA B 1 225 ? -1.913 26.612 31.840 1.00 15.97 219 ALA B CA 1
ATOM 5696 C C . ALA B 1 225 ? -0.707 26.341 30.943 1.00 17.25 219 ALA B C 1
ATOM 5697 O O . ALA B 1 225 ? -0.776 26.505 29.725 1.00 18.81 219 ALA B O 1
ATOM 5699 N N . SER B 1 226 ? 0.406 25.951 31.551 1.00 18.42 220 SER B N 1
ATOM 5700 C CA . SER B 1 226 ? 1.621 25.695 30.794 1.00 19.55 220 SER B CA 1
ATOM 5701 C C . SER B 1 226 ? 1.369 24.634 29.733 1.00 21.75 220 SER B C 1
ATOM 5702 O O . SER B 1 226 ? 1.922 24.702 28.627 1.00 16.76 220 SER B O 1
ATOM 5705 N N . VAL B 1 227 ? 0.516 23.669 30.065 1.00 14.30 221 VAL B N 1
ATOM 5706 C CA . VAL B 1 227 ? 0.248 22.536 29.180 1.00 18.63 221 VAL B CA 1
ATOM 5707 C C . VAL B 1 227 ? -0.701 22.918 28.048 1.00 17.83 221 VAL B C 1
ATOM 5708 O O . VAL B 1 227 ? -0.568 22.433 26.918 1.00 14.48 221 VAL B O 1
ATOM 5712 N N . MET B 1 228 ? -1.657 23.788 28.350 1.00 14.59 222 MET B N 1
ATOM 5713 C CA . MET B 1 228 ? -2.530 24.334 27.318 1.00 12.13 222 MET B CA 1
ATOM 5714 C C . MET B 1 228 ? -1.703 25.135 26.295 1.00 17.30 222 MET B C 1
ATOM 5715 O O . MET B 1 228 ? -1.902 25.006 25.086 1.00 15.44 222 MET B O 1
ATOM 5720 N N . VAL B 1 229 ? -0.774 25.956 26.779 1.00 13.62 223 VAL B N 1
ATOM 5721 C CA . VAL B 1 229 ? 0.097 26.712 25.878 1.00 18.51 223 VAL B CA 1
ATOM 5722 C C . VAL B 1 229 ? 0.944 25.776 25.006 1.00 21.78 223 VAL B C 1
ATOM 5723 O O . VAL B 1 229 ? 1.091 25.990 23.803 1.00 17.73 223 VAL B O 1
ATOM 5727 N N . ARG B 1 230 ? 1.499 24.735 25.614 1.00 17.98 224 ARG B N 1
ATOM 5728 C CA . ARG B 1 230 ? 2.281 23.768 24.866 1.00 22.76 224 ARG B CA 1
ATOM 5729 C C . ARG B 1 230 ? 1.454 23.082 23.781 1.00 20.42 224 ARG B C 1
ATOM 5730 O O . ARG B 1 230 ? 1.939 22.868 22.666 1.00 17.36 224 ARG B O 1
ATOM 5738 N N . ALA B 1 231 ? 0.205 22.744 24.096 1.00 17.90 225 ALA B N 1
ATOM 5739 C CA . ALA B 1 231 ? -0.677 22.135 23.102 1.00 14.60 225 ALA B CA 1
ATOM 5740 C C . ALA B 1 231 ? -0.842 23.021 21.878 1.00 19.77 225 ALA B C 1
ATOM 5741 O O . ALA B 1 231 ? -0.841 22.541 20.739 1.00 12.13 225 ALA B O 1
ATOM 5743 N N . ILE B 1 232 ? -1.034 24.313 22.109 1.00 12.24 226 ILE B N 1
ATOM 5744 C CA . ILE B 1 232 ? -1.177 25.237 20.997 1.00 16.60 226 ILE B CA 1
ATOM 5745 C C . ILE B 1 232 ? 0.133 25.372 20.237 1.00 16.56 226 ILE B C 1
ATOM 5746 O O . ILE B 1 232 ? 0.140 25.445 18.998 1.00 14.03 226 ILE B O 1
ATOM 5751 N N . GLU B 1 233 ? 1.248 25.409 20.968 1.00 15.28 227 GLU B N 1
ATOM 5752 C CA . GLU B 1 233 ? 2.551 25.508 20.313 1.00 18.83 227 GLU B CA 1
ATOM 5753 C C . GLU B 1 233 ? 2.802 24.273 19.446 1.00 16.72 227 GLU B C 1
ATOM 5754 O O . GLU B 1 233 ? 3.293 24.384 18.322 1.00 18.10 227 GLU B O 1
ATOM 5760 N N . VAL B 1 234 ? 2.458 23.098 19.965 1.00 15.46 228 VAL B N 1
ATOM 5761 C CA . VAL B 1 234 ? 2.561 21.872 19.180 1.00 16.40 228 VAL B CA 1
ATOM 5762 C C . VAL B 1 234 ? 1.639 21.890 17.950 1.00 16.10 228 VAL B C 1
ATOM 5763 O O . VAL B 1 234 ? 2.045 21.499 16.856 1.00 16.93 228 VAL B O 1
ATOM 5767 N N . LEU B 1 235 ? 0.401 22.342 18.129 1.00 13.41 229 LEU B N 1
ATOM 5768 C CA . LEU B 1 235 ? -0.501 22.538 16.993 1.00 13.10 229 LEU B CA 1
ATOM 5769 C C . LEU B 1 235 ? 0.147 23.420 15.918 1.00 18.29 229 LEU B C 1
ATOM 5770 O O . LEU B 1 235 ? 0.083 23.133 14.718 1.00 14.04 229 LEU B O 1
ATOM 5775 N N . LYS B 1 236 ? 0.765 24.509 16.351 1.00 14.19 230 LYS B N 1
ATOM 5776 C CA . LYS B 1 236 ? 1.414 25.422 15.419 1.00 14.96 230 LYS B CA 1
ATOM 5777 C C . LYS B 1 236 ? 2.511 24.717 14.616 1.00 16.22 230 LYS B C 1
ATOM 5778 O O . LYS B 1 236 ? 2.745 25.030 13.448 1.00 17.96 230 LYS B O 1
ATOM 5784 N N . ASN B 1 237 ? 3.176 23.771 15.265 1.00 16.01 231 ASN B N 1
ATOM 5785 C CA . ASN B 1 237 ? 4.307 23.072 14.660 1.00 15.59 231 ASN B CA 1
ATOM 5786 C C . ASN B 1 237 ? 3.924 21.749 13.987 1.00 15.27 231 ASN B C 1
ATOM 5787 O O . ASN B 1 237 ? 4.792 21.068 13.451 1.00 15.89 231 ASN B O 1
ATOM 5792 N N . SER B 1 238 ? 2.636 21.399 14.011 1.00 14.68 232 SER B N 1
ATOM 5793 C CA . SER B 1 238 ? 2.193 20.067 13.577 1.00 19.72 232 SER B CA 1
ATOM 5794 C C . SER B 1 238 ? 0.951 20.053 12.694 1.00 14.18 232 SER B C 1
ATOM 5795 O O . SER B 1 238 ? 0.515 18.981 12.276 1.00 13.97 232 SER B O 1
ATOM 5798 N N . TRP B 1 239 ? 0.350 21.219 12.444 1.00 14.32 233 TRP B N 1
ATOM 5799 C CA . TRP B 1 239 ? -0.945 21.265 11.763 1.00 16.06 233 TRP B CA 1
ATOM 5800 C C . TRP B 1 239 ? -0.935 20.683 10.342 1.00 19.07 233 TRP B C 1
ATOM 5801 O O . TRP B 1 239 ? -1.886 20.007 9.935 1.00 14.23 233 TRP B O 1
ATOM 5812 N N . GLU B 1 240 ? 0.128 20.933 9.590 1.00 15.10 234 GLU B N 1
ATOM 5813 C CA . GLU B 1 240 ? 0.244 20.318 8.267 1.00 15.51 234 GLU B CA 1
ATOM 5814 C C . GLU B 1 240 ? 0.160 18.783 8.345 1.00 15.10 234 GLU B C 1
ATOM 5815 O O . GLU B 1 240 ? -0.563 18.148 7.582 1.00 16.61 234 GLU B O 1
ATOM 5821 N N . GLU B 1 241 ? 0.916 18.191 9.258 1.00 14.92 235 GLU B N 1
ATOM 5822 C CA . GLU B 1 241 ? 0.890 16.742 9.412 1.00 17.67 235 GLU B CA 1
ATOM 5823 C C . GLU B 1 241 ? -0.468 16.263 9.923 1.00 19.08 235 GLU B C 1
ATOM 5824 O O . GLU B 1 241 ? -1.016 15.285 9.421 1.00 13.95 235 GLU B O 1
ATOM 5830 N N . LEU B 1 242 ? -1.009 16.953 10.924 1.00 13.65 236 LEU B N 1
ATOM 5831 C CA . LEU B 1 242 ? -2.338 16.608 11.412 1.00 13.13 236 LEU B CA 1
ATOM 5832 C C . LEU B 1 242 ? -3.357 16.604 10.268 1.00 13.55 236 LEU B C 1
ATOM 5833 O O . LEU B 1 242 ? -4.136 15.660 10.143 1.00 13.07 236 LEU B O 1
ATOM 5838 N N . CYS B 1 243 ? -3.355 17.647 9.436 1.00 13.67 237 CYS B N 1
ATOM 5839 C CA . CYS B 1 243 ? -4.298 17.696 8.298 1.00 13.88 237 CYS B CA 1
ATOM 5840 C C . CYS B 1 243 ? -4.071 16.580 7.272 1.00 16.61 237 CYS B C 1
ATOM 5841 O O . CYS B 1 243 ? -5.021 16.116 6.630 1.00 14.15 237 CYS B O 1
ATOM 5844 N N . SER B 1 244 ? -2.827 16.137 7.112 1.00 14.38 238 SER B N 1
ATOM 5845 C CA A SER B 1 244 ? -2.559 15.031 6.199 0.64 14.66 238 SER B CA 1
ATOM 5846 C CA B SER B 1 244 ? -2.543 15.025 6.213 0.36 18.88 238 SER B CA 1
ATOM 5847 C C . SER B 1 244 ? -3.211 13.737 6.701 1.00 18.57 238 SER B C 1
ATOM 5848 O O . SER B 1 244 ? -3.666 12.926 5.903 1.00 14.42 238 SER B O 1
ATOM 5853 N N . ASN B 1 245 ? -3.251 13.550 8.022 1.00 13.79 239 ASN B N 1
ATOM 5854 C CA . ASN B 1 245 ? -3.880 12.371 8.609 1.00 13.96 239 ASN B CA 1
ATOM 5855 C C . ASN B 1 245 ? -5.394 12.443 8.390 1.00 13.29 239 ASN B C 1
ATOM 5856 O O . ASN B 1 245 ? -6.044 11.447 8.068 1.00 13.32 239 ASN B O 1
ATOM 5861 N N . ILE B 1 246 ? -5.952 13.636 8.564 1.00 13.18 240 ILE B N 1
ATOM 5862 C CA . ILE B 1 246 ? -7.371 13.852 8.330 1.00 13.89 240 ILE B CA 1
ATOM 5863 C C . ILE B 1 246 ? -7.728 13.585 6.860 1.00 18.12 240 ILE B C 1
ATOM 5864 O O . ILE B 1 246 ? -8.698 12.890 6.562 1.00 13.62 240 ILE B O 1
ATOM 5869 N N . ARG B 1 247 ? -6.923 14.121 5.947 1.00 15.71 241 ARG B N 1
ATOM 5870 C CA . ARG B 1 247 ? -7.130 13.909 4.511 1.00 14.89 241 ARG B CA 1
ATOM 5871 C C . ARG B 1 247 ? -7.119 12.422 4.134 1.00 14.60 241 ARG B C 1
ATOM 5872 O O . ARG B 1 247 ? -7.968 11.960 3.365 1.00 15.14 241 ARG B O 1
ATOM 5880 N N . SER B 1 248 ? -6.165 11.675 4.676 1.00 14.49 242 SER B N 1
ATOM 5881 C CA . SER B 1 248 ? -5.960 10.289 4.246 1.00 17.93 242 SER B CA 1
ATOM 5882 C C . SER B 1 248 ? -6.802 9.300 5.052 1.00 14.36 242 SER B C 1
ATOM 5883 O O . SER B 1 248 ? -7.053 8.184 4.606 1.00 15.98 242 SER B O 1
ATOM 5886 N N . GLY B 1 249 ? -7.227 9.716 6.237 1.00 13.88 243 GLY B N 1
ATOM 5887 C CA . GLY B 1 249 ? -7.907 8.817 7.155 1.00 16.34 243 GLY B CA 1
ATOM 5888 C C . GLY B 1 249 ? -6.999 7.837 7.889 1.00 21.13 243 GLY B C 1
ATOM 5889 O O . GLY B 1 249 ? -7.471 6.868 8.485 1.00 17.37 243 GLY B O 1
ATOM 5890 N N . HIS B 1 250 ? -5.691 8.085 7.848 1.00 13.62 244 HIS B N 1
ATOM 5891 C CA . HIS B 1 250 ? -4.724 7.250 8.546 1.00 14.86 244 HIS B CA 1
ATOM 5892 C C . HIS B 1 250 ? -3.875 8.046 9.519 1.00 14.29 244 HIS B C 1
ATOM 5893 O O . HIS B 1 250 ? -3.389 9.127 9.188 1.00 15.55 244 HIS B O 1
ATOM 5900 N N . LEU B 1 251 ? -3.671 7.475 10.698 1.00 13.93 245 LEU B N 1
ATOM 5901 C CA . LEU B 1 251 ? -2.752 8.028 11.687 1.00 13.92 245 LEU B CA 1
ATOM 5902 C C . LEU B 1 251 ? -1.310 7.914 11.170 1.00 16.76 245 LEU B C 1
ATOM 5903 O O . LEU B 1 251 ? -0.949 6.916 10.538 1.00 13.80 245 LEU B O 1
ATOM 5908 N N . SER B 1 252 ? -0.475 8.919 11.433 1.00 13.46 246 SER B N 1
ATOM 5909 C CA . SER B 1 252 ? 0.936 8.799 11.072 1.00 13.96 246 SER B CA 1
ATOM 5910 C C . SER B 1 252 ? 1.568 7.554 11.693 1.00 14.10 246 SER B C 1
ATOM 5911 O O . SER B 1 252 ? 1.276 7.193 12.833 1.00 14.00 246 SER B O 1
ATOM 5914 N N . ASN B 1 253 ? 2.438 6.904 10.921 1.00 14.67 247 ASN B N 1
ATOM 5915 C CA . ASN B 1 253 ? 3.091 5.677 11.352 1.00 14.94 247 ASN B CA 1
ATOM 5916 C C . ASN B 1 253 ? 3.925 5.824 12.619 1.00 22.47 247 ASN B C 1
ATOM 5917 O O . ASN B 1 253 ? 4.104 4.856 13.362 1.00 16.79 247 ASN B O 1
ATOM 5922 N N . TRP B 1 254 ? 4.464 7.017 12.859 1.00 14.88 248 TRP B N 1
ATOM 5923 C CA . TRP B 1 254 ? 5.418 7.178 13.959 1.00 16.14 248 TRP B CA 1
ATOM 5924 C C . TRP B 1 254 ? 4.789 6.963 15.334 1.00 18.01 248 TRP B C 1
ATOM 5925 O O . TRP B 1 254 ? 5.499 6.702 16.307 1.00 14.54 248 TRP B O 1
ATOM 5936 N N . VAL B 1 255 ? 3.465 7.065 15.424 1.00 13.88 249 VAL B N 1
ATOM 5937 C CA . VAL B 1 255 ? 2.804 6.808 16.702 1.00 13.43 249 VAL B CA 1
ATOM 5938 C C . VAL B 1 255 ? 2.781 5.311 16.995 1.00 13.70 249 VAL B C 1
ATOM 5939 O O . VAL B 1 255 ? 2.131 4.544 16.289 1.00 18.98 249 VAL B O 1
ATOM 5943 N N . THR B 1 256 ? 3.500 4.899 18.033 1.00 15.68 250 THR B N 1
ATOM 5944 C CA . THR B 1 256 ? 3.737 3.478 18.277 1.00 19.88 250 THR B CA 1
ATOM 5945 C C . THR B 1 256 ? 2.733 2.842 19.240 1.00 19.53 250 THR B C 1
ATOM 5946 O O . THR B 1 256 ? 2.549 1.632 19.231 1.00 19.22 250 THR B O 1
ATOM 5950 N N . ASP B 1 257 ? 2.087 3.645 20.074 1.00 13.57 251 ASP B N 1
ATOM 5951 C CA . ASP B 1 257 ? 1.165 3.079 21.057 1.00 13.69 251 ASP B CA 1
ATOM 5952 C C . ASP B 1 257 ? 0.005 2.356 20.374 1.00 18.71 251 ASP B C 1
ATOM 5953 O O . ASP B 1 257 ? -0.745 2.952 19.616 1.00 15.95 251 ASP B O 1
ATOM 5958 N N . LEU B 1 258 ? -0.152 1.071 20.657 1.00 19.47 252 LEU B N 1
ATOM 5959 C CA . LEU B 1 258 ? -1.223 0.291 20.046 1.00 17.65 252 LEU B CA 1
ATOM 5960 C C . LEU B 1 258 ? -2.607 0.867 20.353 1.00 13.80 252 LEU B C 1
ATOM 5961 O O . LEU B 1 258 ? -3.443 0.979 19.464 1.00 18.79 252 LEU B O 1
ATOM 5966 N N . GLY B 1 259 ? -2.846 1.232 21.611 1.00 16.44 253 GLY B N 1
ATOM 5967 C CA . GLY B 1 259 ? -4.116 1.829 21.990 1.00 15.49 253 GLY B CA 1
ATOM 5968 C C . GLY B 1 259 ? -4.464 3.073 21.182 1.00 15.08 253 GLY B C 1
ATOM 5969 O O . GLY B 1 259 ? -5.595 3.229 20.721 1.00 13.47 253 GLY B O 1
ATOM 5970 N N . CYS B 1 260 ? -3.499 3.971 21.003 1.00 14.09 254 CYS B N 1
ATOM 5971 C CA . CYS B 1 260 ? -3.704 5.126 20.139 1.00 12.35 254 CYS B CA 1
ATOM 5972 C C . CYS B 1 260 ? -4.005 4.682 18.711 1.00 14.88 254 CYS B C 1
ATOM 5973 O O . CYS B 1 260 ? -4.978 5.132 18.104 1.00 14.24 254 CYS B O 1
ATOM 5976 N N . GLN B 1 261 ? -3.170 3.801 18.167 1.00 12.11 255 GLN B N 1
ATOM 5977 C CA . GLN B 1 261 ? -3.363 3.374 16.785 1.00 14.17 255 GLN B CA 1
ATOM 5978 C C . GLN B 1 261 ? -4.794 2.880 16.559 1.00 17.09 255 GLN B C 1
ATOM 5979 O O . GLN B 1 261 ? -5.458 3.282 15.604 1.00 17.52 255 GLN B O 1
ATOM 5985 N N . ASN B 1 262 ? -5.260 1.997 17.438 1.00 14.19 256 ASN B N 1
ATOM 5986 C CA . ASN B 1 262 ? -6.568 1.370 17.269 1.00 16.41 256 ASN B CA 1
ATOM 5987 C C . ASN B 1 262 ? -7.710 2.371 17.455 1.00 17.07 256 ASN B C 1
ATOM 5988 O O . ASN B 1 262 ? -8.605 2.466 16.622 1.00 18.83 256 ASN B O 1
ATOM 5993 N N . SER B 1 263 ? -7.660 3.132 18.541 1.00 14.70 257 SER B N 1
ATOM 5994 C CA . SER B 1 263 ? -8.747 4.055 18.876 1.00 14.14 257 SER B CA 1
ATOM 5995 C C . SER B 1 263 ? -8.830 5.273 17.949 1.00 12.74 257 SER B C 1
ATOM 5996 O O . SER B 1 263 ? -9.919 5.731 17.576 1.00 14.20 257 SER B O 1
ATOM 5999 N N . VAL B 1 264 ? -7.678 5.819 17.584 1.00 14.24 258 VAL B N 1
ATOM 6000 C CA . VAL B 1 264 ? -7.669 6.989 16.721 1.00 13.15 258 VAL B CA 1
ATOM 6001 C C . VAL B 1 264 ? -8.064 6.635 15.283 1.00 13.41 258 VAL B C 1
ATOM 6002 O O . VAL B 1 264 ? -8.703 7.433 14.600 1.00 13.91 258 VAL B O 1
ATOM 6006 N N . SER B 1 265 ? -7.700 5.438 14.830 1.00 15.89 259 SER B N 1
ATOM 6007 C CA . SER B 1 265 ? -8.144 4.979 13.516 1.00 18.50 259 SER B CA 1
ATOM 6008 C C . SER B 1 265 ? -9.673 4.990 13.414 1.00 17.03 259 SER B C 1
ATOM 6009 O O . SER B 1 265 ? -10.231 5.337 12.368 1.00 14.78 259 SER B O 1
ATOM 6012 N N . LEU B 1 266 ? -10.346 4.617 14.501 1.00 12.10 260 LEU B N 1
ATOM 6013 C CA . LEU B 1 266 ? -11.805 4.635 14.541 1.00 16.96 260 LEU B CA 1
ATOM 6014 C C . LEU B 1 266 ? -12.352 6.057 14.523 1.00 17.19 260 LEU B C 1
ATOM 6015 O O . LEU B 1 266 ? -13.352 6.329 13.860 1.00 15.91 260 LEU B O 1
ATOM 6020 N N . VAL B 1 267 ? -11.698 6.976 15.231 1.00 15.37 261 VAL B N 1
ATOM 6021 C CA . VAL B 1 267 ? -12.132 8.381 15.202 1.00 17.15 261 VAL B CA 1
ATOM 6022 C C . VAL B 1 267 ? -12.036 8.957 13.782 1.00 15.71 261 VAL B C 1
ATOM 6023 O O . VAL B 1 267 ? -12.944 9.644 13.300 1.00 15.52 261 VAL B O 1
ATOM 6027 N N . LEU B 1 268 ? -10.920 8.679 13.120 1.00 11.78 262 LEU B N 1
ATOM 6028 C CA . LEU B 1 268 ? -10.702 9.121 11.742 1.00 15.35 262 LEU B CA 1
ATOM 6029 C C . LEU B 1 268 ? -11.746 8.518 10.789 1.00 16.33 262 LEU B C 1
ATOM 6030 O O . LEU B 1 268 ? -12.385 9.247 10.036 1.00 18.85 262 LEU B O 1
ATOM 6035 N N . GLY B 1 269 ? -11.911 7.195 10.829 1.00 15.26 263 GLY B N 1
ATOM 6036 C CA . GLY B 1 269 ? -12.949 6.517 10.060 1.00 20.11 263 GLY B CA 1
ATOM 6037 C C . GLY B 1 269 ? -12.667 6.261 8.585 1.00 29.08 263 GLY B C 1
ATOM 6038 O O . GLY B 1 269 ? -12.844 5.140 8.095 1.00 38.29 263 GLY B O 1
ATOM 6039 N N . GLY B 1 270 ? -12.239 7.300 7.874 1.00 25.13 264 GLY B N 1
ATOM 6040 C CA . GLY B 1 270 ? -11.976 7.230 6.443 1.00 21.85 264 GLY B CA 1
ATOM 6041 C C . GLY B 1 270 ? -11.464 8.589 5.991 1.00 17.46 264 GLY B C 1
ATOM 6042 O O . GLY B 1 270 ? -11.408 9.516 6.800 1.00 20.06 264 GLY B O 1
ATOM 6043 N N . PRO B 1 271 ? -11.100 8.727 4.703 1.00 19.94 265 PRO B N 1
ATOM 6044 C CA . PRO B 1 271 ? -10.507 9.996 4.267 1.00 16.86 265 PRO B CA 1
ATOM 6045 C C . PRO B 1 271 ? -11.482 11.163 4.422 1.00 19.74 265 PRO B C 1
ATOM 6046 O O . PRO B 1 271 ? -12.664 11.026 4.110 1.00 17.54 265 PRO B O 1
ATOM 6050 N N . ARG B 1 272 ? -10.980 12.299 4.893 1.00 14.19 266 ARG B N 1
ATOM 6051 C CA . ARG B 1 272 ? -11.780 13.509 5.042 1.00 14.18 266 ARG B CA 1
ATOM 6052 C C . ARG B 1 272 ? -11.076 14.704 4.376 1.00 19.63 266 ARG B C 1
ATOM 6053 O O . ARG B 1 272 ? -10.673 15.651 5.053 1.00 16.59 266 ARG B O 1
ATOM 6061 N N . PRO B 1 273 ? -10.917 14.667 3.051 1.00 20.55 267 PRO B N 1
ATOM 6062 C CA . PRO B 1 273 ? -10.166 15.751 2.396 1.00 17.02 267 PRO B CA 1
ATOM 6063 C C . PRO B 1 273 ? -10.856 17.107 2.504 1.00 16.33 267 PRO B C 1
ATOM 6064 O O . PRO B 1 273 ? -10.194 18.150 2.510 1.00 21.39 267 PRO B O 1
ATOM 6068 N N . GLU B 1 274 ? -12.180 17.104 2.579 1.00 16.88 268 GLU B N 1
ATOM 6069 C CA . GLU B 1 274 ? -12.917 18.364 2.676 1.00 21.90 268 GLU B CA 1
ATOM 6070 C C . GLU B 1 274 ? -12.663 19.052 4.031 1.00 18.70 268 GLU B C 1
ATOM 6071 O O . GLU B 1 274 ? -12.416 20.268 4.104 1.00 17.29 268 GLU B O 1
ATOM 6077 N N . LEU B 1 275 ? -12.695 18.262 5.097 1.00 16.67 269 LEU B N 1
ATOM 6078 C CA . LEU B 1 275 ? -12.378 18.778 6.426 1.00 16.69 269 LEU B CA 1
ATOM 6079 C C . LEU B 1 275 ? -10.918 19.250 6.480 1.00 17.79 269 LEU B C 1
ATOM 6080 O O . LEU B 1 275 ? -10.624 20.309 7.015 1.00 14.20 269 LEU B O 1
ATOM 6085 N N . ALA B 1 276 ? -10.005 18.463 5.914 1.00 14.29 270 ALA B N 1
ATOM 6086 C CA . ALA B 1 276 ? -8.603 18.879 5.835 1.00 14.85 270 ALA B CA 1
ATOM 6087 C C . ALA B 1 276 ? -8.461 20.256 5.170 1.00 14.97 270 ALA B C 1
ATOM 6088 O O . ALA B 1 276 ? -7.769 21.141 5.685 1.00 15.38 270 ALA B O 1
ATOM 6090 N N . ASP B 1 277 ? -9.131 20.436 4.038 1.00 15.42 271 ASP B N 1
ATOM 6091 C CA . ASP B 1 277 ? -9.113 21.716 3.321 1.00 16.01 271 ASP B CA 1
ATOM 6092 C C . ASP B 1 277 ? -9.595 22.870 4.225 1.00 16.86 271 ASP B C 1
ATOM 6093 O O . ASP B 1 277 ? -9.000 23.948 4.265 1.00 17.47 271 ASP B O 1
ATOM 6098 N N . THR B 1 278 ? -10.688 22.627 4.941 1.00 15.53 272 THR B N 1
ATOM 6099 C CA . THR B 1 278 ? -11.267 23.595 5.877 1.00 21.00 272 THR B CA 1
ATOM 6100 C C . THR B 1 278 ? -10.280 24.008 6.972 1.00 16.65 272 THR B C 1
ATOM 6101 O O . THR B 1 278 ? -10.099 25.201 7.242 1.00 15.39 272 THR B O 1
ATOM 6105 N N . ILE B 1 279 ? -9.625 23.023 7.583 1.00 16.09 273 ILE B N 1
ATOM 6106 C CA . ILE B 1 279 ? -8.664 23.286 8.644 1.00 14.38 273 ILE B CA 1
ATOM 6107 C C . ILE B 1 279 ? -7.385 23.952 8.112 1.00 16.64 273 ILE B C 1
ATOM 6108 O O . ILE B 1 279 ? -6.856 24.895 8.729 1.00 16.30 273 ILE B O 1
ATOM 6113 N N . GLU B 1 280 ? -6.893 23.474 6.969 1.00 15.21 274 GLU B N 1
ATOM 6114 C CA . GLU B 1 280 ? -5.726 24.084 6.336 1.00 15.79 274 GLU B CA 1
ATOM 6115 C C . GLU B 1 280 ? -5.939 25.572 6.017 1.00 16.58 274 GLU B C 1
ATOM 6116 O O . GLU B 1 280 ? -5.032 26.383 6.187 1.00 17.88 274 GLU B O 1
ATOM 6122 N N . GLU B 1 281 ? -7.136 25.926 5.559 1.00 16.51 275 GLU B N 1
ATOM 6123 C CA . GLU B 1 281 ? -7.461 27.321 5.252 1.00 17.11 275 GLU B CA 1
ATOM 6124 C C . GLU B 1 281 ? -7.431 28.197 6.507 1.00 16.95 275 GLU B C 1
ATOM 6125 O O . GLU B 1 281 ? -6.981 29.343 6.470 1.00 20.80 275 GLU B O 1
ATOM 6131 N N . ILE B 1 282 ? -7.913 27.655 7.619 1.00 19.65 276 ILE B N 1
ATOM 6132 C CA . ILE B 1 282 ? -7.853 28.372 8.886 1.00 19.84 276 ILE B CA 1
ATOM 6133 C C . ILE B 1 282 ? -6.417 28.549 9.372 1.00 20.89 276 ILE B C 1
ATOM 6134 O O . ILE B 1 282 ? -6.029 29.640 9.782 1.00 19.38 276 ILE B O 1
ATOM 6139 N N . CYS B 1 283 ? -5.622 27.478 9.326 1.00 15.84 277 CYS B N 1
ATOM 6140 C CA . CYS B 1 283 ? -4.266 27.522 9.865 1.00 15.91 277 CYS B CA 1
ATOM 6141 C C . CYS B 1 283 ? -3.327 28.379 9.029 1.00 16.75 277 CYS B C 1
ATOM 6142 O O . CYS B 1 283 ? -2.372 28.967 9.543 1.00 21.05 277 CYS B O 1
ATOM 6145 N N . ASN B 1 284 ? -3.603 28.416 7.774 1.00 23.27 278 ASN B N 1
ATOM 6146 C CA . ASN B 1 284 ? -2.774 29.090 6.816 1.00 32.91 278 ASN B CA 1
ATOM 6147 C C . ASN B 1 284 ? -2.715 30.584 6.961 1.00 37.29 278 ASN B C 1
ATOM 6148 O O . ASN B 1 284 ? -1.841 31.190 6.412 1.00 37.39 278 ASN B O 1
ATOM 6153 N N . GLN B 1 285 ? -3.664 31.167 7.688 1.00 36.25 279 GLN B N 1
ATOM 6154 C CA . GLN B 1 285 ? -3.707 32.611 7.826 1.00 40.55 279 GLN B CA 1
ATOM 6155 C C . GLN B 1 285 ? -2.650 33.177 8.647 1.00 48.46 279 GLN B C 1
ATOM 6156 O O . GLN B 1 285 ? -2.315 32.654 9.666 1.00 46.43 279 GLN B O 1
ATOM 6162 N N . ASN B 1 286 ? -2.168 34.309 8.151 1.00 57.14 280 ASN B N 1
ATOM 6163 C CA . ASN B 1 286 ? -1.267 35.252 8.813 1.00 64.30 280 ASN B CA 1
ATOM 6164 C C . ASN B 1 286 ? -1.033 34.964 10.324 1.00 44.19 280 ASN B C 1
ATOM 6165 O O . ASN B 1 286 ? -0.054 34.379 10.754 1.00 46.44 280 ASN B O 1
ATOM 6170 N N . SER B 1 287 ? -1.942 35.444 11.123 1.00 37.79 281 SER B N 1
ATOM 6171 C CA . SER B 1 287 ? -1.715 35.563 12.512 1.00 30.65 281 SER B CA 1
ATOM 6172 C C . SER B 1 287 ? -2.358 34.374 13.218 1.00 28.14 281 SER B C 1
ATOM 6173 O O . SER B 1 287 ? -3.351 33.924 12.795 1.00 31.84 281 SER B O 1
ATOM 6176 N N . TRP B 1 288 ? -1.755 33.871 14.257 1.00 17.93 282 TRP B N 1
ATOM 6177 C CA . TRP B 1 288 ? -2.389 32.822 15.069 1.00 19.90 282 TRP B CA 1
ATOM 6178 C C . TRP B 1 288 ? -3.298 33.402 16.158 1.00 21.32 282 TRP B C 1
ATOM 6179 O O . TRP B 1 288 ? -3.840 32.665 16.989 1.00 20.52 282 TRP B O 1
ATOM 6190 N N . LYS B 1 289 ? -3.471 34.720 16.149 1.00 23.38 283 LYS B N 1
ATOM 6191 C CA . LYS B 1 289 ? -4.365 35.365 17.110 1.00 24.77 283 LYS B CA 1
ATOM 6192 C C . LYS B 1 289 ? -5.775 34.792 16.990 1.00 25.84 283 LYS B C 1
ATOM 6193 O O . LYS B 1 289 ? -6.320 34.717 15.897 1.00 26.93 283 LYS B O 1
ATOM 6199 N N . GLY B 1 290 ? -6.349 34.375 18.116 1.00 20.70 284 GLY B N 1
ATOM 6200 C CA . GLY B 1 290 ? -7.675 33.779 18.145 1.00 19.47 284 GLY B CA 1
ATOM 6201 C C . GLY B 1 290 ? -7.811 32.424 17.465 1.00 21.47 284 GLY B C 1
ATOM 6202 O O . GLY B 1 290 ? -8.920 31.994 17.163 1.00 22.22 284 GLY B O 1
ATOM 6203 N N . ILE B 1 291 ? -6.693 31.748 17.227 1.00 19.33 285 ILE B N 1
ATOM 6204 C CA . ILE B 1 291 ? -6.701 30.469 16.510 1.00 22.07 285 ILE B CA 1
ATOM 6205 C C . ILE B 1 291 ? -7.596 29.433 17.191 1.00 23.91 285 ILE B C 1
ATOM 6206 O O . ILE B 1 291 ? -8.276 28.664 16.526 1.00 20.66 285 ILE B O 1
ATOM 6211 N N . VAL B 1 292 ? -7.612 29.423 18.519 1.00 17.60 286 VAL B N 1
ATOM 6212 C CA . VAL B 1 292 ? -8.393 28.418 19.233 1.00 12.81 286 VAL B CA 1
ATOM 6213 C C . VAL B 1 292 ? -9.882 28.574 18.948 1.00 17.86 286 VAL B C 1
ATOM 6214 O O . VAL B 1 292 ? -10.604 27.586 18.763 1.00 17.63 286 VAL B O 1
ATOM 6218 N N . LYS B 1 293 ? -10.341 29.818 18.877 1.00 17.91 287 LYS B N 1
ATOM 6219 C CA . LYS B 1 293 ? -11.747 30.079 18.622 1.00 16.85 287 LYS B CA 1
ATOM 6220 C C . LYS B 1 293 ? -12.142 29.806 17.165 1.00 17.77 287 LYS B C 1
ATOM 6221 O O . LYS B 1 293 ? -13.282 29.454 16.878 1.00 19.30 287 LYS B O 1
ATOM 6227 N N . ARG B 1 294 ? -11.208 29.993 16.242 1.00 18.15 288 ARG B N 1
ATOM 6228 C CA . ARG B 1 294 ? -11.494 29.729 14.832 1.00 17.68 288 ARG B CA 1
ATOM 6229 C C . ARG B 1 294 ? -11.561 28.229 14.535 1.00 20.14 288 ARG B C 1
ATOM 6230 O O . ARG B 1 294 ? -12.416 27.764 13.776 1.00 15.70 288 ARG B O 1
ATOM 6238 N N . LEU B 1 295 ? -10.666 27.465 15.147 1.00 15.80 289 LEU B N 1
ATOM 6239 C CA . LEU B 1 295 ? -10.665 26.031 14.935 1.00 13.03 289 LEU B CA 1
ATOM 6240 C C . LEU B 1 295 ? -11.800 25.341 15.678 1.00 12.60 289 LEU B C 1
ATOM 6241 O O . LEU B 1 295 ? -12.321 24.327 15.210 1.00 16.16 289 LEU B O 1
ATOM 6246 N N . TRP B 1 296 ? -12.181 25.897 16.828 1.00 12.80 290 TRP B N 1
ATOM 6247 C CA . TRP B 1 296 ? -13.182 25.280 17.699 1.00 12.08 290 TRP B CA 1
ATOM 6248 C C . TRP B 1 296 ? -14.221 26.319 18.122 1.00 12.33 290 TRP B C 1
ATOM 6249 O O . TRP B 1 296 ? -14.240 26.773 19.263 1.00 15.72 290 TRP B O 1
ATOM 6260 N N . PRO B 1 297 ? -15.076 26.710 17.177 1.00 14.42 291 PRO B N 1
ATOM 6261 C CA . PRO B 1 297 ? -15.939 27.888 17.331 1.00 14.02 291 PRO B CA 1
ATOM 6262 C C . PRO B 1 297 ? -17.038 27.724 18.383 1.00 17.80 291 PRO B C 1
ATOM 6263 O O . PRO B 1 297 ? -17.653 28.724 18.773 1.00 18.19 291 PRO B O 1
ATOM 6267 N N . ASN B 1 298 ? -17.263 26.504 18.856 1.00 15.52 292 ASN B N 1
ATOM 6268 C CA . ASN B 1 298 ? -18.263 26.283 19.905 1.00 15.53 292 ASN B CA 1
ATOM 6269 C C . ASN B 1 298 ? -17.700 26.247 21.315 1.00 14.74 292 ASN B C 1
ATOM 6270 O O . ASN B 1 298 ? -18.434 26.004 22.293 1.00 12.57 292 ASN B O 1
ATOM 6275 N N . THR B 1 299 ? -16.400 26.508 21.417 1.00 15.37 293 THR B N 1
ATOM 6276 C CA . THR B 1 299 ? -15.715 26.536 22.700 1.00 18.37 293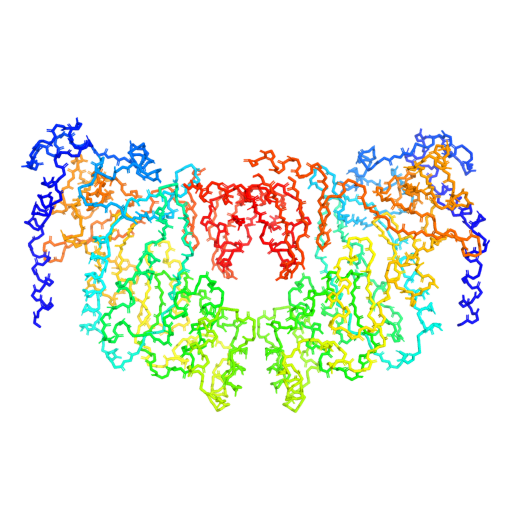 THR B CA 1
ATOM 6277 C C . THR B 1 299 ? -16.276 27.652 23.590 1.00 18.24 293 THR B C 1
ATOM 6278 O O . THR B 1 299 ? -16.314 28.809 23.179 1.00 13.84 293 THR B O 1
ATOM 6282 N N . LYS B 1 300 ? -16.677 27.307 24.812 1.00 14.47 294 LYS B N 1
ATOM 6283 C CA . LYS B 1 300 ? -17.311 28.282 25.712 1.00 16.77 294 LYS B CA 1
ATOM 6284 C C . LYS B 1 300 ? -16.321 28.858 26.722 1.00 17.14 294 LYS B C 1
ATOM 6285 O O . LYS B 1 300 ? -16.489 29.980 27.195 1.00 15.54 294 LYS B O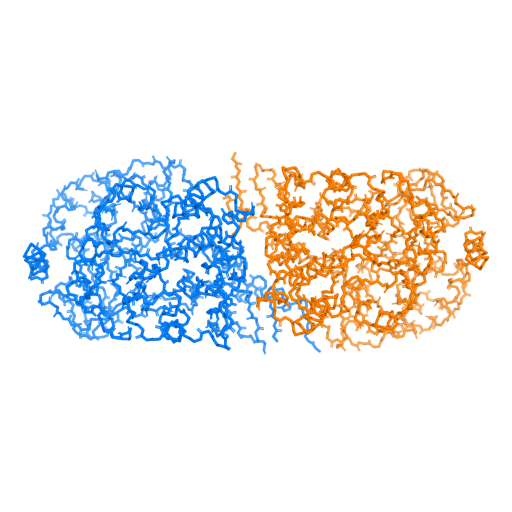 1
ATOM 6291 N N . TYR B 1 301 ? -15.290 28.087 27.054 1.00 11.14 295 TYR B N 1
ATOM 6292 C CA . TYR B 1 301 ? -14.265 28.543 27.986 1.00 16.35 295 TYR B CA 1
ATOM 6293 C C . TYR B 1 301 ? -13.039 27.639 27.909 1.00 16.45 295 TYR B C 1
ATOM 6294 O O . TYR B 1 301 ? -13.102 26.548 27.361 1.00 16.79 295 TYR B O 1
ATOM 6303 N N . ILE B 1 302 ? -11.929 28.127 28.457 1.00 15.71 296 ILE B N 1
ATOM 6304 C CA . ILE B 1 302 ? -10.698 27.378 28.587 1.00 13.98 296 ILE B CA 1
ATOM 6305 C C . ILE B 1 302 ? -10.573 26.943 30.047 1.00 18.22 296 ILE B C 1
ATOM 6306 O O . ILE B 1 302 ? -10.617 27.786 30.950 1.00 14.29 296 ILE B O 1
ATOM 6311 N N . GLU B 1 303 ? -10.424 25.640 30.289 1.00 11.58 297 GLU B N 1
ATOM 6312 C CA . GLU B 1 303 ? -10.427 25.130 31.659 1.00 12.26 297 GLU B CA 1
ATOM 6313 C C . GLU B 1 303 ? -9.005 24.775 32.100 1.00 16.87 297 GLU B C 1
ATOM 6314 O O . GLU B 1 303 ? -8.484 23.719 31.738 1.00 14.09 297 GLU B O 1
ATOM 6320 N N . THR B 1 304 ? -8.370 25.655 32.870 1.00 13.44 298 THR B N 1
ATOM 6321 C CA . THR B 1 304 ? -6.965 25.454 33.227 1.00 15.98 298 THR B CA 1
ATOM 6322 C C . THR B 1 304 ? -6.577 26.332 34.407 1.00 16.07 298 THR B C 1
ATOM 6323 O O . THR B 1 304 ? -7.176 27.380 34.615 1.00 16.93 298 THR B O 1
ATOM 6327 N N . VAL B 1 305 ? -5.593 25.895 35.189 1.00 13.23 299 VAL B N 1
ATOM 6328 C CA . VAL B 1 305 ? -5.128 26.683 36.327 1.00 15.90 299 VAL B CA 1
ATOM 6329 C C . VAL B 1 305 ? -4.265 27.822 35.820 1.00 18.24 299 VAL B C 1
ATOM 6330 O O . VAL B 1 305 ? -3.313 27.601 35.071 1.00 15.53 299 VAL B O 1
ATOM 6334 N N . VAL B 1 306 ? -4.622 29.041 36.213 1.00 14.78 300 VAL B N 1
ATOM 6335 C CA . VAL B 1 306 ? -3.874 30.220 35.811 1.00 13.67 300 VAL B CA 1
ATOM 6336 C C . VAL B 1 306 ? -3.423 31.052 37.009 1.00 14.00 300 VAL B C 1
ATOM 6337 O O . VAL B 1 306 ? -3.064 32.223 36.861 1.00 17.83 300 VAL B O 1
ATOM 6341 N N . THR B 1 307 ? -3.419 30.435 38.187 1.00 14.15 301 THR B N 1
ATOM 6342 C CA . THR B 1 307 ? -2.935 31.099 39.386 1.00 13.62 301 THR B CA 1
ATOM 6343 C C . THR B 1 307 ? -1.524 30.652 39.746 1.00 15.49 301 THR B C 1
ATOM 6344 O O . THR B 1 307 ? -0.996 29.710 39.159 1.00 16.95 301 THR B O 1
ATOM 6348 N N . GLY B 1 308 ? -0.909 31.333 40.708 1.00 15.32 302 GLY B N 1
ATOM 6349 C CA . GLY B 1 308 ? 0.455 31.012 41.083 1.00 20.56 302 GLY B CA 1
ATOM 6350 C C . GLY B 1 308 ? 1.404 31.211 39.912 1.00 21.52 302 GLY B C 1
ATOM 6351 O O . GLY B 1 308 ? 1.281 32.171 39.162 1.00 19.21 302 GLY B O 1
ATOM 6352 N N . SER B 1 309 ? 2.342 30.293 39.732 1.00 23.51 303 SER B N 1
ATOM 6353 C CA . SER B 1 309 ? 3.341 30.470 38.689 1.00 26.86 303 SER B CA 1
ATOM 6354 C C . SER B 1 309 ? 2.711 30.415 37.294 1.00 27.46 303 SER B C 1
ATOM 6355 O O . SER B 1 309 ? 3.317 30.856 36.318 1.00 23.66 303 SER B O 1
ATOM 6358 N N . MET B 1 310 ? 1.490 29.897 37.205 1.00 19.23 304 MET B N 1
ATOM 6359 C CA . MET B 1 310 ? 0.824 29.759 35.910 1.00 19.32 304 MET B CA 1
ATOM 6360 C C . MET B 1 310 ? 0.275 31.070 35.361 1.00 19.66 304 MET B C 1
ATOM 6361 O O . MET B 1 310 ? -0.119 31.153 34.193 1.00 20.66 304 MET B O 1
ATOM 6366 N N . GLY B 1 311 ? 0.242 32.098 36.200 1.00 19.80 305 GLY B N 1
ATOM 6367 C CA . GLY B 1 311 ? -0.276 33.381 35.771 1.00 19.24 305 GLY B CA 1
ATOM 6368 C C . GLY B 1 311 ? 0.561 33.961 34.647 1.00 21.24 305 GLY B C 1
ATOM 6369 O O . GLY B 1 311 ? 0.084 34.767 33.860 1.00 17.64 305 GLY B O 1
ATOM 6370 N N . GLN B 1 312 ? 1.815 33.538 34.558 1.00 17.82 306 GLN B N 1
ATOM 6371 C CA . GLN B 1 312 ? 2.694 34.034 33.501 1.00 22.11 306 GLN B CA 1
ATOM 6372 C C . GLN B 1 312 ? 2.183 33.703 32.098 1.00 24.14 306 GLN B C 1
ATOM 6373 O O . GLN B 1 312 ? 2.576 34.349 31.122 1.00 22.53 306 GLN B O 1
ATOM 6379 N N . TYR B 1 313 ? 1.302 32.710 31.997 1.00 19.59 307 TYR B N 1
ATOM 6380 C CA . TYR B 1 313 ? 0.812 32.255 30.695 1.00 19.76 307 TYR B CA 1
ATOM 6381 C C . TYR B 1 313 ? -0.468 32.922 30.231 1.00 21.82 307 TYR B C 1
ATOM 6382 O O . TYR B 1 313 ? -0.907 32.711 29.100 1.00 19.19 307 TYR B O 1
ATOM 6391 N N . VAL B 1 314 ? -1.068 33.726 31.097 1.00 18.90 308 VAL B N 1
ATOM 6392 C CA . VAL B 1 314 ? -2.354 34.353 30.782 1.00 15.71 308 VAL B CA 1
ATOM 6393 C C . VAL B 1 314 ? -2.327 35.196 29.497 1.00 18.21 308 VAL B C 1
ATOM 6394 O O . VAL B 1 314 ? -3.217 35.085 28.660 1.00 19.17 308 VAL B O 1
ATOM 6398 N N . PRO B 1 315 ? -1.304 36.038 29.327 1.00 17.47 309 PRO B N 1
ATOM 6399 C CA . PRO B 1 315 ? -1.341 36.861 28.111 1.00 17.94 309 PRO B CA 1
ATOM 6400 C C . PRO B 1 315 ? -1.319 36.024 26.827 1.00 22.74 309 PRO B C 1
ATOM 6401 O O . PRO B 1 315 ? -2.061 36.327 25.888 1.00 21.32 309 PRO B O 1
ATOM 6405 N N . MET B 1 316 ? -0.489 34.986 26.786 1.00 19.20 310 MET B N 1
ATOM 6406 C CA . MET B 1 316 ? -0.447 34.105 25.621 1.00 21.75 310 MET B CA 1
ATOM 6407 C C . MET B 1 316 ? -1.769 33.384 25.388 1.00 22.10 310 MET B C 1
ATOM 6408 O O . MET B 1 316 ? -2.211 33.253 24.248 1.00 18.75 310 MET B O 1
ATOM 6413 N N . LEU B 1 317 ? -2.400 32.901 26.455 1.00 16.56 311 LEU B N 1
ATOM 6414 C CA . LEU B 1 317 ? -3.674 32.213 26.300 1.00 16.71 311 LEU B CA 1
ATOM 6415 C C . LEU B 1 317 ? -4.722 33.163 25.748 1.00 18.56 311 LEU B C 1
ATOM 6416 O O . LEU B 1 317 ? -5.505 32.802 24.872 1.00 15.21 311 LEU B O 1
ATOM 6421 N N . ASN B 1 318 ? -4.738 34.384 26.267 1.00 15.31 312 ASN B N 1
ATOM 6422 C CA . ASN B 1 318 ? -5.718 35.355 25.806 1.00 15.99 312 ASN B CA 1
ATOM 6423 C C . ASN B 1 318 ? -5.490 35.686 24.329 1.00 22.79 312 ASN B C 1
ATOM 6424 O O . ASN B 1 318 ? -6.434 35.895 23.584 1.00 19.23 312 ASN B O 1
ATOM 6429 N N . TYR B 1 319 ? -4.233 35.713 23.907 1.00 20.35 313 TYR B N 1
ATOM 6430 C CA . TYR B 1 319 ? -3.933 35.963 22.497 1.00 20.12 313 TYR B CA 1
ATOM 6431 C C . TYR B 1 319 ? -4.495 34.847 21.602 1.00 24.59 313 TYR B C 1
ATOM 6432 O O . TYR B 1 319 ? -5.206 35.117 20.634 1.00 20.48 313 TYR B O 1
ATOM 6441 N N . TYR B 1 320 ? -4.200 33.595 21.945 1.00 17.20 314 TYR B N 1
ATOM 6442 C CA . TYR B 1 320 ? -4.648 32.451 21.148 1.00 15.69 314 TYR B CA 1
ATOM 6443 C C . TYR B 1 320 ? -6.143 32.176 21.248 1.00 20.30 314 TYR B C 1
ATOM 6444 O O . TYR B 1 320 ? -6.718 31.557 20.355 1.00 19.49 314 TYR B O 1
ATOM 6453 N N . CYS B 1 321 ? -6.773 32.623 22.329 1.00 17.40 315 CYS B N 1
ATOM 6454 C CA . CYS B 1 321 ? -8.139 32.183 22.629 1.00 20.96 315 CYS B CA 1
ATOM 6455 C C . CYS B 1 321 ? -9.187 33.296 22.528 1.00 22.63 315 CYS B C 1
ATOM 6456 O O . CYS B 1 321 ? -10.340 33.113 22.936 1.00 27.24 315 CYS B O 1
ATOM 6459 N N . ASN B 1 322 ? -8.789 34.434 21.964 1.00 23.41 316 ASN B N 1
ATOM 6460 C CA . ASN B 1 322 ? -9.707 35.552 21.746 1.00 25.82 316 ASN B CA 1
ATOM 6461 C C . ASN B 1 322 ? -10.462 35.952 23.007 1.00 27.07 316 ASN B C 1
ATOM 6462 O O . ASN B 1 322 ? -11.652 36.241 22.967 1.00 27.51 316 ASN B O 1
ATOM 6467 N N . ASP B 1 323 ? -9.760 35.968 24.131 1.00 26.52 317 ASP B N 1
ATOM 6468 C CA . ASP B 1 323 ? -10.370 36.337 25.401 1.00 36.80 317 ASP B CA 1
ATOM 6469 C C . ASP B 1 323 ? -11.638 35.523 25.739 1.00 36.31 317 ASP B C 1
ATOM 6470 O O . ASP B 1 323 ? -12.559 36.036 26.373 1.00 40.21 317 ASP B O 1
ATOM 6475 N N . LEU B 1 324 ? -11.683 34.262 25.302 1.00 23.48 318 LEU B N 1
ATOM 6476 C CA . LEU B 1 324 ? -12.598 33.290 25.899 1.00 21.72 318 LEU B CA 1
ATOM 6477 C C . LEU B 1 324 ? -12.257 33.284 27.381 1.00 18.87 318 LEU B C 1
ATOM 6478 O O . LEU B 1 324 ? -11.107 33.516 27.745 1.00 22.59 318 LEU B O 1
ATOM 6483 N N . PRO B 1 325 ? -13.249 33.035 28.247 1.00 19.43 319 PRO B N 1
ATOM 6484 C CA . PRO B 1 325 ? -12.937 33.003 29.678 1.00 19.67 319 PRO B CA 1
ATOM 6485 C C . PRO B 1 325 ? -11.931 31.910 30.018 1.00 18.94 319 PRO B C 1
ATOM 6486 O O . PRO B 1 325 ? -12.037 30.795 29.510 1.00 17.98 319 PRO B O 1
ATOM 6490 N N . LEU B 1 326 ? -10.965 32.241 30.868 1.00 18.41 320 LEU B N 1
ATOM 6491 C CA . LEU B 1 326 ? -10.042 31.254 31.414 1.00 14.80 320 LEU B CA 1
ATOM 6492 C C . LEU B 1 326 ? -10.553 30.860 32.806 1.00 17.77 320 LEU B C 1
ATOM 6493 O O . LEU B 1 326 ? -10.639 31.693 33.702 1.00 19.81 320 LEU B O 1
ATOM 6498 N N . VAL B 1 327 ? -10.932 29.599 32.973 1.00 13.63 321 VAL B N 1
ATOM 6499 C CA . VAL B 1 327 ? -11.570 29.144 34.210 1.00 11.59 321 VAL B CA 1
ATOM 6500 C C . VAL B 1 327 ? -10.641 28.261 35.048 1.00 14.62 321 VAL B C 1
ATOM 6501 O O . VAL B 1 327 ? -10.288 27.154 34.644 1.00 14.72 321 VAL B O 1
ATOM 6505 N N . SER B 1 328 ? -10.252 28.778 36.213 1.00 10.87 322 SER B N 1
ATOM 6506 C CA . SER B 1 328 ? -9.257 28.164 37.091 1.00 12.49 322 SER B CA 1
ATOM 6507 C C . SER B 1 328 ? -10.026 27.560 38.257 1.00 14.25 322 SER B C 1
ATOM 6508 O O . SER B 1 328 ? -10.456 28.287 39.134 1.00 11.96 322 SER B O 1
ATOM 6511 N N . THR B 1 329 ? -10.231 26.241 38.258 1.00 12.70 323 THR B N 1
ATOM 6512 C CA . THR B 1 329 ? -11.252 25.665 39.130 1.00 9.54 323 THR B CA 1
ATOM 6513 C C . THR B 1 329 ? -10.760 25.153 40.480 1.00 13.72 323 THR B C 1
ATOM 6514 O O . THR B 1 329 ? -11.484 25.227 41.461 1.00 13.25 323 THR B O 1
ATOM 6518 N N . THR B 1 330 ? -9.556 24.597 40.517 1.00 13.25 324 THR B N 1
ATOM 6519 C CA . THR B 1 330 ? -9.172 23.737 41.640 1.00 12.31 324 THR B CA 1
ATOM 6520 C C . THR B 1 330 ? -7.763 24.019 42.173 1.00 13.67 324 THR B C 1
ATOM 6521 O O . THR B 1 330 ? -6.823 24.261 41.411 1.00 11.17 324 THR B O 1
ATOM 6525 N N . TYR B 1 331 ? -7.638 23.963 43.498 1.00 9.62 325 TYR B N 1
ATOM 6526 C CA . TYR B 1 331 ? -6.355 24.025 44.178 1.00 10.76 325 TYR B CA 1
ATOM 6527 C C . TYR B 1 331 ? -6.188 22.719 44.970 1.00 11.87 325 TYR B C 1
ATOM 6528 O O . TYR B 1 331 ? -7.062 22.321 45.744 1.00 11.18 325 TYR B O 1
ATOM 6537 N N . GLY B 1 332 ? -5.080 22.022 44.728 1.00 13.01 326 GLY B N 1
ATOM 6538 C CA . GLY B 1 332 ? -4.898 20.697 45.288 1.00 14.47 326 GLY B CA 1
ATOM 6539 C C . GLY B 1 332 ? -3.431 20.361 45.388 1.00 16.33 326 GLY B C 1
ATOM 6540 O O . GLY B 1 332 ? -2.593 21.059 44.814 1.00 16.75 326 GLY B O 1
ATOM 6541 N N . SER B 1 333 ? -3.120 19.302 46.128 1.00 15.63 327 SER B N 1
ATOM 6542 C CA . SER B 1 333 ? -1.736 18.864 46.313 1.00 13.40 327 SER B CA 1
ATOM 6543 C C . SER B 1 333 ? -1.704 17.355 46.554 1.00 14.39 327 SER B C 1
ATOM 6544 O O . SER B 1 333 ? -2.747 16.706 46.689 1.00 13.26 327 SER B O 1
ATOM 6547 N N . SER B 1 334 ? -0.506 16.795 46.627 1.00 13.47 328 SER B N 1
ATOM 6548 C CA A SER B 1 334 ? -0.358 15.374 46.925 0.44 14.91 328 SER B CA 1
ATOM 6549 C CA B SER B 1 334 ? -0.366 15.374 46.919 0.56 14.78 328 SER B CA 1
ATOM 6550 C C . SER B 1 334 ? -0.834 15.042 48.341 1.00 15.81 328 SER B C 1
ATOM 6551 O O . SER B 1 334 ? -1.118 13.884 48.651 1.00 22.38 328 SER B O 1
ATOM 6556 N N . GLU B 1 335 ? -0.928 16.059 49.200 1.00 13.07 329 GLU B N 1
ATOM 6557 C CA . GLU B 1 335 ? -1.433 15.860 50.568 1.00 17.46 329 GLU B CA 1
ATOM 6558 C C . GLU B 1 335 ? -2.954 15.748 50.583 1.00 16.14 329 GLU B C 1
ATOM 6559 O O . GLU B 1 335 ? -3.527 14.940 51.321 1.00 18.59 329 GLU B O 1
ATOM 6565 N N . THR B 1 336 ? -3.607 16.590 49.786 1.00 14.61 330 THR B N 1
ATOM 6566 C CA . THR B 1 336 ? -5.063 16.592 49.697 1.00 11.76 330 THR B CA 1
ATOM 6567 C C . THR B 1 336 ? -5.498 17.565 48.629 1.00 9.53 330 THR B C 1
ATOM 6568 O O . THR B 1 336 ? -4.764 18.484 48.298 1.00 13.07 330 THR B O 1
ATOM 6572 N N . THR B 1 337 ? -6.697 17.370 48.094 1.00 9.90 331 THR B N 1
ATOM 6573 C CA . THR B 1 337 ? -7.333 18.431 47.323 1.00 11.43 331 THR B CA 1
ATOM 6574 C C . THR B 1 337 ? -7.807 19.473 48.354 1.00 13.76 331 THR B C 1
ATOM 6575 O O . THR B 1 337 ? -8.288 19.104 49.431 1.00 15.82 331 THR B O 1
ATOM 6579 N N . PHE B 1 338 ? -7.649 20.762 48.053 1.00 9.65 332 PHE B N 1
ATOM 6580 C CA . PHE B 1 338 ? -8.055 21.808 48.989 1.00 9.52 332 PHE B CA 1
ATOM 6581 C C . PHE B 1 338 ? -9.471 22.320 48.754 1.00 15.94 332 PHE B C 1
ATOM 6582 O O . PHE B 1 338 ? -10.304 22.293 49.656 1.00 14.34 332 PHE B O 1
ATOM 6590 N N . GLY B 1 339 ? -9.742 22.807 47.552 1.00 13.24 333 GLY B N 1
ATOM 6591 C CA . GLY B 1 339 ? -11.069 23.320 47.258 1.00 11.93 333 GLY B CA 1
ATOM 6592 C C . GLY B 1 339 ? -11.156 23.917 45.874 1.00 13.54 333 GLY B C 1
ATOM 6593 O O . GLY B 1 339 ? -10.265 23.701 45.049 1.00 9.94 333 GLY B O 1
ATOM 6594 N N . ILE B 1 340 ? -12.212 24.689 45.634 1.00 9.42 334 ILE B N 1
ATOM 6595 C CA . ILE B 1 340 ? -12.510 25.168 44.294 1.00 10.32 334 ILE B CA 1
ATOM 6596 C C . ILE B 1 340 ? -12.903 26.628 44.226 1.00 14.99 334 ILE B C 1
ATOM 6597 O O . ILE B 1 340 ? -13.249 27.258 45.229 1.00 13.82 334 ILE B O 1
ATOM 6602 N N . ASN B 1 341 ? -12.838 27.152 43.009 1.00 9.81 335 ASN B N 1
ATOM 6603 C CA . ASN B 1 341 ? -13.185 28.531 42.730 1.00 10.18 335 ASN B CA 1
ATOM 6604 C C . ASN B 1 341 ? -14.697 28.635 42.531 1.00 16.59 335 ASN B C 1
ATOM 6605 O O . ASN B 1 341 ? -15.243 28.069 41.592 1.00 16.32 335 ASN B O 1
ATOM 6610 N N . LEU B 1 342 ? -15.381 29.340 43.428 1.00 10.57 336 LEU B N 1
ATOM 6611 C CA . LEU B 1 342 ? -16.826 29.475 43.318 1.00 13.76 336 LEU B CA 1
ATOM 6612 C C . LEU B 1 342 ? -17.251 30.671 42.456 1.00 17.24 336 LEU B C 1
ATOM 6613 O O . LEU B 1 342 ? -18.444 30.920 42.285 1.00 16.01 336 LEU B O 1
ATOM 6618 N N . ASP B 1 343 ? -16.270 31.390 41.899 1.00 11.98 337 ASP B N 1
ATOM 6619 C CA . ASP B 1 343 ? -16.529 32.491 40.972 1.00 16.29 337 ASP B CA 1
ATOM 6620 C C . ASP B 1 343 ? -15.731 32.260 39.698 1.00 16.20 337 ASP B C 1
ATOM 6621 O O . ASP B 1 343 ? -14.797 33.011 39.405 1.00 16.58 337 ASP B O 1
ATOM 6626 N N . PRO B 1 344 ? -16.093 31.213 38.938 1.00 15.80 338 PRO B N 1
ATOM 6627 C CA . PRO B 1 344 ? -15.283 30.727 37.811 1.00 15.45 338 PRO B CA 1
ATOM 6628 C C . PRO B 1 344 ? -15.053 31.740 36.692 1.00 14.90 338 PRO B C 1
ATOM 6629 O O . PRO B 1 344 ? -14.037 31.650 36.000 1.00 15.45 338 PRO B O 1
ATOM 6633 N N . LEU B 1 345 ? -15.982 32.670 36.492 1.00 13.01 339 LEU B N 1
ATOM 6634 C CA . LEU B 1 345 ? -15.860 33.609 35.381 1.00 15.20 339 LEU B CA 1
ATOM 6635 C C . LEU B 1 345 ? -15.093 34.889 35.723 1.00 17.07 339 LEU B C 1
ATOM 6636 O O . LEU B 1 345 ? -15.156 35.864 34.978 1.00 28.76 339 LEU B O 1
ATOM 6641 N N . CYS B 1 346 ? -14.359 34.888 36.830 1.00 19.37 340 CYS B N 1
ATOM 6642 C CA . CYS B 1 346 ? -13.578 36.068 37.214 1.00 19.85 340 CYS B CA 1
ATOM 6643 C C . CYS B 1 346 ? -12.270 36.128 36.425 1.00 13.24 340 CYS B C 1
ATOM 6644 O O . CYS B 1 346 ? -11.854 35.142 35.804 1.00 15.69 340 CYS B O 1
ATOM 6647 N N . LYS B 1 347 ? -11.609 37.278 36.465 1.00 15.34 341 LYS B N 1
ATOM 6648 C CA . LYS B 1 347 ? -10.280 37.401 35.877 1.00 19.48 341 LYS B CA 1
ATOM 6649 C C . LYS B 1 347 ? -9.277 36.573 36.675 1.00 21.21 341 LYS B C 1
ATOM 6650 O O . LYS B 1 347 ? -9.427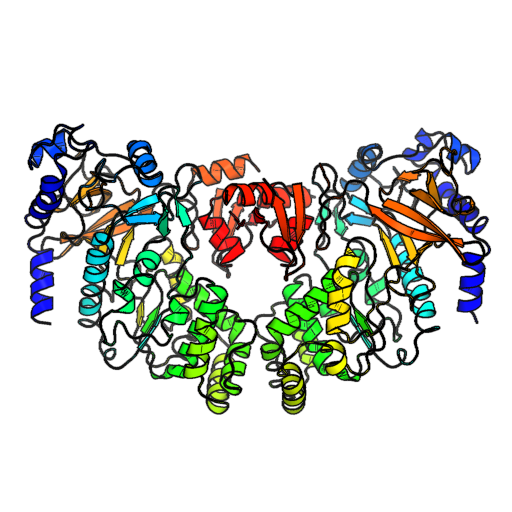 36.403 37.893 1.00 15.53 341 LYS B O 1
ATOM 6656 N N . PRO B 1 348 ? -8.244 36.050 35.995 1.00 18.88 342 PRO B N 1
ATOM 6657 C CA . PRO B 1 348 ? -7.229 35.228 36.662 1.00 19.80 342 PRO B CA 1
ATOM 6658 C C . PRO B 1 348 ? -6.683 35.883 37.933 1.00 20.34 342 PRO B C 1
ATOM 6659 O O . PRO B 1 348 ? -6.536 35.214 38.958 1.00 20.24 342 PRO B O 1
ATOM 6663 N N . GLU B 1 349 ? -6.402 37.180 37.878 1.00 20.43 343 GLU B N 1
ATOM 6664 C CA . GLU B 1 349 ? -5.797 37.851 39.020 1.00 21.46 343 GLU B CA 1
ATOM 6665 C C . GLU B 1 349 ? -6.740 37.921 40.223 1.00 21.39 343 GLU B C 1
ATOM 6666 O O . GLU B 1 349 ? -6.309 38.174 41.349 1.00 25.48 343 GLU B O 1
ATOM 6672 N N . ASP B 1 350 ? -8.022 37.663 39.996 1.00 21.59 344 ASP B N 1
ATOM 6673 C CA . ASP B 1 350 ? -9.010 37.769 41.067 1.00 20.76 344 ASP B CA 1
ATOM 6674 C C . ASP B 1 350 ? -9.463 36.407 41.592 1.00 17.89 344 ASP B C 1
ATOM 6675 O O . ASP B 1 350 ? -10.417 36.327 42.363 1.00 16.71 344 ASP B O 1
ATOM 6680 N N . VAL B 1 351 ? -8.772 35.344 41.190 1.00 15.48 345 VAL B N 1
ATOM 6681 C CA . VAL B 1 351 ? -9.174 33.988 41.591 1.00 13.08 345 VAL B CA 1
ATOM 6682 C C . VAL B 1 351 ? -8.882 33.690 43.063 1.00 16.26 345 VAL B C 1
ATOM 6683 O O . VAL B 1 351 ? -7.774 33.923 43.558 1.00 14.30 345 VAL B O 1
ATOM 6687 N N . SER B 1 352 ? -9.898 33.198 43.768 1.00 13.95 346 SER B N 1
ATOM 6688 C CA . SER B 1 352 ? -9.708 32.666 45.118 1.00 13.96 346 SER B CA 1
ATOM 6689 C C . SER B 1 352 ? -10.298 31.272 45.183 1.00 12.73 346 SER B C 1
ATOM 6690 O O . SER B 1 352 ? -11.210 30.934 44.421 1.00 11.28 346 SER B O 1
ATOM 6693 N N . TYR B 1 353 ? -9.775 30.458 46.092 1.00 11.00 347 TYR B N 1
ATOM 6694 C CA . TYR B 1 353 ? -10.250 29.094 46.230 1.00 10.55 347 TYR B CA 1
ATOM 6695 C C . TYR B 1 353 ? -10.916 28.908 47.581 1.00 14.45 347 TYR B C 1
ATOM 6696 O O . TYR B 1 353 ? -10.362 29.280 48.617 1.00 13.60 347 TYR B O 1
ATOM 6705 N N . THR B 1 354 ? -12.119 28.347 47.561 1.00 14.33 348 THR B N 1
ATOM 6706 C CA . THR B 1 354 ? -12.865 28.098 48.781 1.00 14.24 348 THR B CA 1
ATOM 6707 C C . THR B 1 354 ? -12.539 26.671 49.210 1.00 13.84 348 THR B C 1
ATOM 6708 O O . THR B 1 354 ? -12.851 25.717 48.497 1.00 9.90 348 THR B O 1
ATOM 6712 N N . PHE B 1 355 ? -11.876 26.516 50.354 1.00 14.35 349 PHE B N 1
ATOM 6713 C CA . PHE B 1 355 ? -11.564 25.184 50.846 1.00 17.83 349 PHE B CA 1
ATOM 6714 C C . PHE B 1 355 ? -12.856 24.415 51.120 1.00 13.30 349 PHE B C 1
ATOM 6715 O O . PHE B 1 355 ? -13.836 24.980 51.614 1.00 10.40 349 PHE B O 1
ATOM 6723 N N . MET B 1 356 ? -12.870 23.135 50.774 1.00 10.18 350 MET B N 1
ATOM 6724 C CA . MET B 1 356 ? -14.039 22.315 51.059 1.00 10.05 350 MET B CA 1
ATOM 6725 C C . MET B 1 356 ? -13.808 21.510 52.336 1.00 13.31 350 MET B C 1
ATOM 6726 O O . MET B 1 356 ? -12.816 20.766 52.454 1.00 12.65 350 MET B O 1
ATOM 6731 N N . PRO B 1 357 ? -14.712 21.671 53.311 1.00 10.15 351 PRO B N 1
ATOM 6732 C CA . PRO B 1 357 ? -14.457 21.172 54.664 1.00 10.35 351 PRO B CA 1
ATOM 6733 C C . PRO B 1 357 ? -14.575 19.655 54.836 1.00 11.96 351 PRO B C 1
ATOM 6734 O O . PRO B 1 357 ? -14.349 19.161 55.937 1.00 12.96 351 PRO B O 1
ATOM 6738 N N . ASN B 1 358 ? -14.909 18.930 53.774 1.00 10.83 352 ASN B N 1
ATOM 6739 C CA . ASN B 1 358 ? -14.949 17.477 53.834 1.00 14.71 352 ASN B CA 1
ATOM 6740 C C . ASN B 1 358 ? -13.682 16.841 53.263 1.00 14.52 352 ASN B C 1
ATOM 6741 O O . ASN B 1 358 ? -13.588 15.623 53.204 1.00 14.31 352 ASN B O 1
ATOM 6746 N N . MET B 1 359 ? -12.711 17.658 52.853 1.00 9.81 353 MET B N 1
ATOM 6747 C CA . MET B 1 359 ? -11.513 17.130 52.181 1.00 11.83 353 MET B CA 1
ATOM 6748 C C . MET B 1 359 ? -10.490 16.518 53.145 1.00 12.42 353 MET B C 1
ATOM 6749 O O . MET B 1 359 ? -9.974 15.415 52.940 1.00 17.64 353 MET B O 1
ATOM 6754 N N . SER B 1 360 ? -10.179 17.289 54.174 1.00 11.03 354 SER B N 1
ATOM 6755 C CA A SER B 1 360 ? -9.184 16.945 55.178 0.67 10.33 354 SER B CA 1
ATOM 6756 C CA B SER B 1 360 ? -9.276 16.872 55.230 0.33 15.84 354 SER B CA 1
ATOM 6757 C C . SER B 1 360 ? -9.467 17.886 56.337 1.00 14.54 354 SER B C 1
ATOM 6758 O O . SER B 1 360 ? -10.213 18.856 56.163 1.00 12.98 354 SER B O 1
ATOM 6763 N N . TYR B 1 361 ? -8.850 17.643 57.489 1.00 10.87 355 TYR B N 1
ATOM 6764 C CA . TYR B 1 361 ? -8.952 18.603 58.595 1.00 11.13 355 TYR B CA 1
ATOM 6765 C C . TYR B 1 361 ? -7.866 19.644 58.425 1.00 16.67 355 TYR B C 1
ATOM 6766 O O . TYR B 1 361 ? -6.680 19.305 58.454 1.00 13.71 355 TYR B O 1
ATOM 6775 N N . PHE B 1 362 ? -8.269 20.906 58.284 1.00 12.03 356 PHE B N 1
ATOM 6776 C CA . PHE B 1 362 ? -7.341 21.976 57.920 1.00 11.25 356 PHE B CA 1
ATOM 6777 C C . PHE B 1 362 ? -6.991 22.876 59.096 1.00 15.61 356 PHE B C 1
ATOM 6778 O O . PHE B 1 362 ? -7.877 23.374 59.789 1.00 14.28 356 PHE B O 1
ATOM 6786 N N . GLU B 1 363 ? -5.699 23.114 59.292 1.00 11.93 357 GLU B N 1
ATOM 6787 C CA . GLU B 1 363 ? -5.257 24.150 60.207 1.00 12.37 357 GLU B CA 1
ATOM 6788 C C . GLU B 1 363 ? -4.330 25.113 59.489 1.00 13.65 357 GLU B C 1
ATOM 6789 O O . GLU B 1 363 ? -3.895 24.855 58.356 1.00 13.71 357 GLU B O 1
ATOM 6795 N N . PHE B 1 364 ? -4.040 26.232 60.139 1.00 14.44 358 PHE B N 1
ATOM 6796 C CA . PHE B 1 364 ? -3.290 27.285 59.483 1.00 13.17 358 PHE B CA 1
ATOM 6797 C C . PHE B 1 364 ? -2.305 27.964 60.416 1.00 14.30 358 PHE B C 1
ATOM 6798 O O . PHE B 1 364 ? -2.658 28.358 61.534 1.00 17.16 358 PHE B O 1
ATOM 6806 N N . ILE B 1 365 ? -1.071 28.106 59.945 1.00 15.25 359 ILE B N 1
ATOM 6807 C CA . ILE B 1 365 ? -0.045 28.843 60.683 1.00 14.78 359 ILE B CA 1
ATOM 6808 C C . ILE B 1 365 ? 0.086 30.275 60.165 1.00 17.01 359 ILE B C 1
ATOM 6809 O O . ILE B 1 365 ? 0.383 30.476 58.995 1.00 19.85 359 ILE B O 1
ATOM 6814 N N . PRO B 1 366 ? -0.127 31.275 61.042 1.00 15.56 360 PRO B N 1
ATOM 6815 C CA . PRO B 1 366 ? -0.031 32.673 60.605 1.00 15.97 360 PRO B CA 1
ATOM 6816 C C . PRO B 1 366 ? 1.355 32.977 60.038 1.00 21.04 360 PRO B C 1
ATOM 6817 O O . PRO B 1 366 ? 2.368 32.571 60.622 1.00 18.48 360 PRO B O 1
ATOM 6821 N N . MET B 1 367 ? 1.397 33.675 58.909 1.00 17.64 361 MET B N 1
ATOM 6822 C CA . MET B 1 367 ? 2.662 34.006 58.270 1.00 19.51 361 MET B CA 1
ATOM 6823 C C . MET B 1 367 ? 2.903 35.507 58.268 1.00 26.15 361 MET B C 1
ATOM 6824 O O . MET B 1 367 ? 3.782 35.992 57.557 1.00 28.41 361 MET B O 1
ATOM 6829 N N . ASP B 1 368 ? 2.109 36.236 59.049 1.00 23.39 362 ASP B N 1
ATOM 6830 C CA . ASP B 1 368 ? 2.305 37.671 59.227 1.00 25.57 362 ASP B CA 1
ATOM 6831 C C . ASP B 1 368 ? 1.758 38.131 60.575 1.00 28.22 362 ASP B C 1
ATOM 6832 O O . ASP B 1 368 ? 1.127 37.359 61.297 1.00 32.26 362 ASP B O 1
ATOM 6837 N N . GLY B 1 369 ? 2.016 39.386 60.920 1.00 25.08 363 GLY B N 1
ATOM 6838 C CA . GLY B 1 369 ? 1.667 39.893 62.235 1.00 26.51 363 GLY B CA 1
ATOM 6839 C C . GLY B 1 369 ? 0.182 40.100 62.478 1.00 27.49 363 GLY B C 1
ATOM 6840 O O . GLY B 1 369 ? -0.221 40.440 63.587 1.00 26.59 363 GLY B O 1
ATOM 6841 N N . GLY B 1 370 ? -0.631 39.890 61.445 1.00 30.77 364 GLY B N 1
ATOM 6842 C CA . GLY B 1 370 ? -2.061 40.142 61.526 1.00 32.21 364 GLY B CA 1
ATOM 6843 C C . GLY B 1 370 ? -2.828 39.144 62.373 1.00 29.57 364 GLY B C 1
ATOM 6844 O O . GLY B 1 370 ? -3.931 39.432 62.833 1.00 30.16 364 GLY B O 1
ATOM 6845 N N . ASP B 1 371 ? -2.246 37.962 62.563 1.00 23.80 365 ASP B N 1
ATOM 6846 C CA . ASP B 1 371 ? -2.821 36.934 63.420 1.00 25.11 365 ASP B CA 1
ATOM 6847 C C . ASP B 1 371 ? -1.729 36.400 64.354 1.00 28.88 365 ASP B C 1
ATOM 6848 O O . ASP B 1 371 ? -0.756 35.803 63.894 1.00 24.31 365 ASP B O 1
ATOM 6853 N N . LYS B 1 372 ? -1.885 36.615 65.659 1.00 26.15 366 LYS B N 1
ATOM 6854 C CA . LYS B 1 372 ? -0.810 36.316 66.608 1.00 32.55 366 LYS B CA 1
ATOM 6855 C C . LYS B 1 372 ? -0.944 34.957 67.291 1.00 32.23 366 LYS B C 1
ATOM 6856 O O . LYS B 1 372 ? -0.183 34.638 68.206 1.00 36.17 366 LYS B O 1
ATOM 6862 N N . ASN B 1 373 ? -1.907 34.157 66.842 1.00 30.47 367 ASN B N 1
ATOM 6863 C CA . ASN B 1 373 ? -2.055 32.787 67.323 1.00 26.62 367 ASN B CA 1
ATOM 6864 C C . ASN B 1 373 ? -0.949 31.881 66.782 1.00 26.40 367 ASN B C 1
ATOM 6865 O O . ASN B 1 373 ? -0.320 32.201 65.775 1.00 25.34 367 ASN B O 1
ATOM 6870 N N . ASP B 1 374 ? -0.717 30.748 67.442 1.00 21.56 368 ASP B N 1
ATOM 6871 C CA . ASP B 1 374 ? 0.303 29.805 66.991 1.00 20.49 368 ASP B CA 1
ATOM 6872 C C . ASP B 1 374 ? -0.208 28.937 65.839 1.00 24.50 368 ASP B C 1
ATOM 6873 O O . ASP B 1 374 ? 0.522 28.670 64.888 1.00 18.16 368 ASP B O 1
ATOM 6878 N N . VAL B 1 375 ? -1.460 28.498 65.940 1.00 18.49 369 VAL B N 1
ATOM 6879 C CA . VAL B 1 375 ? -2.106 27.744 64.862 1.00 16.44 369 VAL B CA 1
ATOM 6880 C C . VAL B 1 375 ? -3.621 27.905 64.989 1.00 15.28 369 VAL B C 1
ATOM 6881 O O . VAL B 1 375 ? -4.141 28.001 66.103 1.00 19.74 369 VAL B O 1
ATOM 6885 N N . VAL B 1 376 ? -4.326 27.955 63.860 1.00 15.49 370 VAL B N 1
ATOM 6886 C CA . VAL B 1 376 ? -5.767 28.226 63.892 1.00 14.56 370 VAL B CA 1
ATOM 6887 C C . VAL B 1 376 ? -6.584 27.315 62.973 1.00 14.66 370 VAL B C 1
ATOM 6888 O O . VAL B 1 376 ? -6.090 26.827 61.958 1.00 15.46 370 VAL B O 1
ATOM 6892 N N . ASP B 1 377 ? -7.835 27.078 63.356 1.00 13.34 371 ASP B N 1
ATOM 6893 C CA . ASP B 1 377 ? -8.763 26.273 62.556 1.00 12.87 371 ASP B CA 1
ATOM 6894 C C . ASP B 1 377 ? -9.253 27.016 61.306 1.00 12.63 371 ASP B C 1
ATOM 6895 O O . ASP B 1 377 ? -9.236 28.238 61.247 1.00 12.90 371 ASP B O 1
ATOM 6900 N N . LEU B 1 378 ? -9.716 26.266 60.318 1.00 12.20 372 LEU B N 1
ATOM 6901 C CA . LEU B 1 378 ? -10.246 26.853 59.093 1.00 11.99 372 LEU B CA 1
ATOM 6902 C C . LEU B 1 378 ? -11.263 27.962 59.383 1.00 13.21 372 LEU B C 1
ATOM 6903 O O . LEU B 1 378 ? -11.219 29.024 58.772 1.00 12.37 372 LEU B O 1
ATOM 6908 N N . GLU B 1 379 ? -12.172 27.711 60.316 1.00 12.41 373 GLU B N 1
ATOM 6909 C CA . GLU B 1 379 ? -13.271 28.644 60.583 1.00 14.78 373 GLU B CA 1
ATOM 6910 C C . GLU B 1 379 ? -12.797 29.963 61.209 1.00 17.25 373 GLU B C 1
ATOM 6911 O O . GLU B 1 379 ? -13.547 30.954 61.248 1.00 16.99 373 GLU B O 1
ATOM 6917 N N . ASP B 1 380 ? -11.570 29.965 61.722 1.00 13.71 374 ASP B N 1
ATOM 6918 C CA . ASP B 1 380 ? -11.057 31.112 62.483 1.00 13.84 374 ASP B CA 1
ATOM 6919 C C . ASP B 1 380 ? -10.039 31.967 61.732 1.00 14.31 374 ASP B C 1
ATOM 6920 O O . ASP B 1 380 ? -9.544 32.954 62.279 1.00 15.62 374 ASP B O 1
ATOM 6925 N N . VAL B 1 381 ? -9.711 31.605 60.493 1.00 13.57 375 VAL B N 1
ATOM 6926 C CA . VAL B 1 381 ? -8.747 32.417 59.742 1.00 13.75 375 VAL B CA 1
ATOM 6927 C C . VAL B 1 381 ? -9.218 33.864 59.572 1.00 14.99 375 VAL B C 1
ATOM 6928 O O . VAL B 1 381 ? -10.392 34.132 59.286 1.00 15.50 375 VAL B O 1
ATOM 6932 N N . LYS B 1 382 ? -8.286 34.801 59.725 1.00 14.68 376 LYS B N 1
ATOM 6933 C CA . LYS B 1 382 ? -8.625 36.218 59.722 1.00 17.10 376 LYS B CA 1
ATOM 6934 C C . LYS B 1 382 ? -8.565 36.854 58.333 1.00 19.56 376 LYS B C 1
ATOM 6935 O O . LYS B 1 382 ? -7.653 36.605 57.540 1.00 15.08 376 LYS B O 1
ATOM 6941 N N . LEU B 1 383 ? -9.550 37.695 58.061 1.00 15.47 377 LEU B N 1
ATOM 6942 C CA . LEU B 1 383 ? -9.622 38.437 56.823 1.00 15.60 377 LEU B CA 1
ATOM 6943 C C . LEU B 1 383 ? -8.330 39.229 56.596 1.00 16.10 377 LEU B C 1
ATOM 6944 O O . LEU B 1 383 ? -7.875 39.945 57.485 1.00 18.40 377 LEU B O 1
ATOM 6949 N N . GLY B 1 384 ? -7.741 39.088 55.413 1.00 15.92 378 GLY B N 1
ATOM 6950 C CA . GLY B 1 384 ? -6.555 39.859 55.060 1.00 16.47 378 GLY B CA 1
ATOM 6951 C C . GLY B 1 384 ? -5.222 39.318 55.574 1.00 23.35 378 GLY B C 1
ATOM 6952 O O . GLY B 1 384 ? -4.189 39.979 55.451 1.00 22.44 378 GLY B O 1
ATOM 6953 N N . CYS B 1 385 ? -5.238 38.127 56.162 1.00 19.72 379 CYS B N 1
ATOM 6954 C CA . CYS B 1 385 ? -4.028 37.548 56.756 1.00 18.32 379 CYS B CA 1
ATOM 6955 C C . CYS B 1 385 ? -3.491 36.403 55.916 1.00 17.12 379 CYS B C 1
ATOM 6956 O O . CYS B 1 385 ? -4.257 35.729 55.235 1.00 15.03 379 CYS B O 1
ATOM 6959 N N . THR B 1 386 ? -2.177 36.181 55.961 1.00 15.78 380 THR B N 1
ATOM 6960 C CA . THR B 1 386 ? -1.582 35.046 55.244 1.00 15.92 380 THR B CA 1
ATOM 6961 C C . THR B 1 386 ? -1.274 33.902 56.207 1.00 17.70 380 THR B C 1
ATOM 6962 O O . THR B 1 386 ? -1.027 34.133 57.400 1.00 18.11 380 THR B O 1
ATOM 6966 N N . TYR B 1 387 ? -1.293 32.678 55.676 1.00 14.68 381 TYR B N 1
ATOM 6967 C CA . TYR B 1 387 ? -1.103 31.468 56.462 1.00 14.30 381 TYR B CA 1
ATOM 6968 C C . TYR B 1 387 ? -0.414 30.400 55.628 1.00 14.01 381 TYR B C 1
ATOM 6969 O O . TYR B 1 387 ? -0.489 30.428 54.406 1.00 13.78 381 TYR B O 1
ATOM 6978 N N . GLU B 1 388 ? 0.213 29.434 56.299 1.00 15.47 382 GLU B N 1
ATOM 6979 C CA . GLU B 1 388 ? 0.590 28.172 55.663 1.00 16.18 382 GLU B CA 1
ATOM 6980 C C . GLU B 1 388 ? -0.414 27.101 56.073 1.00 13.18 382 GLU B C 1
ATOM 6981 O O . GLU B 1 388 ? -0.622 26.892 57.259 1.00 15.80 382 GLU B O 1
ATOM 6987 N N . PRO B 1 389 ? -1.032 26.411 55.100 1.00 13.34 383 PRO B N 1
ATOM 6988 C CA . PRO B 1 389 ? -1.965 25.342 55.482 1.00 12.23 383 PRO B CA 1
ATOM 6989 C C . PRO B 1 389 ? -1.279 24.167 56.175 1.00 16.55 383 PRO B C 1
ATOM 6990 O O . PRO B 1 389 ? -0.100 23.880 55.941 1.00 14.14 383 PRO B O 1
ATOM 6994 N N . VAL B 1 390 ? -2.050 23.485 57.010 1.00 12.88 384 VAL B N 1
ATOM 6995 C CA . VAL B 1 390 ? -1.593 22.319 57.736 1.00 13.57 384 VAL B CA 1
ATOM 6996 C C . VAL B 1 390 ? -2.671 21.251 57.584 1.00 18.32 384 VAL B C 1
ATOM 6997 O O . VAL B 1 390 ? -3.853 21.535 57.810 1.00 19.65 384 VAL B O 1
ATOM 7001 N N . VAL B 1 391 ? -2.267 20.039 57.188 1.00 11.87 385 VAL B N 1
ATOM 7002 C CA . VAL B 1 391 ? -3.222 19.018 56.728 1.00 11.50 385 VAL B CA 1
ATOM 7003 C C . VAL B 1 391 ? -3.231 17.757 57.583 1.00 12.13 385 VAL B C 1
ATOM 7004 O O . VAL B 1 391 ? -2.190 17.187 57.885 1.00 13.65 385 VAL B O 1
ATOM 7008 N N . THR B 1 392 ? -4.424 17.324 57.961 1.00 11.55 386 THR B N 1
ATOM 7009 C CA . THR B 1 392 ? -4.608 15.995 58.542 1.00 11.85 386 THR B CA 1
ATOM 7010 C C . THR B 1 392 ? -5.541 15.241 57.591 1.00 12.13 386 THR B C 1
ATOM 7011 O O . THR B 1 392 ? -6.678 15.659 57.390 1.00 12.75 386 THR B O 1
ATOM 7015 N N . ASN B 1 393 ? -5.056 14.151 56.992 1.00 11.39 387 ASN B N 1
ATOM 7016 C CA . ASN B 1 393 ? -5.787 13.511 55.898 1.00 16.41 387 ASN B CA 1
ATOM 7017 C C . ASN B 1 393 ? -6.190 12.067 56.205 1.00 12.13 387 ASN B C 1
ATOM 7018 O O . ASN B 1 393 ? -6.045 11.609 57.329 1.00 13.10 387 ASN B O 1
ATOM 7023 N N . PHE B 1 394 ? -6.683 11.353 55.197 1.00 11.10 388 PHE B N 1
ATOM 7024 C CA . PHE B 1 394 ? -7.236 10.010 55.372 1.00 12.90 388 PHE B CA 1
ATOM 7025 C C . PHE B 1 394 ? -6.207 8.919 55.035 1.00 17.35 388 PHE B C 1
ATOM 7026 O O . PHE B 1 394 ? -6.567 7.756 54.861 1.00 14.44 388 PHE B O 1
ATOM 7034 N N . ALA B 1 395 ? -4.931 9.295 54.942 1.00 11.67 389 ALA B N 1
ATOM 7035 C CA . ALA B 1 395 ? -3.880 8.343 54.576 1.00 11.97 389 ALA B CA 1
ATOM 7036 C C . ALA B 1 395 ? -2.654 8.422 55.490 1.00 13.07 389 ALA B C 1
ATOM 7037 O O . ALA B 1 395 ? -1.537 8.082 55.081 1.00 17.12 389 ALA B O 1
ATOM 7039 N N . GLY B 1 396 ? -2.845 8.885 56.719 1.00 12.58 390 GLY B N 1
ATOM 7040 C CA . GLY B 1 396 ? -1.766 8.801 57.705 1.00 13.11 390 GLY B CA 1
ATOM 7041 C C . GLY B 1 396 ? -0.900 10.040 57.894 1.00 13.12 390 GLY B C 1
ATOM 7042 O O . GLY B 1 396 ? 0.149 9.969 58.526 1.00 13.61 390 GLY B O 1
ATOM 7043 N N . LEU B 1 397 ? -1.323 11.174 57.354 1.00 13.85 391 LEU B N 1
ATOM 7044 C CA . LEU B 1 397 ? -0.627 12.433 57.629 1.00 12.73 391 LEU B CA 1
ATOM 7045 C C . LEU B 1 397 ? -1.404 13.174 58.704 1.00 12.72 391 LEU B C 1
ATOM 7046 O O . LEU B 1 397 ? -2.607 13.379 58.572 1.00 14.30 391 LEU B O 1
ATOM 7051 N N . TYR B 1 398 ? -0.716 13.557 59.773 1.00 13.16 392 TYR B N 1
ATOM 7052 C CA . TYR B 1 398 ? -1.366 14.253 60.876 1.00 13.23 392 TYR B CA 1
ATOM 7053 C C . TYR B 1 398 ? -0.670 15.589 61.097 1.00 13.37 392 TYR B C 1
ATOM 7054 O O . TYR B 1 398 ? 0.520 15.633 61.404 1.00 14.70 392 TYR B O 1
ATOM 7063 N N . ARG B 1 399 ? -1.420 16.668 60.904 1.00 13.05 393 ARG B N 1
ATOM 7064 C CA . ARG B 1 399 ? -0.914 18.026 61.094 1.00 14.38 393 ARG B CA 1
ATOM 7065 C C . ARG B 1 399 ? 0.374 18.299 60.324 1.00 15.54 393 ARG B C 1
ATOM 7066 O O . ARG B 1 399 ? 1.337 18.831 60.887 1.00 17.19 393 ARG B O 1
ATOM 7074 N N . MET B 1 400 ? 0.393 17.958 59.042 1.00 13.04 394 MET B N 1
ATOM 7075 C CA . MET B 1 400 ? 1.566 18.258 58.224 1.00 18.92 394 MET B CA 1
ATOM 7076 C C . MET B 1 400 ? 1.480 19.584 57.490 1.00 14.09 394 MET B C 1
ATOM 7077 O O . MET B 1 400 ? 0.488 19.887 56.828 1.00 13.42 394 MET B O 1
ATOM 7082 N N . ARG B 1 401 ? 2.548 20.359 57.598 1.00 18.00 395 ARG B N 1
ATOM 7083 C CA . ARG B 1 401 ? 2.673 21.617 56.883 1.00 16.65 395 ARG B CA 1
ATOM 7084 C C . ARG B 1 401 ? 2.794 21.388 55.378 1.00 18.71 395 ARG B C 1
ATOM 7085 O O . ARG B 1 401 ? 3.514 20.501 54.928 1.00 19.61 395 ARG B O 1
ATOM 7093 N N . VAL B 1 402 ? 2.087 22.195 54.598 1.00 12.86 396 VAL B N 1
ATOM 7094 C CA . VAL B 1 402 ? 2.040 22.008 53.151 1.00 14.90 396 VAL B CA 1
ATOM 7095 C C . VAL B 1 402 ? 3.142 22.774 52.409 1.00 18.43 396 VAL B C 1
ATOM 7096 O O . VAL B 1 402 ? 3.568 22.373 51.320 1.00 23.60 396 VAL B O 1
ATOM 7100 N N . GLY B 1 403 ? 3.581 23.879 52.992 1.00 19.55 397 GLY B N 1
ATOM 7101 C CA . GLY B 1 403 ? 4.608 24.711 52.381 1.00 20.56 397 GLY B CA 1
ATOM 7102 C C . GLY B 1 403 ? 4.094 25.717 51.357 1.00 22.50 397 GLY B C 1
ATOM 7103 O O . GLY B 1 403 ? 4.887 26.321 50.638 1.00 29.09 397 GLY B O 1
ATOM 7104 N N . ASP B 1 404 ? 2.772 25.874 51.267 1.00 15.49 398 ASP B N 1
ATOM 7105 C CA . ASP B 1 404 ? 2.173 26.916 50.427 1.00 14.91 398 ASP B CA 1
ATOM 7106 C C . ASP B 1 404 ? 1.853 28.108 51.327 1.00 17.14 398 ASP B C 1
ATOM 7107 O O . ASP B 1 404 ? 1.746 27.965 52.545 1.00 19.97 398 ASP B O 1
ATOM 7112 N N . ILE B 1 405 ? 1.725 29.288 50.734 1.00 16.75 399 ILE B N 1
ATOM 7113 C CA . ILE B 1 405 ? 1.316 30.469 51.480 1.00 14.86 399 ILE B CA 1
ATOM 7114 C C . ILE B 1 405 ? 0.013 30.928 50.842 1.00 17.78 399 ILE B C 1
ATOM 7115 O O . ILE B 1 405 ? -0.057 31.061 49.624 1.00 16.31 399 ILE B O 1
ATOM 7120 N N . VAL B 1 406 ? -1.021 31.130 51.658 1.00 15.41 400 VAL B N 1
ATOM 7121 C CA . VAL B 1 406 ? -2.336 31.551 51.159 1.00 13.13 400 VAL B CA 1
ATOM 7122 C C . VAL B 1 406 ? -2.799 32.831 51.853 1.00 13.57 400 VAL B C 1
ATOM 7123 O O . VAL B 1 406 ? -2.374 33.114 52.971 1.00 14.60 400 VAL B O 1
ATOM 7127 N N . LEU B 1 407 ? -3.648 33.601 51.172 1.00 15.71 401 LEU B N 1
ATOM 7128 C CA . LEU B 1 407 ? -4.178 34.865 51.692 1.00 15.84 401 LEU B CA 1
ATOM 7129 C C . LEU B 1 407 ? -5.710 34.832 51.806 1.00 13.73 401 LEU B C 1
ATOM 7130 O O . LEU B 1 407 ? -6.404 34.547 50.837 1.00 13.97 401 LEU B O 1
ATOM 7135 N N . VAL B 1 408 ? -6.238 35.130 52.985 1.00 13.91 402 VAL B N 1
ATOM 7136 C CA . VAL B 1 408 ? -7.686 35.108 53.157 1.00 15.33 402 VAL B CA 1
ATOM 7137 C C . VAL B 1 408 ? -8.268 36.338 52.480 1.00 14.09 402 VAL B C 1
ATOM 7138 O O . VAL B 1 408 ? -7.992 37.470 52.881 1.00 16.05 402 VAL B O 1
ATOM 7142 N N . THR B 1 409 ? -9.029 36.121 51.415 1.00 13.77 403 THR B N 1
ATOM 7143 C CA . THR B 1 409 ? -9.593 37.243 50.668 1.00 14.17 403 THR B CA 1
ATOM 7144 C C . THR B 1 409 ? -11.059 37.520 50.992 1.00 14.24 403 THR B C 1
ATOM 7145 O O . THR B 1 409 ? -11.571 38.567 50.644 1.00 15.28 403 THR B O 1
ATOM 7149 N N . GLY B 1 410 ? -11.746 36.572 51.623 1.00 13.83 404 GLY B N 1
ATOM 7150 C CA . GLY B 1 410 ? -13.176 36.735 51.839 1.00 13.92 404 GLY B CA 1
ATOM 7151 C C . GLY B 1 410 ? -13.782 35.456 52.380 1.00 13.43 404 GLY B C 1
ATOM 7152 O O . GLY B 1 410 ? -13.051 34.543 52.744 1.00 13.08 404 GLY B O 1
ATOM 7153 N N . PHE B 1 411 ? -15.111 35.398 52.449 1.00 13.48 405 PHE B N 1
ATOM 7154 C CA . PHE B 1 411 ? -15.807 34.198 52.919 1.00 13.11 405 PHE B CA 1
ATOM 7155 C C . PHE B 1 411 ? -17.059 34.011 52.077 1.00 13.05 405 PHE B C 1
ATOM 7156 O O . PHE B 1 411 ? -17.734 34.984 51.741 1.00 15.21 405 PHE B O 1
ATOM 7164 N N . TYR B 1 412 ? -17.354 32.764 51.728 1.00 14.95 406 TYR B N 1
ATOM 7165 C CA . TYR B 1 412 ? -18.566 32.441 50.989 1.00 12.57 406 TYR B CA 1
ATOM 7166 C C . TYR B 1 412 ? -19.432 31.712 52.013 1.00 12.61 406 TYR B C 1
ATOM 7167 O O . TYR B 1 412 ? -19.064 30.649 52.496 1.00 13.06 406 TYR B O 1
ATOM 7176 N N . ASN B 1 413 ? -20.562 32.305 52.377 1.00 13.28 407 ASN B N 1
ATOM 7177 C CA . ASN B 1 413 ? -21.249 31.904 53.603 1.00 14.70 407 ASN B CA 1
ATOM 7178 C C . ASN B 1 413 ? -20.212 31.833 54.726 1.00 17.02 407 ASN B C 1
ATOM 7179 O O . ASN B 1 413 ? -19.554 32.842 55.005 1.00 16.66 407 ASN B O 1
ATOM 7184 N N . ASN B 1 414 ? -20.031 30.667 55.349 1.00 12.93 408 ASN B N 1
ATOM 7185 C CA . ASN B 1 414 ? -19.016 30.522 56.406 1.00 12.88 408 ASN B CA 1
ATOM 7186 C C . ASN B 1 414 ? -17.682 29.881 55.966 1.00 13.34 408 ASN B C 1
ATOM 7187 O O . ASN B 1 414 ? -16.843 29.529 56.805 1.00 12.71 408 ASN B O 1
ATOM 7192 N N . ALA B 1 415 ? -17.482 29.751 54.661 1.00 12.21 409 ALA B N 1
ATOM 7193 C CA . ALA B 1 415 ? -16.284 29.091 54.133 1.00 11.69 409 ALA B CA 1
ATOM 7194 C C . ALA B 1 415 ? -15.243 30.112 53.664 1.00 11.79 409 ALA B C 1
ATOM 7195 O O . ALA B 1 415 ? -15.488 30.864 52.723 1.00 11.98 409 ALA B O 1
ATOM 7197 N N . PRO B 1 416 ? -14.074 30.147 54.323 1.00 11.83 410 PRO B N 1
ATOM 7198 C CA . PRO B 1 416 ? -13.022 31.086 53.907 1.00 12.01 410 PRO B CA 1
ATOM 7199 C C . PRO B 1 416 ? -12.565 30.851 52.462 1.00 11.71 410 PRO B C 1
ATOM 7200 O O . PRO B 1 416 ? -12.513 29.701 51.992 1.00 12.44 410 PRO B O 1
ATOM 7204 N N . GLN B 1 417 ? -12.244 31.950 51.775 1.00 12.38 411 GLN B N 1
ATOM 7205 C CA . GLN B 1 417 ? -11.722 31.914 50.418 1.00 11.80 411 GLN B CA 1
ATOM 7206 C C . GLN B 1 417 ? -10.277 32.411 50.424 1.00 13.78 411 GLN B C 1
ATOM 7207 O O . GLN B 1 417 ? -9.951 33.394 51.104 1.00 13.86 411 GLN B O 1
ATOM 7213 N N . PHE B 1 418 ? -9.419 31.733 49.665 1.00 11.77 412 PHE B N 1
ATOM 7214 C CA . PHE B 1 418 ? -7.978 31.972 49.732 1.00 14.00 412 PHE B CA 1
ATOM 7215 C C . PHE B 1 418 ? -7.382 32.274 48.364 1.00 13.23 412 PHE B C 1
ATOM 7216 O O . PHE B 1 418 ? -7.657 31.570 47.384 1.00 12.68 412 PHE B O 1
ATOM 7224 N N . LYS B 1 419 ? -6.546 33.304 48.296 1.00 14.30 413 LYS B N 1
ATOM 7225 C CA . LYS B 1 419 ? -5.730 33.521 47.107 1.00 13.95 413 LYS B CA 1
ATOM 7226 C C . LYS B 1 419 ? -4.442 32.740 47.296 1.00 12.95 413 LYS B C 1
ATOM 7227 O O . LYS B 1 419 ? -3.830 32.816 48.355 1.00 18.67 413 LYS B O 1
ATOM 7233 N N . PHE B 1 420 ? -4.039 31.974 46.289 1.00 13.32 414 PHE B N 1
ATOM 7234 C CA . PHE B 1 420 ? -2.739 31.302 46.342 1.00 14.51 414 PHE B CA 1
ATOM 7235 C C . PHE B 1 420 ? -1.653 32.342 46.165 1.00 17.56 414 PHE B C 1
ATOM 7236 O O . PHE B 1 420 ? -1.620 33.037 45.154 1.00 17.63 414 PHE B O 1
ATOM 7244 N N . VAL B 1 421 ? -0.770 32.463 47.148 1.00 19.85 415 VAL B N 1
ATOM 7245 C CA . VAL B 1 421 ? 0.276 33.480 47.080 1.00 21.24 415 VAL B CA 1
ATOM 7246 C C . VAL B 1 421 ? 1.573 32.925 46.485 1.00 23.43 415 VAL B C 1
ATOM 7247 O O . VAL B 1 421 ? 2.082 33.444 45.496 1.00 25.11 415 VAL B O 1
ATOM 7251 N N . ARG B 1 422 ? 2.108 31.871 47.088 1.00 19.45 416 ARG B N 1
ATOM 7252 C CA . ARG B 1 422 ? 3.361 31.306 46.606 1.00 23.70 416 ARG B CA 1
ATOM 7253 C C . ARG B 1 422 ? 3.635 29.989 47.300 1.00 25.29 416 ARG B C 1
ATOM 7254 O O . ARG B 1 422 ? 3.067 29.695 48.355 1.00 19.61 416 ARG B O 1
ATOM 7262 N N . ARG B 1 423 ? 4.494 29.183 46.692 1.00 25.60 417 ARG B N 1
ATOM 7263 C CA . ARG B 1 423 ? 5.034 28.030 47.393 1.00 23.36 417 ARG B CA 1
ATOM 7264 C C . ARG B 1 423 ? 6.373 28.412 48.013 1.00 28.34 417 ARG B C 1
ATOM 7265 O O . ARG B 1 423 ? 7.293 28.822 47.301 1.00 26.75 417 ARG B O 1
ATOM 7273 N N . GLU B 1 424 ? 6.470 28.286 49.336 1.00 31.47 418 GLU B N 1
ATOM 7274 C CA . GLU B 1 424 ? 7.679 28.665 50.077 1.00 37.88 418 GLU B CA 1
ATOM 7275 C C . GLU B 1 424 ? 8.967 28.236 49.381 1.00 32.32 418 GLU B C 1
ATOM 7276 O O . GLU B 1 424 ? 9.100 27.089 48.965 1.00 31.74 418 GLU B O 1
ATOM 7282 N N . ASN B 1 425 ? 9.909 29.168 49.260 1.00 35.52 419 ASN B N 1
ATOM 7283 C CA . ASN B 1 425 ? 11.273 28.864 48.807 1.00 45.83 419 ASN B CA 1
ATOM 7284 C C . ASN B 1 425 ? 11.490 28.641 47.307 1.00 50.52 419 ASN B C 1
ATOM 7285 O O . ASN B 1 425 ? 12.631 28.631 46.849 1.00 57.76 419 ASN B O 1
ATOM 7290 N N . VAL B 1 426 ? 10.419 28.454 46.543 1.00 43.86 420 VAL B N 1
ATOM 7291 C CA . VAL B 1 426 ? 10.567 28.313 45.098 1.00 36.71 420 VAL B CA 1
ATOM 7292 C C . VAL B 1 426 ? 11.031 29.633 44.491 1.00 42.57 420 VAL B C 1
ATOM 7293 O O . VAL B 1 426 ? 10.537 30.700 44.849 1.00 42.25 420 VAL B O 1
ATOM 7297 N N . VAL B 1 427 ? 12.000 29.552 43.586 1.00 45.77 421 VAL B N 1
ATOM 7298 C CA . VAL B 1 427 ? 12.556 30.735 42.941 1.00 48.33 421 VAL B CA 1
ATOM 7299 C C . VAL B 1 427 ? 12.407 30.645 41.428 1.00 48.99 421 VAL B C 1
ATOM 7300 O O . VAL B 1 427 ? 12.386 31.661 40.733 1.00 54.86 421 VAL B O 1
ATOM 7304 N N . LEU B 1 428 ? 12.305 29.421 40.923 1.00 45.67 422 LEU B N 1
ATOM 7305 C CA . LEU B 1 428 ? 12.171 29.198 39.489 1.00 41.39 422 LEU B CA 1
ATOM 7306 C C . LEU B 1 428 ? 11.118 28.141 39.171 1.00 43.38 422 LEU B C 1
ATOM 7307 O O . LEU B 1 428 ? 11.150 27.035 39.718 1.00 41.84 422 LEU B O 1
ATOM 7312 N N . SER B 1 429 ? 10.194 28.491 38.282 1.00 34.77 423 SER B N 1
ATOM 7313 C CA . SER B 1 429 ? 9.152 27.572 37.849 1.00 41.68 423 SER B CA 1
ATOM 7314 C C . SER B 1 429 ? 8.679 27.918 36.432 1.00 45.13 423 SER B C 1
ATOM 7315 O O . SER B 1 429 ? 8.301 29.057 36.156 1.00 50.91 423 SER B O 1
ATOM 7318 N N . ILE B 1 430 ? 8.715 26.930 35.540 1.00 37.98 424 ILE B N 1
ATOM 7319 C CA . ILE B 1 430 ? 8.272 27.107 34.159 1.00 36.94 424 ILE B CA 1
ATOM 7320 C C . ILE B 1 430 ? 7.057 26.227 33.894 1.00 35.60 424 ILE B C 1
ATOM 7321 O O . ILE B 1 430 ? 6.025 26.691 33.411 1.00 35.84 424 ILE B O 1
ATOM 7326 N N . ASP B 1 431 ? 7.197 24.947 34.219 1.00 53.41 425 ASP B N 1
ATOM 7327 C CA . ASP B 1 431 ? 6.149 23.959 34.007 1.00 47.56 425 ASP B CA 1
ATOM 7328 C C . ASP B 1 431 ? 5.824 23.329 35.364 1.00 47.60 425 ASP B C 1
ATOM 7329 O O . ASP B 1 431 ? 5.460 24.041 36.303 1.00 45.08 425 ASP B O 1
ATOM 7334 N N . SER B 1 432 ? 5.978 22.015 35.491 1.00 48.74 426 SER B N 1
ATOM 7335 C CA . SER B 1 432 ? 5.757 21.367 36.789 1.00 52.92 426 SER B CA 1
ATOM 7336 C C . SER B 1 432 ? 6.979 21.449 37.715 1.00 49.35 426 SER B C 1
ATOM 7337 O O . SER B 1 432 ? 6.887 21.155 38.907 1.00 43.67 426 SER B O 1
ATOM 7340 N N . ASP B 1 433 ? 8.118 21.854 37.159 1.00 47.76 427 ASP B N 1
ATOM 7341 C CA . ASP B 1 433 ? 9.342 22.061 37.934 1.00 46.99 427 ASP B CA 1
ATOM 7342 C C . ASP B 1 433 ? 9.141 23.119 39.013 1.00 44.29 427 ASP B C 1
ATOM 7343 O O . ASP B 1 433 ? 8.520 24.156 38.771 1.00 44.75 427 ASP B O 1
ATOM 7348 N N . LYS B 1 434 ? 9.678 22.864 40.201 1.00 44.72 428 LYS B N 1
ATOM 7349 C CA . LYS B 1 434 ? 9.654 23.862 41.261 1.00 47.47 428 LYS B CA 1
ATOM 7350 C C . LYS B 1 434 ? 11.023 23.942 41.921 1.00 51.16 428 LYS B C 1
ATOM 7351 O O . LYS B 1 434 ? 11.269 23.349 42.977 1.00 47.27 428 LYS B O 1
ATOM 7357 N N . THR B 1 435 ? 11.914 24.680 41.272 1.00 49.98 429 THR B N 1
ATOM 7358 C CA . THR B 1 435 ? 13.288 24.812 41.727 1.00 56.93 429 THR B CA 1
ATOM 7359 C C . THR B 1 435 ? 13.388 25.840 42.848 1.00 63.44 429 THR B C 1
ATOM 7360 O O . THR B 1 435 ? 13.115 27.026 42.643 1.00 68.83 429 THR B O 1
ATOM 7364 N N . ASN B 1 436 ? 13.765 25.375 44.037 1.00 61.55 430 ASN B N 1
ATOM 7365 C CA . ASN B 1 436 ? 13.897 26.252 45.198 1.00 66.59 430 ASN B CA 1
ATOM 7366 C C . ASN B 1 436 ? 15.287 26.880 45.319 1.00 66.94 430 ASN B C 1
ATOM 7367 O O . ASN B 1 436 ? 16.243 26.437 44.673 1.00 54.26 430 ASN B O 1
ATOM 7372 N N . GLU B 1 437 ? 15.385 27.916 46.149 1.00 74.39 431 GLU B N 1
ATOM 7373 C CA . GLU B 1 437 ? 16.620 28.678 46.306 1.00 81.21 431 GLU B CA 1
ATOM 7374 C C . GLU B 1 437 ? 17.788 27.770 46.680 1.00 79.42 431 GLU B C 1
ATOM 7375 O O . GLU B 1 437 ? 18.930 28.015 46.289 1.00 78.74 431 GLU B O 1
ATOM 7381 N N . GLU B 1 438 ? 17.491 26.717 47.434 1.00 78.55 432 GLU B N 1
ATOM 7382 C CA . GLU B 1 438 ? 18.508 25.759 47.849 1.00 78.42 432 GLU B CA 1
ATOM 7383 C C . GLU B 1 438 ? 18.935 24.868 46.684 1.00 70.23 432 GLU B C 1
ATOM 7384 O O . GLU B 1 438 ? 20.122 24.593 46.503 1.00 66.06 432 GLU B O 1
ATOM 7390 N N . THR B 1 462 ? 22.123 35.765 40.064 1.00 92.16 456 THR B N 1
ATOM 7391 C CA . THR B 1 462 ? 20.666 35.753 40.154 1.00 90.89 456 THR B CA 1
ATOM 7392 C C . THR B 1 462 ? 20.053 34.957 39.005 1.00 83.45 456 THR B C 1
ATOM 7393 O O . THR B 1 462 ? 20.761 34.517 38.100 1.00 79.31 456 THR B O 1
ATOM 7397 N N . SER B 1 463 ? 18.736 34.777 39.046 1.00 82.44 457 SER B N 1
ATOM 7398 C CA . SER B 1 463 ? 18.043 33.963 38.051 1.00 79.49 457 SER B CA 1
ATOM 7399 C C . SER B 1 463 ? 16.731 34.586 37.586 1.00 77.49 457 SER B C 1
ATOM 7400 O O . SER B 1 463 ? 16.192 35.486 38.227 1.00 80.62 457 SER B O 1
ATOM 7403 N N . TYR B 1 464 ? 16.222 34.084 36.466 1.00 74.48 458 TYR B N 1
ATOM 7404 C CA . TYR B 1 464 ? 14.949 34.531 35.919 1.00 74.67 458 TYR B CA 1
ATOM 7405 C C . TYR B 1 464 ? 14.341 33.426 35.068 1.00 71.39 458 TYR B C 1
ATOM 7406 O O . TYR B 1 464 ? 15.036 32.787 34.277 1.00 68.51 458 TYR B O 1
ATOM 7415 N N . ALA B 1 465 ? 13.044 33.196 35.247 1.00 72.09 459 ALA B N 1
ATOM 7416 C CA . ALA B 1 465 ? 12.318 32.212 34.452 1.00 68.93 459 ALA B CA 1
ATOM 7417 C C . ALA B 1 465 ? 11.789 32.862 33.178 1.00 71.34 459 ALA B C 1
ATOM 7418 O O . ALA B 1 465 ? 10.830 33.633 33.214 1.00 72.38 459 ALA B O 1
ATOM 7420 N N . ASP B 1 466 ? 12.423 32.546 32.053 1.00 72.82 460 ASP B N 1
ATOM 7421 C CA . ASP B 1 466 ? 12.092 33.168 30.775 1.00 71.22 460 ASP B CA 1
ATOM 7422 C C . ASP B 1 466 ? 11.014 32.370 30.046 1.00 68.21 460 ASP B C 1
ATOM 7423 O O . ASP B 1 466 ? 11.181 31.178 29.790 1.00 68.83 460 ASP B O 1
ATOM 7428 N N . THR B 1 467 ? 9.908 33.030 29.719 1.00 67.10 461 THR B N 1
ATOM 7429 C CA . THR B 1 467 ? 8.834 32.382 28.972 1.00 71.88 461 THR B CA 1
ATOM 7430 C C . THR B 1 467 ? 8.434 33.200 27.745 1.00 77.25 461 THR B C 1
ATOM 7431 O O . THR B 1 467 ? 7.375 32.977 27.158 1.00 80.81 461 THR B O 1
ATOM 7435 N N . SER B 1 468 ? 9.292 34.140 27.360 1.00 78.21 462 SER B N 1
ATOM 7436 C CA . SER B 1 468 ? 9.042 34.982 26.194 1.00 79.26 462 SER B CA 1
ATOM 7437 C C . SER B 1 468 ? 9.061 34.156 24.916 1.00 82.78 462 SER B C 1
ATOM 7438 O O . SER B 1 468 ? 8.594 34.602 23.868 1.00 88.89 462 SER B O 1
ATOM 7441 N N . THR B 1 469 ? 9.617 32.954 25.009 1.00 80.04 463 THR B N 1
ATOM 7442 C CA . THR B 1 469 ? 9.626 32.022 23.891 1.00 80.75 463 THR B CA 1
ATOM 7443 C C . THR B 1 469 ? 9.270 30.627 24.384 1.00 78.08 463 THR B C 1
ATOM 7444 O O . THR B 1 469 ? 9.366 30.337 25.576 1.00 76.59 463 THR B O 1
ATOM 7448 N N . PHE B 1 470 ? 8.848 29.765 23.468 1.00 76.76 464 PHE B N 1
ATOM 7449 C CA . PHE B 1 470 ? 8.538 28.391 23.827 1.00 73.79 464 PHE B CA 1
ATOM 7450 C C . PHE B 1 470 ? 9.601 27.436 23.290 1.00 72.68 464 PHE B C 1
ATOM 7451 O O . PHE B 1 470 ? 9.981 27.516 22.122 1.00 73.21 464 PHE B O 1
ATOM 7459 N N . PRO B 1 471 ? 10.089 26.534 24.154 1.00 70.60 465 PRO B N 1
ATOM 7460 C CA . PRO B 1 471 ? 9.642 26.457 25.549 1.00 64.73 465 PRO B CA 1
ATOM 7461 C C . PRO B 1 471 ? 10.346 27.505 26.407 1.00 61.47 465 PRO B C 1
ATOM 7462 O O . PRO B 1 471 ? 11.354 28.072 25.984 1.00 62.25 465 PRO B O 1
ATOM 7466 N N . GLY B 1 472 ? 9.811 27.770 27.594 1.00 58.39 466 GLY B N 1
ATOM 7467 C CA . GLY B 1 472 ? 10.463 28.672 28.526 1.00 59.33 466 GLY B CA 1
ATOM 7468 C C . GLY B 1 472 ? 11.735 28.028 29.047 1.00 51.70 466 GLY B C 1
ATOM 7469 O O . GLY B 1 472 ? 11.923 26.819 28.908 1.00 50.85 466 GLY B O 1
ATOM 7470 N N . HIS B 1 473 ? 12.615 28.824 29.640 1.00 52.18 467 HIS B N 1
ATOM 7471 C CA . HIS B 1 473 ? 13.844 28.275 30.205 1.00 51.66 467 HIS B CA 1
ATOM 7472 C C . HIS B 1 473 ? 14.375 29.117 31.362 1.00 51.91 467 HIS B C 1
ATOM 7473 O O . HIS B 1 473 ? 13.935 30.247 31.576 1.00 52.85 467 HIS B O 1
ATOM 7480 N N . TYR B 1 474 ? 15.315 28.555 32.116 1.00 51.47 468 TYR B N 1
ATOM 7481 C CA . TYR B 1 474 ? 15.946 29.286 33.207 1.00 52.16 468 TYR B CA 1
ATOM 7482 C C . TYR B 1 474 ? 17.012 30.219 32.640 1.00 55.69 468 TYR B C 1
ATOM 7483 O O . TYR B 1 474 ? 17.665 29.905 31.644 1.00 56.64 468 TYR B O 1
ATOM 7492 N N . VAL B 1 475 ? 17.185 31.369 33.276 1.00 55.68 469 VAL B N 1
ATOM 7493 C CA . VAL B 1 475 ? 18.247 32.287 32.897 1.00 59.40 469 VAL B CA 1
ATOM 7494 C C . VAL B 1 475 ? 19.055 32.645 34.131 1.00 64.49 469 VAL B C 1
ATOM 7495 O O . VAL B 1 475 ? 18.527 33.234 35.073 1.00 69.17 469 VAL B O 1
ATOM 7499 N N . VAL B 1 476 ? 20.332 32.279 34.132 1.00 63.87 470 VAL B N 1
ATOM 7500 C CA . VAL B 1 476 ? 21.188 32.533 35.285 1.00 67.60 470 VAL B CA 1
ATOM 7501 C C . VAL B 1 476 ? 22.248 33.592 34.982 1.00 73.33 470 VAL B C 1
ATOM 7502 O O . VAL B 1 476 ? 23.111 33.392 34.128 1.00 73.90 470 VAL B O 1
ATOM 7506 N N . TYR B 1 477 ? 22.169 34.720 35.685 1.00 77.72 471 TYR B N 1
ATOM 7507 C CA . TYR B 1 477 ? 23.115 35.821 35.508 1.00 80.62 471 TYR B CA 1
ATOM 7508 C C . TYR B 1 477 ? 24.341 35.649 36.402 1.00 77.78 471 TYR B C 1
ATOM 7509 O O . TYR B 1 477 ? 24.232 35.664 37.627 1.00 76.74 471 TYR B O 1
ATOM 7518 N N . LEU B 1 478 ? 25.509 35.496 35.788 1.00 76.87 472 LEU B N 1
ATOM 7519 C CA . LEU B 1 478 ? 26.740 35.298 36.543 1.00 77.20 472 LEU B CA 1
ATOM 7520 C C . LEU B 1 478 ? 27.673 36.498 36.417 1.00 80.11 472 LEU B C 1
ATOM 7521 O O . LEU B 1 478 ? 28.128 36.831 35.323 1.00 83.28 472 LEU B O 1
ATOM 7526 N N . LEU B 1 500 ? 31.947 27.774 29.863 1.00 81.70 494 LEU B N 1
ATOM 7527 C CA . LEU B 1 500 ? 30.668 28.412 30.161 1.00 84.44 494 LEU B CA 1
ATOM 7528 C C . LEU B 1 500 ? 29.479 27.616 29.621 1.00 82.19 494 LEU B C 1
ATOM 7529 O O . LEU B 1 500 ? 28.362 27.732 30.128 1.00 75.44 494 LEU B O 1
ATOM 7534 N N . SER B 1 501 ? 29.724 26.810 28.592 1.00 83.84 495 SER B N 1
ATOM 7535 C CA . SER B 1 501 ? 28.710 25.885 28.101 1.00 83.31 495 SER B CA 1
ATOM 7536 C C . SER B 1 501 ? 28.616 24.691 29.041 1.00 83.07 495 SER B C 1
ATOM 7537 O O . SER B 1 501 ? 27.543 24.117 29.225 1.00 83.20 495 SER B O 1
ATOM 7540 N N . THR B 1 502 ? 29.748 24.324 29.634 1.00 83.29 496 THR B N 1
ATOM 7541 C CA . THR B 1 502 ? 29.777 23.272 30.641 1.00 83.43 496 THR B CA 1
ATOM 7542 C C . THR B 1 502 ? 29.155 23.785 31.937 1.00 80.70 496 THR B C 1
ATOM 7543 O O . THR B 1 502 ? 28.554 23.021 32.697 1.00 69.83 496 THR B O 1
ATOM 7547 N N . CYS B 1 503 ? 29.299 25.086 32.178 1.00 79.37 497 CYS B N 1
ATOM 7548 C CA . CYS B 1 503 ? 28.680 25.722 33.335 1.00 70.19 497 CYS B CA 1
ATOM 7549 C C . CYS B 1 503 ? 27.163 25.618 33.237 1.00 68.06 497 CYS B C 1
ATOM 7550 O O . CYS B 1 503 ? 26.497 25.243 34.203 1.00 64.68 497 CYS B O 1
ATOM 7553 N N . CYS B 1 504 ? 26.625 25.954 32.065 1.00 66.09 498 CYS B N 1
ATOM 7554 C CA . CYS B 1 504 ? 25.197 25.804 31.797 1.00 63.96 498 CYS B CA 1
ATOM 7555 C C . CYS B 1 504 ? 24.767 24.365 32.043 1.00 63.20 498 CYS B C 1
ATOM 7556 O O . CYS B 1 504 ? 23.687 24.107 32.576 1.00 59.34 498 CYS B O 1
ATOM 7559 N N . LEU B 1 505 ? 25.633 23.436 31.653 1.00 69.73 499 LEU B N 1
ATOM 7560 C CA . LEU B 1 505 ? 25.354 22.009 31.748 1.00 72.00 499 LEU B CA 1
ATOM 7561 C C . LEU B 1 505 ? 25.290 21.508 33.192 1.00 67.89 499 LEU B C 1
ATOM 7562 O O . LEU B 1 505 ? 24.266 20.974 33.623 1.00 61.87 499 LEU B O 1
ATOM 7567 N N . VAL B 1 506 ? 26.380 21.677 33.937 1.00 67.27 500 VAL B N 1
ATOM 7568 C CA . VAL B 1 506 ? 26.439 21.181 35.312 1.00 65.11 500 VAL B CA 1
ATOM 7569 C C . VAL B 1 506 ? 25.333 21.770 36.184 1.00 62.92 500 VAL B C 1
ATOM 7570 O O . VAL B 1 506 ? 24.877 21.131 37.135 1.00 63.62 500 VAL B O 1
ATOM 7574 N N . MET B 1 507 ? 24.900 22.984 35.862 1.00 61.38 501 MET B N 1
ATOM 7575 C CA . MET B 1 507 ? 23.789 23.583 36.587 1.00 58.78 501 MET B CA 1
ATOM 7576 C C . MET B 1 507 ? 22.528 22.745 36.405 1.00 56.60 501 MET B C 1
ATOM 7577 O O . MET B 1 507 ? 21.965 22.259 37.385 1.00 55.11 501 MET B O 1
ATOM 7582 N N . GLU B 1 508 ? 22.105 22.556 35.156 1.00 55.42 502 GLU B N 1
ATOM 7583 C CA . GLU B 1 508 ? 20.939 21.721 34.862 1.00 55.50 502 GLU B CA 1
ATOM 7584 C C . GLU B 1 508 ? 21.058 20.343 35.503 1.00 55.85 502 GLU B C 1
ATOM 7585 O O . GLU B 1 508 ? 20.107 19.838 36.102 1.00 56.03 502 GLU B O 1
ATOM 7591 N N . GLU B 1 509 ? 22.235 19.741 35.372 1.00 57.72 503 GLU B N 1
ATOM 7592 C CA . GLU B 1 509 ? 22.480 18.410 35.912 1.00 63.04 503 GLU B CA 1
ATOM 7593 C C . GLU B 1 509 ? 22.240 18.343 37.421 1.00 63.00 503 GLU B C 1
ATOM 7594 O O . GLU B 1 509 ? 21.884 17.294 37.954 1.00 61.18 503 GLU B O 1
ATOM 7600 N N . SER B 1 510 ? 22.424 19.466 38.105 1.00 56.48 504 SER B N 1
ATOM 7601 C CA . SER B 1 510 ? 22.256 19.491 39.551 1.00 65.72 504 SER B CA 1
ATOM 7602 C C . SER B 1 510 ? 20.796 19.697 39.936 1.00 54.21 504 SER B C 1
ATOM 7603 O O . SER B 1 510 ? 20.440 19.593 41.109 1.00 54.30 504 SER B O 1
ATOM 7606 N N . LEU B 1 511 ? 19.951 19.980 38.946 1.00 52.43 505 LEU B N 1
ATOM 7607 C CA . LEU B 1 511 ? 18.526 20.206 39.201 1.00 50.46 505 LEU B CA 1
ATOM 7608 C C . LEU B 1 511 ? 17.782 18.886 39.389 1.00 57.98 505 LEU B C 1
ATOM 7609 O O . LEU B 1 511 ? 18.352 17.814 39.175 1.00 50.96 505 LEU B O 1
ATOM 7614 N N . ASP B 1 512 ? 16.515 18.962 39.792 1.00 48.50 506 ASP B N 1
ATOM 7615 C CA . ASP B 1 512 ? 15.764 17.757 40.154 1.00 48.26 506 ASP B CA 1
ATOM 7616 C C . ASP B 1 512 ? 15.160 17.016 38.960 1.00 47.58 506 ASP B C 1
ATOM 7617 O O . ASP B 1 512 ? 15.240 17.480 37.821 1.00 47.22 506 ASP B O 1
ATOM 7622 N N . ASN B 1 513 ? 14.550 15.864 39.236 1.00 47.75 507 ASN B N 1
ATOM 7623 C CA . ASN B 1 513 ? 14.010 14.994 38.193 1.00 48.05 507 ASN B CA 1
ATOM 7624 C C . ASN B 1 513 ? 12.796 15.566 37.460 1.00 47.89 507 ASN B C 1
ATOM 7625 O O . ASN B 1 513 ? 12.588 15.288 36.281 1.00 47.70 507 ASN B O 1
ATOM 7630 N N . VAL B 1 514 ? 11.994 16.362 38.158 1.00 45.31 508 VAL B N 1
ATOM 7631 C CA . VAL B 1 514 ? 10.841 16.990 37.530 1.00 46.33 508 VAL B CA 1
ATOM 7632 C C . VAL B 1 514 ? 11.309 17.978 36.459 1.00 49.70 508 VAL B C 1
ATOM 7633 O O . VAL B 1 514 ? 10.775 18.009 35.349 1.00 49.00 508 VAL B O 1
ATOM 7637 N N . TYR B 1 515 ? 12.318 18.777 36.792 1.00 44.49 509 TYR B N 1
ATOM 7638 C CA . TYR B 1 515 ? 12.916 19.670 35.810 1.00 45.82 509 TYR B CA 1
ATOM 7639 C C . TYR B 1 515 ? 13.357 18.861 34.593 1.00 45.54 509 TYR B C 1
ATOM 7640 O O . TYR B 1 515 ? 13.039 19.204 33.456 1.00 45.72 509 TYR B O 1
ATOM 7649 N N . LYS B 1 516 ? 14.075 17.771 34.844 1.00 46.37 510 LYS B N 1
ATOM 7650 C CA .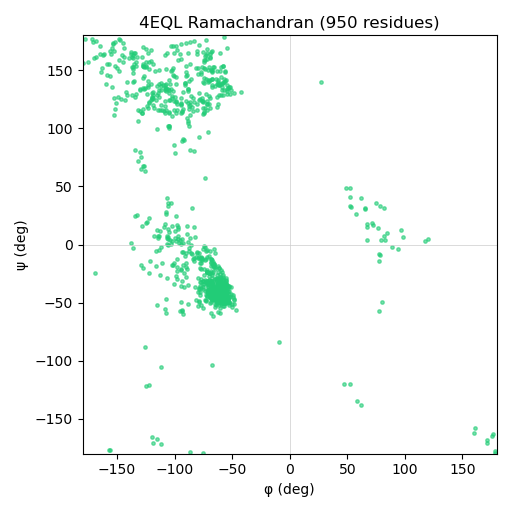 LYS B 1 516 ? 14.680 16.985 33.771 1.00 47.71 510 LYS B CA 1
ATOM 7651 C C . LYS B 1 516 ? 13.656 16.277 32.881 1.00 51.36 510 LYS B C 1
ATOM 7652 O O . LYS B 1 516 ? 13.862 16.130 31.677 1.00 48.90 510 LYS B O 1
ATOM 7658 N N . ARG B 1 517 ? 12.547 15.855 33.476 1.00 51.69 511 ARG B N 1
ATOM 7659 C CA . ARG B 1 517 ? 11.459 15.256 32.715 1.00 54.81 511 ARG B CA 1
ATOM 7660 C C . ARG B 1 517 ? 10.829 16.298 31.788 1.00 54.79 511 ARG B C 1
ATOM 7661 O O . ARG B 1 517 ? 10.499 16.004 30.641 1.00 51.24 511 ARG B O 1
ATOM 7669 N N . CYS B 1 518 ? 10.675 17.520 32.293 1.00 45.80 512 CYS B N 1
ATOM 7670 C CA . CYS B 1 518 ? 10.092 18.610 31.515 1.00 52.77 512 CYS B CA 1
ATOM 7671 C C . CYS B 1 518 ? 11.042 19.082 30.419 1.00 51.86 512 CYS B C 1
ATOM 7672 O O . CYS B 1 518 ? 10.612 19.456 29.324 1.00 49.59 512 CYS B O 1
ATOM 7675 N N . ARG B 1 519 ? 12.334 19.060 30.729 1.00 47.26 513 ARG B N 1
ATOM 7676 C CA . ARG B 1 519 ? 13.368 19.569 29.837 1.00 48.60 513 ARG B CA 1
ATOM 7677 C C . ARG B 1 519 ? 13.759 18.567 28.759 1.00 56.41 513 ARG B C 1
ATOM 7678 O O . ARG B 1 519 ? 13.824 18.911 27.581 1.00 64.56 513 ARG B O 1
ATOM 7686 N N . PHE B 1 520 ? 14.010 17.328 29.164 1.00 57.55 514 PHE B N 1
ATOM 7687 C CA . PHE B 1 520 ? 14.571 16.331 28.258 1.00 65.33 514 PHE B CA 1
ATOM 7688 C C . PHE B 1 520 ? 13.531 15.392 27.651 1.00 72.79 514 PHE B C 1
ATOM 7689 O O . PHE B 1 520 ? 13.767 14.800 26.597 1.00 76.46 514 PHE B O 1
ATOM 7697 N N . LYS B 1 521 ? 12.386 15.251 28.311 1.00 73.68 515 LYS B N 1
ATOM 7698 C CA . LYS B 1 521 ? 11.347 14.345 27.825 1.00 74.00 515 LYS B CA 1
ATOM 7699 C C . LYS B 1 521 ? 10.149 15.099 27.245 1.00 72.03 515 LYS B C 1
ATOM 7700 O O . LYS B 1 521 ? 9.813 14.933 26.072 1.00 66.89 515 LYS B O 1
ATOM 7706 N N . ASP B 1 522 ? 9.514 15.934 28.063 1.00 73.41 516 ASP B N 1
ATOM 7707 C CA . ASP B 1 522 ? 8.322 16.665 27.636 1.00 74.08 516 ASP B CA 1
ATOM 7708 C C . ASP B 1 522 ? 8.658 17.820 26.699 1.00 70.94 516 ASP B C 1
ATOM 7709 O O . ASP B 1 522 ? 7.827 18.236 25.889 1.00 68.49 516 ASP B O 1
ATOM 7714 N N . GLY B 1 523 ? 9.876 18.339 26.813 1.00 69.13 517 GLY B N 1
ATOM 7715 C CA . GLY B 1 523 ? 10.294 19.472 26.008 1.00 64.61 517 GLY B CA 1
ATOM 7716 C C . GLY B 1 523 ? 9.508 20.728 26.339 1.00 59.51 517 GLY B C 1
ATOM 7717 O O . GLY B 1 523 ? 9.277 21.575 25.474 1.00 54.92 517 GLY B O 1
ATOM 7718 N N . SER B 1 524 ? 9.091 20.842 27.597 1.00 49.54 518 SER B N 1
ATOM 7719 C CA . SER B 1 524 ? 8.350 22.007 28.067 1.00 52.21 518 SER B CA 1
ATOM 7720 C C . SER B 1 524 ? 9.303 23.065 28.609 1.00 52.77 518 SER B C 1
ATOM 7721 O O . SER B 1 524 ? 8.903 24.193 28.900 1.00 48.77 518 SER B O 1
ATOM 7724 N N . ILE B 1 525 ? 10.566 22.684 28.759 1.00 51.30 519 ILE B N 1
ATOM 7725 C CA . ILE B 1 525 ? 11.607 23.613 29.179 1.00 48.65 519 ILE B CA 1
ATOM 7726 C C . ILE B 1 525 ? 12.763 23.538 28.194 1.00 50.21 519 ILE B C 1
ATOM 7727 O O . ILE B 1 525 ? 13.182 22.452 27.793 1.00 53.30 519 ILE B O 1
ATOM 7732 N N . GLY B 1 526 ? 13.261 24.701 27.792 1.00 51.38 520 GLY B N 1
ATOM 7733 C CA . GLY B 1 526 ? 14.372 24.771 26.862 1.00 53.27 520 GLY B CA 1
ATOM 7734 C C . GLY B 1 526 ? 15.693 24.789 27.596 1.00 53.28 520 GLY B C 1
ATOM 7735 O O . GLY B 1 526 ? 15.721 24.867 28.826 1.00 51.90 520 GLY B O 1
ATOM 7736 N N . PRO B 1 527 ? 16.802 24.717 26.843 1.00 55.23 521 PRO B N 1
ATOM 7737 C CA . PRO B 1 527 ? 18.150 24.713 27.420 1.00 56.55 521 PRO B CA 1
ATOM 7738 C C . PRO B 1 527 ? 18.367 25.883 28.376 1.00 60.53 521 PRO B C 1
ATOM 7739 O O . PRO B 1 527 ? 17.987 27.016 28.065 1.00 56.05 521 PRO B O 1
ATOM 7743 N N . LEU B 1 528 ? 18.968 25.604 29.530 1.00 54.83 522 LEU B N 1
ATOM 7744 C CA . LEU B 1 528 ? 19.303 26.651 30.483 1.00 54.96 522 LEU B CA 1
ATOM 7745 C C . LEU B 1 528 ? 20.334 27.588 29.872 1.00 64.95 522 LEU B C 1
ATOM 7746 O O . LEU B 1 528 ? 21.237 27.156 29.152 1.00 59.09 522 LEU B O 1
ATOM 7751 N N . GLU B 1 529 ? 20.188 28.876 30.163 1.00 65.98 523 GLU B N 1
ATOM 7752 C CA . GLU B 1 529 ? 21.029 29.900 29.563 1.00 65.75 523 GLU B CA 1
ATOM 7753 C C . GLU B 1 529 ? 21.770 30.717 30.612 1.00 63.81 523 GLU B C 1
ATOM 7754 O O . GLU B 1 529 ? 21.157 31.332 31.483 1.00 61.95 523 GLU B O 1
ATOM 7760 N N . ILE B 1 530 ? 23.093 30.723 30.519 1.00 63.90 524 ILE B N 1
ATOM 7761 C CA . ILE B 1 530 ? 23.912 31.550 31.393 1.00 67.59 524 ILE B CA 1
ATOM 7762 C C . ILE B 1 530 ? 24.231 32.874 30.710 1.00 69.82 524 ILE B C 1
ATOM 7763 O O . ILE B 1 530 ? 24.806 32.898 29.621 1.00 71.06 524 ILE B O 1
ATOM 7768 N N . ARG B 1 531 ? 23.842 33.971 31.353 1.00 72.46 525 ARG B N 1
ATOM 7769 C CA . ARG B 1 531 ? 24.087 35.306 30.818 1.00 76.58 525 ARG B CA 1
ATOM 7770 C C . ARG B 1 531 ? 25.095 36.076 31.669 1.00 83.02 525 ARG B C 1
ATOM 7771 O O . ARG B 1 531 ? 24.819 36.419 32.820 1.00 83.64 525 ARG B O 1
ATOM 7779 N N . ALA B 1 576 ? 27.834 38.340 27.195 1.00 89.20 570 ALA B N 1
ATOM 7780 C CA . ALA B 1 576 ? 27.921 37.018 26.583 1.00 90.51 570 ALA B CA 1
ATOM 7781 C C . ALA B 1 576 ? 26.786 36.100 27.041 1.00 87.84 570 ALA B C 1
ATOM 7782 O O . ALA B 1 576 ? 26.409 36.097 28.215 1.00 87.61 570 ALA B O 1
ATOM 7784 N N . LYS B 1 577 ? 26.244 35.325 26.106 1.00 84.20 571 LYS B N 1
ATOM 7785 C CA . LYS B 1 577 ? 25.188 34.368 26.414 1.00 80.09 571 LYS B CA 1
ATOM 7786 C C . LYS B 1 577 ? 25.601 32.958 26.004 1.00 79.16 571 LYS B C 1
ATOM 7787 O O . LYS B 1 577 ? 26.221 32.763 24.958 1.00 78.02 571 LYS B O 1
ATOM 7793 N N . PHE B 1 578 ? 25.252 31.976 26.828 1.00 78.08 572 PHE B N 1
ATOM 7794 C CA . PHE B 1 578 ? 25.609 30.590 26.548 1.00 79.02 572 PHE B CA 1
ATOM 7795 C C . PHE B 1 578 ? 24.462 29.650 26.901 1.00 73.41 572 PHE B C 1
ATOM 7796 O O . PHE B 1 578 ? 23.574 30.012 27.669 1.00 69.21 572 PHE B O 1
ATOM 7804 N N . PHE B 1 579 ? 24.486 28.445 26.338 1.00 74.51 573 PHE B N 1
ATOM 7805 C CA . PHE B 1 579 ? 23.401 27.490 26.532 1.00 69.65 573 PHE B CA 1
ATOM 7806 C C . PHE B 1 579 ? 23.890 26.075 26.811 1.00 72.25 573 PHE B C 1
ATOM 7807 O O . PHE B 1 579 ? 24.938 25.651 26.312 1.00 72.00 573 PHE B O 1
ATOM 7815 N N . SER B 1 580 ? 23.110 25.352 27.608 1.00 72.40 574 SER B N 1
ATOM 7816 C CA . SER B 1 580 ? 23.383 23.957 27.920 1.00 73.45 574 SER B CA 1
ATOM 7817 C C . SER B 1 580 ? 23.080 23.082 26.709 1.00 79.89 574 SER B C 1
ATOM 7818 O O . SER B 1 580 ? 22.605 23.581 25.689 1.00 73.19 574 SER B O 1
ATOM 7821 N N . ILE B 1 581 ? 23.376 21.788 26.837 1.00 91.70 575 ILE B N 1
ATOM 7822 C CA . ILE B 1 581 ? 23.058 20.759 25.838 1.00 98.99 575 ILE B CA 1
ATOM 7823 C C . ILE B 1 581 ? 24.233 19.807 25.622 1.00 105.71 575 ILE B C 1
ATOM 7824 O O . ILE B 1 581 ? 24.085 18.744 25.019 1.00 108.05 575 ILE B O 1
#

GO terms:
  GO:0010112 regulation of systemic acquired resistance (P, IMP)
  GO:0034052 positive regulation of plant-type hypersensitive response (P, IMP)
  GO:0005515 protein binding (F, IPI)
  GO:0052625 N-(4-aminobenzoyl)-L-glutamate synthetase activity (F, IDA)
  GO:0052626 N-benzoyl-L-glutamate synthetase activity (F, IDA)
  GO:0052627 N-vanillate-L-glutamate synthetase activity (F, IDA)
  GO:0052628 N-(4-hydroxybenzoyl)-L-glutamate synthetase activity (F, IDA)
  GO:0042742 defense response to bacterium (P, IEP)
  GO:0009863 salicylic acid mediated signaling pathway (P, IEP)
  GO:0018874 benzoate metabolic process (P, IDA)
  GO:0071456 cellular response to hypoxia (P, IEP)
  GO:0042742 defense response to bacterium (P, IMP)
  GO:0016046 detection of fungus (P, IMP)
  GO:0006952 defense response (P, IMP)

Sequence (973 aa):
NETFEKQLKDLTSNVKSSIQDNLLEEIITPNTKTEYLQQRFLIDRFDKELFKKNVPIVSYEDIKPYLDRVVNGESSSDVVISARTITGFLLSSGTSGGAQKMMPWNNKYLDNLTFIYDDLRMQVITTKHVKGVEEGKGMMFLFTKQESMTPSGLPARVATSSYFKSDYFKNRPSNWYYSSYTSPDEVILCPNNTESLYCHLLCGLVQRDEVVRTGSIFASVMVRAIEVLKNSWEELCSNIRSGHLSNWVTDLGCQNSVSLVLGGPRPELADTIEEICNQNSWKGIVKKRLWPNTKYIETVVTGSMGQYVPMLNYYCNNDLPLVSTTYGSSSETTFGINLDPLCKPEDVSYTFMPNMSYFEFIPMDGGDKNDVVDLEDVKLGCTYEPVVTNFAGLYRMRVGDIVLVTGFYNNAPQFKFVRRENVVLSIDSDKTNEEDLFKAVSQATSYADTSTFPGHYVVYLELDEEALSTCCLVMEESLDNVYKRCRFKDGSIGPLEIRVKFFSETFEKQLKDLTSNVKKSIQDNLLEEIITPNTKTEYLQRFLIDRFDKELFKKNVPIVSYEDIKPYLDRVVNGESSSDVISARRTIITGFLLSSGTSGGAQKMMPWNNKYLDNLTFIYDLRMQVITTKHVKGVEEGKGMMFLFTKQESMTPSGLPARVATSSYFKSDYFKNRPSNWYYSSYTSPDEVILCPNNTESLYCHLLCGLVQRDEVVRTGSIFASVMVRAIEVLKNSWEELCSSNIRSGHLSNWVTDLGCQNSVSLVLGGPRPELADTIEEICNQNSWKGIVKRLWPNTKYIETVVTGSMGQYVPMLNYYCNDLPLVSTTYGSSSETTFGINLDPLCKPEDVSYTFMPNMSSYFEFIPMDGGDKNDVVDLEDVKLGCTYEPVVTNFAGLYRMRVGDIVLVTGFYNNAPQFKFVRRENVVLSIDSDKTNEETSYADTSTFPGHYVVYLLSTCCLVMEESLDNVYKRCRFKDGSIGPLEIRAKFFSI

Foldseek 3Di:
DVVLVVVVCCLQQVLVVLLLVLQQVQLAVLCPALQNVVQVSNHDDPVSQVVGRDQDALVRCVVVVLCVLQAHFLSNFAPQGFQAWEFFLDDDPQHTRTHTDDCLQVVQVVVQLVSLVVLCCVPFPDQWQFAELELAAAADWDATNSRHTYGHSVNVCLPDCCLVVPDPTRSNGHLADSLLNHDNQSVLSLLLSVLSCLLRQARHAEYEYAALLVVLVSVVVCLVCVVVSLVCLQALADDPVNDRPSSRVRSSVSSVGGDNPSSVVSVVLSPDPDLFQVSCSSRVNHQAYEYACAAPNVVCVVVCCRNNVPRAYFHFFDATSQWTFATFSCRRDDNVPTWGWGRSNIFFKKWAWPDDPDPDGIGGQLPDDAQTKTFIFTGHNRRGRRYTPQWIWHFHDGDNSTTITGGDYRPQFDEDQDSNGDGPVLQVVLVVQQNWDWAPVDPLIEIEAQQVDDLVNVQVSLVSSQVSHHPSSCCCDPRVSSYDFHAYHCGHTD/DVLVVVVCCQQAVQVVLLLVLQQVQCALLCPALQNVVQVSNHDDPVSQVVRPDQDACVRCVVLVLCVLQADFLSNFAPQGFQAWEFFLDDDPLHTDTHTDDCLQVVQVVVQLVSLVVLCPVPFPQQFQFAELELAAAADWDATNSRHTYGHSVNVCLVDCCLVVPDPTRSNGHLADSLLNHDNQSVLSLLLSVLSCLLVQARHAEYEYAALLVVLVSVVVCLVCVVVSLVCLQALADDPVRDRPSSRVRSSVSSPGGDNVSSVVSCVLSVDDDLFQVSCSSRVNHQAYEHACAAPNVVCVVVCCRNNVPRAYFHFFDATSQWTFATFSCRRDDNVPTWGFGRSNIFFKKWAWPDPPDPDGIGGQLPDDAFTKTFIFTDHNSRGRRYTDQWIWTFHDGDNRTTITGGDHRPQFDEDQDSNGDGPCPWDFAPVDPQIEIEAEDVQVPLAVVQVVHHPVSCCVVPRVRSYDFYWYDVIYTYD

B-factor: mean 27.04, std 18.42, range [7.59, 108.42]

Secondary structure (DSSP, 8-state):
-HHHHHHHHHHHH-HHHHHHHHHHHHHHHHTTSHHHHHTT--S--HHHHHHHSPPB-HHHHHHHHHHHHTT--GGGT-SS---EEEEEEEEETTEEEEEEE-HHHHHHHHHHHHHHHHHHHHH--S-TTSEEEE-------EE-TTS-EEE-HHHHHHTSHHHHT---SGGG-BSS-HHHHH-S-HHHHHHHHHHHHHHTGGGEEEEEEEEHHHHHHHHHHHHHHHHHHHHHHHHT---TT---HHHHHHHHHHH-S--HHHHHHHHHHHTSS--TTHHHHHSTT--EEEEE-SGGGGGGHHHHHHHHTT--EE--EEE-SS-EEEE-S-TTS-GGG--EEEPTTSSEEEEEE-STT--SS-EEGGG--TT-EEEEEEE-SSS--SEE--EEEEEEEEETTEEEEEEEEETTEEE-SSS--EEHHHHHHHHHH--EEEE-SSSSBEEEEE----HHHHHHHHHHHHHTS-HHHHIIIIII--B---EEE--EE-/-HHHHHHHHHHH-HHHHHHHHHHHHHGGGTTSHHHHHTT--S--HHHHHHHSPPB-HHHHHHHHHHHHTT--GGGT-SS---EEEEEEEESSSSEEEEEE-HHHHHHHHHHHHHHHHHHHHH--S-TTSEEEE-------EE-TTS-EEE-HHHHHHTSHHHHT---SGGG-BSS-HHHHT-S-HHHHHHHHHHHHHHTGGGEEEEEEEEHHHHHHHHHHHHHHHHHHHHHHHHT---TT---HHHHHHHHHHH-S--HHHHHHHHHHHTSS--TTHHHHHSTT--EEEEE-SGGGGGGHHHHHHHHTTPPEE--EEE-SS-EEEE-S-TTS-GGG--EEE-TTSSEEEEEE-STT---SSEEGGGPPTT-EEEEEEE-TTS--SEE--EEEEEEEEETTEEEEEEEEETTEEE-SSS--EE---EEEE-SSSSBEEEE---HHHHHHHHHHS-HHHHIIIIIS--BPPPEE---EE--